Protein AF-A0A819QJN9-F1 (afdb_monomer_lite)

Organism: NCBI:txid433720

Secondary structure (DSSP, 8-state):
----TT-EEEEEP--STTEEEEEEESSSEEEEEEEE--TTS---GGGGGGG--SSEEEEEE-S--TTT-HHHHHHHHHHHHHTT-EEE--SS--BSSSS---EEEEEES---EEEE--S--SSSBPPEEEE---------EEEEE-HHHHHHHHHHHHHHHHHHTTSS-HHHHHHHHHHHHHHHHHHTEEEEE---S-PPPPHHHHHHHHHHHHHHHHHHHH--HHHHHHHHHHHHHHHHHHHHHHHHHHHHHHHHHTTS--TTHHHHHHHHHHH------PPPEEPTTS-EE--HHHHHHHHHHHHHHHHPPP---PPPTTT------S----S---TT----HHHH--EEEEEESSSSS--GGGEEEEEE--HHHHHHHHHHHHHHHHHHHHTT-S-TT--TT-TT--HHHHHHHHHHHHHHHHHTT--EEEEEEEBTTTTTS--TT----EEEEEEEPPTTS-HHHHHHHHHHHHHHHHHHHHHHHHHTT--B-TTT-EEEEE-SSSPPPSS--B-SSSS--BPEEESEEEETTEEEETT--THHHHHHHHHHHHHHHHHHHHGGGG----HHHHHHHHHHHTHHHHHTTGGGGGGS-HHHHHHHHHHHHHHHHHHHT-TTS-HHHHHHHHT---HHHHHHHHHHHHHHHHHTSHHHHHHHHHHTEEEETTEEEE-SS--S----S----S-SS---PPPPPSSGGGHHHHHHHTT--EEEEE--TTSHHHHHHHHH-TT-SEEEEEE--SPPTT--STT---HHHHHHHHHHHHHHHGGGGGGEEEEES-HHHHGGGSPTT-EEEEEE-S--BHHHHHHHHHHHHTTEEEEEEEEES----TTTSTTTSTT--TTB-TTSPBPSS--BHHHHHHHHHHHTT---EE-SS-SS--EEEE-

Radius of gyration: 43.29 Å; chains: 1; bounding box: 103×128×93 Å

Structure (mmCIF, N/CA/C/O backbone):
data_AF-A0A819QJN9-F1
#
_entry.id   AF-A0A819QJN9-F1
#
loop_
_atom_site.group_PDB
_atom_site.id
_atom_site.type_symbol
_atom_site.label_atom_id
_atom_site.label_alt_id
_atom_site.label_comp_id
_atom_site.label_asym_id
_atom_site.label_entity_id
_atom_site.label_seq_id
_atom_site.pdbx_PDB_ins_code
_atom_site.Cartn_x
_atom_site.Cartn_y
_atom_site.Cartn_z
_atom_site.occupancy
_atom_site.B_iso_or_equiv
_atom_site.auth_seq_id
_atom_site.auth_comp_id
_atom_site.auth_asym_id
_atom_site.auth_atom_id
_atom_site.pdbx_PDB_model_num
ATOM 1 N N . MET A 1 1 ? 31.267 -42.285 -27.696 1.00 26.84 1 MET A N 1
ATOM 2 C CA . MET A 1 1 ? 30.704 -42.381 -26.329 1.00 26.84 1 MET A CA 1
ATOM 3 C C . MET A 1 1 ? 30.615 -40.992 -25.708 1.00 26.84 1 MET A C 1
ATOM 5 O O . MET A 1 1 ? 31.640 -40.353 -25.509 1.00 26.84 1 MET A O 1
ATOM 9 N N . LEU A 1 2 ? 29.401 -40.513 -25.427 1.00 29.94 2 LEU A N 1
ATOM 10 C CA . LEU A 1 2 ? 29.157 -39.281 -24.670 1.00 29.94 2 LEU A CA 1
ATOM 11 C C . LEU A 1 2 ? 29.452 -39.537 -23.186 1.00 29.94 2 LEU A C 1
ATOM 13 O O . LEU A 1 2 ? 28.575 -39.950 -22.430 1.00 29.94 2 LEU A O 1
ATOM 17 N N . VAL A 1 3 ? 30.692 -39.313 -22.756 1.00 38.25 3 VAL A N 1
ATOM 18 C CA . VAL A 1 3 ? 31.022 -39.333 -21.327 1.00 38.25 3 VAL A CA 1
ATOM 19 C C . VAL A 1 3 ? 30.484 -38.037 -20.719 1.00 38.25 3 VAL A C 1
ATOM 21 O O . VAL A 1 3 ? 31.045 -36.961 -20.912 1.00 38.25 3 VAL A O 1
ATOM 24 N N . LYS A 1 4 ? 29.354 -38.118 -20.003 1.00 43.25 4 LYS A N 1
ATOM 25 C CA . LYS A 1 4 ? 28.928 -37.057 -19.075 1.00 43.25 4 LYS A CA 1
ATOM 26 C C . LYS A 1 4 ? 30.114 -36.740 -18.153 1.00 43.25 4 LYS A C 1
ATOM 28 O O . LYS A 1 4 ? 30.702 -37.668 -17.607 1.00 43.25 4 LYS A O 1
ATOM 33 N N . ASN A 1 5 ? 30.400 -35.454 -17.929 1.00 50.16 5 ASN A N 1
ATOM 34 C CA . ASN A 1 5 ? 31.513 -34.892 -17.131 1.00 50.16 5 ASN A CA 1
ATOM 35 C C . ASN A 1 5 ? 31.606 -35.343 -15.641 1.00 50.16 5 ASN A C 1
ATOM 37 O O . ASN A 1 5 ? 32.232 -34.661 -14.834 1.00 50.16 5 ASN A O 1
ATOM 41 N N . PHE A 1 6 ? 30.980 -36.455 -15.241 1.00 53.44 6 PHE A N 1
ATOM 42 C CA . PHE A 1 6 ? 30.828 -36.906 -13.853 1.00 53.44 6 PHE A CA 1
ATOM 43 C C . PHE A 1 6 ? 31.163 -38.392 -13.624 1.00 53.44 6 PHE A C 1
ATOM 45 O O . PHE A 1 6 ? 30.959 -38.883 -12.519 1.00 53.44 6 PHE A O 1
ATOM 52 N N . VAL A 1 7 ? 31.672 -39.116 -14.629 1.00 61.91 7 VAL A N 1
ATOM 53 C CA . VAL A 1 7 ? 32.100 -40.520 -14.487 1.00 61.91 7 VAL A CA 1
ATOM 54 C C . VAL A 1 7 ? 33.607 -40.602 -14.716 1.00 61.91 7 VAL A C 1
ATOM 56 O O . VAL A 1 7 ? 34.087 -40.255 -15.794 1.00 61.91 7 VAL A O 1
ATOM 59 N N . LYS A 1 8 ? 34.367 -41.029 -13.700 1.00 73.44 8 LYS A N 1
ATOM 60 C CA . LYS A 1 8 ? 35.812 -41.267 -13.834 1.00 73.44 8 LYS A CA 1
ATOM 61 C C . LYS A 1 8 ? 36.042 -42.713 -14.248 1.00 73.44 8 LYS A C 1
ATOM 63 O O . LYS A 1 8 ? 35.557 -43.625 -13.589 1.00 73.44 8 LYS A O 1
ATOM 68 N N . VAL A 1 9 ? 36.807 -42.899 -15.314 1.00 80.88 9 VAL A N 1
ATOM 69 C CA . VAL A 1 9 ? 37.124 -44.208 -15.882 1.00 80.88 9 VAL A CA 1
ATOM 70 C C . VAL A 1 9 ? 38.638 -44.387 -15.843 1.00 80.88 9 VAL A C 1
ATOM 72 O O . VAL A 1 9 ? 39.366 -43.492 -16.267 1.00 80.88 9 VAL A O 1
ATOM 75 N N . SER A 1 10 ? 39.124 -45.505 -15.310 1.00 85.25 10 SER A N 1
ATOM 76 C CA . SER A 1 10 ? 40.555 -45.831 -15.285 1.00 85.25 10 SER A CA 1
ATOM 77 C C . SER A 1 10 ? 40.794 -47.221 -15.844 1.00 85.25 10 SER A C 1
ATOM 79 O O . SER A 1 10 ? 40.212 -48.186 -15.358 1.00 85.25 10 SER A O 1
ATOM 81 N N . ARG A 1 11 ? 41.668 -47.326 -16.844 1.00 87.69 11 ARG A N 1
ATOM 82 C CA . ARG A 1 11 ? 42.097 -48.613 -17.392 1.00 87.69 11 ARG A CA 1
ATOM 83 C C . ARG A 1 11 ? 42.976 -49.341 -16.375 1.00 87.69 11 ARG A C 1
ATOM 85 O O . ARG A 1 11 ? 43.850 -48.718 -15.775 1.00 87.69 11 ARG A O 1
ATOM 92 N N . ILE A 1 12 ? 42.731 -50.632 -16.193 1.00 91.38 12 ILE A N 1
ATOM 93 C CA . ILE A 1 12 ? 43.571 -51.521 -15.391 1.00 91.38 12 ILE A CA 1
ATOM 94 C C . ILE A 1 12 ? 44.525 -52.234 -16.341 1.00 91.38 12 ILE A C 1
ATOM 96 O O . ILE A 1 12 ? 44.123 -52.692 -17.413 1.00 91.38 12 ILE A O 1
ATOM 100 N N . GLU A 1 13 ? 45.799 -52.281 -15.971 1.00 88.56 13 GLU A N 1
ATOM 101 C CA . GLU A 1 13 ? 46.806 -52.984 -16.753 1.00 88.56 13 GLU A CA 1
ATOM 102 C C . GLU A 1 13 ? 46.473 -54.482 -16.789 1.00 88.56 13 GLU A C 1
ATOM 104 O O . GLU A 1 13 ? 46.339 -55.134 -15.752 1.00 88.56 13 GLU A O 1
ATOM 109 N N . CYS A 1 14 ? 46.300 -55.018 -17.996 1.00 87.38 14 CYS A N 1
ATOM 110 C CA . CYS A 1 14 ? 45.983 -56.418 -18.232 1.00 87.38 14 CYS A CA 1
ATOM 111 C C . CYS A 1 14 ? 46.999 -56.983 -19.222 1.00 87.38 14 CYS A C 1
ATOM 113 O O . CYS A 1 14 ? 47.191 -56.416 -20.297 1.00 87.38 14 CYS A O 1
ATOM 115 N N . LYS A 1 15 ? 47.670 -58.073 -18.834 1.00 84.88 15 LYS A N 1
ATOM 116 C CA . LYS A 1 15 ? 48.682 -58.745 -19.666 1.00 84.88 15 LYS A CA 1
ATOM 117 C C . LYS A 1 15 ? 48.080 -59.829 -20.563 1.00 84.88 15 LYS A C 1
ATOM 119 O O . LYS A 1 15 ? 48.784 -60.359 -21.417 1.00 84.88 15 LYS A O 1
ATOM 124 N N . LEU A 1 16 ? 46.798 -60.149 -20.376 1.00 86.19 16 LEU A N 1
ATOM 125 C CA . LEU A 1 16 ? 46.104 -61.135 -21.193 1.00 86.19 16 LEU A CA 1
ATOM 126 C C . LEU A 1 16 ? 45.804 -60.547 -22.576 1.00 86.19 16 LEU A C 1
ATOM 128 O O . LEU A 1 16 ? 45.242 -59.449 -22.669 1.00 86.19 16 LEU A O 1
ATOM 132 N N . PRO A 1 17 ? 46.161 -61.252 -23.661 1.00 81.44 17 PRO A N 1
ATOM 133 C CA . PRO A 1 17 ? 45.804 -60.813 -24.998 1.00 81.44 17 PRO A CA 1
ATOM 134 C C . PRO A 1 17 ? 44.281 -60.824 -25.145 1.00 81.44 17 PRO A C 1
ATOM 136 O O . PRO A 1 17 ? 43.612 -61.700 -24.611 1.00 81.44 17 PRO A O 1
ATOM 139 N N . ASN A 1 18 ? 43.735 -59.873 -25.903 1.00 87.44 18 ASN A N 1
ATOM 140 C CA . ASN A 1 18 ? 42.299 -59.777 -26.196 1.00 87.44 18 ASN A CA 1
ATOM 141 C C . ASN A 1 18 ? 41.387 -59.535 -24.974 1.00 87.44 18 ASN A C 1
ATOM 143 O O . ASN A 1 18 ? 40.176 -59.734 -25.068 1.00 87.44 18 ASN A O 1
ATOM 147 N N . VAL A 1 19 ? 41.944 -59.063 -23.851 1.00 90.38 19 VAL A N 1
ATOM 148 C CA . VAL A 1 19 ? 41.175 -58.640 -22.674 1.00 90.38 19 VAL A CA 1
ATOM 149 C C . VAL A 1 19 ? 41.408 -57.157 -22.394 1.00 90.38 19 VAL A C 1
ATOM 151 O O . VAL A 1 19 ? 42.539 -56.670 -22.361 1.00 90.38 19 VAL A O 1
ATOM 154 N N . CYS A 1 20 ? 40.328 -56.415 -22.168 1.00 91.69 20 CYS A N 1
ATOM 155 C CA . CYS A 1 20 ? 40.374 -55.023 -21.737 1.00 91.69 20 CYS A CA 1
ATOM 156 C C . CYS A 1 20 ? 39.687 -54.883 -20.383 1.00 91.69 20 CYS A C 1
ATOM 158 O O . CYS A 1 20 ? 38.527 -55.255 -20.248 1.00 91.69 20 CYS A O 1
ATOM 160 N N . VAL A 1 21 ? 40.378 -54.318 -19.392 1.00 93.38 21 VAL A N 1
ATOM 161 C CA . VAL A 1 21 ? 39.837 -54.142 -18.039 1.00 93.38 21 VAL A CA 1
ATOM 162 C C . VAL A 1 21 ? 39.793 -52.664 -17.683 1.00 93.38 21 VAL A C 1
ATOM 164 O O . VAL A 1 21 ? 40.771 -51.929 -17.851 1.00 93.38 21 VAL A O 1
ATOM 167 N N . VAL A 1 22 ? 38.645 -52.214 -17.188 1.00 92.38 22 VAL A N 1
ATOM 168 C CA . VAL A 1 22 ? 38.379 -50.809 -16.903 1.00 92.38 22 VAL A CA 1
ATOM 169 C C . VAL A 1 22 ? 37.572 -50.667 -15.616 1.00 92.38 22 VAL A C 1
ATOM 171 O O . VAL A 1 22 ? 36.526 -51.281 -15.459 1.00 92.38 22 VAL A O 1
ATOM 174 N N . ASP A 1 23 ? 38.011 -49.788 -14.722 1.00 91.31 23 ASP A N 1
ATOM 175 C CA . ASP A 1 23 ? 37.260 -49.399 -13.531 1.00 91.31 23 ASP A CA 1
ATOM 176 C C . ASP A 1 23 ? 36.453 -48.127 -13.789 1.00 91.31 23 ASP A C 1
ATOM 178 O O . ASP A 1 23 ? 36.999 -47.087 -14.169 1.00 91.31 23 ASP A O 1
ATOM 182 N N . VAL A 1 24 ? 35.151 -48.196 -13.518 1.00 86.88 24 VAL A N 1
ATOM 183 C CA . VAL A 1 24 ? 34.227 -47.061 -13.536 1.00 86.88 24 VAL A CA 1
ATOM 184 C C . VAL A 1 24 ? 33.967 -46.627 -12.092 1.00 86.88 24 VAL A C 1
ATOM 186 O O . VAL A 1 24 ? 33.432 -47.387 -11.285 1.00 86.88 24 VAL A O 1
ATOM 189 N N . LYS A 1 25 ? 34.373 -45.402 -11.741 1.00 80.62 25 LYS A N 1
ATOM 190 C CA . LYS A 1 25 ? 34.385 -44.888 -10.360 1.00 80.62 25 LYS A CA 1
ATOM 191 C C . LYS A 1 25 ? 33.188 -43.975 -10.076 1.00 80.62 25 LYS A C 1
ATOM 193 O O . LYS A 1 25 ? 33.031 -42.942 -10.734 1.00 80.62 25 LYS A O 1
ATOM 198 N N . GLY A 1 26 ? 32.354 -44.372 -9.111 1.00 72.25 26 GLY A N 1
ATOM 199 C CA . GLY A 1 26 ? 31.179 -43.647 -8.605 1.00 72.25 26 GLY A CA 1
ATOM 200 C C . GLY A 1 26 ? 31.186 -43.613 -7.074 1.00 72.25 26 GLY A C 1
ATOM 201 O O . GLY A 1 26 ? 32.252 -43.473 -6.488 1.00 72.25 26 GLY A O 1
ATOM 202 N N . VAL A 1 27 ? 30.024 -43.777 -6.421 1.00 70.44 27 VAL A N 1
ATOM 203 C CA . VAL A 1 27 ? 29.957 -44.046 -4.960 1.00 70.44 27 VAL A CA 1
ATOM 204 C C . VAL A 1 27 ? 30.689 -45.351 -4.615 1.00 70.44 27 VAL A C 1
ATOM 206 O O . VAL A 1 27 ? 31.287 -45.478 -3.553 1.00 70.44 27 VAL A O 1
ATOM 209 N N . GLU A 1 28 ? 30.666 -46.307 -5.542 1.00 77.12 28 GLU A N 1
ATOM 210 C CA . GLU A 1 28 ? 31.432 -47.550 -5.508 1.00 77.12 28 GLU A CA 1
ATOM 211 C C . GLU A 1 28 ? 32.146 -47.730 -6.859 1.00 77.12 28 GLU A C 1
ATOM 213 O O . GLU A 1 28 ? 31.807 -47.064 -7.845 1.00 77.12 28 GLU A O 1
ATOM 218 N N . VAL A 1 29 ? 33.149 -48.609 -6.914 1.00 86.12 29 VAL A N 1
ATOM 219 C CA . VAL A 1 29 ? 33.866 -48.940 -8.155 1.00 86.12 29 VAL A CA 1
ATOM 220 C C . VAL A 1 29 ? 33.212 -50.157 -8.798 1.00 86.12 29 VAL A C 1
ATOM 222 O O . VAL A 1 29 ? 33.074 -51.192 -8.149 1.00 86.12 29 VAL A O 1
ATOM 225 N N . VAL A 1 30 ? 32.825 -50.029 -10.068 1.00 90.44 30 VAL A N 1
ATOM 226 C CA . VAL A 1 30 ? 32.349 -51.147 -10.894 1.00 90.44 30 VAL A CA 1
ATOM 227 C C . VAL A 1 30 ? 33.412 -51.457 -11.938 1.00 90.44 30 VAL A C 1
ATOM 229 O O . VAL A 1 30 ? 33.804 -50.565 -12.694 1.00 90.44 30 VAL A O 1
ATOM 232 N N . ARG A 1 31 ? 33.880 -52.706 -11.981 1.00 92.88 31 ARG A N 1
ATOM 233 C CA . ARG A 1 31 ? 34.888 -53.147 -12.951 1.00 92.88 31 ARG A CA 1
ATOM 234 C C . ARG A 1 31 ? 34.234 -53.749 -14.187 1.00 92.88 31 ARG A C 1
ATOM 236 O O . ARG A 1 31 ? 33.395 -54.632 -14.071 1.00 92.88 31 ARG A O 1
ATOM 243 N N . LEU A 1 32 ? 34.630 -53.287 -15.363 1.00 93.44 32 LEU A N 1
ATOM 244 C CA . LEU A 1 32 ? 34.181 -53.800 -16.650 1.00 93.44 32 LEU A CA 1
ATOM 245 C C . LEU A 1 32 ? 35.336 -54.528 -17.330 1.00 93.44 32 LEU A C 1
ATOM 247 O O . LEU A 1 32 ? 36.432 -53.977 -17.446 1.00 93.44 32 LEU A O 1
ATOM 251 N N . LEU A 1 33 ? 35.079 -55.751 -17.774 1.00 94.12 33 LEU A N 1
ATOM 252 C CA . LEU A 1 33 ? 35.990 -56.551 -18.575 1.00 94.12 33 LEU A CA 1
ATOM 253 C C . LEU A 1 33 ? 35.363 -56.724 -19.960 1.00 94.12 33 LEU A C 1
ATOM 255 O O . LEU A 1 33 ? 34.179 -57.023 -20.064 1.00 94.12 33 LEU A O 1
ATOM 259 N N . GLY A 1 34 ? 36.146 -56.509 -21.010 1.00 92.81 34 GLY A N 1
ATOM 260 C CA . GLY A 1 34 ? 35.822 -56.898 -22.379 1.00 92.81 34 GLY A CA 1
ATOM 261 C C . GLY A 1 34 ? 36.731 -58.049 -22.783 1.00 92.81 34 GLY A C 1
ATOM 262 O O . GLY A 1 34 ? 37.948 -57.884 -22.716 1.00 92.81 34 GLY A O 1
ATOM 263 N N . VAL A 1 35 ? 36.162 -59.187 -23.164 1.00 91.56 35 VAL A N 1
ATOM 264 C CA . VAL A 1 35 ? 36.875 -60.415 -23.530 1.00 91.56 35 VAL A CA 1
ATOM 265 C C . VAL A 1 35 ? 36.550 -60.763 -24.978 1.00 91.56 35 VAL A C 1
ATOM 267 O O . VAL A 1 35 ? 35.393 -60.757 -25.378 1.00 91.56 35 VAL A O 1
ATOM 270 N N . TYR A 1 36 ? 37.573 -61.065 -25.767 1.00 89.75 36 TYR A N 1
ATOM 271 C CA . TYR A 1 36 ? 37.409 -61.667 -27.087 1.00 89.75 36 TYR A CA 1
ATOM 272 C C . TYR A 1 36 ? 38.178 -62.988 -27.108 1.00 89.75 36 TYR A C 1
ATOM 274 O O . TYR A 1 36 ? 39.414 -62.992 -27.097 1.00 89.75 36 TYR A O 1
ATOM 282 N N . ALA A 1 37 ? 37.445 -64.101 -27.094 1.00 85.62 37 ALA A N 1
ATOM 283 C CA . ALA A 1 37 ? 37.990 -65.453 -27.052 1.00 85.62 37 ALA A CA 1
ATOM 284 C C . ALA A 1 37 ? 37.841 -66.116 -28.435 1.00 85.62 37 ALA A C 1
ATOM 286 O O . ALA A 1 37 ? 36.857 -66.811 -28.680 1.00 85.62 37 ALA A O 1
ATOM 287 N N . PRO A 1 38 ? 38.777 -65.895 -29.381 1.00 79.06 38 PRO A N 1
ATOM 288 C CA . PRO A 1 38 ? 38.661 -66.441 -30.728 1.00 79.06 38 PRO A CA 1
ATOM 289 C C . PRO A 1 38 ? 38.825 -67.962 -30.731 1.00 79.06 38 PRO A C 1
ATOM 291 O O . PRO A 1 38 ? 39.674 -68.510 -30.029 1.00 79.06 38 PRO A O 1
ATOM 294 N N . THR A 1 39 ? 38.113 -68.636 -31.632 1.00 71.38 39 THR A N 1
ATOM 295 C CA . THR A 1 39 ? 38.200 -70.094 -31.851 1.00 71.38 39 THR A CA 1
ATOM 296 C C . THR A 1 39 ? 39.603 -70.607 -32.197 1.00 71.38 39 THR A C 1
ATOM 298 O O . THR A 1 39 ? 39.882 -71.791 -32.027 1.00 71.38 39 THR A O 1
ATOM 301 N N . SER A 1 40 ? 40.507 -69.736 -32.654 1.00 69.94 40 SER A N 1
ATOM 302 C CA . SER A 1 40 ? 41.888 -70.067 -33.025 1.00 69.94 40 SER A CA 1
ATOM 303 C C . SER A 1 40 ? 42.867 -70.181 -31.847 1.00 69.94 40 SER A C 1
ATOM 305 O O . SER A 1 40 ? 44.049 -70.444 -32.074 1.00 69.94 40 SER A O 1
ATOM 307 N N . ARG A 1 41 ? 42.426 -69.978 -30.594 1.00 66.81 41 ARG A N 1
ATOM 308 C CA . ARG A 1 41 ? 43.275 -70.083 -29.393 1.00 66.81 41 ARG A CA 1
ATOM 309 C C . ARG A 1 41 ? 42.592 -70.878 -28.281 1.00 66.81 41 ARG A C 1
ATOM 311 O O . ARG A 1 41 ? 41.408 -70.700 -28.024 1.00 66.81 41 ARG A O 1
ATOM 318 N N . SER A 1 42 ? 43.361 -71.709 -27.575 1.00 68.38 42 SER A N 1
ATOM 319 C CA . SER A 1 42 ? 42.916 -72.328 -26.322 1.00 68.38 42 SER A CA 1
ATOM 320 C C . SER A 1 42 ? 42.830 -71.266 -25.224 1.00 68.38 42 SER A C 1
ATOM 322 O O . SER A 1 42 ? 43.806 -70.547 -24.998 1.00 68.38 42 SER A O 1
ATOM 324 N N . TRP A 1 43 ? 41.687 -71.177 -24.546 1.00 77.00 43 TRP A N 1
ATOM 325 C CA . TRP A 1 43 ? 41.434 -70.196 -23.492 1.00 77.00 43 TRP A CA 1
ATOM 326 C C . TRP A 1 43 ? 41.338 -70.885 -22.129 1.00 77.00 43 TRP A C 1
ATOM 328 O O . TRP A 1 43 ? 40.600 -71.860 -21.998 1.00 77.00 43 TRP A O 1
ATOM 338 N N . ASN A 1 44 ? 42.064 -70.388 -21.123 1.00 85.94 44 ASN A N 1
ATOM 339 C CA . ASN A 1 44 ? 41.876 -70.808 -19.736 1.00 85.94 44 ASN A CA 1
ATOM 340 C C . ASN A 1 44 ? 41.122 -69.713 -18.972 1.00 85.94 44 ASN A C 1
ATOM 342 O O . ASN A 1 44 ? 41.628 -68.609 -18.782 1.00 85.94 44 ASN A O 1
ATOM 346 N N . TRP A 1 45 ? 39.906 -70.019 -18.516 1.00 88.19 45 TRP A N 1
ATOM 347 C CA . TRP A 1 45 ? 39.060 -69.065 -17.795 1.00 88.19 45 TRP A CA 1
ATOM 348 C C . TRP A 1 45 ? 39.676 -68.610 -16.466 1.00 88.19 45 TRP A C 1
ATOM 350 O O . TRP A 1 45 ? 39.499 -67.457 -16.076 1.00 88.19 45 TRP A O 1
ATOM 360 N N . GLN A 1 46 ? 40.494 -69.456 -15.831 1.00 88.50 46 GLN A N 1
ATOM 361 C CA . GLN A 1 46 ? 41.190 -69.148 -14.574 1.00 88.50 46 GLN A CA 1
ATOM 362 C C . GLN A 1 46 ? 42.151 -67.958 -14.703 1.00 88.50 46 GLN A C 1
ATOM 364 O O . GLN A 1 46 ? 42.407 -67.260 -13.723 1.00 88.50 46 GLN A O 1
ATOM 369 N N . ASP A 1 47 ? 42.628 -67.654 -15.912 1.00 89.19 47 ASP A N 1
ATOM 370 C CA . ASP A 1 47 ? 43.492 -66.498 -16.148 1.00 89.19 47 ASP A CA 1
ATOM 371 C C . ASP A 1 47 ? 42.751 -65.167 -15.918 1.00 89.19 47 ASP A C 1
ATOM 373 O O . ASP A 1 47 ? 43.373 -64.160 -15.577 1.00 89.19 47 ASP A O 1
ATOM 377 N N . LEU A 1 48 ? 41.416 -65.144 -16.048 1.00 88.75 48 LEU A N 1
ATOM 378 C CA . LEU A 1 48 ? 40.587 -63.962 -15.787 1.00 88.75 48 LEU A CA 1
ATOM 379 C C . LEU A 1 48 ? 40.339 -63.724 -14.290 1.00 88.75 48 LEU A C 1
ATOM 381 O O . LEU A 1 48 ? 40.039 -62.591 -13.901 1.00 88.75 48 LEU A O 1
ATOM 385 N N . SER A 1 49 ? 40.498 -64.749 -13.445 1.00 91.44 49 SER A N 1
ATOM 386 C CA . SER A 1 49 ? 40.221 -64.706 -12.002 1.00 91.44 49 SER A CA 1
ATOM 387 C C . SER A 1 49 ? 40.867 -63.527 -11.252 1.00 91.44 49 SER A C 1
ATOM 389 O O . SER A 1 49 ? 40.164 -62.886 -10.468 1.00 91.44 49 SER A O 1
ATOM 391 N N . PRO A 1 50 ? 42.134 -63.126 -11.508 1.00 91.62 50 PRO A N 1
ATOM 392 C CA . PRO A 1 50 ? 42.757 -61.974 -10.843 1.00 91.62 50 PRO A CA 1
ATOM 393 C C . PRO A 1 50 ? 42.057 -60.632 -11.111 1.00 91.62 50 PRO A C 1
ATOM 395 O O . PRO A 1 50 ? 42.254 -59.662 -10.375 1.00 91.62 50 PRO A O 1
ATOM 398 N N . TYR A 1 51 ? 41.263 -60.550 -12.181 1.00 90.62 51 TYR A N 1
ATOM 399 C CA . TYR A 1 51 ? 40.568 -59.334 -12.589 1.00 90.62 51 TYR A CA 1
ATOM 400 C C . TYR A 1 51 ? 39.110 -59.292 -12.118 1.00 90.62 51 TYR A C 1
ATOM 402 O O . TYR A 1 51 ? 38.506 -58.216 -12.163 1.00 90.62 51 TYR A O 1
ATOM 410 N N . VAL A 1 52 ? 38.566 -60.407 -11.621 1.00 89.94 52 VAL A N 1
ATOM 411 C CA . VAL A 1 52 ? 37.217 -60.483 -11.052 1.00 89.94 52 VAL A CA 1
ATOM 412 C C . VAL A 1 52 ? 37.184 -59.753 -9.708 1.00 89.94 52 VAL A C 1
ATOM 414 O O . VAL A 1 52 ? 38.023 -59.957 -8.834 1.00 89.94 52 VAL A O 1
ATOM 417 N N . THR A 1 53 ? 36.207 -58.867 -9.530 1.00 90.69 53 THR A N 1
ATOM 418 C CA . THR A 1 53 ? 35.989 -58.147 -8.267 1.00 90.69 53 THR A CA 1
ATOM 419 C C . THR A 1 53 ? 34.571 -58.371 -7.762 1.00 90.69 53 THR A C 1
ATOM 421 O O . THR A 1 53 ? 33.691 -58.795 -8.505 1.00 90.69 53 THR A O 1
ATOM 424 N N . LYS A 1 54 ? 34.320 -57.993 -6.500 1.00 84.94 54 LYS A N 1
ATOM 425 C CA . LYS A 1 54 ? 32.999 -58.081 -5.850 1.00 84.94 54 LYS A CA 1
ATOM 426 C C . LYS A 1 54 ? 31.861 -57.407 -6.638 1.00 84.94 54 LYS A C 1
ATOM 428 O O . LYS A 1 54 ? 30.701 -57.710 -6.388 1.00 84.94 54 LYS A O 1
ATOM 433 N N . LYS A 1 55 ? 32.185 -56.448 -7.511 1.00 89.12 55 LYS A N 1
ATOM 434 C CA . LYS A 1 55 ? 31.255 -55.741 -8.397 1.00 89.12 55 LYS A CA 1
ATOM 435 C C . LYS A 1 55 ? 31.895 -55.580 -9.769 1.00 89.12 55 LYS A C 1
ATOM 437 O O . LYS A 1 55 ? 32.526 -54.559 -10.057 1.00 89.12 55 LYS A O 1
ATOM 442 N N . CYS A 1 56 ? 31.741 -56.601 -10.603 1.00 92.38 56 CYS A N 1
ATOM 443 C CA . CYS A 1 56 ? 32.269 -56.597 -11.959 1.00 92.38 56 CYS A CA 1
ATOM 444 C C . CYS A 1 56 ? 31.267 -57.121 -12.984 1.00 92.38 56 CYS A C 1
ATOM 446 O O . CYS A 1 56 ? 30.321 -57.829 -12.638 1.00 92.38 56 CYS A O 1
ATOM 448 N N . ILE A 1 57 ? 31.479 -56.725 -14.238 1.00 93.69 57 ILE A N 1
ATOM 449 C CA . ILE A 1 57 ? 30.741 -57.211 -15.399 1.00 93.69 57 ILE A CA 1
ATOM 450 C C . ILE A 1 57 ? 31.751 -57.572 -16.487 1.00 93.69 57 ILE A C 1
ATOM 452 O O . ILE A 1 57 ? 32.614 -56.759 -16.820 1.00 93.69 57 ILE A O 1
ATOM 456 N N . ILE A 1 58 ? 31.634 -58.773 -17.035 1.00 94.00 58 ILE A N 1
ATOM 457 C CA . ILE A 1 58 ? 32.481 -59.316 -18.093 1.00 94.00 58 ILE A CA 1
ATOM 458 C C . ILE A 1 58 ? 31.623 -59.436 -19.344 1.00 94.00 58 ILE A C 1
ATOM 460 O O . ILE A 1 58 ? 30.716 -60.254 -19.374 1.00 94.00 58 ILE A O 1
ATOM 464 N N . TYR A 1 59 ? 31.893 -58.615 -20.351 1.00 93.50 59 TYR A N 1
ATOM 465 C CA . TYR A 1 59 ? 31.287 -58.700 -21.676 1.00 93.50 59 TYR A CA 1
ATOM 466 C C . TYR A 1 59 ? 32.239 -59.426 -22.608 1.00 93.50 59 TYR A C 1
ATOM 468 O O . TYR A 1 59 ? 33.443 -59.166 -22.554 1.00 93.50 59 TYR A O 1
ATOM 476 N N . GLY A 1 60 ? 31.731 -60.254 -23.510 1.00 89.12 60 GLY A N 1
ATOM 477 C CA . GLY A 1 60 ? 32.606 -60.793 -24.534 1.00 89.12 60 GLY A CA 1
ATOM 478 C C . GLY A 1 60 ? 31.930 -61.641 -25.584 1.00 89.12 60 GLY A C 1
ATOM 479 O O . GLY A 1 60 ? 30.847 -62.167 -25.354 1.00 89.12 60 GLY A O 1
ATOM 480 N N . ASP A 1 61 ? 32.639 -61.773 -26.702 1.00 90.44 61 ASP A N 1
ATOM 481 C CA . ASP A 1 61 ? 32.475 -62.889 -27.626 1.00 90.44 61 ASP A CA 1
ATOM 482 C C . ASP A 1 61 ? 33.266 -64.064 -27.044 1.00 90.44 61 ASP A C 1
ATOM 484 O O . ASP A 1 61 ? 34.507 -64.089 -27.071 1.00 90.44 61 ASP A O 1
ATOM 488 N N . PHE A 1 62 ? 32.539 -65.003 -26.448 1.00 89.06 62 PHE A N 1
ATOM 489 C CA . PHE A 1 62 ? 33.113 -66.194 -25.834 1.00 89.06 62 PHE A CA 1
ATOM 490 C C . PHE A 1 62 ? 33.270 -67.346 -26.835 1.00 89.06 62 PHE A C 1
ATOM 492 O O . PHE A 1 62 ? 33.904 -68.346 -26.497 1.00 89.06 62 PHE A O 1
ATOM 499 N N . ASN A 1 63 ? 32.712 -67.224 -28.050 1.00 87.44 63 ASN A N 1
ATOM 500 C CA . ASN A 1 63 ? 32.632 -68.288 -29.059 1.00 87.44 63 ASN A CA 1
ATOM 501 C C . ASN A 1 63 ? 32.074 -69.634 -28.537 1.00 87.44 63 ASN A C 1
ATOM 503 O O . ASN A 1 63 ? 32.369 -70.700 -29.092 1.00 87.44 63 ASN A O 1
ATOM 507 N N . ILE A 1 64 ? 31.261 -69.584 -27.480 1.00 87.81 64 ILE A N 1
ATOM 508 C CA . ILE A 1 64 ? 30.599 -70.721 -26.837 1.00 87.81 64 ILE A CA 1
ATOM 509 C C . ILE A 1 64 ? 29.110 -70.424 -26.839 1.00 87.81 64 ILE A C 1
ATOM 511 O O . ILE A 1 64 ? 28.702 -69.390 -26.335 1.00 87.81 64 ILE A O 1
ATOM 515 N N . ASP A 1 65 ? 28.313 -71.329 -27.385 1.00 89.12 65 ASP A N 1
ATOM 516 C CA . ASP A 1 65 ? 26.862 -71.287 -27.263 1.00 89.12 65 ASP A CA 1
ATOM 517 C C . ASP A 1 65 ? 26.451 -72.279 -26.164 1.00 89.12 65 ASP A C 1
ATOM 519 O O . ASP A 1 65 ? 26.836 -73.450 -26.202 1.00 89.12 65 ASP A O 1
ATOM 523 N N . PHE A 1 66 ? 25.703 -71.828 -25.153 1.00 85.44 66 PHE A N 1
ATOM 524 C CA . PHE A 1 66 ? 25.358 -72.680 -24.007 1.00 85.44 66 PHE A CA 1
ATOM 525 C C . PHE A 1 66 ? 24.467 -73.873 -24.364 1.00 85.44 66 PHE A C 1
ATOM 527 O O . PHE A 1 66 ? 24.474 -74.869 -23.640 1.00 85.44 66 PHE A O 1
ATOM 534 N N . CYS A 1 67 ? 23.722 -73.801 -25.465 1.00 82.56 67 CYS A N 1
ATOM 535 C CA . CYS A 1 67 ? 22.880 -74.894 -25.928 1.00 82.56 67 CYS A CA 1
ATOM 536 C C . CYS A 1 67 ? 23.633 -75.832 -26.879 1.00 82.56 67 CYS A C 1
ATOM 538 O O . CYS A 1 67 ? 23.360 -77.032 -26.885 1.00 82.56 67 CYS A O 1
ATOM 540 N N . GLN A 1 68 ? 24.575 -75.309 -27.671 1.00 84.31 68 GLN A N 1
ATOM 541 C CA . GLN A 1 68 ? 25.250 -76.076 -28.728 1.00 84.31 68 GLN A CA 1
ATOM 542 C C . GLN A 1 68 ? 26.642 -76.608 -28.325 1.00 84.31 68 GLN A C 1
ATOM 544 O O . GLN A 1 68 ? 27.069 -77.633 -28.851 1.00 84.31 68 GLN A O 1
ATOM 549 N N . ASP A 1 69 ? 27.341 -75.982 -27.368 1.00 85.56 69 ASP A N 1
ATOM 550 C CA . ASP A 1 69 ? 28.713 -76.328 -26.950 1.00 85.56 69 ASP A CA 1
ATOM 551 C C . ASP A 1 69 ? 28.797 -76.819 -25.492 1.00 85.56 69 ASP A C 1
ATOM 553 O O . ASP A 1 69 ? 29.625 -76.341 -24.713 1.00 85.56 69 ASP A O 1
ATOM 557 N N . ILE A 1 70 ? 27.966 -77.797 -25.119 1.00 82.31 70 ILE A N 1
ATOM 558 C CA . ILE A 1 70 ? 27.744 -78.248 -23.726 1.00 82.31 70 ILE A CA 1
ATOM 559 C C . ILE A 1 70 ? 29.045 -78.417 -22.916 1.00 82.31 70 ILE A C 1
ATOM 561 O O . ILE A 1 70 ? 29.179 -77.832 -21.849 1.00 82.31 70 ILE A O 1
ATOM 565 N N . GLN A 1 71 ? 30.051 -79.135 -23.428 1.00 80.00 71 GLN A N 1
ATOM 566 C CA . GLN A 1 71 ? 31.306 -79.373 -22.688 1.00 80.00 71 GLN A CA 1
ATOM 567 C C . GLN A 1 71 ? 32.134 -78.097 -22.449 1.00 80.00 71 GLN A C 1
ATOM 569 O O . GLN A 1 71 ? 32.770 -77.940 -21.407 1.00 80.00 71 GLN A O 1
ATOM 574 N N . LYS A 1 72 ? 32.151 -77.165 -23.413 1.00 83.12 72 LYS A N 1
ATOM 575 C CA . LYS A 1 72 ? 32.858 -75.882 -23.257 1.00 83.12 72 LYS A CA 1
ATOM 576 C C . LYS A 1 72 ? 32.064 -74.930 -22.365 1.00 83.12 72 LYS A C 1
ATOM 578 O O . LYS A 1 72 ? 32.663 -74.198 -21.577 1.00 83.12 72 LYS A O 1
ATOM 583 N N . ALA A 1 73 ? 30.736 -74.976 -22.471 1.00 84.81 73 ALA A N 1
ATOM 584 C CA . ALA A 1 73 ? 29.810 -74.251 -21.617 1.00 84.81 73 ALA A CA 1
ATOM 585 C C . ALA A 1 73 ? 29.952 -74.680 -20.151 1.00 84.81 73 ALA A C 1
ATOM 587 O O . ALA A 1 73 ? 30.085 -73.812 -19.299 1.00 84.81 73 ALA A O 1
ATOM 588 N N . GLU A 1 74 ? 30.036 -75.981 -19.858 1.00 85.19 74 GLU A N 1
ATOM 589 C CA . GLU A 1 74 ? 30.261 -76.501 -18.500 1.00 85.19 74 GLU A CA 1
ATOM 590 C C . GLU A 1 74 ? 31.557 -75.963 -17.881 1.00 85.19 74 GLU A C 1
ATOM 592 O O . GLU A 1 74 ? 31.552 -75.500 -16.743 1.00 85.19 74 GLU A O 1
ATOM 597 N N . SER A 1 75 ? 32.662 -75.946 -18.636 1.00 86.19 75 SER A N 1
ATOM 598 C CA . SER A 1 75 ? 33.938 -75.408 -18.146 1.00 86.19 75 SER A CA 1
ATOM 599 C C . SER A 1 75 ? 33.871 -73.904 -17.838 1.00 86.19 75 SER A C 1
ATOM 601 O O . SER A 1 75 ? 34.405 -73.463 -16.819 1.00 86.19 75 SER A O 1
ATOM 603 N N . LEU A 1 76 ? 33.207 -73.117 -18.692 1.00 88.06 76 LEU A N 1
ATOM 604 C CA . LEU A 1 76 ? 33.034 -71.675 -18.495 1.00 88.06 76 LEU A CA 1
ATOM 605 C C . LEU A 1 76 ? 32.063 -71.363 -17.343 1.00 88.06 76 LEU A C 1
ATOM 607 O O . LEU A 1 76 ? 32.345 -70.484 -16.529 1.00 88.06 76 LEU A O 1
ATOM 611 N N . LEU A 1 77 ? 30.941 -72.085 -17.257 1.00 88.00 77 LEU A N 1
ATOM 612 C CA . LEU A 1 77 ? 29.930 -71.915 -16.212 1.00 88.00 77 LEU A CA 1
ATOM 613 C C . LEU A 1 77 ? 30.462 -72.346 -14.842 1.00 88.00 77 LEU A C 1
ATOM 615 O O . LEU A 1 77 ? 30.284 -71.607 -13.882 1.00 88.00 77 LEU A O 1
ATOM 619 N N . SER A 1 78 ? 31.208 -73.452 -14.757 1.00 87.44 78 SER A N 1
ATOM 620 C CA . SER A 1 78 ? 31.852 -73.881 -13.507 1.00 87.44 78 SER A CA 1
ATOM 621 C C . SER A 1 78 ? 32.820 -72.821 -12.979 1.00 87.44 78 SER A C 1
ATOM 623 O O . SER A 1 78 ? 32.815 -72.513 -11.789 1.00 87.44 78 SER A O 1
ATOM 625 N N . TRP A 1 79 ? 33.633 -72.221 -13.856 1.00 92.50 79 TRP A N 1
ATOM 626 C CA . TRP A 1 79 ? 34.515 -71.120 -13.466 1.00 92.50 79 TRP A CA 1
ATOM 627 C C . TRP A 1 79 ? 33.728 -69.873 -13.022 1.00 92.50 79 TRP A C 1
ATOM 629 O O . TRP A 1 79 ? 34.094 -69.222 -12.038 1.00 92.50 79 TRP A O 1
ATOM 639 N N . ALA A 1 80 ? 32.639 -69.542 -13.722 1.00 88.81 80 ALA A N 1
ATOM 640 C CA . ALA A 1 80 ? 31.776 -68.417 -13.372 1.00 88.81 80 ALA A CA 1
ATOM 641 C C . ALA A 1 80 ? 31.103 -68.616 -11.999 1.00 88.81 80 ALA A C 1
ATOM 643 O O . ALA A 1 80 ? 31.094 -67.691 -11.179 1.00 88.81 80 ALA A O 1
ATOM 644 N N . ASP A 1 81 ? 30.620 -69.825 -11.710 1.00 87.06 81 ASP A N 1
ATOM 645 C CA . ASP A 1 81 ? 29.991 -70.188 -10.439 1.00 87.06 81 ASP A CA 1
ATOM 646 C C . ASP A 1 81 ? 30.974 -70.094 -9.264 1.00 87.06 81 ASP A C 1
ATOM 648 O O . ASP A 1 81 ? 30.638 -69.504 -8.234 1.00 87.06 81 ASP A O 1
ATOM 652 N N . GLU A 1 82 ? 32.224 -70.553 -9.432 1.00 88.88 82 GLU A N 1
ATOM 653 C CA . GLU A 1 82 ? 33.297 -70.390 -8.431 1.00 88.88 82 GLU A CA 1
ATOM 654 C C . GLU A 1 82 ? 33.540 -68.917 -8.049 1.00 88.88 82 GLU A C 1
ATOM 656 O O . GLU A 1 82 ? 34.008 -68.613 -6.949 1.00 88.88 82 GLU A O 1
ATOM 661 N N . HIS A 1 83 ? 33.214 -67.993 -8.956 1.00 87.06 83 HIS A N 1
ATOM 662 C CA . HIS A 1 83 ? 33.454 -66.557 -8.823 1.00 87.06 83 HIS A CA 1
ATOM 663 C C . HIS A 1 83 ? 32.164 -65.748 -8.595 1.00 87.06 83 HIS A C 1
ATOM 665 O O . HIS A 1 83 ? 32.204 -64.513 -8.580 1.00 87.06 83 HIS A O 1
ATOM 671 N N . PHE A 1 84 ? 31.029 -66.424 -8.372 1.00 88.44 84 PHE A N 1
ATOM 672 C CA . PHE A 1 84 ? 29.703 -65.822 -8.183 1.00 88.44 84 PHE A CA 1
ATOM 673 C C . PHE A 1 84 ? 29.314 -64.860 -9.321 1.00 88.44 84 PHE A C 1
ATOM 675 O O . PHE A 1 84 ? 28.862 -63.730 -9.085 1.00 88.44 84 PHE A O 1
ATOM 682 N N . LEU A 1 85 ? 29.541 -65.295 -10.560 1.00 90.06 85 LEU A N 1
ATOM 683 C CA . LEU A 1 85 ? 29.243 -64.569 -11.789 1.00 90.06 85 LEU A CA 1
ATOM 684 C C . LEU A 1 85 ? 27.978 -65.138 -12.443 1.00 90.06 85 LEU A C 1
ATOM 686 O O . LEU A 1 85 ? 27.987 -66.245 -12.966 1.00 90.06 85 LEU A O 1
ATOM 690 N N . ALA A 1 86 ? 26.895 -64.363 -12.462 1.00 88.31 86 ALA A N 1
ATOM 691 C CA . ALA A 1 86 ? 25.653 -64.774 -13.113 1.00 88.31 86 ALA A CA 1
ATOM 692 C C . ALA A 1 86 ? 25.697 -64.473 -14.626 1.00 88.31 86 ALA A C 1
ATOM 694 O O . ALA A 1 86 ? 26.085 -63.354 -14.983 1.00 88.31 86 ALA A O 1
ATOM 695 N N . PRO A 1 87 ? 25.297 -65.409 -15.510 1.00 89.81 87 PRO A N 1
ATOM 696 C CA . PRO A 1 87 ? 25.207 -65.169 -16.948 1.00 89.81 87 PRO A CA 1
ATOM 697 C C . PRO A 1 87 ? 23.977 -64.326 -17.319 1.00 89.81 87 PRO A C 1
ATOM 699 O O . PRO A 1 87 ? 22.891 -64.492 -16.766 1.00 89.81 87 PRO A O 1
ATOM 702 N N . PHE A 1 88 ? 24.146 -63.445 -18.302 1.00 88.50 88 PHE A N 1
ATOM 703 C CA . PHE A 1 88 ? 23.119 -62.593 -18.894 1.00 88.50 88 PHE A CA 1
ATOM 704 C C . PHE A 1 88 ? 23.163 -62.754 -20.411 1.00 88.50 88 PHE A C 1
ATOM 706 O O . PHE A 1 88 ? 24.053 -62.216 -21.075 1.00 88.50 88 PHE A O 1
ATOM 713 N N . LEU A 1 89 ? 22.188 -63.495 -20.928 1.00 87.62 89 LEU A N 1
ATOM 714 C CA . LEU A 1 89 ? 22.000 -63.767 -22.349 1.00 87.62 89 LEU A CA 1
ATOM 715 C C . LEU A 1 89 ? 21.121 -62.694 -22.998 1.00 87.62 89 LEU A C 1
ATOM 717 O O . LEU A 1 89 ? 20.271 -62.086 -22.346 1.00 87.62 89 LEU A O 1
ATOM 721 N N . THR A 1 90 ? 21.327 -62.471 -24.289 1.00 83.31 90 THR A N 1
ATOM 722 C CA . THR A 1 90 ? 20.496 -61.602 -25.129 1.00 83.31 90 THR A CA 1
ATOM 723 C C . THR A 1 90 ? 19.183 -62.268 -25.548 1.00 83.31 90 THR A C 1
ATOM 725 O O . THR A 1 90 ? 18.228 -61.561 -25.869 1.00 83.31 90 THR A O 1
ATOM 728 N N . GLY A 1 91 ? 19.130 -63.605 -25.525 1.00 81.44 91 GLY A N 1
ATOM 729 C CA . GLY A 1 91 ? 17.983 -64.417 -25.925 1.00 81.44 91 GLY A CA 1
ATOM 730 C C . GLY A 1 91 ? 17.798 -64.536 -27.440 1.00 81.44 91 GLY A C 1
ATOM 731 O O . GLY A 1 91 ? 16.738 -64.979 -27.874 1.00 81.44 91 GLY A O 1
ATOM 732 N N . MET A 1 92 ? 18.785 -64.110 -28.236 1.00 82.69 92 MET A N 1
ATOM 733 C CA . MET A 1 92 ? 18.785 -64.168 -29.700 1.00 82.69 92 MET A CA 1
ATOM 734 C C . MET A 1 92 ? 20.206 -64.471 -30.217 1.00 82.69 92 MET A C 1
ATOM 736 O O . MET A 1 92 ? 21.181 -64.168 -29.532 1.00 82.69 92 MET A O 1
ATOM 740 N N . PRO A 1 93 ? 20.357 -65.007 -31.438 1.00 84.50 93 PRO A N 1
ATOM 741 C CA . PRO A 1 93 ? 21.664 -65.198 -32.064 1.00 84.50 93 PRO A CA 1
ATOM 742 C C . PRO A 1 93 ? 22.413 -63.871 -32.222 1.00 84.50 93 PRO A C 1
ATOM 744 O O . PRO A 1 93 ? 21.859 -62.886 -32.721 1.00 84.50 93 PRO A O 1
ATOM 747 N N . THR A 1 94 ? 23.686 -63.846 -31.829 1.00 87.25 94 THR A N 1
ATOM 748 C CA . THR A 1 94 ? 24.532 -62.644 -31.911 1.00 87.25 94 THR A CA 1
ATOM 749 C C . THR A 1 94 ? 25.549 -62.715 -33.044 1.00 87.25 94 THR A C 1
ATOM 751 O O . THR A 1 94 ? 26.026 -61.679 -33.503 1.00 87.25 94 THR A O 1
ATOM 754 N N . SER A 1 95 ? 25.841 -63.905 -33.573 1.00 84.94 95 SER A N 1
ATOM 755 C CA . SER A 1 95 ? 26.657 -64.062 -34.780 1.00 84.94 95 SER A CA 1
ATOM 756 C C . SER A 1 95 ? 25.825 -63.820 -36.046 1.00 84.94 95 SER A C 1
ATOM 758 O O . SER A 1 95 ? 24.742 -64.373 -36.194 1.00 84.94 95 SER A O 1
ATOM 760 N N . LEU A 1 96 ? 26.335 -63.053 -37.019 1.00 82.94 96 LEU A N 1
ATOM 761 C CA . LEU A 1 96 ? 25.685 -62.932 -38.339 1.00 82.94 96 LEU A CA 1
ATOM 762 C C . LEU A 1 96 ? 26.081 -64.053 -39.311 1.00 82.94 96 LEU A C 1
ATOM 764 O O . LEU A 1 96 ? 25.555 -64.124 -40.421 1.00 82.94 96 LEU A O 1
ATOM 768 N N . ARG A 1 97 ? 27.030 -64.914 -38.922 1.00 80.81 97 ARG A N 1
ATOM 769 C CA . ARG A 1 97 ? 27.509 -66.049 -39.733 1.00 80.81 97 ARG A CA 1
ATOM 770 C C . ARG A 1 97 ? 26.880 -67.382 -39.332 1.00 80.81 97 ARG A C 1
ATOM 772 O O . ARG A 1 97 ? 27.036 -68.359 -40.058 1.00 80.81 97 ARG A O 1
ATOM 779 N N . SER A 1 98 ? 26.226 -67.441 -38.175 1.00 81.94 98 SER A N 1
ATOM 780 C CA . SER A 1 98 ? 25.641 -68.661 -37.619 1.00 81.94 98 SER A CA 1
ATOM 781 C C . SER A 1 98 ? 24.517 -68.327 -36.646 1.00 81.94 98 SER A C 1
ATOM 783 O O . SER A 1 98 ? 24.509 -67.242 -36.078 1.00 81.94 98 SER A O 1
ATOM 785 N N . ASP A 1 99 ? 23.609 -69.269 -36.411 1.00 83.81 99 ASP A N 1
ATOM 786 C CA . ASP A 1 99 ? 22.478 -69.119 -35.483 1.00 83.81 99 ASP A CA 1
ATOM 787 C C . ASP A 1 99 ? 22.899 -69.330 -34.013 1.00 83.81 99 ASP A C 1
ATOM 789 O O . ASP A 1 99 ? 22.285 -70.087 -33.269 1.00 83.81 99 ASP A O 1
ATOM 793 N N . ARG A 1 100 ? 24.038 -68.747 -33.620 1.00 86.31 100 ARG A N 1
ATOM 794 C CA . ARG A 1 100 ? 24.681 -68.978 -32.319 1.00 86.31 100 ARG A CA 1
ATOM 795 C C . ARG A 1 100 ? 24.657 -67.720 -31.461 1.00 86.31 100 ARG A C 1
ATOM 797 O O . ARG A 1 100 ? 24.949 -66.620 -31.945 1.00 86.31 100 ARG A O 1
ATOM 804 N N . GLU A 1 101 ? 24.355 -67.897 -30.179 1.00 88.38 101 GLU A N 1
ATOM 805 C CA . GLU A 1 101 ? 24.447 -66.853 -29.157 1.00 88.38 101 GLU A CA 1
ATOM 806 C C . GLU A 1 101 ? 25.805 -66.959 -28.453 1.00 88.38 101 GLU A C 1
ATOM 808 O O . GLU A 1 101 ? 25.990 -67.752 -27.534 1.00 88.38 101 GLU A O 1
ATOM 813 N N . VAL A 1 102 ? 26.780 -66.180 -28.929 1.00 88.25 102 VAL A N 1
ATOM 814 C CA . VAL A 1 102 ? 28.177 -66.234 -28.451 1.00 88.25 102 VAL A CA 1
ATOM 815 C C . VAL A 1 102 ? 28.632 -64.948 -27.763 1.00 88.25 102 VAL A C 1
ATOM 817 O O . VAL A 1 102 ? 29.655 -64.950 -27.075 1.00 88.25 102 VAL A O 1
ATOM 820 N N . ASP A 1 103 ? 27.862 -63.865 -27.914 1.00 90.69 103 ASP A N 1
ATOM 821 C CA . ASP A 1 103 ? 28.097 -62.575 -27.271 1.00 90.69 103 ASP A CA 1
ATOM 822 C C . ASP A 1 103 ? 27.124 -62.384 -26.108 1.00 90.69 103 ASP A C 1
ATOM 824 O O . ASP A 1 103 ? 25.933 -62.129 -26.290 1.00 90.69 103 ASP A O 1
ATOM 828 N N . TYR A 1 104 ? 27.633 -62.464 -24.887 1.00 91.56 104 TYR A N 1
ATOM 829 C CA . TYR A 1 104 ? 26.832 -62.286 -23.678 1.00 91.56 104 TYR A CA 1
ATOM 830 C C . TYR A 1 104 ? 27.673 -61.676 -22.559 1.00 91.56 104 TYR A C 1
ATOM 832 O O . TYR A 1 104 ? 28.826 -61.273 -22.756 1.00 91.56 104 TYR A O 1
ATOM 840 N N . ALA A 1 105 ? 27.074 -61.521 -21.380 1.00 93.56 105 ALA A N 1
ATOM 841 C CA . ALA A 1 105 ? 27.753 -60.951 -20.229 1.00 93.56 105 ALA A CA 1
ATOM 842 C C . ALA A 1 105 ? 27.663 -61.847 -18.997 1.00 93.56 105 ALA A C 1
ATOM 844 O O . ALA A 1 105 ? 26.672 -62.534 -18.789 1.00 93.56 105 ALA A O 1
ATOM 845 N N . PHE A 1 106 ? 28.664 -61.759 -18.130 1.00 93.38 106 PHE A N 1
ATOM 846 C CA . PHE A 1 106 ? 28.600 -62.256 -16.762 1.00 93.38 106 PHE A CA 1
ATOM 847 C C . PHE A 1 106 ? 28.671 -61.089 -15.785 1.00 93.38 106 PHE A C 1
ATOM 849 O O . PHE A 1 106 ? 29.481 -60.184 -15.984 1.00 93.38 106 PHE A O 1
ATOM 856 N N . ALA A 1 107 ? 27.878 -61.092 -14.715 1.00 90.88 107 ALA A N 1
ATOM 857 C CA . ALA A 1 107 ? 27.945 -60.045 -13.698 1.00 90.88 107 ALA A CA 1
ATOM 858 C C . ALA A 1 107 ? 27.977 -60.603 -12.275 1.00 90.88 107 ALA A C 1
ATOM 860 O O . ALA A 1 107 ? 27.257 -61.540 -11.938 1.00 90.88 107 ALA A O 1
ATOM 861 N N . SER A 1 108 ? 28.785 -59.975 -11.419 1.00 88.69 108 SER A N 1
ATOM 862 C CA . SER A 1 108 ? 28.846 -60.271 -9.987 1.00 88.69 108 SER A CA 1
ATOM 863 C C . SER A 1 108 ? 28.236 -59.123 -9.189 1.00 88.69 108 SER A C 1
ATOM 865 O O . SER A 1 108 ? 28.660 -57.968 -9.306 1.00 88.69 108 SER A O 1
ATOM 867 N N . ASN A 1 109 ? 27.231 -59.445 -8.367 1.00 82.00 109 ASN A N 1
ATOM 868 C CA . ASN A 1 109 ? 26.588 -58.535 -7.407 1.00 82.00 109 ASN A CA 1
ATOM 869 C C . ASN A 1 109 ? 26.043 -57.218 -8.013 1.00 82.00 109 ASN A C 1
ATOM 871 O O . ASN A 1 109 ? 25.984 -56.174 -7.349 1.00 82.00 109 ASN A O 1
ATOM 875 N N . ILE A 1 110 ? 25.672 -57.262 -9.297 1.00 82.81 110 ILE A N 1
ATOM 876 C CA . ILE A 1 110 ? 25.027 -56.189 -10.057 1.00 82.81 110 ILE A CA 1
ATOM 877 C C . ILE A 1 110 ? 24.026 -56.844 -11.003 1.00 82.81 110 ILE A C 1
ATOM 879 O O . ILE A 1 110 ? 24.395 -57.722 -11.774 1.00 82.81 110 ILE A O 1
ATOM 883 N N . ASN A 1 111 ? 22.773 -56.394 -10.964 1.00 82.81 111 ASN A N 1
ATOM 884 C CA . ASN A 1 111 ? 21.773 -56.815 -11.936 1.00 82.81 111 ASN A CA 1
ATOM 885 C C . ASN A 1 111 ? 21.848 -55.903 -13.169 1.00 82.81 111 ASN A C 1
ATOM 887 O O . ASN A 1 111 ? 21.753 -54.679 -13.025 1.00 82.81 111 ASN A O 1
ATOM 891 N N . ILE A 1 112 ? 22.041 -56.485 -14.350 1.00 85.44 112 ILE A N 1
ATOM 892 C CA . ILE A 1 112 ? 22.122 -55.761 -15.623 1.00 85.44 112 ILE A CA 1
ATOM 893 C C . ILE A 1 112 ? 20.980 -56.178 -16.545 1.00 85.44 112 ILE A C 1
ATOM 895 O O . ILE A 1 112 ? 20.391 -57.242 -16.394 1.00 85.44 112 ILE A O 1
ATOM 899 N N . THR A 1 113 ? 20.673 -55.324 -17.514 1.00 85.31 113 THR A N 1
ATOM 900 C CA . THR A 1 113 ? 19.816 -55.692 -18.649 1.00 85.31 113 THR A CA 1
ATOM 901 C C . THR A 1 113 ? 20.679 -55.680 -19.892 1.00 85.31 113 THR A C 1
ATOM 903 O O . THR A 1 113 ? 21.418 -54.715 -20.085 1.00 85.31 113 THR A O 1
ATOM 906 N N . ILE A 1 114 ? 20.611 -56.742 -20.691 1.00 86.44 114 ILE A N 1
ATOM 907 C CA . ILE A 1 114 ? 21.349 -56.891 -21.944 1.00 86.44 114 ILE A CA 1
ATOM 908 C C . ILE A 1 114 ? 20.360 -57.148 -23.085 1.00 86.44 114 ILE A C 1
ATOM 910 O O . ILE A 1 114 ? 19.350 -57.816 -22.889 1.00 86.44 114 ILE A O 1
ATOM 914 N N . GLN A 1 115 ? 20.626 -56.582 -24.258 1.00 86.69 115 GLN A N 1
ATOM 915 C CA . GLN A 1 115 ? 19.835 -56.803 -25.468 1.00 86.69 115 GLN A CA 1
ATOM 916 C C . GLN A 1 115 ? 20.725 -56.742 -26.712 1.00 86.69 115 GLN A C 1
ATOM 918 O O . GLN A 1 115 ? 21.677 -55.956 -26.755 1.00 86.69 115 GLN A O 1
ATOM 923 N N . ALA A 1 116 ? 20.393 -57.519 -27.739 1.00 84.06 116 ALA A N 1
ATOM 924 C CA . ALA A 1 116 ? 21.029 -57.412 -29.048 1.00 84.06 116 ALA A CA 1
ATOM 925 C C . ALA A 1 116 ? 20.556 -56.142 -29.786 1.00 84.06 116 ALA A C 1
ATOM 927 O O . ALA A 1 116 ? 19.391 -55.742 -29.704 1.00 84.06 116 ALA A O 1
ATOM 928 N N . TYR A 1 117 ? 21.459 -55.472 -30.498 1.00 83.06 117 TYR A N 1
ATOM 929 C CA . TYR A 1 117 ? 21.137 -54.291 -31.296 1.00 83.06 117 TYR A CA 1
ATOM 930 C C . TYR A 1 117 ? 20.345 -54.665 -32.558 1.00 83.06 117 TYR A C 1
ATOM 932 O O . TYR A 1 117 ? 20.820 -55.416 -33.398 1.00 83.06 117 TYR A O 1
ATOM 940 N N . SER A 1 118 ? 19.159 -54.083 -32.742 1.00 76.94 118 SER A N 1
ATOM 941 C CA . SER A 1 118 ? 18.251 -54.414 -33.853 1.00 76.94 118 SER A CA 1
ATOM 942 C C . SER A 1 118 ? 18.491 -53.636 -35.160 1.00 76.94 118 SER A C 1
ATOM 944 O O . SER A 1 118 ? 17.711 -53.759 -36.103 1.00 76.94 118 SER A O 1
ATOM 946 N N . GLY A 1 119 ? 19.535 -52.802 -35.238 1.00 78.56 119 GLY A N 1
ATOM 947 C CA . GLY A 1 119 ? 19.841 -51.980 -36.417 1.00 78.56 119 GLY A CA 1
ATOM 948 C C . GLY A 1 119 ? 20.894 -52.587 -37.353 1.00 78.56 119 GLY A C 1
ATOM 949 O O . GLY A 1 119 ? 21.537 -53.585 -37.040 1.00 78.56 119 GLY A O 1
ATOM 950 N N . LYS A 1 120 ? 21.119 -51.945 -38.510 1.00 75.75 120 LYS A N 1
ATOM 951 C CA . LYS A 1 120 ? 22.183 -52.347 -39.449 1.00 75.75 120 LYS A CA 1
ATOM 952 C C . LYS A 1 120 ? 23.563 -52.175 -38.797 1.00 75.75 120 LYS A C 1
ATOM 954 O O . LYS A 1 120 ? 23.875 -51.095 -38.298 1.00 75.75 120 LYS A O 1
ATOM 959 N N . THR A 1 121 ? 24.391 -53.215 -38.851 1.00 77.56 121 THR A N 1
ATOM 960 C CA . THR A 1 121 ? 25.780 -53.225 -38.363 1.00 77.56 121 THR A CA 1
ATOM 961 C C . THR A 1 121 ? 26.736 -53.573 -39.505 1.00 77.56 121 THR A C 1
ATOM 963 O O . THR A 1 121 ? 26.360 -54.270 -40.444 1.00 77.56 121 THR A O 1
ATOM 966 N N . THR A 1 122 ? 27.963 -53.054 -39.447 1.00 80.06 122 THR A N 1
ATOM 967 C CA . THR A 1 122 ? 29.056 -53.409 -40.371 1.00 80.06 122 THR A CA 1
ATOM 968 C C . THR A 1 122 ? 29.960 -54.511 -39.811 1.00 80.06 122 THR A C 1
ATOM 970 O O . THR A 1 122 ? 30.900 -54.920 -40.486 1.00 80.06 122 THR A O 1
ATOM 973 N N . SER A 1 123 ? 29.729 -54.941 -38.567 1.00 80.44 123 SER A N 1
ATOM 974 C CA . SER A 1 123 ? 30.423 -56.071 -37.941 1.00 80.44 123 SER A CA 1
ATOM 975 C C . SER A 1 123 ? 29.760 -57.386 -38.343 1.00 80.44 123 SER A C 1
ATOM 977 O O . SER A 1 123 ? 28.580 -57.415 -38.673 1.00 80.44 123 SER A O 1
ATOM 979 N N . ASP A 1 124 ? 30.530 -58.467 -38.303 1.00 79.88 124 ASP A N 1
ATOM 980 C CA . ASP A 1 124 ? 30.084 -59.854 -38.419 1.00 79.88 124 ASP A CA 1
ATOM 981 C C . ASP A 1 124 ? 29.340 -60.379 -37.176 1.00 79.88 124 ASP A C 1
ATOM 983 O O . ASP A 1 124 ? 28.823 -61.496 -37.206 1.00 79.88 124 ASP A O 1
ATOM 987 N N . HIS A 1 125 ? 29.241 -59.567 -36.120 1.00 86.06 125 HIS A N 1
ATOM 988 C CA . HIS A 1 125 ? 28.430 -59.809 -34.930 1.00 86.06 125 HIS A CA 1
ATOM 989 C C . HIS A 1 125 ? 27.431 -58.662 -34.711 1.00 86.06 125 HIS A C 1
ATOM 991 O O . HIS A 1 125 ? 27.657 -57.503 -35.089 1.00 86.06 125 HIS A O 1
ATOM 997 N N . VAL A 1 126 ? 26.310 -58.989 -34.075 1.00 85.38 126 VAL A N 1
ATOM 998 C CA . VAL A 1 126 ? 25.303 -58.038 -33.613 1.00 85.38 126 VAL A CA 1
ATOM 999 C C . VAL A 1 126 ? 25.788 -57.421 -32.298 1.00 85.38 126 VAL A C 1
ATOM 1001 O O . VAL A 1 126 ? 25.986 -58.142 -31.322 1.00 85.38 126 VAL A O 1
ATOM 1004 N N . PRO A 1 127 ? 25.966 -56.089 -32.218 1.00 84.88 127 PRO A N 1
ATOM 1005 C CA . PRO A 1 127 ? 26.407 -55.454 -30.983 1.00 84.88 127 PRO A CA 1
ATOM 1006 C C . PRO A 1 127 ? 25.438 -55.707 -29.826 1.00 84.88 127 PRO A C 1
ATOM 1008 O O . PRO A 1 127 ? 24.230 -55.515 -29.969 1.00 84.88 127 PRO A O 1
ATOM 1011 N N . ILE A 1 128 ? 25.971 -56.040 -28.654 1.00 86.44 128 ILE A N 1
ATOM 1012 C CA . ILE A 1 128 ? 25.190 -56.132 -27.418 1.00 86.44 128 ILE A CA 1
ATOM 1013 C C . ILE A 1 128 ? 25.140 -54.779 -26.698 1.00 86.44 128 ILE A C 1
ATOM 1015 O O . ILE A 1 128 ? 26.140 -54.068 -26.568 1.00 86.44 128 ILE A O 1
ATOM 1019 N N . LEU A 1 129 ? 23.956 -54.404 -26.223 1.00 84.75 129 LEU A N 1
ATOM 1020 C CA . LEU A 1 129 ? 23.708 -53.190 -25.452 1.00 84.75 129 LEU A CA 1
ATOM 1021 C C . LEU A 1 129 ? 23.349 -53.567 -24.021 1.00 84.75 129 LEU A C 1
ATOM 1023 O O . LEU A 1 129 ? 22.476 -54.401 -23.809 1.00 84.75 129 LEU A O 1
ATOM 1027 N N . SER A 1 130 ? 23.979 -52.912 -23.044 1.00 83.06 130 SER A N 1
ATOM 1028 C CA . SER A 1 130 ? 23.715 -53.152 -21.624 1.00 83.06 130 SER A CA 1
ATOM 1029 C C . SER A 1 130 ? 23.468 -51.862 -20.845 1.00 83.06 130 SER A C 1
ATOM 1031 O O . SER A 1 130 ? 24.135 -50.846 -21.070 1.00 83.06 130 SER A O 1
ATOM 1033 N N . VAL A 1 131 ? 22.515 -51.904 -19.907 1.00 82.56 131 VAL A N 1
ATOM 1034 C CA . VAL A 1 131 ? 22.235 -50.809 -18.966 1.00 82.56 131 VAL A CA 1
ATOM 1035 C C . VAL A 1 131 ? 22.726 -51.188 -17.573 1.00 82.56 131 VAL A C 1
ATOM 1037 O O . VAL A 1 131 ? 22.204 -52.102 -16.935 1.00 82.56 131 VAL A O 1
ATOM 1040 N N . ILE A 1 132 ? 23.713 -50.434 -17.082 1.00 81.75 132 ILE A N 1
ATOM 1041 C CA . ILE A 1 132 ? 24.362 -50.669 -15.788 1.00 81.75 132 ILE A CA 1
ATOM 1042 C C . ILE A 1 132 ? 23.801 -49.689 -14.742 1.00 81.75 132 ILE A C 1
ATOM 1044 O O . ILE A 1 132 ? 23.960 -48.472 -14.906 1.00 81.75 132 ILE A O 1
ATOM 1048 N N . PRO A 1 133 ? 23.186 -50.164 -13.643 1.00 70.88 133 PRO A N 1
ATOM 1049 C CA . PRO A 1 133 ? 22.733 -49.290 -12.566 1.00 70.88 133 PRO A CA 1
ATOM 1050 C C . PRO A 1 133 ? 23.938 -48.723 -11.797 1.00 70.88 133 PRO A C 1
ATOM 1052 O O . PRO A 1 133 ? 24.670 -49.451 -11.129 1.00 70.88 133 PRO A O 1
ATOM 1055 N N . PHE A 1 134 ? 24.149 -47.405 -11.872 1.00 71.00 134 PHE A N 1
ATOM 1056 C CA . PHE A 1 134 ? 25.342 -46.747 -11.327 1.00 71.00 134 PHE A CA 1
ATOM 1057 C C . PHE A 1 134 ? 25.003 -45.488 -10.513 1.00 71.00 134 PHE A C 1
ATOM 1059 O O . PHE A 1 134 ? 24.313 -44.588 -10.997 1.00 71.00 134 PHE A O 1
ATOM 1066 N N . LYS A 1 135 ? 25.506 -45.398 -9.272 1.00 65.50 135 LYS A N 1
ATOM 1067 C CA . LYS A 1 135 ? 25.355 -44.218 -8.398 1.00 65.50 135 LYS A CA 1
ATOM 1068 C C . LYS A 1 135 ? 26.619 -43.360 -8.451 1.00 65.50 135 LYS A C 1
ATOM 1070 O O . LYS A 1 135 ? 27.701 -43.826 -8.109 1.00 65.50 135 LYS A O 1
ATOM 1075 N N . ILE A 1 136 ? 26.477 -42.095 -8.836 1.00 62.72 136 ILE A N 1
ATOM 1076 C CA . ILE A 1 136 ? 27.575 -41.118 -8.884 1.00 62.72 136 ILE A CA 1
ATOM 1077 C C . ILE A 1 136 ? 27.659 -40.396 -7.533 1.00 62.72 136 ILE A C 1
ATOM 1079 O O . ILE A 1 136 ? 26.621 -40.033 -6.974 1.00 62.72 136 ILE A O 1
ATOM 1083 N N . GLU A 1 137 ? 28.871 -40.152 -7.019 1.00 53.44 137 GLU A N 1
ATOM 1084 C CA . GLU A 1 137 ? 29.063 -39.199 -5.922 1.00 53.44 137 GLU A CA 1
ATOM 1085 C C . GLU A 1 137 ? 28.529 -37.833 -6.363 1.00 53.44 137 GLU A C 1
ATOM 1087 O O . GLU A 1 137 ? 29.105 -37.163 -7.224 1.00 53.44 137 GLU A O 1
ATOM 1092 N N . GLN A 1 138 ? 27.409 -37.401 -5.782 1.00 48.12 138 GLN A N 1
ATOM 1093 C CA . GLN A 1 138 ? 26.981 -36.016 -5.908 1.00 48.12 138 GLN A CA 1
ATOM 1094 C C . GLN A 1 138 ? 27.952 -35.146 -5.110 1.00 48.12 138 GLN A C 1
ATOM 1096 O O . GLN A 1 138 ? 27.683 -34.747 -3.978 1.00 48.12 138 GLN A O 1
ATOM 1101 N N . ASN A 1 139 ? 29.084 -34.805 -5.725 1.00 46.12 139 ASN A N 1
ATOM 1102 C CA . ASN A 1 139 ? 29.741 -33.560 -5.383 1.00 46.12 139 ASN A CA 1
ATOM 1103 C C . ASN A 1 139 ? 28.684 -32.477 -5.587 1.00 46.12 139 ASN A C 1
ATOM 1105 O O . ASN A 1 139 ? 28.100 -32.367 -6.664 1.00 46.12 139 ASN A O 1
ATOM 1109 N N . ASN A 1 140 ? 28.359 -31.726 -4.538 1.00 46.69 140 ASN A N 1
ATOM 1110 C CA . ASN A 1 140 ? 27.520 -30.548 -4.688 1.00 46.69 140 ASN A CA 1
ATOM 1111 C C . ASN A 1 140 ? 28.284 -29.617 -5.634 1.00 46.69 140 ASN A C 1
ATOM 1113 O O . ASN A 1 140 ? 29.275 -29.021 -5.238 1.00 46.69 140 ASN A O 1
ATOM 1117 N N . VAL A 1 141 ? 27.899 -29.555 -6.905 1.00 48.88 141 VAL A N 1
ATOM 1118 C CA . VAL A 1 141 ? 28.537 -28.686 -7.897 1.00 48.88 141 VAL A CA 1
ATOM 1119 C C . VAL A 1 141 ? 27.562 -27.565 -8.208 1.00 48.88 141 VAL A C 1
ATOM 1121 O O . VAL A 1 141 ? 26.401 -27.805 -8.544 1.00 48.88 141 VAL A O 1
ATOM 1124 N N . GLY A 1 142 ? 28.018 -26.329 -8.055 1.00 53.03 142 GLY A N 1
ATOM 1125 C CA . GLY A 1 142 ? 27.269 -25.151 -8.449 1.00 53.03 142 GLY A CA 1
ATOM 1126 C C . GLY A 1 142 ? 27.338 -24.993 -9.962 1.00 53.03 142 GLY A C 1
ATOM 1127 O O . GLY A 1 142 ? 28.378 -25.235 -10.573 1.00 53.03 142 GLY A O 1
ATOM 1128 N N . LYS A 1 143 ? 26.224 -24.588 -10.573 1.00 57.88 143 LYS A N 1
ATOM 1129 C CA . LYS A 1 143 ? 26.166 -24.180 -11.980 1.00 57.88 143 LYS A CA 1
ATOM 1130 C C . LYS A 1 143 ? 25.945 -22.674 -12.033 1.00 57.88 143 LYS A C 1
ATOM 1132 O O . LYS A 1 143 ? 25.047 -22.173 -11.356 1.00 57.88 143 LYS A O 1
ATOM 1137 N N . ASN A 1 144 ? 26.736 -21.961 -12.827 1.00 54.78 144 ASN A N 1
ATOM 1138 C CA . ASN A 1 144 ? 26.534 -20.538 -13.083 1.00 54.78 144 ASN A CA 1
ATOM 1139 C C . ASN A 1 144 ? 26.586 -20.261 -14.587 1.00 54.78 144 ASN A C 1
ATOM 1141 O O . ASN A 1 144 ? 27.627 -20.436 -15.214 1.00 54.78 144 ASN A O 1
ATOM 1145 N N . VAL A 1 145 ? 25.458 -19.838 -15.158 1.00 65.56 145 VAL A N 1
ATOM 1146 C CA . VAL A 1 145 ? 25.357 -19.460 -16.572 1.00 65.56 145 VAL A CA 1
ATOM 1147 C C . VAL A 1 145 ? 25.767 -17.996 -16.718 1.00 65.56 145 VAL A C 1
ATOM 1149 O O . VAL A 1 145 ? 25.180 -17.116 -16.086 1.00 65.56 145 VAL A O 1
ATOM 1152 N N . HIS A 1 146 ? 26.751 -17.705 -17.567 1.00 70.38 146 HIS A N 1
ATOM 1153 C CA . HIS A 1 146 ? 27.113 -16.339 -17.943 1.00 70.38 146 HIS A CA 1
ATOM 1154 C C . HIS A 1 146 ? 26.041 -15.728 -18.855 1.00 70.38 146 HIS A C 1
ATOM 1156 O O . HIS A 1 146 ? 26.201 -15.635 -20.070 1.00 70.38 146 HIS A O 1
ATOM 1162 N N . TRP A 1 147 ? 24.947 -15.254 -18.255 1.00 67.62 147 TRP A N 1
ATOM 1163 C CA . TRP A 1 147 ? 23.790 -14.709 -18.976 1.00 67.62 147 TRP A CA 1
ATOM 1164 C C . TRP A 1 147 ? 24.111 -13.517 -19.888 1.00 67.62 147 TRP A C 1
ATOM 1166 O O . TRP A 1 147 ? 23.434 -13.325 -20.891 1.00 67.62 147 TRP A O 1
ATOM 1176 N N . LYS A 1 148 ? 25.167 -12.743 -19.596 1.00 63.31 148 LYS A N 1
ATOM 1177 C CA . LYS A 1 148 ? 25.642 -11.676 -20.497 1.00 63.31 148 LYS A CA 1
ATOM 1178 C C . LYS A 1 148 ? 26.223 -12.228 -21.799 1.00 63.31 148 LYS A C 1
ATOM 1180 O O . LYS A 1 148 ? 25.928 -11.693 -22.858 1.00 63.31 148 LYS A O 1
ATOM 1185 N N . VAL A 1 149 ? 27.011 -13.301 -21.719 1.00 69.69 149 VAL A N 1
ATOM 1186 C CA . VAL A 1 149 ? 27.584 -13.970 -22.897 1.00 69.69 149 VAL A CA 1
ATOM 1187 C C . VAL A 1 149 ? 26.470 -14.669 -23.672 1.00 69.69 149 VAL A C 1
ATOM 1189 O O . VAL A 1 149 ? 26.354 -14.475 -24.875 1.00 69.69 149 VAL A O 1
ATOM 1192 N N . PHE A 1 150 ? 25.571 -15.365 -22.971 1.00 78.75 150 PHE A N 1
ATOM 1193 C CA . PHE A 1 150 ? 24.371 -15.961 -23.564 1.00 78.75 150 PHE A CA 1
ATOM 1194 C C . PHE A 1 150 ? 23.519 -14.923 -24.317 1.00 78.75 150 PHE A C 1
ATOM 1196 O O . PHE A 1 150 ? 23.121 -15.148 -25.458 1.00 78.75 150 PHE A O 1
ATOM 1203 N N . SER A 1 151 ? 23.282 -13.754 -23.713 1.00 67.50 151 SER A N 1
ATOM 1204 C CA . SER A 1 151 ? 22.541 -12.654 -24.342 1.00 67.50 151 SER A CA 1
ATOM 1205 C C . SER A 1 151 ? 23.269 -12.062 -25.553 1.00 67.50 151 SER A C 1
ATOM 1207 O O . SER A 1 151 ? 22.621 -11.697 -26.528 1.00 67.50 151 SER A O 1
ATOM 1209 N N . LEU A 1 152 ? 24.600 -11.970 -25.512 1.00 78.19 152 LEU A N 1
ATOM 1210 C CA . LEU A 1 152 ? 25.393 -11.486 -26.639 1.00 78.19 152 LEU A CA 1
ATOM 1211 C C . LEU A 1 152 ? 25.301 -12.450 -27.833 1.00 78.19 152 LEU A C 1
ATOM 1213 O O . LEU A 1 152 ? 25.037 -12.018 -28.949 1.00 78.19 152 LEU A O 1
ATOM 1217 N N . PHE A 1 153 ? 25.455 -13.755 -27.590 1.00 74.81 153 PHE A N 1
ATOM 1218 C CA . PHE A 1 153 ? 25.391 -14.779 -28.636 1.00 74.81 153 PHE A CA 1
ATOM 1219 C C . PHE A 1 153 ? 23.986 -14.951 -29.215 1.00 74.81 153 PHE A C 1
ATOM 1221 O O . PHE A 1 153 ? 23.847 -15.114 -30.423 1.00 74.81 153 PHE A O 1
ATOM 1228 N N . THR A 1 154 ? 22.938 -14.870 -28.392 1.00 82.50 154 THR A N 1
ATOM 1229 C CA . THR A 1 154 ? 21.550 -14.886 -28.893 1.00 82.50 154 THR A CA 1
ATOM 1230 C C . THR A 1 154 ? 21.239 -13.659 -29.745 1.00 82.50 154 THR A C 1
ATOM 1232 O O . THR A 1 154 ? 20.612 -13.809 -30.784 1.00 82.50 154 THR A O 1
ATOM 1235 N N . LYS A 1 155 ? 21.745 -12.469 -29.386 1.00 82.00 155 LYS A N 1
ATOM 1236 C CA . LYS A 1 155 ? 21.642 -11.275 -30.242 1.00 82.00 155 LYS A CA 1
ATOM 1237 C C . LYS A 1 155 ? 22.416 -11.418 -31.551 1.00 82.00 155 LYS A C 1
ATOM 1239 O O . LYS A 1 155 ? 21.902 -11.046 -32.594 1.00 82.00 155 LYS A O 1
ATOM 1244 N N . TYR A 1 156 ? 23.629 -11.964 -31.502 1.00 86.00 156 TYR A N 1
ATOM 1245 C CA . TYR A 1 156 ? 24.463 -12.147 -32.693 1.00 86.00 156 TYR A CA 1
ATOM 1246 C C . TYR A 1 156 ? 23.886 -13.182 -33.668 1.00 86.00 156 TYR A C 1
ATOM 1248 O O . TYR A 1 156 ? 24.005 -13.034 -34.876 1.00 86.00 156 TYR A O 1
ATOM 1256 N N . THR A 1 157 ? 23.238 -14.224 -33.145 1.00 83.50 157 THR A N 1
ATOM 1257 C CA . THR A 1 157 ? 22.626 -15.291 -33.955 1.00 83.50 157 THR A CA 1
ATOM 1258 C C . THR A 1 157 ? 21.176 -15.006 -34.338 1.00 83.50 157 THR A C 1
ATOM 1260 O O . THR A 1 157 ? 20.591 -15.788 -35.080 1.00 83.50 157 THR A O 1
ATOM 1263 N N . PHE A 1 158 ? 20.589 -13.899 -33.869 1.00 83.88 158 PHE A N 1
ATOM 1264 C CA . PHE A 1 158 ? 19.180 -13.581 -34.096 1.00 83.88 158 PHE A CA 1
ATOM 1265 C C . PHE A 1 158 ? 18.842 -13.467 -35.586 1.00 83.88 158 PHE A C 1
ATOM 1267 O O . PHE A 1 158 ? 17.922 -14.136 -36.036 1.00 83.88 158 PHE A O 1
ATOM 1274 N N . SER A 1 159 ? 19.634 -12.719 -36.360 1.00 79.50 159 SER A N 1
ATOM 1275 C CA . SER A 1 159 ? 19.405 -12.526 -37.801 1.00 79.50 159 SER A CA 1
ATOM 1276 C C . SER A 1 159 ? 19.489 -13.826 -38.609 1.00 79.50 159 SER A C 1
ATOM 1278 O O . SER A 1 159 ? 18.784 -13.988 -39.600 1.00 79.50 159 SER A O 1
ATOM 1280 N N . PHE 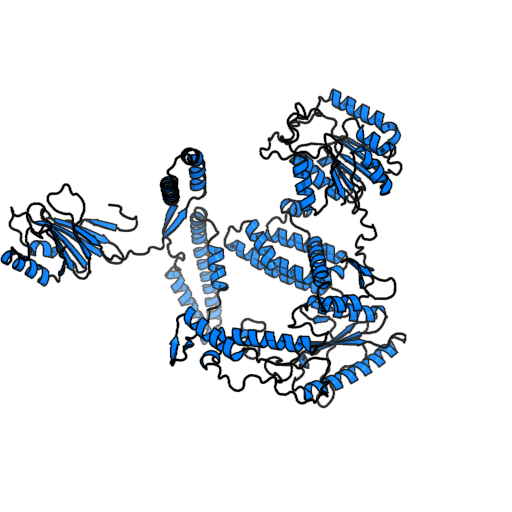A 1 160 ? 20.320 -14.778 -38.173 1.00 84.62 160 PHE A N 1
ATOM 1281 C CA . PHE A 1 160 ? 20.397 -16.111 -38.772 1.00 84.62 160 PHE A CA 1
ATOM 1282 C C . PHE A 1 160 ? 19.105 -16.905 -38.545 1.00 84.62 160 PHE A C 1
ATOM 1284 O O . PHE A 1 160 ? 18.575 -17.491 -39.483 1.00 84.62 160 PHE A O 1
ATOM 1291 N N . TRP A 1 161 ? 18.580 -16.908 -37.315 1.00 83.94 161 TRP A N 1
ATOM 1292 C CA . TRP A 1 161 ? 17.333 -17.611 -36.995 1.00 83.94 161 TRP A CA 1
ATOM 1293 C C . TRP A 1 161 ? 16.107 -16.931 -37.609 1.00 83.94 161 TRP A C 1
ATOM 1295 O O . TRP A 1 161 ? 15.206 -17.620 -38.077 1.00 83.94 161 TRP A O 1
ATOM 1305 N N . GLU A 1 162 ? 16.111 -15.600 -37.670 1.00 81.19 162 GLU A N 1
ATOM 1306 C CA . GLU A 1 162 ? 15.064 -14.796 -38.298 1.00 81.19 162 GLU A CA 1
ATOM 1307 C C . GLU A 1 162 ? 14.943 -15.080 -39.801 1.00 81.19 162 GLU A C 1
ATOM 1309 O O . GLU A 1 162 ? 13.840 -15.286 -40.301 1.00 81.19 162 GLU A O 1
ATOM 1314 N N . GLY A 1 163 ? 16.071 -15.205 -40.511 1.00 77.81 163 GLY A N 1
ATOM 1315 C CA . GLY A 1 163 ? 16.080 -15.555 -41.936 1.00 77.81 163 GLY A CA 1
ATOM 1316 C C . GLY A 1 163 ? 15.559 -16.964 -42.252 1.00 77.81 163 GLY A C 1
ATOM 1317 O O . GLY A 1 163 ? 15.182 -17.235 -43.390 1.00 77.81 163 GLY A O 1
ATOM 1318 N N . LEU A 1 164 ? 15.506 -17.857 -41.259 1.00 76.06 164 LEU A N 1
ATOM 1319 C CA . LEU A 1 164 ? 15.017 -19.228 -41.415 1.00 76.06 164 LEU A CA 1
ATOM 1320 C C . LEU A 1 164 ? 13.522 -19.377 -41.088 1.00 76.06 164 LEU A C 1
ATOM 1322 O O . LEU A 1 164 ? 12.945 -20.413 -41.410 1.00 76.06 164 LEU A O 1
ATOM 1326 N N . TRP A 1 165 ? 12.878 -18.362 -40.497 1.00 71.44 165 TRP A N 1
ATOM 1327 C CA . TRP A 1 165 ? 11.461 -18.415 -40.103 1.00 71.44 165 TRP A CA 1
ATOM 1328 C C . TRP A 1 165 ? 10.467 -18.430 -41.276 1.00 71.44 165 TRP A C 1
ATOM 1330 O O . TRP A 1 165 ? 9.295 -18.718 -41.058 1.00 71.44 165 TRP A O 1
ATOM 1340 N N . ASN A 1 166 ? 10.924 -18.195 -42.510 1.00 61.91 166 ASN A N 1
ATOM 1341 C CA . ASN A 1 166 ? 10.082 -18.134 -43.712 1.00 61.91 166 ASN A CA 1
ATOM 1342 C C . ASN A 1 166 ? 9.917 -19.473 -44.464 1.00 61.91 166 ASN A C 1
ATOM 1344 O O . ASN A 1 166 ? 9.423 -19.468 -45.588 1.00 61.91 166 ASN A O 1
ATOM 1348 N N . PHE A 1 167 ? 10.333 -20.611 -43.896 1.00 59.19 167 PHE A N 1
ATOM 1349 C CA . PHE A 1 167 ? 10.239 -21.921 -44.561 1.00 59.19 167 PHE A CA 1
ATOM 1350 C C . PHE A 1 167 ? 9.160 -22.828 -43.942 1.00 59.19 167 PHE A C 1
ATOM 1352 O O . PHE A 1 167 ? 8.983 -22.841 -42.725 1.00 59.19 167 PHE A O 1
ATOM 1359 N N . ASP A 1 168 ? 8.512 -23.651 -44.779 1.00 53.03 168 ASP A N 1
ATOM 1360 C CA . ASP A 1 168 ? 7.351 -24.529 -44.494 1.00 53.03 168 ASP A CA 1
ATOM 1361 C C . ASP A 1 168 ? 7.551 -25.625 -43.411 1.00 53.03 168 ASP A C 1
ATOM 1363 O O . ASP A 1 168 ? 6.707 -26.500 -43.243 1.00 53.03 168 ASP A O 1
ATOM 1367 N N . ASN A 1 169 ? 8.647 -25.604 -42.641 1.00 63.97 169 ASN A N 1
ATOM 1368 C CA . ASN A 1 169 ? 9.011 -26.622 -41.642 1.00 63.97 169 ASN A CA 1
ATOM 1369 C C . ASN A 1 169 ? 9.279 -26.018 -40.247 1.00 63.97 169 ASN A C 1
ATOM 1371 O O . ASN A 1 169 ? 10.335 -26.230 -39.638 1.00 63.97 169 ASN A O 1
ATOM 1375 N N . LEU A 1 170 ? 8.303 -25.271 -39.722 1.00 69.94 170 LEU A N 1
ATOM 1376 C CA . LEU A 1 170 ? 8.380 -24.584 -38.423 1.00 69.94 170 LEU A CA 1
ATOM 1377 C C . LEU A 1 170 ? 8.673 -25.521 -37.238 1.00 69.94 170 LEU A C 1
ATOM 1379 O O . LEU A 1 170 ? 9.409 -25.135 -36.332 1.00 69.94 170 LEU A O 1
ATOM 1383 N N . ASP A 1 171 ? 8.173 -26.758 -37.248 1.00 70.31 171 ASP A N 1
ATOM 1384 C CA . ASP A 1 171 ? 8.358 -27.703 -36.135 1.00 70.31 171 ASP A CA 1
ATOM 1385 C C . ASP A 1 171 ? 9.797 -28.226 -36.017 1.00 70.31 171 ASP A C 1
ATOM 1387 O O . ASP A 1 171 ? 10.328 -28.414 -34.914 1.00 70.31 171 ASP A O 1
ATOM 1391 N N . ILE A 1 172 ? 10.462 -28.441 -37.154 1.00 74.00 172 ILE A N 1
ATOM 1392 C CA . ILE A 1 172 ? 11.871 -28.852 -37.194 1.00 74.00 172 ILE A CA 1
ATOM 1393 C C . ILE A 1 172 ? 12.741 -27.673 -36.754 1.00 74.00 172 ILE A C 1
ATOM 1395 O O . ILE A 1 172 ? 13.604 -27.823 -35.886 1.00 74.00 172 ILE A O 1
ATOM 1399 N N . LEU A 1 173 ? 12.440 -26.477 -37.265 1.00 76.31 173 LEU A N 1
ATOM 1400 C CA . LEU A 1 173 ? 13.151 -25.251 -36.926 1.00 76.31 173 LEU A CA 1
ATOM 1401 C C . LEU A 1 173 ? 13.003 -24.873 -35.443 1.00 76.31 173 LEU A C 1
ATOM 1403 O O . LEU A 1 173 ? 13.985 -24.498 -34.804 1.00 76.31 173 LEU A O 1
ATOM 1407 N N . TYR A 1 174 ? 11.809 -25.023 -34.864 1.00 73.56 174 TYR A N 1
ATOM 1408 C CA . TYR A 1 174 ? 11.560 -24.800 -33.438 1.00 73.56 174 TYR A CA 1
ATOM 1409 C C . TYR A 1 174 ? 12.377 -25.759 -32.566 1.00 73.56 174 TYR A C 1
ATOM 1411 O O . TYR A 1 174 ? 12.997 -25.345 -31.580 1.00 73.56 174 TYR A O 1
ATOM 1419 N N . ASN A 1 175 ? 12.425 -27.039 -32.942 1.00 74.25 175 ASN A N 1
ATOM 1420 C CA . ASN A 1 175 ? 13.228 -28.031 -32.236 1.00 74.25 175 ASN A CA 1
ATOM 1421 C C . ASN A 1 175 ? 14.725 -27.726 -32.326 1.00 74.25 175 ASN A C 1
ATOM 1423 O O . ASN A 1 175 ? 15.434 -27.825 -31.321 1.00 74.25 175 ASN A O 1
ATOM 1427 N N . ASP A 1 176 ? 15.214 -27.319 -33.493 1.00 78.19 176 ASP A N 1
ATOM 1428 C CA . ASP A 1 176 ? 16.628 -27.005 -33.683 1.00 78.19 176 ASP A CA 1
ATOM 1429 C C . ASP A 1 176 ? 17.028 -25.687 -33.009 1.00 78.19 176 ASP A C 1
ATOM 1431 O O . ASP A 1 176 ? 18.091 -25.622 -32.383 1.00 78.19 176 ASP A O 1
ATOM 1435 N N . TYR A 1 177 ? 16.141 -24.690 -32.984 1.00 79.69 177 TYR A N 1
ATOM 1436 C CA . TYR A 1 177 ? 16.322 -23.470 -32.198 1.00 79.69 177 TYR A CA 1
ATOM 1437 C C . TYR A 1 177 ? 16.347 -23.761 -30.691 1.00 79.69 177 TYR A C 1
ATOM 1439 O O . TYR A 1 177 ? 17.210 -23.272 -29.958 1.00 79.69 177 TYR A O 1
ATOM 1447 N N . THR A 1 178 ? 15.453 -24.625 -30.212 1.00 74.50 178 THR A N 1
ATOM 1448 C CA . THR A 1 178 ? 15.397 -25.018 -28.798 1.00 74.50 178 THR A CA 1
ATOM 1449 C C . THR A 1 178 ? 16.649 -25.796 -28.384 1.00 74.50 178 THR A C 1
ATOM 1451 O O . THR A 1 178 ? 17.239 -25.519 -27.332 1.00 74.50 178 THR A O 1
ATOM 1454 N N . LYS A 1 179 ? 17.125 -26.720 -29.232 1.00 77.06 179 LYS A N 1
ATOM 1455 C CA . LYS A 1 179 ? 18.414 -27.409 -29.040 1.00 77.06 179 LYS A CA 1
ATOM 1456 C C . LYS A 1 179 ? 19.574 -26.421 -29.032 1.00 77.06 179 LYS A C 1
ATOM 1458 O O . LYS A 1 179 ? 20.454 -26.536 -28.179 1.00 77.06 179 LYS A O 1
ATOM 1463 N N . PHE A 1 180 ? 19.575 -25.441 -29.933 1.00 83.62 180 PHE A N 1
ATOM 1464 C CA . PHE A 1 180 ? 20.585 -24.390 -29.969 1.00 83.62 180 PHE A CA 1
ATOM 1465 C C . PHE A 1 180 ? 20.617 -23.589 -28.662 1.00 83.62 180 PHE A C 1
ATOM 1467 O O . PHE A 1 180 ? 21.684 -23.465 -28.062 1.00 83.62 180 PHE A O 1
ATOM 1474 N N . LEU A 1 181 ? 19.470 -23.118 -28.158 1.00 76.69 181 LEU A N 1
ATOM 1475 C CA . LEU A 1 181 ? 19.395 -22.387 -26.887 1.00 76.69 181 LEU A CA 1
ATOM 1476 C C . LEU A 1 181 ? 19.870 -23.237 -25.705 1.00 76.69 181 LEU A C 1
ATOM 1478 O O . LEU A 1 181 ? 20.582 -22.745 -24.824 1.00 76.69 181 LEU A O 1
ATOM 1482 N N . PHE A 1 182 ? 19.520 -24.522 -25.694 1.00 72.69 182 PHE A N 1
ATOM 1483 C CA . PHE A 1 182 ? 19.970 -25.455 -24.668 1.00 72.69 182 PHE A CA 1
ATOM 1484 C C . PHE A 1 182 ? 21.493 -25.651 -24.702 1.00 72.69 182 PHE A C 1
ATOM 1486 O O . PHE A 1 182 ? 22.161 -25.535 -23.670 1.00 72.69 182 PHE A O 1
ATOM 1493 N N . LEU A 1 183 ? 22.060 -25.891 -25.887 1.00 75.38 183 LEU A N 1
ATOM 1494 C CA . LEU A 1 183 ? 23.502 -26.045 -26.083 1.00 75.38 183 LEU A CA 1
ATOM 1495 C C . LEU A 1 183 ? 24.253 -24.755 -25.752 1.00 75.38 183 LEU A C 1
ATOM 1497 O O . LEU A 1 183 ? 25.283 -24.807 -25.080 1.00 75.38 183 LEU A O 1
ATOM 1501 N N . LEU A 1 184 ? 23.725 -23.598 -26.150 1.00 74.06 184 LEU A N 1
ATOM 1502 C CA . LEU A 1 184 ? 24.301 -22.297 -25.835 1.00 74.06 184 LEU A CA 1
ATOM 1503 C C . LEU A 1 184 ? 24.294 -22.044 -24.324 1.00 74.06 184 LEU A C 1
ATOM 1505 O O . LEU A 1 184 ? 25.311 -21.645 -23.763 1.00 74.06 184 LEU A O 1
ATOM 1509 N N . SER A 1 185 ? 23.189 -22.347 -23.638 1.00 72.38 185 SER A N 1
ATOM 1510 C CA . SER A 1 185 ? 23.094 -22.238 -22.178 1.00 72.38 185 SER A CA 1
ATOM 1511 C C . SER A 1 185 ? 24.120 -23.141 -21.496 1.00 72.38 185 SER A C 1
ATOM 1513 O O . SER A 1 185 ? 24.860 -22.689 -20.619 1.00 72.38 185 SER A O 1
ATOM 1515 N N . ALA A 1 186 ? 24.242 -24.390 -21.952 1.00 71.94 186 ALA A N 1
ATOM 1516 C CA . ALA A 1 186 ? 25.228 -25.336 -21.442 1.00 71.94 186 ALA A CA 1
ATOM 1517 C C . ALA A 1 186 ? 26.670 -24.848 -21.664 1.00 71.94 186 ALA A C 1
ATOM 1519 O O . ALA A 1 186 ? 27.487 -24.937 -20.751 1.00 71.94 186 ALA A O 1
ATOM 1520 N N . ARG A 1 187 ? 26.978 -24.272 -22.834 1.00 75.38 187 ARG A N 1
ATOM 1521 C CA . ARG A 1 187 ? 28.299 -23.704 -23.160 1.00 75.38 187 ARG A CA 1
ATOM 1522 C C . ARG A 1 187 ? 28.611 -22.431 -22.378 1.00 75.38 187 ARG A C 1
ATOM 1524 O O . ARG A 1 187 ? 29.762 -22.203 -22.027 1.00 75.38 187 ARG A O 1
ATOM 1531 N N . CYS A 1 188 ? 27.598 -21.627 -22.063 1.00 70.94 188 CYS A N 1
ATOM 1532 C CA . CYS A 1 188 ? 27.732 -20.456 -21.200 1.00 70.94 188 CYS A CA 1
ATOM 1533 C C . CYS A 1 188 ? 27.746 -20.809 -19.702 1.00 70.94 188 CYS A C 1
ATOM 1535 O O . CYS A 1 188 ? 27.891 -19.907 -18.876 1.00 70.94 188 CYS A O 1
ATOM 1537 N N . THR A 1 189 ? 27.578 -22.081 -19.326 1.00 66.94 189 THR A N 1
ATOM 1538 C CA . THR A 1 189 ? 27.541 -22.521 -17.927 1.00 66.94 189 THR A CA 1
ATOM 1539 C C . THR A 1 189 ? 28.917 -22.956 -17.440 1.00 66.94 189 THR A C 1
ATOM 1541 O O . THR A 1 189 ? 29.467 -23.949 -17.906 1.00 66.94 189 THR A O 1
ATOM 1544 N N . ILE A 1 190 ? 29.431 -22.268 -16.422 1.00 62.62 190 ILE A N 1
ATOM 1545 C CA . ILE A 1 190 ? 30.610 -22.695 -15.666 1.00 62.62 190 ILE A CA 1
ATOM 1546 C C . ILE A 1 190 ? 30.150 -23.550 -14.483 1.00 62.62 190 ILE A C 1
ATOM 1548 O O . ILE A 1 190 ? 29.209 -23.201 -13.761 1.00 62.62 190 ILE A O 1
ATOM 1552 N N . VAL A 1 191 ? 30.818 -24.684 -14.293 1.00 54.00 191 VAL A N 1
ATOM 1553 C CA . VAL A 1 191 ? 30.548 -25.647 -13.222 1.00 54.00 191 VAL A CA 1
ATOM 1554 C C . VAL A 1 191 ? 31.676 -25.559 -12.194 1.00 54.00 191 VAL A C 1
ATOM 1556 O O . VAL A 1 191 ? 32.842 -25.626 -12.571 1.00 54.00 191 VAL A O 1
ATOM 1559 N N . PHE A 1 192 ? 31.347 -25.399 -10.908 1.00 50.12 192 PHE A N 1
ATOM 1560 C CA . PHE A 1 192 ? 32.345 -25.240 -9.840 1.00 50.12 192 PHE A CA 1
ATOM 1561 C C . PHE A 1 192 ? 32.004 -26.053 -8.578 1.00 50.12 192 PHE A C 1
ATOM 1563 O O . PHE A 1 192 ? 30.827 -26.172 -8.222 1.00 50.12 192 PHE A O 1
ATOM 1570 N N . PRO A 1 193 ? 33.003 -26.613 -7.872 1.00 46.88 193 PRO A N 1
ATOM 1571 C CA . PRO A 1 193 ? 32.775 -27.413 -6.670 1.00 46.88 193 PRO A CA 1
ATOM 1572 C C . PRO A 1 193 ? 32.221 -26.564 -5.513 1.00 46.88 193 PRO A C 1
ATOM 1574 O O . PRO A 1 193 ? 32.728 -25.483 -5.218 1.00 46.88 193 PRO A O 1
ATOM 1577 N N . ILE A 1 194 ? 31.176 -27.049 -4.834 1.00 46.28 194 ILE A N 1
ATOM 1578 C CA . ILE A 1 194 ? 30.661 -26.481 -3.579 1.00 46.28 194 ILE A CA 1
ATOM 1579 C C . ILE A 1 194 ? 31.351 -27.225 -2.434 1.00 46.28 194 ILE A C 1
ATOM 1581 O O . ILE A 1 194 ? 30.846 -28.226 -1.925 1.00 46.28 194 ILE A O 1
ATOM 1585 N N . GLU A 1 195 ? 32.511 -26.735 -2.001 1.00 48.66 195 GLU A N 1
ATOM 1586 C CA . GLU A 1 195 ? 33.076 -27.175 -0.726 1.00 48.66 195 GLU A CA 1
ATOM 1587 C C . GLU A 1 195 ? 32.179 -26.704 0.433 1.00 48.66 195 GLU A C 1
ATOM 1589 O O . GLU A 1 195 ? 31.625 -25.597 0.417 1.00 48.66 195 GLU A O 1
ATOM 1594 N N . LYS A 1 196 ? 32.001 -27.553 1.458 1.00 39.12 196 LYS A N 1
ATOM 1595 C CA . LYS A 1 196 ? 31.273 -27.204 2.690 1.00 39.12 196 LYS A CA 1
ATOM 1596 C C . LYS A 1 196 ? 31.951 -25.991 3.337 1.00 39.12 196 LYS A C 1
ATOM 1598 O O . LYS A 1 196 ? 32.964 -26.109 4.014 1.00 39.12 196 LYS A O 1
ATOM 1603 N N . TYR A 1 197 ? 31.355 -24.818 3.144 1.00 45.00 197 TYR A N 1
ATOM 1604 C CA . TYR A 1 197 ? 31.938 -23.508 3.445 1.00 45.00 197 TYR A CA 1
ATOM 1605 C C . TYR A 1 197 ? 31.929 -23.148 4.947 1.00 45.00 197 TYR A C 1
ATOM 1607 O O . TYR A 1 197 ? 31.313 -22.166 5.371 1.00 45.00 197 TYR A O 1
ATOM 1615 N N . ARG A 1 198 ? 32.603 -23.949 5.779 1.00 39.62 198 ARG A N 1
ATOM 1616 C CA . ARG A 1 198 ? 33.075 -23.546 7.113 1.00 39.62 198 ARG A CA 1
ATOM 1617 C C . ARG A 1 198 ? 34.419 -24.225 7.393 1.00 39.62 198 ARG A C 1
ATOM 1619 O O . ARG A 1 198 ? 34.412 -25.434 7.613 1.00 39.62 198 ARG A O 1
ATOM 1626 N N . PRO A 1 199 ? 35.545 -23.493 7.444 1.00 43.50 199 PRO A N 1
ATOM 1627 C CA . PRO A 1 199 ? 36.770 -24.069 7.977 1.00 43.50 199 PRO A CA 1
ATOM 1628 C C . PRO A 1 199 ? 36.536 -24.406 9.454 1.00 43.50 199 PRO A C 1
ATOM 1630 O O . PRO A 1 199 ? 35.995 -23.592 10.211 1.00 43.50 199 PRO A O 1
ATOM 1633 N N . ALA A 1 200 ? 36.885 -25.627 9.858 1.00 49.81 200 ALA A N 1
ATOM 1634 C CA . ALA A 1 200 ? 36.881 -25.999 11.264 1.00 49.81 200 ALA A CA 1
ATOM 1635 C C . ALA A 1 200 ? 37.867 -25.096 12.024 1.00 49.81 200 ALA A C 1
ATOM 1637 O O . ALA A 1 200 ? 38.934 -24.766 11.511 1.00 49.81 200 ALA A O 1
ATOM 1638 N N . ILE A 1 201 ? 37.509 -24.686 13.244 1.00 52.19 201 ILE A N 1
ATOM 1639 C CA . ILE A 1 201 ? 38.438 -23.980 14.138 1.00 52.19 201 ILE A CA 1
ATOM 1640 C C . ILE A 1 201 ? 39.679 -24.885 14.327 1.00 52.19 201 ILE A C 1
ATOM 1642 O O . ILE A 1 201 ? 39.480 -26.093 14.526 1.00 52.19 201 ILE A O 1
ATOM 1646 N N . PRO A 1 202 ? 40.922 -24.359 14.273 1.00 66.75 202 PRO A N 1
ATOM 1647 C CA . PRO A 1 202 ? 42.137 -25.163 14.431 1.00 66.75 202 PRO A CA 1
ATOM 1648 C C . PRO A 1 202 ? 42.072 -26.031 15.689 1.00 66.75 202 PRO A C 1
ATOM 1650 O O . PRO A 1 202 ? 41.437 -25.651 16.681 1.00 66.75 202 PRO A O 1
ATOM 1653 N N . ALA A 1 203 ? 42.642 -27.234 15.633 1.00 61.47 203 ALA A N 1
ATOM 1654 C CA . ALA A 1 203 ? 42.541 -28.198 16.728 1.00 61.47 203 ALA A CA 1
ATOM 1655 C C . ALA A 1 203 ? 43.132 -27.627 18.027 1.00 61.47 203 ALA A C 1
ATOM 1657 O O . ALA A 1 203 ? 42.544 -27.772 19.094 1.00 61.47 203 ALA A O 1
ATOM 1658 N N . GLU A 1 204 ? 44.211 -26.864 17.904 1.00 69.31 204 GLU A N 1
ATOM 1659 C CA . GLU A 1 204 ? 44.928 -26.169 18.969 1.00 69.31 204 GLU A CA 1
ATOM 1660 C C . GLU A 1 204 ? 44.018 -25.147 19.661 1.00 69.31 204 GLU A C 1
ATOM 1662 O O . GLU A 1 204 ? 43.914 -25.107 20.888 1.00 69.31 204 GLU A O 1
ATOM 1667 N N . LEU A 1 205 ? 43.268 -24.370 18.873 1.00 68.56 205 LEU A N 1
ATOM 1668 C CA . LEU A 1 205 ? 42.350 -23.357 19.388 1.00 68.56 205 LEU A CA 1
ATOM 1669 C C . LEU A 1 205 ? 41.106 -23.989 20.036 1.00 68.56 205 LEU A C 1
ATOM 1671 O O . LEU A 1 205 ? 40.580 -23.466 21.018 1.00 68.56 205 LEU A O 1
ATOM 1675 N N . ARG A 1 206 ? 40.640 -25.137 19.522 1.00 63.69 206 ARG A N 1
ATOM 1676 C CA . ARG A 1 206 ? 39.559 -25.923 20.145 1.00 63.69 206 ARG A CA 1
ATOM 1677 C C . ARG A 1 206 ? 39.989 -26.507 21.488 1.00 63.69 206 ARG A C 1
ATOM 1679 O O . ARG A 1 206 ? 39.233 -26.398 22.454 1.00 63.69 206 ARG A O 1
ATOM 1686 N N . SER A 1 207 ? 41.194 -27.065 21.563 1.00 65.56 207 SER A N 1
ATOM 1687 C CA . SER A 1 207 ? 41.781 -27.572 22.807 1.00 65.56 207 SER A CA 1
ATOM 1688 C C . SER A 1 207 ? 41.964 -26.452 23.832 1.00 65.56 207 SER A C 1
ATOM 1690 O O . SER A 1 207 ? 41.579 -26.613 24.988 1.00 65.56 207 SER A O 1
ATOM 1692 N N . PHE A 1 208 ? 42.425 -25.275 23.400 1.00 71.44 208 PHE A N 1
ATOM 1693 C CA . PHE A 1 208 ? 42.572 -24.103 24.264 1.00 71.44 208 PHE A CA 1
ATOM 1694 C C . PHE A 1 208 ? 41.231 -23.601 24.827 1.00 71.44 208 PHE A C 1
ATOM 1696 O O . PHE A 1 208 ? 41.106 -23.346 26.024 1.00 71.44 208 PHE A O 1
ATOM 1703 N N . LEU A 1 209 ? 40.182 -23.531 24.000 1.00 64.12 209 LEU A N 1
ATOM 1704 C CA . LEU A 1 209 ? 38.831 -23.177 24.455 1.00 64.12 209 LEU A CA 1
ATOM 1705 C C . LEU A 1 209 ? 38.249 -24.219 25.420 1.00 64.12 209 LEU A C 1
ATOM 1707 O O . LEU A 1 209 ? 37.557 -23.854 26.372 1.00 64.12 209 LEU A O 1
ATOM 1711 N N . SER A 1 210 ? 38.533 -25.503 25.189 1.00 61.50 210 SER A N 1
ATOM 1712 C CA . SER A 1 210 ? 38.144 -26.593 26.089 1.00 61.50 210 SER A CA 1
ATOM 1713 C C . SER A 1 210 ? 38.826 -26.459 27.454 1.00 61.50 210 SER A C 1
ATOM 1715 O O . SER A 1 210 ? 38.158 -26.530 28.487 1.00 61.50 210 SER A O 1
ATOM 1717 N N . PHE A 1 211 ? 40.126 -26.151 27.467 1.00 73.56 211 PHE A N 1
ATOM 1718 C CA . PHE A 1 211 ? 40.899 -25.893 28.682 1.00 73.56 211 PHE A CA 1
ATOM 1719 C C . PHE A 1 211 ? 40.353 -24.700 29.481 1.00 73.56 211 PHE A C 1
ATOM 1721 O O . PHE A 1 211 ? 40.082 -24.827 30.675 1.00 73.56 211 PHE A O 1
ATOM 1728 N N . ILE A 1 212 ? 40.075 -23.570 28.819 1.00 73.31 212 ILE A N 1
ATOM 1729 C CA . ILE A 1 212 ? 39.453 -22.395 29.459 1.00 73.31 212 ILE A CA 1
ATOM 1730 C C . ILE A 1 212 ? 38.098 -22.760 30.070 1.00 73.31 212 ILE A C 1
ATOM 1732 O O . ILE A 1 212 ? 37.761 -22.314 31.167 1.00 73.31 212 ILE A O 1
ATOM 1736 N N . ARG A 1 213 ? 37.312 -23.590 29.380 1.00 58.25 213 ARG A N 1
ATOM 1737 C CA . ARG A 1 213 ? 36.005 -24.036 29.866 1.00 58.25 213 ARG A CA 1
ATOM 1738 C C . ARG A 1 213 ? 36.137 -24.942 31.093 1.00 58.25 213 ARG A C 1
ATOM 1740 O O . ARG A 1 213 ? 35.373 -24.773 32.040 1.00 58.25 213 ARG A O 1
ATOM 1747 N N . ALA A 1 214 ? 37.121 -25.839 31.114 1.00 64.81 214 ALA A N 1
ATOM 1748 C CA . ALA A 1 214 ? 37.428 -26.670 32.277 1.00 64.81 214 ALA A CA 1
ATOM 1749 C C . ALA A 1 214 ? 37.858 -25.820 33.488 1.00 64.81 214 ALA A C 1
ATOM 1751 O O . ALA A 1 214 ? 37.339 -26.009 34.590 1.00 64.81 214 ALA A O 1
ATOM 1752 N N . LEU A 1 215 ? 38.724 -24.822 33.275 1.00 69.19 215 LEU A N 1
ATOM 1753 C CA . LEU A 1 215 ? 39.119 -23.865 34.311 1.00 69.19 215 LEU A CA 1
ATOM 1754 C C . LEU A 1 215 ? 37.941 -23.015 34.798 1.00 69.19 215 LEU A C 1
ATOM 1756 O O . LEU A 1 215 ? 37.802 -22.803 35.998 1.00 69.19 215 LEU A O 1
ATOM 1760 N N . SER A 1 216 ? 37.048 -22.591 33.901 1.00 56.94 216 SER A N 1
ATOM 1761 C CA . SER A 1 216 ? 35.829 -21.858 34.260 1.00 56.94 216 SER A CA 1
ATOM 1762 C C . SER A 1 216 ? 34.896 -22.695 35.136 1.00 56.94 216 SER A C 1
ATOM 1764 O O . SER A 1 216 ? 34.368 -22.182 36.120 1.00 56.94 216 SER A O 1
ATOM 1766 N N . PHE A 1 217 ? 34.729 -23.987 34.838 1.00 54.53 217 PHE A N 1
ATOM 1767 C CA . PHE A 1 217 ? 33.951 -24.886 35.692 1.00 54.53 217 PHE A CA 1
ATOM 1768 C C . PHE A 1 217 ? 34.613 -25.111 37.054 1.00 54.53 217 PHE A C 1
ATOM 1770 O O . PHE A 1 217 ? 33.925 -25.116 38.076 1.00 54.53 217 PHE A O 1
ATOM 1777 N N . ARG A 1 218 ? 35.945 -25.247 37.094 1.00 62.28 218 ARG A N 1
ATOM 1778 C CA . ARG A 1 218 ? 36.697 -25.354 38.352 1.00 62.28 218 ARG A CA 1
ATOM 1779 C C . ARG A 1 218 ? 36.558 -24.081 39.189 1.00 62.28 218 ARG A C 1
ATOM 1781 O O . ARG A 1 218 ? 36.234 -24.178 40.366 1.00 62.28 218 ARG A O 1
ATOM 1788 N N . GLN A 1 219 ? 36.692 -22.911 38.567 1.00 78.12 219 GLN A N 1
ATOM 1789 C CA . GLN A 1 219 ? 36.481 -21.601 39.186 1.00 78.12 219 GLN A CA 1
ATOM 1790 C C . GLN A 1 219 ? 35.068 -21.458 39.766 1.00 78.12 219 GLN A C 1
ATOM 1792 O O . GLN A 1 219 ? 34.915 -20.947 40.875 1.00 78.12 219 GLN A O 1
ATOM 1797 N N . MET A 1 220 ? 34.034 -21.912 39.050 1.00 55.62 220 MET A N 1
ATOM 1798 C CA . MET A 1 220 ? 32.649 -21.869 39.537 1.00 55.62 220 MET A CA 1
ATOM 1799 C C . MET A 1 220 ? 32.436 -22.739 40.780 1.00 55.62 220 MET A C 1
ATOM 1801 O O . MET A 1 220 ? 31.687 -22.342 41.670 1.00 55.62 220 MET A O 1
ATOM 1805 N N . ARG A 1 221 ? 33.112 -23.893 40.868 1.00 60.84 221 ARG A N 1
ATOM 1806 C CA . ARG A 1 221 ? 33.039 -24.782 42.038 1.00 60.84 221 ARG A CA 1
ATOM 1807 C C . ARG A 1 221 ? 33.821 -24.248 43.234 1.00 60.84 221 ARG A C 1
ATOM 1809 O O . ARG A 1 221 ? 33.305 -24.266 44.343 1.00 60.84 221 ARG A O 1
ATOM 1816 N N . THR A 1 222 ? 35.048 -23.774 43.022 1.00 67.62 222 THR A N 1
ATOM 1817 C CA . THR A 1 222 ? 35.943 -23.371 44.121 1.00 67.62 222 THR A CA 1
ATOM 1818 C C . THR A 1 222 ? 35.766 -21.918 44.556 1.00 67.62 222 THR A C 1
ATOM 1820 O O . THR A 1 222 ? 36.278 -21.537 45.601 1.00 67.62 222 THR A O 1
ATOM 1823 N N . LYS A 1 223 ? 35.072 -21.087 43.763 1.00 68.62 223 LYS A N 1
ATOM 1824 C CA . LYS A 1 223 ? 34.871 -19.638 43.976 1.00 68.62 223 LYS A CA 1
ATOM 1825 C C . LYS A 1 223 ? 36.163 -18.817 44.168 1.00 68.62 223 LYS A C 1
ATOM 1827 O O . LYS A 1 223 ? 36.078 -17.648 44.529 1.00 68.62 223 LYS A O 1
ATOM 1832 N N . CYS A 1 224 ? 37.328 -19.377 43.843 1.00 73.06 224 CYS A N 1
ATOM 1833 C CA . CYS A 1 224 ? 38.629 -18.706 43.911 1.00 73.06 224 CYS A CA 1
ATOM 1834 C C . CYS A 1 224 ? 38.690 -17.506 42.944 1.00 73.06 224 CYS A C 1
ATOM 1836 O O . CYS A 1 224 ? 38.295 -17.597 41.773 1.00 73.06 224 CYS A O 1
ATOM 1838 N N . SER A 1 225 ? 39.155 -16.364 43.454 1.00 68.75 225 SER A N 1
ATOM 1839 C CA . SER A 1 225 ? 39.269 -15.096 42.726 1.00 68.75 225 SER A CA 1
ATOM 1840 C C . SER A 1 225 ? 40.444 -15.086 41.744 1.00 68.75 225 SER A C 1
ATOM 1842 O O . SER A 1 225 ? 40.295 -14.534 40.652 1.00 68.75 225 SER A O 1
ATOM 1844 N N . GLU A 1 226 ? 41.564 -15.747 42.057 1.00 75.75 226 GLU A N 1
ATOM 1845 C CA . GLU A 1 226 ? 42.716 -15.843 41.147 1.00 75.75 226 GLU A CA 1
ATOM 1846 C C . GLU A 1 226 ? 42.359 -16.622 39.875 1.00 75.75 226 GLU A C 1
ATOM 1848 O O . GLU A 1 226 ? 42.559 -16.122 38.767 1.00 75.75 226 GLU A O 1
ATOM 1853 N N . LEU A 1 227 ? 41.688 -17.773 40.019 1.00 71.25 227 LEU A N 1
ATOM 1854 C CA . LEU A 1 227 ? 41.184 -18.571 38.893 1.00 71.25 227 LEU A CA 1
ATOM 1855 C C . LEU A 1 227 ? 40.181 -17.795 38.026 1.00 71.25 227 LEU A C 1
ATOM 1857 O O . LEU A 1 227 ? 40.103 -18.000 36.815 1.00 71.25 227 LEU A O 1
ATOM 1861 N N . ARG A 1 228 ? 39.406 -16.877 38.618 1.00 70.75 228 ARG A N 1
ATOM 1862 C CA . ARG A 1 228 ? 38.491 -16.004 37.863 1.00 70.75 228 ARG A CA 1
ATOM 1863 C C . ARG A 1 228 ? 39.260 -15.014 36.994 1.00 70.75 228 ARG A C 1
ATOM 1865 O O . ARG A 1 228 ? 38.886 -14.804 35.839 1.00 70.75 228 ARG A O 1
ATOM 1872 N N . ASN A 1 229 ? 40.322 -14.422 37.529 1.00 77.75 229 ASN A N 1
ATOM 1873 C CA . ASN A 1 229 ? 41.174 -13.501 36.783 1.00 77.75 229 ASN A CA 1
ATOM 1874 C C . ASN A 1 229 ? 41.928 -14.225 35.663 1.00 77.75 229 ASN A C 1
ATOM 1876 O O . ASN A 1 229 ? 41.989 -13.715 34.543 1.00 77.75 229 ASN A O 1
ATOM 1880 N N . GLU A 1 230 ? 42.398 -15.442 35.924 1.00 79.81 230 GLU A N 1
ATOM 1881 C CA . GLU A 1 230 ? 43.072 -16.294 34.947 1.00 79.81 230 GLU A CA 1
ATOM 1882 C C . GLU A 1 230 ? 42.139 -16.719 33.800 1.00 79.81 230 GLU A C 1
ATOM 1884 O O . GLU A 1 230 ? 42.457 -16.491 32.632 1.00 79.81 230 GLU A O 1
ATOM 1889 N N . VAL A 1 231 ? 40.928 -17.215 34.098 1.00 78.62 231 VAL A N 1
ATOM 1890 C CA . VAL A 1 231 ? 39.903 -17.546 33.083 1.00 78.62 231 VAL A CA 1
ATOM 1891 C C . VAL A 1 231 ? 39.534 -16.321 32.246 1.00 78.62 231 VAL A C 1
ATOM 1893 O O . VAL A 1 231 ? 39.388 -16.418 31.026 1.00 78.62 231 VAL A O 1
ATOM 1896 N N . ASN A 1 232 ? 39.414 -15.149 32.873 1.00 71.06 232 ASN A N 1
ATOM 1897 C CA . ASN A 1 232 ? 39.129 -13.904 32.164 1.00 71.06 232 ASN A CA 1
ATOM 1898 C C . ASN A 1 232 ? 40.294 -13.469 31.262 1.00 71.06 232 ASN A C 1
ATOM 1900 O O . ASN A 1 232 ? 40.053 -12.983 30.153 1.00 71.06 232 ASN A O 1
ATOM 1904 N N . CYS A 1 233 ? 41.540 -13.644 31.707 1.00 85.56 233 CYS A N 1
ATOM 1905 C CA . CYS A 1 233 ? 42.735 -13.340 30.922 1.00 85.56 233 CYS A CA 1
ATOM 1906 C C . CYS A 1 233 ? 42.853 -14.279 29.712 1.00 85.56 233 CYS A C 1
ATOM 1908 O O . CYS A 1 233 ? 42.869 -13.820 28.566 1.00 85.56 233 CYS A O 1
ATOM 1910 N N . LEU A 1 234 ? 42.797 -15.594 29.943 1.00 78.88 234 LEU A N 1
ATOM 1911 C CA . LEU A 1 234 ? 42.842 -16.612 28.891 1.00 78.88 234 LEU A CA 1
ATOM 1912 C C . LEU A 1 234 ? 41.654 -16.484 27.926 1.00 78.88 234 LEU A C 1
ATOM 1914 O O . LEU A 1 234 ? 41.815 -16.609 26.713 1.00 78.88 234 LEU A O 1
ATOM 1918 N N . GLY A 1 235 ? 40.469 -16.131 28.431 1.00 68.38 235 GLY A N 1
ATOM 1919 C CA . GLY A 1 235 ? 39.289 -15.849 27.615 1.00 68.38 235 GLY A CA 1
ATOM 1920 C C . GLY A 1 235 ? 39.455 -14.634 26.693 1.00 68.38 235 GLY A C 1
ATOM 1921 O O . GLY A 1 235 ? 38.949 -14.643 25.567 1.00 68.38 235 GLY A O 1
ATOM 1922 N N . LYS A 1 236 ? 40.185 -13.593 27.121 1.00 75.88 236 LYS A N 1
ATOM 1923 C CA . LYS A 1 236 ? 40.537 -12.449 26.258 1.00 75.88 236 LYS A CA 1
ATOM 1924 C C . LYS A 1 236 ? 41.531 -12.859 25.171 1.00 75.88 236 LYS A C 1
ATOM 1926 O O . LYS A 1 236 ? 41.341 -12.469 24.019 1.00 75.88 236 LYS A O 1
ATOM 1931 N N . ILE A 1 237 ? 42.526 -13.678 25.513 1.00 81.00 237 ILE A N 1
ATOM 1932 C CA . ILE A 1 237 ? 43.510 -14.217 24.561 1.00 81.00 237 ILE A CA 1
ATOM 1933 C C . ILE A 1 237 ? 42.806 -15.088 23.510 1.00 81.00 237 ILE A C 1
ATOM 1935 O O . ILE A 1 237 ? 42.945 -14.836 22.316 1.00 81.00 237 ILE A O 1
ATOM 1939 N N . ALA A 1 238 ? 41.937 -16.015 23.925 1.00 71.00 238 ALA A N 1
ATOM 1940 C CA . ALA A 1 238 ? 41.172 -16.862 23.008 1.00 71.00 238 ALA A CA 1
ATOM 1941 C C . ALA A 1 238 ? 40.255 -16.057 22.074 1.00 71.00 238 ALA A C 1
ATOM 1943 O O . ALA A 1 238 ? 40.132 -16.374 20.891 1.00 71.00 238 ALA A O 1
ATOM 1944 N N . LYS A 1 239 ? 39.631 -14.979 22.573 1.00 67.94 239 LYS A N 1
ATOM 1945 C CA . LYS A 1 239 ? 38.842 -14.057 21.738 1.00 67.94 239 LYS A CA 1
ATOM 1946 C C . LYS A 1 239 ? 39.703 -13.325 20.710 1.00 67.94 239 LYS A C 1
ATOM 1948 O O . LYS A 1 239 ? 39.245 -13.138 19.584 1.00 67.94 239 LYS A O 1
ATOM 1953 N N . LYS A 1 240 ? 40.917 -12.904 21.082 1.00 75.00 240 LYS A N 1
ATOM 1954 C CA . LYS A 1 240 ? 41.866 -12.247 20.172 1.00 75.00 240 LYS A CA 1
ATOM 1955 C C . LYS A 1 240 ? 42.317 -13.208 19.068 1.00 75.00 240 LYS A C 1
ATOM 1957 O O . LYS A 1 240 ? 42.230 -12.847 17.900 1.00 75.00 240 LYS A O 1
ATOM 1962 N N . GLU A 1 241 ? 42.668 -14.442 19.418 1.00 72.38 241 GLU A N 1
ATOM 1963 C CA . GLU A 1 241 ? 43.099 -15.462 18.453 1.00 72.38 241 GLU A CA 1
ATOM 1964 C C . GLU A 1 241 ? 41.967 -15.941 17.532 1.00 72.38 241 GLU A C 1
ATOM 1966 O O . GLU A 1 241 ? 42.152 -16.031 16.320 1.00 72.38 241 GLU A O 1
ATOM 1971 N N . LEU A 1 242 ? 40.749 -16.138 18.057 1.00 67.44 242 LEU A N 1
ATOM 1972 C CA . LEU A 1 242 ? 39.566 -16.398 17.223 1.00 67.44 242 LEU A CA 1
ATOM 1973 C C . LEU A 1 242 ? 39.323 -15.253 16.236 1.00 67.44 242 LEU A C 1
ATOM 1975 O O . LEU A 1 242 ? 39.032 -15.490 15.065 1.00 67.44 242 LEU A O 1
ATOM 1979 N N . LYS A 1 243 ? 39.447 -14.002 16.695 1.00 66.94 243 LYS A N 1
ATOM 1980 C CA . LYS A 1 243 ? 39.267 -12.821 15.847 1.00 66.94 243 LYS A CA 1
ATOM 1981 C C . LYS A 1 243 ? 40.333 -12.760 14.751 1.00 66.94 243 LYS A C 1
ATOM 1983 O O . LYS A 1 243 ? 39.970 -12.525 13.601 1.00 66.94 243 LYS A O 1
ATOM 1988 N N . ASN A 1 244 ? 41.593 -13.037 15.082 1.00 69.62 244 ASN A N 1
ATOM 1989 C CA . ASN A 1 244 ? 42.689 -13.109 14.117 1.00 69.62 244 ASN A CA 1
ATOM 1990 C C . ASN A 1 244 ? 42.431 -14.206 13.070 1.00 69.62 244 ASN A C 1
ATOM 1992 O O . ASN A 1 244 ? 42.412 -13.892 11.879 1.00 69.62 244 ASN A O 1
ATOM 1996 N N . PHE A 1 245 ? 42.098 -15.432 13.498 1.00 66.69 245 PHE A N 1
ATOM 1997 C CA . PHE A 1 245 ? 41.768 -16.566 12.620 1.00 66.69 245 PHE A CA 1
ATOM 1998 C C . PHE A 1 245 ? 40.611 -16.264 11.659 1.00 66.69 245 PHE A C 1
ATOM 2000 O O . PHE A 1 245 ? 40.695 -16.539 10.461 1.00 66.69 245 PHE A O 1
ATOM 2007 N N . PHE A 1 246 ? 39.521 -15.672 12.156 1.00 54.12 246 PHE A N 1
ATOM 2008 C CA . PHE A 1 246 ? 38.393 -15.321 11.295 1.00 54.12 246 PHE A CA 1
ATOM 2009 C C . PHE A 1 246 ? 38.711 -14.140 10.375 1.00 54.12 246 PHE A C 1
ATOM 2011 O O . PHE A 1 246 ? 38.223 -14.120 9.251 1.00 54.12 246 PHE A O 1
ATOM 2018 N N . SER A 1 247 ? 39.529 -13.174 10.800 1.00 54.72 247 SER A N 1
ATOM 2019 C CA . SER A 1 247 ? 39.853 -11.992 9.990 1.00 54.72 247 SER A CA 1
ATOM 2020 C C . SER A 1 247 ? 40.808 -12.282 8.821 1.00 54.72 247 SER A C 1
ATOM 2022 O O . SER A 1 247 ? 40.590 -11.773 7.717 1.00 54.72 247 SER A O 1
ATOM 2024 N N . SER A 1 248 ? 41.807 -13.151 9.010 1.00 54.09 248 SER A N 1
ATOM 2025 C CA . SER A 1 248 ? 42.743 -13.548 7.950 1.00 54.09 248 SER A CA 1
ATOM 2026 C C . SER A 1 248 ? 42.058 -14.407 6.879 1.00 54.09 248 SER A C 1
ATOM 2028 O O . SER A 1 248 ? 42.189 -14.126 5.687 1.00 54.09 248 SER A O 1
ATOM 2030 N N . ASN A 1 249 ? 41.225 -15.370 7.286 1.00 53.59 249 ASN A N 1
ATOM 2031 C CA . ASN A 1 249 ? 40.483 -16.236 6.361 1.00 53.59 249 ASN A CA 1
ATOM 2032 C C . ASN A 1 249 ? 39.286 -15.552 5.687 1.00 53.59 249 ASN A C 1
ATOM 2034 O O . ASN A 1 249 ? 38.935 -15.885 4.558 1.00 53.59 249 ASN A O 1
ATOM 2038 N N . LEU A 1 250 ? 38.644 -14.577 6.335 1.00 42.91 250 LEU A N 1
ATOM 2039 C CA . LEU A 1 250 ? 37.549 -13.824 5.715 1.00 42.91 250 LEU A CA 1
ATOM 2040 C C . LEU A 1 250 ? 38.049 -13.000 4.518 1.00 42.91 250 LEU A C 1
ATOM 2042 O O . LEU A 1 250 ? 37.346 -12.878 3.519 1.00 42.91 250 LEU A O 1
ATOM 2046 N N . SER A 1 251 ? 39.277 -12.488 4.585 1.00 42.47 251 SER A N 1
ATOM 2047 C CA . SER A 1 251 ? 39.886 -11.661 3.537 1.00 42.47 251 SER A CA 1
ATOM 2048 C C . SER A 1 251 ? 40.176 -12.451 2.251 1.00 42.47 251 SER A C 1
ATOM 2050 O O . SER A 1 251 ? 39.899 -11.966 1.152 1.00 42.47 251 SER A O 1
ATOM 2052 N N . SER A 1 252 ? 40.668 -13.689 2.374 1.00 45.97 252 SER A N 1
ATOM 2053 C CA . SER A 1 252 ? 40.902 -14.599 1.240 1.00 45.97 252 SER A CA 1
ATOM 2054 C C . SER A 1 252 ? 39.587 -15.136 0.660 1.00 45.97 252 SER A C 1
ATOM 2056 O O . SER A 1 252 ? 39.395 -15.139 -0.557 1.00 45.97 252 SER A O 1
ATOM 2058 N N . VAL A 1 253 ? 38.627 -15.479 1.525 1.00 42.84 253 VAL A N 1
ATOM 2059 C CA . VAL A 1 253 ? 37.283 -15.935 1.140 1.00 42.84 253 VAL A CA 1
ATOM 2060 C C . VAL A 1 253 ? 36.487 -14.854 0.403 1.00 42.84 253 VAL A C 1
ATOM 2062 O O . VAL A 1 253 ? 35.791 -15.159 -0.566 1.00 42.84 253 VAL A O 1
ATOM 2065 N N . LEU A 1 254 ? 36.576 -13.589 0.823 1.00 40.75 254 LEU A N 1
ATOM 2066 C CA . LEU A 1 254 ? 35.867 -12.482 0.173 1.00 40.75 254 LEU A CA 1
ATOM 2067 C C . LEU A 1 254 ? 36.450 -12.139 -1.208 1.00 40.75 254 LEU A C 1
ATOM 2069 O O . LEU A 1 254 ? 35.681 -11.828 -2.117 1.00 40.75 254 LEU A O 1
ATOM 2073 N N . ARG A 1 255 ? 37.775 -12.255 -1.401 1.00 43.75 255 ARG A N 1
ATOM 2074 C CA . ARG A 1 255 ? 38.417 -12.061 -2.717 1.00 43.75 255 ARG A CA 1
ATOM 2075 C C . ARG A 1 255 ? 37.994 -13.127 -3.733 1.00 43.75 255 ARG A C 1
ATOM 2077 O O . ARG A 1 255 ? 37.726 -12.782 -4.877 1.00 43.75 255 ARG A O 1
ATOM 2084 N N . PHE A 1 256 ? 37.860 -14.386 -3.312 1.00 40.69 256 PHE A N 1
ATOM 2085 C CA . PHE A 1 256 ? 37.464 -15.492 -4.198 1.00 40.69 256 PHE A CA 1
ATOM 2086 C C . PHE A 1 256 ? 35.948 -15.544 -4.469 1.00 40.69 256 PHE A C 1
ATOM 2088 O O . PHE A 1 256 ? 35.500 -16.005 -5.514 1.00 40.69 256 PHE A O 1
ATOM 2095 N N . ARG A 1 257 ? 35.126 -15.045 -3.536 1.00 37.94 257 ARG A N 1
ATOM 2096 C CA . ARG A 1 257 ? 33.658 -15.076 -3.638 1.00 37.94 257 ARG A CA 1
ATOM 2097 C C . ARG A 1 257 ? 33.071 -13.927 -4.470 1.00 37.94 257 ARG A C 1
ATOM 2099 O O . ARG A 1 257 ? 32.019 -14.106 -5.083 1.00 37.94 257 ARG A O 1
ATOM 2106 N N . ASN A 1 258 ? 33.739 -12.773 -4.525 1.00 42.28 258 ASN A N 1
ATOM 2107 C CA . ASN A 1 258 ? 33.278 -11.607 -5.292 1.00 42.28 258 ASN A CA 1
ATOM 2108 C C . ASN A 1 258 ? 33.451 -11.748 -6.818 1.00 42.28 258 ASN A C 1
ATOM 2110 O O . ASN A 1 258 ? 32.896 -10.939 -7.556 1.00 42.28 258 ASN A O 1
ATOM 2114 N N . SER A 1 259 ? 34.152 -12.778 -7.304 1.00 43.25 259 SER A N 1
ATOM 2115 C CA . SER A 1 259 ? 34.295 -13.064 -8.738 1.00 43.25 259 SER A CA 1
ATOM 2116 C C . SER A 1 259 ? 33.188 -13.962 -9.321 1.00 43.25 259 SER A C 1
ATOM 2118 O O . SER A 1 259 ? 33.106 -14.076 -10.540 1.00 43.25 259 SER A O 1
ATOM 2120 N N . SER A 1 260 ? 32.330 -14.600 -8.499 1.00 43.62 260 SER A N 1
ATOM 2121 C CA . SER A 1 260 ? 31.655 -15.844 -8.934 1.00 43.62 260 SER A CA 1
ATOM 2122 C C . SER A 1 260 ? 30.162 -16.052 -8.581 1.00 43.62 260 SER A C 1
ATOM 2124 O O . SER A 1 260 ? 29.709 -17.194 -8.641 1.00 43.62 260 SER A O 1
ATOM 2126 N N . SER A 1 261 ? 29.333 -15.053 -8.224 1.00 41.50 261 SER A N 1
ATOM 2127 C CA . SER A 1 261 ? 27.890 -15.345 -7.999 1.00 41.50 261 SER A CA 1
ATOM 2128 C C . SER A 1 261 ? 26.897 -14.171 -8.143 1.00 41.50 261 SER A C 1
ATOM 2130 O O . SER A 1 261 ? 27.128 -13.112 -7.558 1.00 41.50 261 SER A O 1
ATOM 2132 N N . PRO A 1 262 ? 25.738 -14.363 -8.820 1.00 46.69 262 PRO A N 1
ATOM 2133 C CA . PRO A 1 262 ? 24.594 -13.446 -8.791 1.00 46.69 262 PRO A CA 1
ATOM 2134 C C . PRO A 1 262 ? 23.675 -13.697 -7.574 1.00 46.69 262 PRO A C 1
ATOM 2136 O O . PRO A 1 262 ? 23.152 -14.791 -7.366 1.00 46.69 262 PRO A O 1
ATOM 2139 N N . ALA A 1 263 ? 23.412 -12.644 -6.796 1.00 45.75 263 ALA A N 1
ATOM 2140 C CA . ALA A 1 263 ? 22.770 -12.646 -5.472 1.00 45.75 263 ALA A CA 1
ATOM 2141 C C . ALA A 1 263 ? 21.266 -13.041 -5.391 1.00 45.75 263 ALA A C 1
ATOM 2143 O O . ALA A 1 263 ? 20.653 -12.902 -4.332 1.00 45.75 263 ALA A O 1
ATOM 2144 N N . GLY A 1 264 ? 20.642 -13.544 -6.462 1.00 40.75 264 GLY A N 1
ATOM 2145 C CA . GLY A 1 264 ? 19.180 -13.720 -6.541 1.00 40.75 264 GLY A CA 1
ATOM 2146 C C . GLY A 1 264 ? 18.594 -14.922 -5.778 1.00 40.75 264 GLY A C 1
ATOM 2147 O O . GLY A 1 264 ? 17.529 -14.817 -5.171 1.00 40.75 264 GLY A O 1
ATOM 2148 N N . ASN A 1 265 ? 19.284 -16.067 -5.745 1.00 39.59 265 ASN A N 1
ATOM 2149 C CA . ASN A 1 265 ? 18.677 -17.332 -5.283 1.00 39.59 265 ASN A CA 1
ATOM 2150 C C . ASN A 1 265 ? 18.712 -17.550 -3.759 1.00 39.59 265 ASN A C 1
ATOM 2152 O O . ASN A 1 265 ? 17.966 -18.369 -3.213 1.00 39.59 265 ASN A O 1
ATOM 2156 N N . PHE A 1 266 ? 19.541 -16.799 -3.034 1.00 47.09 266 PHE A N 1
ATOM 2157 C CA . PHE A 1 266 ? 19.673 -16.959 -1.583 1.00 47.09 266 PHE A CA 1
ATOM 2158 C C . PHE A 1 266 ? 18.536 -16.292 -0.795 1.00 47.09 266 PHE A C 1
ATOM 2160 O O . PHE A 1 266 ? 18.178 -16.772 0.281 1.00 47.09 266 PHE A O 1
ATOM 2167 N N . PHE A 1 267 ? 17.938 -15.225 -1.338 1.00 42.75 267 PHE A N 1
ATOM 2168 C CA . PHE A 1 267 ? 16.793 -14.541 -0.730 1.00 42.75 267 PHE A CA 1
ATOM 2169 C C . PHE A 1 267 ? 15.581 -15.479 -0.633 1.00 42.75 267 PHE A C 1
ATOM 2171 O O . PHE A 1 267 ? 15.047 -15.701 0.452 1.00 42.75 267 PHE A O 1
ATOM 2178 N N . TRP A 1 268 ? 15.205 -16.119 -1.743 1.00 40.06 268 TRP A N 1
ATOM 2179 C CA . TRP A 1 268 ? 14.013 -16.967 -1.796 1.00 40.06 268 TRP A CA 1
ATOM 2180 C C . TRP A 1 268 ? 14.150 -18.279 -1.022 1.00 40.06 268 TRP A C 1
ATOM 2182 O O . TRP A 1 268 ? 13.176 -18.719 -0.412 1.00 40.06 268 TRP A O 1
ATOM 2192 N N . SER A 1 269 ? 15.339 -18.891 -0.977 1.00 42.75 269 SER A N 1
ATOM 2193 C CA . SER A 1 269 ? 15.539 -20.142 -0.226 1.00 42.75 269 SER A CA 1
ATOM 2194 C C . SER A 1 269 ? 15.468 -19.945 1.293 1.00 42.75 269 SER A C 1
ATOM 2196 O O . SER A 1 269 ? 14.945 -20.809 1.999 1.00 42.75 269 SER A O 1
ATOM 2198 N N . ARG A 1 270 ? 15.921 -18.792 1.809 1.00 41.09 270 ARG A N 1
ATOM 2199 C CA . ARG A 1 270 ? 15.821 -18.448 3.238 1.00 41.09 270 ARG A CA 1
ATOM 2200 C C . ARG A 1 270 ? 14.439 -17.937 3.626 1.00 41.09 270 ARG A C 1
ATOM 2202 O O . ARG A 1 270 ? 13.917 -18.372 4.650 1.00 41.09 270 ARG A O 1
ATOM 2209 N N . SER A 1 271 ? 13.817 -17.098 2.798 1.00 39.78 271 SER A N 1
ATOM 2210 C CA . SER A 1 271 ? 12.451 -16.618 3.041 1.00 39.78 271 SER A CA 1
ATOM 2211 C C . SER A 1 271 ? 11.440 -17.770 3.017 1.00 39.78 271 SER A C 1
ATOM 2213 O O . SER A 1 271 ? 10.607 -17.859 3.913 1.00 39.78 271 SER A O 1
ATOM 2215 N N . LYS A 1 272 ? 11.575 -18.737 2.093 1.00 39.12 272 LYS A N 1
ATOM 2216 C CA . LYS A 1 272 ? 10.728 -19.948 2.064 1.00 39.12 272 LYS A CA 1
ATOM 2217 C C . LYS A 1 272 ? 10.910 -20.857 3.286 1.00 39.12 272 LYS A C 1
ATOM 2219 O O . LYS A 1 272 ? 9.960 -21.523 3.675 1.00 39.12 272 LYS A O 1
ATOM 2224 N N . LYS A 1 273 ? 12.096 -20.893 3.906 1.00 40.06 273 LYS A N 1
ATOM 2225 C CA . LYS A 1 273 ? 12.352 -21.707 5.111 1.00 40.06 273 LYS A CA 1
ATOM 2226 C C . LYS A 1 273 ? 11.756 -21.101 6.386 1.00 40.06 273 LYS A C 1
ATOM 2228 O O . LYS A 1 273 ? 11.421 -21.846 7.294 1.00 40.06 273 LYS A O 1
ATOM 2233 N N . HIS A 1 274 ? 11.619 -19.775 6.440 1.00 38.31 274 HIS A N 1
ATOM 2234 C CA . HIS A 1 274 ? 11.002 -19.064 7.565 1.00 38.31 274 HIS A CA 1
ATOM 2235 C C . HIS A 1 274 ? 9.487 -18.856 7.410 1.00 38.31 274 HIS A C 1
ATOM 2237 O O . HIS A 1 274 ? 8.822 -18.588 8.404 1.00 38.31 274 HIS A O 1
ATOM 2243 N N . LEU A 1 275 ? 8.950 -18.987 6.191 1.00 36.66 275 LEU A N 1
ATOM 2244 C CA . LEU A 1 275 ? 7.528 -18.782 5.876 1.00 36.66 275 LEU A CA 1
ATOM 2245 C C . LEU A 1 275 ? 6.747 -20.073 5.599 1.00 36.66 275 LEU A C 1
ATOM 2247 O O . LEU A 1 275 ? 5.561 -19.994 5.302 1.00 36.66 275 LEU A O 1
ATOM 2251 N N . LYS A 1 276 ? 7.368 -21.255 5.679 1.00 31.67 276 LYS A N 1
ATOM 2252 C CA . LYS A 1 276 ? 6.616 -22.513 5.652 1.00 31.67 276 LYS A CA 1
ATOM 2253 C C . LYS A 1 276 ? 6.129 -22.834 7.068 1.00 31.67 276 LYS A C 1
ATOM 2255 O O . LYS A 1 276 ? 6.957 -23.262 7.874 1.00 31.67 276 LYS A O 1
ATOM 2260 N N . PRO A 1 277 ? 4.830 -22.690 7.393 1.00 37.56 277 PRO A N 1
ATOM 2261 C CA . PRO A 1 277 ? 4.279 -23.516 8.455 1.00 37.56 277 PRO A CA 1
ATOM 2262 C C . PRO A 1 277 ? 4.521 -24.978 8.059 1.00 37.56 277 PRO A C 1
ATOM 2264 O O . PRO A 1 277 ? 4.407 -25.340 6.885 1.00 37.56 277 PRO A O 1
ATOM 2267 N N . SER A 1 278 ? 4.916 -25.814 9.015 1.00 39.91 278 SER A N 1
ATOM 2268 C CA . SER A 1 278 ? 4.789 -27.257 8.839 1.00 39.91 278 SER A CA 1
ATOM 2269 C C . SER A 1 278 ? 3.298 -27.522 8.663 1.00 39.91 278 SER A C 1
ATOM 2271 O O . SER A 1 278 ? 2.533 -27.413 9.616 1.00 39.91 278 SER A O 1
ATOM 2273 N N . SER A 1 279 ? 2.856 -27.753 7.428 1.00 41.03 279 SER A N 1
ATOM 2274 C CA . SER A 1 279 ? 1.490 -28.199 7.182 1.00 41.03 279 SER A CA 1
ATOM 2275 C C . SER A 1 279 ? 1.292 -29.484 7.979 1.00 41.03 279 SER A C 1
ATOM 2277 O O . SER A 1 279 ? 2.085 -30.419 7.837 1.00 41.03 279 SER A O 1
ATOM 2279 N N . SER A 1 280 ? 0.283 -29.508 8.847 1.00 46.22 280 SER A N 1
ATOM 2280 C CA . SER A 1 280 ? -0.212 -30.746 9.435 1.00 46.22 280 SER A CA 1
ATOM 2281 C C . SER A 1 280 ? -0.527 -31.718 8.298 1.00 46.22 280 SER A C 1
ATOM 2283 O O . SER A 1 280 ? -1.117 -31.330 7.290 1.00 46.22 280 SER A O 1
ATOM 2285 N N . SER A 1 281 ? -0.068 -32.961 8.416 1.00 51.34 281 SER A N 1
ATOM 2286 C CA . SER A 1 281 ? -0.463 -34.031 7.503 1.00 51.34 281 SER A CA 1
ATOM 2287 C C . SER A 1 281 ? -1.974 -34.214 7.618 1.00 51.34 281 SER A C 1
ATOM 2289 O O . SER A 1 281 ? -2.446 -34.608 8.685 1.00 51.34 281 SER A O 1
ATOM 2291 N N . VAL A 1 282 ? -2.716 -33.893 6.556 1.00 56.16 282 VAL A N 1
ATOM 2292 C CA . VAL A 1 282 ? -4.168 -34.116 6.483 1.00 56.16 282 VAL A CA 1
ATOM 2293 C C . VAL A 1 282 ? -4.436 -35.595 6.773 1.00 56.16 282 VAL A C 1
ATOM 2295 O O . VAL A 1 282 ? -3.756 -36.462 6.218 1.00 56.16 282 VAL A O 1
ATOM 2298 N N . HIS A 1 283 ? -5.332 -35.878 7.717 1.00 61.72 283 HIS A N 1
ATOM 2299 C CA . HIS A 1 283 ? -5.636 -37.248 8.133 1.00 61.72 283 HIS A CA 1
ATOM 2300 C C . HIS A 1 283 ? -6.466 -37.951 7.054 1.00 61.72 283 HIS A C 1
ATOM 2302 O O . HIS A 1 283 ? -7.233 -37.304 6.348 1.00 61.72 283 HIS A O 1
ATOM 2308 N N . ALA A 1 284 ? -6.278 -39.264 6.894 1.00 62.19 284 ALA A N 1
ATOM 2309 C CA . ALA A 1 284 ? -7.032 -40.059 5.924 1.00 62.19 284 ALA A CA 1
ATOM 2310 C C . ALA A 1 284 ? -8.531 -40.024 6.266 1.00 62.19 284 ALA A C 1
ATOM 2312 O O . ALA A 1 284 ? -8.880 -40.186 7.436 1.00 62.19 284 ALA A O 1
ATOM 2313 N N . LEU A 1 285 ? -9.406 -39.836 5.273 1.00 62.56 285 LEU A N 1
ATOM 2314 C CA . LEU A 1 285 ? -10.854 -39.917 5.494 1.00 62.56 285 LEU A CA 1
ATOM 2315 C C . LEU A 1 285 ? -11.316 -41.361 5.382 1.00 62.56 285 LEU A C 1
ATOM 2317 O O . LEU A 1 285 ? -10.888 -42.080 4.485 1.00 62.56 285 LEU A O 1
ATOM 2321 N N . ILE A 1 286 ? -12.190 -41.779 6.287 1.00 63.62 286 ILE A N 1
ATOM 2322 C CA . ILE A 1 286 ? -12.831 -43.088 6.212 1.00 63.62 286 ILE A CA 1
ATOM 2323 C C . ILE A 1 286 ? -14.043 -42.935 5.292 1.00 63.62 286 ILE A C 1
ATOM 2325 O O . ILE A 1 286 ? -14.908 -42.100 5.554 1.00 63.62 286 ILE A O 1
ATOM 2329 N N . ASP A 1 287 ? -14.070 -43.685 4.194 1.00 62.06 287 ASP A N 1
ATOM 2330 C CA . ASP A 1 287 ? -15.222 -43.709 3.292 1.00 62.06 287 ASP A CA 1
ATOM 2331 C C . ASP A 1 287 ? -16.423 -44.450 3.915 1.00 62.06 287 ASP A C 1
ATOM 2333 O O . ASP A 1 287 ? -16.330 -45.064 4.980 1.00 62.06 287 ASP A O 1
ATOM 2337 N N . SER A 1 288 ? -17.574 -44.416 3.240 1.00 56.47 288 SER A N 1
ATOM 2338 C CA . SER A 1 288 ? -18.800 -45.103 3.678 1.00 56.47 288 SER A CA 1
ATOM 2339 C C . SER A 1 288 ? -18.662 -46.630 3.789 1.00 56.47 288 SER A C 1
ATOM 2341 O O . SER A 1 288 ? -19.529 -47.270 4.380 1.00 56.47 288 SER A O 1
ATOM 2343 N N . SER A 1 289 ? -17.578 -47.213 3.262 1.00 58.19 289 SER A N 1
ATOM 2344 C CA . SER A 1 289 ? -17.251 -48.640 3.359 1.00 58.19 289 SER A CA 1
ATOM 2345 C C . SER A 1 289 ? -16.318 -48.980 4.532 1.00 58.19 289 SER A C 1
ATOM 2347 O O . SER A 1 289 ? -16.000 -50.149 4.746 1.00 58.19 289 SER A O 1
ATOM 2349 N N . GLY A 1 290 ? -15.881 -47.981 5.311 1.00 60.72 290 GLY A N 1
ATOM 2350 C CA . GLY A 1 290 ? -14.970 -48.161 6.444 1.00 60.72 290 GLY A CA 1
ATOM 2351 C C . GLY A 1 290 ? -13.482 -48.157 6.068 1.00 60.72 290 GLY A C 1
ATOM 2352 O O . GLY A 1 290 ? -12.637 -48.448 6.918 1.00 60.72 290 GLY A O 1
ATOM 2353 N N . LYS A 1 291 ? -13.122 -47.820 4.822 1.00 60.03 291 LYS A N 1
ATOM 2354 C CA . LYS A 1 291 ? -11.735 -47.845 4.340 1.00 60.03 291 LYS A CA 1
ATOM 2355 C C . LYS A 1 291 ? -11.091 -46.462 4.454 1.00 60.03 291 LYS A C 1
ATOM 2357 O O . LYS A 1 291 ? -11.626 -45.458 3.993 1.00 60.03 291 LYS A O 1
ATOM 2362 N N . ALA A 1 292 ? -9.904 -46.411 5.061 1.00 61.94 292 ALA A N 1
ATOM 2363 C CA . ALA A 1 292 ? -9.129 -45.181 5.187 1.00 61.94 292 ALA A CA 1
ATOM 2364 C C . ALA A 1 292 ? -8.521 -44.777 3.834 1.00 61.94 292 ALA A C 1
ATOM 2366 O O . ALA A 1 292 ? -7.614 -45.435 3.316 1.00 61.94 292 ALA A O 1
ATOM 2367 N N . ASN A 1 293 ? -9.005 -43.670 3.284 1.00 63.97 293 ASN A N 1
ATOM 2368 C CA . ASN A 1 293 ? -8.593 -43.115 2.011 1.00 63.97 293 ASN A CA 1
ATOM 2369 C C . ASN A 1 293 ? -7.604 -41.958 2.207 1.00 63.97 293 ASN A C 1
ATOM 2371 O O . ASN A 1 293 ? -7.861 -41.012 2.951 1.00 63.97 293 ASN A O 1
ATOM 2375 N N . LYS A 1 294 ? -6.442 -42.066 1.556 1.00 69.69 294 LYS A N 1
ATOM 2376 C CA . LYS A 1 294 ? -5.368 -41.057 1.561 1.00 69.69 294 LYS A CA 1
ATOM 2377 C C . LYS A 1 294 ? -5.256 -40.315 0.231 1.00 69.69 294 LYS A C 1
ATOM 2379 O O . LYS A 1 294 ? -4.395 -39.444 0.106 1.00 69.69 294 LYS A O 1
ATOM 2384 N N . ASP A 1 295 ? -6.060 -40.696 -0.758 1.00 77.25 295 ASP A N 1
ATOM 2385 C CA . ASP A 1 295 ? -6.086 -40.014 -2.039 1.00 77.25 295 ASP A CA 1
ATOM 2386 C C . ASP A 1 295 ? -6.799 -38.657 -1.890 1.00 77.25 295 ASP A C 1
ATOM 2388 O O . ASP A 1 295 ? -7.952 -38.620 -1.453 1.00 77.25 295 ASP A O 1
ATOM 2392 N N . PRO A 1 296 ? -6.144 -37.532 -2.229 1.00 73.12 296 PRO A N 1
ATOM 2393 C CA . PRO A 1 296 ? -6.719 -36.207 -2.023 1.00 73.12 296 PRO A CA 1
ATOM 2394 C C . PRO A 1 296 ? -8.029 -35.962 -2.777 1.00 73.12 296 PRO A C 1
ATOM 2396 O O . PRO A 1 296 ? -8.847 -35.180 -2.299 1.00 73.12 296 PRO A O 1
ATOM 2399 N N . VAL A 1 297 ? -8.223 -36.582 -3.947 1.00 76.81 297 VAL A N 1
ATOM 2400 C CA . VAL A 1 297 ? -9.423 -36.375 -4.769 1.00 76.81 297 VAL A CA 1
ATOM 2401 C C . VAL A 1 297 ? -10.602 -37.083 -4.120 1.00 76.81 297 VAL A C 1
ATOM 2403 O O . VAL A 1 297 ? -11.603 -36.440 -3.813 1.00 76.81 297 VAL A O 1
ATOM 2406 N N . LEU A 1 298 ? -10.428 -38.360 -3.781 1.00 74.38 298 LEU A N 1
ATOM 2407 C CA . LEU A 1 298 ? -11.463 -39.144 -3.106 1.00 74.38 298 LEU A CA 1
ATOM 2408 C C . LEU A 1 298 ? -11.807 -38.576 -1.721 1.00 74.38 298 LEU A C 1
ATOM 2410 O O . LEU A 1 298 ? -12.962 -38.582 -1.307 1.00 74.38 298 LEU A O 1
ATOM 2414 N N . MET A 1 299 ? -10.823 -38.035 -0.996 1.00 70.81 299 MET A N 1
ATOM 2415 C CA . MET A 1 299 ? -11.086 -37.345 0.268 1.00 70.81 299 MET A CA 1
ATOM 2416 C C . MET A 1 299 ? -11.943 -36.081 0.070 1.00 70.81 299 MET A C 1
ATOM 2418 O O . MET A 1 299 ? -12.826 -35.794 0.877 1.00 70.81 299 MET A O 1
ATOM 2422 N N . CYS A 1 300 ? -11.708 -35.318 -0.998 1.00 77.69 300 CYS A N 1
ATOM 2423 C CA . CYS A 1 300 ? -12.543 -34.163 -1.323 1.00 77.69 300 CYS A CA 1
ATOM 2424 C C . CYS A 1 300 ? -13.974 -34.571 -1.694 1.00 77.69 300 CYS A C 1
ATOM 2426 O O . CYS A 1 300 ? -14.900 -33.897 -1.255 1.00 77.69 300 CYS A O 1
ATOM 2428 N N . GLU A 1 301 ? -14.158 -35.661 -2.443 1.00 78.50 301 GLU A N 1
ATOM 2429 C CA . GLU A 1 301 ? -15.481 -36.190 -2.813 1.00 78.50 301 GLU A CA 1
ATOM 2430 C C . GLU A 1 301 ? -16.278 -36.620 -1.575 1.00 78.50 301 GLU A C 1
ATOM 2432 O O . GLU A 1 301 ? -17.380 -36.128 -1.350 1.00 78.50 301 GLU A O 1
ATOM 2437 N N . VAL A 1 302 ? -15.674 -37.422 -0.690 1.00 73.69 302 VAL A N 1
ATOM 2438 C CA . VAL A 1 302 ? -16.313 -37.853 0.569 1.00 73.69 302 VAL A CA 1
ATOM 2439 C C . VAL A 1 302 ? -16.693 -36.656 1.449 1.00 73.69 302 VAL A C 1
ATOM 2441 O O . VAL A 1 302 ? -17.767 -36.630 2.051 1.00 73.69 302 VAL A O 1
ATOM 2444 N N . ALA A 1 303 ? -15.825 -35.644 1.534 1.00 73.38 303 ALA A N 1
ATOM 2445 C CA . ALA A 1 303 ? -16.123 -34.430 2.286 1.00 73.38 303 ALA A CA 1
ATOM 2446 C C . ALA A 1 303 ? -17.226 -33.584 1.625 1.00 73.38 303 ALA A C 1
ATOM 2448 O O . ALA A 1 303 ? -18.052 -33.012 2.337 1.00 73.38 303 ALA A O 1
ATOM 2449 N N . ALA A 1 304 ? -17.255 -33.498 0.292 1.00 78.38 304 ALA A N 1
ATOM 2450 C CA . ALA A 1 304 ? -18.292 -32.790 -0.453 1.00 78.38 304 ALA A CA 1
ATOM 2451 C C . ALA A 1 304 ? -19.664 -33.435 -0.226 1.00 78.38 304 ALA A C 1
ATOM 2453 O O . ALA A 1 304 ? -20.578 -32.735 0.205 1.00 78.38 304 ALA A O 1
ATOM 2454 N N . ASP A 1 305 ? -19.770 -34.757 -0.374 1.00 74.38 305 ASP A N 1
ATOM 2455 C CA . ASP A 1 305 ? -20.996 -35.518 -0.106 1.00 74.38 305 ASP A CA 1
ATOM 2456 C C . ASP A 1 305 ? -21.489 -35.308 1.333 1.00 74.38 305 ASP A C 1
ATOM 2458 O O . ASP A 1 305 ? -22.679 -35.094 1.585 1.00 74.38 305 ASP A O 1
ATOM 2462 N N . TYR A 1 306 ? -20.563 -35.321 2.300 1.00 73.62 306 TYR A N 1
ATOM 2463 C CA . TYR A 1 306 ? -20.866 -35.054 3.705 1.00 73.62 306 TYR A CA 1
ATOM 2464 C C . TYR A 1 306 ? -21.450 -33.646 3.911 1.00 73.62 306 TYR A C 1
ATOM 2466 O O . TYR A 1 306 ? -22.484 -33.493 4.571 1.00 73.62 306 TYR A O 1
ATOM 2474 N N . TYR A 1 307 ? -20.833 -32.612 3.327 1.00 76.19 307 TYR A N 1
ATOM 2475 C CA . TYR A 1 307 ? -21.345 -31.244 3.421 1.00 76.19 307 TYR A CA 1
ATOM 2476 C C . TYR A 1 307 ? -22.663 -31.058 2.680 1.00 76.19 307 TYR A C 1
ATOM 2478 O O . TYR A 1 307 ? -23.557 -30.411 3.219 1.00 76.19 307 TYR A O 1
ATOM 2486 N N . GLU A 1 308 ? -22.823 -31.630 1.489 1.00 76.06 308 GLU A N 1
ATOM 2487 C CA . GLU A 1 308 ? -24.078 -31.576 0.741 1.00 76.06 308 GLU A CA 1
ATOM 2488 C C . GLU A 1 308 ? -25.221 -32.221 1.519 1.00 76.06 308 GLU A C 1
ATOM 2490 O O . GLU A 1 308 ? -26.312 -31.653 1.579 1.00 76.06 308 GLU A O 1
ATOM 2495 N N . LYS A 1 309 ? -24.965 -33.351 2.188 1.00 71.75 309 LYS A N 1
ATOM 2496 C CA . LYS A 1 309 ? -25.953 -34.017 3.041 1.00 71.75 309 LYS A CA 1
ATOM 2497 C C . LYS A 1 309 ? -26.379 -33.144 4.223 1.00 71.75 309 LYS A C 1
ATOM 2499 O O . LYS A 1 309 ? -27.575 -33.023 4.474 1.00 71.75 309 LYS A O 1
ATOM 2504 N N . ILE A 1 310 ? -25.429 -32.523 4.924 1.00 67.81 310 ILE A N 1
ATOM 2505 C CA . ILE A 1 310 ? -25.703 -31.662 6.093 1.00 67.81 310 ILE A CA 1
ATOM 2506 C C . ILE A 1 310 ? -26.406 -30.370 5.700 1.00 67.81 310 ILE A C 1
ATOM 2508 O O . ILE A 1 310 ? -27.299 -29.891 6.393 1.00 67.81 310 ILE A O 1
ATOM 2512 N N . PHE A 1 311 ? -25.970 -29.772 4.598 1.00 66.94 311 PHE A N 1
ATOM 2513 C CA . PHE A 1 311 ? -26.378 -28.434 4.205 1.00 66.94 311 PHE A CA 1
ATOM 2514 C C . PHE A 1 311 ? -27.467 -28.434 3.124 1.00 66.94 311 PHE A C 1
ATOM 2516 O O . PHE A 1 311 ? -27.812 -27.354 2.622 1.00 66.94 311 PHE A O 1
ATOM 2523 N N . ARG A 1 312 ? -28.048 -29.597 2.791 1.00 63.28 312 ARG A N 1
ATOM 2524 C CA . ARG A 1 312 ? -29.179 -29.726 1.865 1.00 63.28 312 ARG A CA 1
ATOM 2525 C C . ARG A 1 312 ? -30.315 -28.805 2.312 1.00 63.28 312 ARG A C 1
ATOM 2527 O O . ARG A 1 312 ? -30.733 -28.818 3.465 1.00 63.28 312 ARG A O 1
ATOM 2534 N N . LYS A 1 313 ? -30.783 -27.951 1.401 1.00 47.22 313 LYS A N 1
ATOM 2535 C CA . LYS A 1 313 ? -31.864 -26.992 1.665 1.00 47.22 313 LYS A CA 1
ATOM 2536 C C . LYS A 1 313 ? -33.138 -27.783 1.992 1.00 47.22 313 LYS A C 1
ATOM 2538 O O . LYS A 1 313 ? -33.577 -28.566 1.150 1.00 47.22 313 LYS A O 1
ATOM 2543 N N . SER A 1 314 ? -33.728 -27.597 3.173 1.00 44.09 314 SER A N 1
ATOM 2544 C CA . SER A 1 314 ? -35.090 -28.077 3.415 1.00 44.09 314 SER A CA 1
ATOM 2545 C C . SER A 1 314 ? -36.038 -27.313 2.486 1.00 44.09 314 SER A C 1
ATOM 2547 O O . SER A 1 314 ? -35.917 -26.097 2.300 1.00 44.09 314 SER A O 1
ATOM 2549 N N . VAL A 1 315 ? -36.944 -28.033 1.823 1.00 34.91 315 VAL A N 1
ATOM 2550 C CA . VAL A 1 315 ? -37.988 -27.424 0.993 1.00 34.91 315 VAL A CA 1
ATOM 2551 C C . VAL A 1 315 ? -38.999 -26.794 1.945 1.00 34.91 315 VAL A C 1
ATOM 2553 O O . VAL A 1 315 ? -39.919 -27.454 2.411 1.00 34.91 315 VAL A O 1
ATOM 2556 N N . ILE A 1 316 ? -38.806 -25.519 2.279 1.00 44.53 316 ILE A N 1
ATOM 2557 C CA . ILE A 1 316 ? -39.813 -24.751 3.011 1.00 44.53 316 ILE A CA 1
ATOM 2558 C C . ILE A 1 316 ? -40.852 -24.290 1.987 1.00 44.53 316 ILE A C 1
ATOM 2560 O O . ILE A 1 316 ? -40.628 -23.323 1.256 1.00 44.53 316 ILE A O 1
ATOM 2564 N N . ILE A 1 317 ? -41.980 -24.998 1.922 1.00 33.81 317 ILE A N 1
ATOM 2565 C CA . ILE A 1 317 ? -43.183 -24.529 1.229 1.00 33.81 317 ILE A CA 1
ATOM 2566 C C . ILE A 1 317 ? -43.740 -23.376 2.070 1.00 33.81 317 ILE A C 1
ATOM 2568 O O . ILE A 1 317 ? -44.204 -23.592 3.186 1.00 33.81 317 ILE A O 1
ATOM 2572 N N . ARG A 1 318 ? -43.651 -22.138 1.573 1.00 35.72 318 ARG A N 1
ATOM 2573 C CA . ARG A 1 318 ? -44.307 -20.982 2.205 1.00 35.72 318 ARG A CA 1
ATOM 2574 C C . ARG A 1 318 ? -45.677 -20.764 1.552 1.00 35.72 318 ARG A C 1
ATOM 2576 O O . ARG A 1 318 ? -45.712 -20.667 0.324 1.00 35.72 318 ARG A O 1
ATOM 2583 N N . PRO A 1 319 ? -46.779 -20.647 2.314 1.00 35.75 319 PRO A N 1
ATOM 2584 C CA . PRO A 1 319 ? -48.047 -20.161 1.777 1.00 35.75 319 PRO A CA 1
ATOM 2585 C C . PRO A 1 319 ? -47.941 -18.691 1.338 1.00 35.75 319 PRO A C 1
ATOM 2587 O O . PRO A 1 319 ? -47.081 -17.941 1.807 1.00 35.75 319 PRO A O 1
ATOM 2590 N N . HIS A 1 320 ? -48.804 -18.298 0.402 1.00 35.28 320 HIS A N 1
ATOM 2591 C CA . HIS A 1 320 ? -48.819 -16.999 -0.273 1.00 35.28 320 HIS A CA 1
ATOM 2592 C C . HIS A 1 320 ? -49.106 -15.821 0.696 1.00 35.28 320 HIS A C 1
ATOM 2594 O O . HIS A 1 320 ? -50.008 -15.927 1.525 1.00 35.28 320 HIS A O 1
ATOM 2600 N N . PRO A 1 321 ? -48.419 -14.665 0.572 1.00 41.75 321 PRO A N 1
ATOM 2601 C CA . PRO A 1 321 ? -48.398 -13.587 1.578 1.00 41.75 321 PRO A CA 1
ATOM 2602 C C . PRO A 1 321 ? -49.685 -12.747 1.737 1.00 41.75 321 PRO A C 1
ATOM 2604 O O . PRO A 1 321 ? -49.630 -11.689 2.356 1.00 41.75 321 PRO A O 1
ATOM 2607 N N . TYR A 1 322 ? -50.833 -13.176 1.199 1.00 41.16 322 TYR A N 1
ATOM 2608 C CA . TYR A 1 322 ? -52.055 -12.349 1.181 1.00 41.16 322 TYR A CA 1
ATOM 2609 C C . TYR A 1 322 ? -53.366 -13.060 1.546 1.00 41.16 322 TYR A C 1
ATOM 2611 O O . TYR A 1 322 ? -54.399 -12.399 1.566 1.00 41.16 322 TYR A O 1
ATOM 2619 N N . THR A 1 323 ? -53.360 -14.361 1.853 1.00 36.88 323 THR A N 1
ATOM 2620 C CA . THR A 1 323 ? -54.601 -15.086 2.212 1.00 36.88 323 THR A CA 1
ATOM 2621 C C . THR A 1 323 ? -54.609 -15.684 3.611 1.00 36.88 323 THR A C 1
ATOM 2623 O O . THR A 1 323 ? -55.686 -15.816 4.173 1.00 36.88 323 THR A O 1
ATOM 2626 N N . ASP A 1 324 ? -53.451 -15.931 4.224 1.00 37.72 324 ASP A N 1
ATOM 2627 C CA . ASP A 1 324 ? -53.370 -16.482 5.579 1.00 37.72 324 ASP A CA 1
ATOM 2628 C C . ASP A 1 324 ? -52.335 -15.694 6.383 1.00 37.72 324 ASP A C 1
ATOM 2630 O O . ASP A 1 324 ? -51.129 -15.887 6.237 1.00 37.72 324 ASP A O 1
ATOM 2634 N N . SER A 1 325 ? -52.798 -14.749 7.202 1.00 33.81 325 SER A N 1
ATOM 2635 C CA . SER A 1 325 ? -51.939 -14.039 8.153 1.00 33.81 325 SER A CA 1
ATOM 2636 C C . SER A 1 325 ? -51.733 -14.934 9.378 1.00 33.81 325 SER A C 1
ATOM 2638 O O . SER A 1 325 ? -52.719 -15.201 10.071 1.00 33.81 325 SER A O 1
ATOM 2640 N N . PRO A 1 326 ? -50.516 -15.419 9.696 1.00 35.53 326 PRO A N 1
ATOM 2641 C CA . PRO A 1 326 ? -50.320 -16.127 10.941 1.00 35.53 326 PRO A CA 1
ATOM 2642 C C . PRO A 1 326 ? -49.978 -15.117 12.034 1.00 35.53 326 PRO A C 1
ATOM 2644 O O . PRO A 1 326 ? -49.066 -14.297 11.908 1.00 35.53 326 PRO A O 1
ATOM 2647 N N . PHE A 1 327 ? -50.704 -15.222 13.143 1.00 34.91 327 PHE A N 1
ATOM 2648 C CA . PHE A 1 327 ? -50.235 -14.747 14.435 1.00 34.91 327 PHE A CA 1
ATOM 2649 C C . PHE A 1 327 ? -48.787 -15.216 14.644 1.00 34.91 327 PHE A C 1
ATOM 2651 O O . PHE A 1 327 ? -48.476 -16.395 14.464 1.00 34.91 327 PHE A O 1
ATOM 2658 N N . LEU A 1 328 ? -47.901 -14.287 15.015 1.00 34.69 328 LEU A N 1
ATOM 2659 C CA . LEU A 1 328 ? -46.543 -14.588 15.465 1.00 34.69 328 LEU A CA 1
ATOM 2660 C C . LEU A 1 328 ? -46.629 -15.363 16.788 1.00 34.69 328 LEU A C 1
ATOM 2662 O O . LEU A 1 328 ? -46.524 -14.790 17.869 1.00 34.69 328 LEU A O 1
ATOM 2666 N N . HIS A 1 329 ? -46.838 -16.676 16.707 1.00 34.78 329 HIS A N 1
ATOM 2667 C CA . HIS A 1 329 ? -46.514 -17.564 17.810 1.00 34.78 329 HIS A CA 1
ATOM 2668 C C . HIS A 1 329 ? -44.990 -17.598 17.947 1.00 34.78 329 HIS A C 1
ATOM 2670 O O . HIS A 1 329 ? -44.266 -17.901 16.999 1.00 34.78 329 HIS A O 1
ATOM 2676 N N . HIS A 1 330 ? -44.510 -17.268 19.146 1.00 40.34 330 HIS A N 1
ATOM 2677 C CA . HIS A 1 330 ? -43.106 -17.297 19.567 1.00 40.34 330 HIS A CA 1
ATOM 2678 C C . HIS A 1 330 ? -42.508 -18.720 19.650 1.00 40.34 330 HIS A C 1
ATOM 2680 O O . HIS A 1 330 ? -41.539 -18.951 20.365 1.00 40.34 330 HIS A O 1
ATOM 2686 N N . GLU A 1 331 ? -43.038 -19.666 18.880 1.00 39.81 331 GLU A N 1
ATOM 2687 C CA . GLU A 1 331 ? -42.611 -21.061 18.827 1.00 39.81 331 GLU A CA 1
ATOM 2688 C C . GLU A 1 331 ? -42.435 -21.467 17.359 1.00 39.81 331 GLU A C 1
ATOM 2690 O O . GLU A 1 331 ? -43.256 -22.149 16.766 1.00 39.81 331 GLU A O 1
ATOM 2695 N N . ASN A 1 332 ? -41.353 -21.001 16.738 1.00 37.03 332 ASN A N 1
ATOM 2696 C CA . ASN A 1 332 ? -40.771 -21.678 15.580 1.00 37.03 332 ASN A CA 1
ATOM 2697 C C . ASN A 1 332 ? -39.345 -22.055 15.973 1.00 37.03 332 ASN A C 1
ATOM 2699 O O . ASN A 1 332 ? -38.375 -21.374 15.638 1.00 37.03 332 ASN A O 1
ATOM 2703 N N . VAL A 1 333 ? -39.261 -23.114 16.777 1.00 41.59 333 VAL A N 1
ATOM 2704 C CA . VAL A 1 333 ? -38.013 -23.776 17.182 1.00 41.59 333 VAL A CA 1
ATOM 2705 C C . VAL A 1 333 ? -37.479 -24.677 16.049 1.00 41.59 333 VAL A C 1
ATOM 2707 O O . VAL A 1 333 ? -36.334 -25.111 16.094 1.00 41.59 333 VAL A O 1
ATOM 2710 N N . ASP A 1 334 ? -38.228 -24.843 14.954 1.00 39.47 334 ASP A N 1
ATOM 2711 C CA . ASP A 1 334 ? -37.948 -25.853 13.926 1.00 39.47 334 ASP A CA 1
ATOM 2712 C C . ASP A 1 334 ? -37.244 -25.328 12.657 1.00 39.47 334 ASP A C 1
ATOM 2714 O O . ASP A 1 334 ? -37.406 -25.876 11.566 1.00 39.47 334 ASP A O 1
ATOM 2718 N N . GLU A 1 335 ? -36.350 -24.337 12.772 1.00 41.88 335 GLU A N 1
ATOM 2719 C CA . GLU A 1 335 ? -35.148 -24.363 11.914 1.00 41.88 335 GLU A CA 1
ATOM 2720 C C . GLU A 1 335 ? -34.197 -25.412 12.514 1.00 41.88 335 GLU A C 1
ATOM 2722 O O . GLU A 1 335 ? -33.160 -25.086 13.088 1.00 41.88 335 GLU A O 1
ATOM 2727 N N . LEU A 1 336 ? -34.613 -26.685 12.433 1.00 41.72 336 LEU A N 1
ATOM 2728 C CA . LEU A 1 336 ? -33.879 -27.849 12.920 1.00 41.72 336 LEU A CA 1
ATOM 2729 C C . LEU A 1 336 ? -32.455 -27.817 12.355 1.00 41.72 336 LEU A C 1
ATOM 2731 O O . LEU A 1 336 ? -32.208 -28.131 11.187 1.00 41.72 336 LEU A O 1
ATOM 2735 N N . ILE A 1 337 ? -31.505 -27.435 13.212 1.00 40.09 337 ILE A N 1
ATOM 2736 C CA . ILE A 1 337 ? -30.109 -27.848 13.091 1.00 40.09 337 ILE A CA 1
ATOM 2737 C C . ILE A 1 337 ? -30.177 -29.374 12.957 1.00 40.09 337 ILE A C 1
ATOM 2739 O O . ILE A 1 337 ? -30.773 -29.991 13.838 1.00 40.09 337 ILE A O 1
ATOM 2743 N N . PRO A 1 338 ? -29.667 -29.982 11.870 1.00 41.41 338 PRO A N 1
ATOM 2744 C CA . PRO A 1 338 ? -29.879 -31.400 11.611 1.00 41.41 338 PRO A CA 1
ATOM 2745 C C . PRO A 1 338 ? -29.524 -32.228 12.847 1.00 41.41 338 PRO A C 1
ATOM 2747 O O . PRO A 1 338 ? -28.374 -32.226 13.295 1.00 41.41 338 PRO A O 1
ATOM 2750 N N . GLU A 1 339 ? -30.532 -32.894 13.416 1.00 40.09 339 GLU A N 1
ATOM 2751 C CA . GLU A 1 339 ? -30.355 -33.765 14.568 1.00 40.09 339 GLU A CA 1
ATOM 2752 C C . GLU A 1 339 ? -29.418 -34.909 14.165 1.00 40.09 339 GLU A C 1
ATOM 2754 O O . GLU A 1 339 ? -29.698 -35.696 13.261 1.00 40.09 339 GLU A O 1
ATOM 2759 N N . ASN A 1 340 ? -28.274 -34.971 14.848 1.00 44.38 340 ASN A N 1
ATOM 2760 C CA . ASN A 1 340 ? -27.270 -36.030 14.778 1.00 44.38 340 ASN A CA 1
ATOM 2761 C C . ASN A 1 340 ? -26.554 -36.220 13.429 1.00 44.38 340 ASN A C 1
ATOM 2763 O O . ASN A 1 340 ? -26.650 -37.266 12.788 1.00 44.38 340 ASN A O 1
ATOM 2767 N N . THR A 1 341 ? -25.667 -35.285 13.079 1.00 48.22 341 THR A N 1
ATOM 2768 C CA . THR A 1 341 ? -24.474 -35.639 12.286 1.00 48.22 341 THR A CA 1
ATOM 2769 C C . THR A 1 341 ? -23.249 -35.759 13.178 1.00 48.22 341 THR A C 1
ATOM 2771 O O . THR A 1 341 ? -22.689 -34.767 13.642 1.00 48.22 341 THR A O 1
ATOM 2774 N N . ILE A 1 342 ? -22.837 -37.004 13.425 1.00 54.34 342 ILE A N 1
ATOM 2775 C CA . ILE A 1 342 ? -21.597 -37.330 14.127 1.00 54.34 342 ILE A CA 1
ATOM 2776 C C . ILE A 1 342 ? -20.439 -36.878 13.234 1.00 54.34 342 ILE A C 1
ATOM 2778 O O . ILE A 1 342 ? -20.174 -37.481 12.195 1.00 54.34 342 ILE A O 1
ATOM 2782 N N . LEU A 1 343 ? -19.759 -35.800 13.635 1.00 58.88 343 LEU A N 1
ATOM 2783 C CA . LEU A 1 343 ? -18.491 -35.403 13.023 1.00 58.88 343 LEU A CA 1
ATOM 2784 C C . LEU A 1 343 ? -17.517 -36.593 13.088 1.00 58.88 343 LEU A C 1
ATOM 2786 O O . LEU A 1 343 ? -17.408 -37.188 14.168 1.00 58.88 343 LEU A O 1
ATOM 2790 N N . PRO A 1 344 ? -16.789 -36.916 12.002 1.00 65.00 344 PRO A N 1
ATOM 2791 C CA . PRO A 1 344 ? -15.744 -37.933 12.041 1.00 65.00 344 PRO A CA 1
ATOM 2792 C C . PRO A 1 344 ? -14.770 -37.655 13.188 1.00 65.00 344 PRO A C 1
ATOM 2794 O O . PRO A 1 344 ? -14.295 -36.528 13.335 1.00 65.00 344 PRO A O 1
ATOM 2797 N N . ASP A 1 345 ? -14.450 -38.661 14.003 1.00 66.44 345 ASP A N 1
ATOM 2798 C CA . ASP A 1 345 ? -13.598 -38.459 15.186 1.00 66.44 345 ASP A CA 1
ATOM 2799 C C . ASP A 1 345 ? -12.203 -37.936 14.820 1.00 66.44 345 ASP A C 1
ATOM 2801 O O . ASP A 1 345 ? -11.652 -37.091 15.522 1.00 66.44 345 ASP A O 1
ATOM 2805 N N . ALA A 1 346 ? -11.698 -38.312 13.641 1.00 65.31 346 ALA A N 1
ATOM 2806 C CA . ALA A 1 346 ? -10.458 -37.782 13.080 1.00 65.31 346 ALA A CA 1
ATOM 2807 C C . ALA A 1 346 ? -10.469 -36.251 12.875 1.00 65.31 346 ALA A C 1
ATOM 2809 O O . ALA A 1 346 ? -9.409 -35.633 12.867 1.00 65.31 346 ALA A O 1
ATOM 2810 N N . TRP A 1 347 ? -11.639 -35.619 12.708 1.00 69.50 347 TRP A N 1
ATOM 2811 C CA . TRP A 1 347 ? -11.758 -34.159 12.564 1.00 69.50 347 TRP A CA 1
ATOM 2812 C C . TRP A 1 347 ? -11.774 -33.430 13.907 1.00 69.50 347 TRP A C 1
ATOM 2814 O O . TRP A 1 347 ? -11.519 -32.228 13.946 1.00 69.50 347 TRP A O 1
ATOM 2824 N N . LYS A 1 348 ? -12.071 -34.142 15.000 1.00 67.69 348 LYS A N 1
ATOM 2825 C CA . LYS A 1 348 ? -12.142 -33.582 16.356 1.00 67.69 348 LYS A CA 1
ATOM 2826 C C . LYS A 1 348 ? -10.760 -33.473 17.009 1.00 67.69 348 LYS A C 1
ATOM 2828 O O . LYS A 1 348 ? -10.587 -32.696 17.949 1.00 67.69 348 LYS A O 1
ATOM 2833 N N . GLU A 1 349 ? -9.765 -34.212 16.512 1.00 70.56 349 GLU A N 1
ATOM 2834 C CA . GLU A 1 349 ? -8.388 -34.119 16.996 1.00 70.56 349 GLU A CA 1
ATOM 2835 C C . GLU A 1 349 ? -7.770 -32.748 16.674 1.00 70.56 349 GLU A C 1
ATOM 2837 O O . GLU A 1 349 ? -7.738 -32.288 15.531 1.00 70.56 349 GLU A O 1
ATOM 2842 N N . THR A 1 350 ? -7.254 -32.074 17.704 1.00 74.56 350 THR A N 1
ATOM 2843 C CA . THR A 1 350 ? -6.698 -30.719 17.601 1.00 74.56 350 THR A CA 1
ATOM 2844 C C . THR A 1 350 ? -5.271 -30.653 18.106 1.00 74.56 350 THR A C 1
ATOM 2846 O O . THR A 1 350 ? -4.948 -31.075 19.215 1.00 74.56 350 THR A O 1
ATOM 2849 N N . ARG A 1 351 ? -4.390 -30.031 17.316 1.00 78.50 351 ARG A N 1
ATOM 2850 C CA . ARG A 1 351 ? -3.021 -29.751 17.754 1.00 78.50 351 ARG A CA 1
ATOM 2851 C C . ARG A 1 351 ? -2.943 -28.366 18.382 1.00 78.50 351 ARG A C 1
ATOM 2853 O O . ARG A 1 351 ? -3.015 -27.361 17.677 1.00 78.50 351 ARG A O 1
ATOM 2860 N N . MET A 1 352 ? -2.720 -28.305 19.690 1.00 80.25 352 MET A N 1
ATOM 2861 C CA . MET A 1 352 ? -2.541 -27.038 20.399 1.00 80.25 352 MET A CA 1
ATOM 2862 C C . MET A 1 352 ? -1.114 -26.494 20.221 1.00 80.25 352 MET A C 1
ATOM 2864 O O . MET A 1 352 ? -0.127 -27.192 20.460 1.00 80.25 352 MET A O 1
ATOM 2868 N N . ILE A 1 353 ? -0.993 -25.232 19.807 1.00 81.19 353 ILE A N 1
ATOM 2869 C CA . ILE A 1 353 ? 0.274 -24.495 19.732 1.00 81.19 353 ILE A CA 1
ATOM 2870 C C . ILE A 1 353 ? 0.226 -23.314 20.694 1.00 81.19 353 ILE A C 1
ATOM 2872 O O . ILE A 1 353 ? -0.672 -22.483 20.620 1.00 81.19 353 ILE A O 1
ATOM 2876 N N . LEU A 1 354 ? 1.236 -23.195 21.554 1.00 79.88 354 LEU A N 1
ATOM 2877 C CA . LEU A 1 354 ? 1.376 -22.064 22.468 1.00 79.88 354 LEU A CA 1
ATOM 2878 C C . LEU A 1 354 ? 2.205 -20.953 21.813 1.00 79.88 354 LEU A C 1
ATOM 2880 O O . LEU A 1 354 ? 3.393 -21.132 21.538 1.00 79.88 354 LEU A O 1
ATOM 2884 N N . ILE A 1 355 ? 1.594 -19.790 21.570 1.00 79.69 355 ILE A N 1
ATOM 2885 C CA . ILE A 1 355 ? 2.277 -18.606 21.025 1.00 79.69 355 ILE A CA 1
ATOM 2886 C C . ILE A 1 355 ? 2.450 -17.553 22.115 1.00 79.69 355 ILE A C 1
ATOM 2888 O O . ILE A 1 355 ? 1.480 -17.115 22.725 1.00 79.69 355 ILE A O 1
ATOM 2892 N N . ALA A 1 356 ? 3.672 -17.078 22.344 1.00 77.25 356 ALA A N 1
ATOM 2893 C CA . ALA A 1 356 ? 3.918 -16.040 23.340 1.00 77.25 356 ALA A CA 1
ATOM 2894 C C . ALA A 1 356 ? 3.189 -14.714 23.020 1.00 77.25 356 ALA A C 1
ATOM 2896 O O . ALA A 1 356 ? 3.251 -14.215 21.894 1.00 77.25 356 ALA A O 1
ATOM 2897 N N . LYS A 1 357 ? 2.536 -14.095 24.018 1.00 68.12 357 LYS A N 1
ATOM 2898 C CA . LYS A 1 357 ? 1.805 -12.818 23.849 1.00 68.12 357 LYS A CA 1
ATOM 2899 C C . LYS A 1 357 ? 2.729 -11.620 23.575 1.00 68.12 357 LYS A C 1
ATOM 2901 O O . LYS A 1 357 ? 2.304 -10.686 22.894 1.00 68.12 357 LYS A O 1
ATOM 2906 N N . LYS A 1 358 ? 3.958 -11.616 24.115 1.00 68.75 358 LYS A N 1
ATOM 2907 C CA . LYS A 1 358 ? 4.942 -10.519 23.970 1.00 68.75 358 LYS A CA 1
ATOM 2908 C C . LYS A 1 358 ? 6.375 -11.014 23.755 1.00 68.75 358 LYS A C 1
ATOM 2910 O O . LYS A 1 358 ? 6.931 -10.805 22.682 1.00 68.75 358 LYS A O 1
ATOM 2915 N N . GLU A 1 359 ? 6.982 -11.604 24.781 1.00 67.19 359 GLU A N 1
ATOM 2916 C CA . GLU A 1 359 ? 8.399 -11.989 24.783 1.00 67.19 359 GLU A CA 1
ATOM 2917 C C . GLU A 1 359 ? 8.580 -13.437 24.342 1.00 67.19 359 GLU A C 1
ATOM 2919 O O . GLU A 1 359 ? 7.768 -14.291 24.676 1.00 67.19 359 GLU A O 1
ATOM 2924 N N . SER A 1 360 ? 9.658 -13.734 23.613 1.00 58.06 360 SER A N 1
ATOM 2925 C CA . SER A 1 360 ? 9.910 -15.080 23.079 1.00 58.06 360 SER A CA 1
ATOM 2926 C C . SER A 1 360 ? 10.104 -16.153 24.156 1.00 58.06 360 SER A C 1
ATOM 2928 O O . SER A 1 360 ? 10.003 -17.334 23.845 1.00 58.06 360 SER A O 1
ATOM 2930 N N . ILE A 1 361 ? 10.390 -15.755 25.398 1.00 69.88 361 ILE A N 1
ATOM 2931 C CA . ILE A 1 361 ? 10.503 -16.632 26.566 1.00 69.88 361 ILE A CA 1
ATOM 2932 C C . ILE A 1 361 ? 9.532 -16.084 27.612 1.00 69.88 361 ILE A C 1
ATOM 2934 O O . ILE A 1 361 ? 9.708 -14.962 28.076 1.00 69.88 361 ILE A O 1
ATOM 2938 N N . CYS A 1 362 ? 8.486 -16.836 27.950 1.00 69.00 362 CYS A N 1
ATOM 2939 C CA . CYS A 1 362 ? 7.493 -16.424 28.941 1.00 69.00 362 CYS A CA 1
ATOM 2940 C C . CYS A 1 362 ? 6.842 -17.637 29.619 1.00 69.00 362 CYS A C 1
ATOM 2942 O O . CYS A 1 362 ? 6.981 -18.767 29.151 1.00 69.00 362 CYS A O 1
ATOM 2944 N N . SER A 1 363 ? 6.153 -17.402 30.739 1.00 74.56 363 SER A N 1
ATOM 2945 C CA . SER A 1 363 ? 5.385 -18.439 31.433 1.00 74.56 363 SER A CA 1
ATOM 2946 C C . SER A 1 363 ? 4.155 -18.871 30.613 1.00 74.56 363 SER A C 1
ATOM 2948 O O . SER A 1 363 ? 3.644 -18.070 29.825 1.00 74.56 363 SER A O 1
ATOM 2950 N N . PRO A 1 364 ? 3.623 -20.095 30.812 1.00 71.06 364 PRO A N 1
ATOM 2951 C CA . PRO A 1 364 ? 2.455 -20.588 30.072 1.00 71.06 364 PRO A CA 1
ATOM 2952 C C . PRO A 1 364 ? 1.237 -19.650 30.116 1.00 71.06 364 PRO A C 1
ATOM 2954 O O . PRO A 1 364 ? 0.600 -19.435 29.088 1.00 71.06 364 PRO A O 1
ATOM 2957 N N . ALA A 1 365 ? 0.974 -18.989 31.250 1.00 68.94 365 ALA A N 1
ATOM 2958 C CA . ALA A 1 365 ? -0.113 -18.008 31.399 1.00 68.94 365 ALA A CA 1
ATOM 2959 C C . ALA A 1 365 ? 0.008 -16.785 30.454 1.00 68.94 365 ALA A C 1
ATOM 2961 O O . ALA A 1 365 ? -0.976 -16.117 30.120 1.00 68.94 365 ALA A O 1
ATOM 2962 N N . LEU A 1 366 ? 1.226 -16.488 29.988 1.00 74.31 366 LEU A N 1
ATOM 2963 C CA . LEU A 1 366 ? 1.529 -15.412 29.042 1.00 74.31 366 LEU A CA 1
ATOM 2964 C C . LEU A 1 366 ? 1.571 -15.893 27.582 1.00 74.31 366 LEU A C 1
ATOM 2966 O O . LEU A 1 366 ? 1.948 -15.126 26.689 1.00 74.31 366 LEU A O 1
ATOM 2970 N N . THR A 1 367 ? 1.144 -17.127 27.316 1.00 79.56 367 THR A N 1
ATOM 2971 C CA . THR A 1 367 ? 0.959 -17.661 25.963 1.00 79.56 367 THR A CA 1
ATOM 2972 C C . THR A 1 367 ? -0.504 -17.563 25.519 1.00 79.56 367 THR A C 1
ATOM 2974 O O . THR A 1 367 ? -1.408 -17.341 26.325 1.00 79.56 367 THR A O 1
ATOM 2977 N N . ARG A 1 368 ? -0.735 -17.623 24.207 1.00 73.62 368 ARG A N 1
ATOM 2978 C CA . ARG A 1 368 ? -2.037 -17.841 23.578 1.00 73.62 368 ARG A CA 1
ATOM 2979 C C . ARG A 1 368 ? -2.064 -19.286 23.083 1.00 73.62 368 ARG A C 1
ATOM 2981 O O . ARG A 1 368 ? -1.231 -19.599 22.223 1.00 73.62 368 ARG A O 1
ATOM 2988 N N . PRO A 1 369 ? -2.952 -20.147 23.598 1.00 79.75 369 PRO A N 1
ATOM 2989 C CA . PRO A 1 369 ? -3.191 -21.439 22.979 1.00 79.75 369 PRO A CA 1
ATOM 2990 C C . PRO A 1 369 ? -3.906 -21.218 21.642 1.00 79.75 369 PRO A C 1
ATOM 2992 O O . PRO A 1 369 ? -4.892 -20.494 21.561 1.00 79.75 369 PRO A O 1
ATOM 2995 N N . ILE A 1 370 ? -3.370 -21.790 20.568 1.00 79.69 370 ILE A N 1
ATOM 2996 C CA . ILE A 1 370 ? -4.001 -21.817 19.249 1.00 79.69 370 ILE A CA 1
ATOM 2997 C C . ILE A 1 370 ? -4.267 -23.272 18.902 1.00 79.69 370 ILE A C 1
ATOM 2999 O O . ILE A 1 370 ? -3.327 -24.048 18.719 1.00 79.69 370 ILE A O 1
ATOM 3003 N N . SER A 1 371 ? -5.541 -23.625 18.789 1.00 79.81 371 SER A N 1
ATOM 3004 C CA . SER A 1 371 ? -5.976 -24.944 18.343 1.00 79.81 371 SER A CA 1
ATOM 3005 C C . SER A 1 371 ? -5.910 -25.017 16.822 1.00 79.81 371 SER A C 1
ATOM 3007 O O . SER A 1 371 ? -6.659 -24.348 16.111 1.00 79.81 371 SER A O 1
ATOM 3009 N N . LEU A 1 372 ? -4.989 -25.821 16.295 1.00 79.81 372 LEU A N 1
ATOM 3010 C CA . LEU A 1 372 ? -4.978 -26.167 14.881 1.00 79.81 372 LEU A CA 1
ATOM 3011 C C . LEU A 1 372 ? -5.918 -27.352 14.658 1.00 79.81 372 LEU A C 1
ATOM 3013 O O . LEU A 1 372 ? -5.526 -28.499 14.867 1.00 79.81 372 LEU A O 1
ATOM 3017 N N . ILE A 1 373 ? -7.146 -27.037 14.249 1.00 78.06 373 ILE A N 1
ATOM 3018 C CA . ILE A 1 373 ? -8.150 -28.005 13.787 1.00 78.06 373 ILE A CA 1
ATOM 3019 C C . ILE A 1 373 ? -7.833 -28.525 12.378 1.00 78.06 373 ILE A C 1
ATOM 3021 O O . ILE A 1 373 ? -7.089 -27.883 11.615 1.00 78.06 373 ILE A O 1
ATOM 3025 N N . ASP A 1 374 ? -8.419 -29.675 12.041 1.00 78.31 374 ASP A N 1
ATOM 3026 C CA . ASP A 1 374 ? -8.326 -30.284 10.715 1.00 78.31 374 ASP A CA 1
ATOM 3027 C C . ASP A 1 374 ? -8.866 -29.355 9.607 1.00 78.31 374 ASP A C 1
ATOM 3029 O O . ASP A 1 374 ? -9.715 -28.488 9.832 1.00 78.31 374 ASP A O 1
ATOM 3033 N N . SER A 1 375 ? -8.330 -29.499 8.391 1.00 80.75 375 SER A N 1
ATOM 3034 C CA . SER A 1 375 ? -8.697 -28.631 7.265 1.00 80.75 375 SER A CA 1
ATOM 3035 C C . SER A 1 375 ? -10.141 -28.836 6.816 1.00 80.75 375 SER A C 1
ATOM 3037 O O . SER A 1 375 ? -10.776 -27.857 6.426 1.00 80.75 375 SER A O 1
ATOM 3039 N N . PHE A 1 376 ? -10.677 -30.056 6.910 1.00 77.75 376 PHE A N 1
ATOM 3040 C CA . PHE A 1 376 ? -12.086 -30.305 6.638 1.00 77.75 376 PHE A CA 1
ATOM 3041 C C . PHE A 1 376 ? -12.945 -29.624 7.701 1.00 77.75 376 PHE A C 1
ATOM 3043 O O . PHE A 1 376 ? -13.811 -28.837 7.334 1.00 77.75 376 PHE A O 1
ATOM 3050 N N . LEU A 1 377 ? -12.630 -29.753 8.994 1.00 78.00 377 LEU A N 1
ATOM 3051 C CA . LEU A 1 377 ? -13.395 -29.059 10.038 1.00 78.00 377 LEU A CA 1
ATOM 3052 C C . LEU A 1 377 ? -13.438 -27.531 9.829 1.00 78.00 377 LEU A C 1
ATOM 3054 O O . LEU A 1 377 ? -14.502 -26.934 9.960 1.00 78.00 377 LEU A O 1
ATOM 3058 N N . LYS A 1 378 ? -12.334 -26.903 9.390 1.00 79.75 378 LYS A N 1
ATOM 3059 C CA . LYS A 1 378 ? -12.311 -25.467 9.023 1.00 79.75 378 LYS A CA 1
ATOM 3060 C C . LYS A 1 378 ? -13.289 -25.117 7.903 1.00 79.75 378 LYS A C 1
ATOM 3062 O O . LYS A 1 378 ? -13.860 -24.027 7.911 1.00 79.75 378 LYS A O 1
ATOM 3067 N N . ILE A 1 379 ? -13.447 -26.002 6.916 1.00 81.62 379 ILE A N 1
ATOM 3068 C CA . ILE A 1 379 ? -14.414 -25.822 5.825 1.00 81.62 379 ILE A CA 1
ATOM 3069 C C . ILE A 1 379 ? -15.833 -25.890 6.396 1.00 81.62 379 ILE A C 1
ATOM 3071 O O . ILE A 1 379 ? -16.625 -24.986 6.134 1.00 81.62 379 ILE A O 1
ATOM 3075 N N . GLY A 1 380 ? -16.125 -26.893 7.228 1.00 76.25 380 GLY A N 1
ATOM 3076 C CA . GLY A 1 380 ? -17.410 -27.021 7.919 1.00 76.25 380 GLY A CA 1
ATOM 3077 C C . GLY A 1 380 ? -17.759 -25.793 8.768 1.00 76.25 380 GLY A C 1
ATOM 3078 O O . GLY A 1 380 ? -18.832 -25.214 8.596 1.00 76.25 380 GLY A O 1
ATOM 3079 N N . GLU A 1 381 ? -16.831 -25.329 9.611 1.00 80.81 381 GLU A N 1
ATOM 3080 C CA . GLU A 1 381 ? -16.989 -24.105 10.410 1.00 80.81 381 GLU A CA 1
ATOM 3081 C C . GLU A 1 381 ? -17.228 -22.875 9.531 1.00 80.81 381 GLU A C 1
ATOM 3083 O O . GLU A 1 381 ? -18.077 -22.043 9.846 1.00 80.81 381 GLU A O 1
ATOM 3088 N N . ARG A 1 382 ? -16.518 -22.751 8.401 1.00 81.56 382 ARG A N 1
ATOM 3089 C CA . ARG A 1 382 ? -16.700 -21.631 7.469 1.00 81.56 382 ARG A CA 1
ATOM 3090 C C . ARG A 1 382 ? -18.079 -21.658 6.808 1.00 81.56 382 ARG A C 1
ATOM 3092 O O . ARG A 1 382 ? -18.688 -20.598 6.673 1.00 81.56 382 ARG A O 1
ATOM 3099 N N . LEU A 1 383 ? -18.570 -22.831 6.407 1.00 77.88 383 LEU A N 1
ATOM 3100 C CA . LEU A 1 383 ? -19.907 -22.999 5.828 1.00 77.88 383 LEU A CA 1
ATOM 3101 C C . LEU A 1 383 ? -21.001 -22.648 6.844 1.00 77.88 383 LEU A C 1
ATOM 3103 O O . LEU A 1 383 ? -21.909 -21.878 6.521 1.00 77.88 383 LEU A O 1
ATOM 3107 N N . LEU A 1 384 ? -20.873 -23.144 8.078 1.00 78.44 384 LEU A N 1
ATOM 3108 C CA . LEU A 1 384 ? -21.780 -22.817 9.177 1.00 78.44 384 LEU A CA 1
ATOM 3109 C C . LEU A 1 384 ? -21.756 -21.316 9.488 1.00 78.44 384 LEU A C 1
ATOM 3111 O O . LEU A 1 384 ? -22.806 -20.681 9.532 1.00 78.44 384 LEU A O 1
ATOM 3115 N N . LEU A 1 385 ? -20.564 -20.730 9.631 1.00 79.69 385 LEU A N 1
ATOM 3116 C CA . LEU A 1 385 ? -20.382 -19.307 9.907 1.00 79.69 385 LEU A CA 1
ATOM 3117 C C . LEU A 1 385 ? -21.015 -18.433 8.822 1.00 79.69 385 LEU A C 1
ATOM 3119 O O . LEU A 1 385 ? -21.643 -17.431 9.149 1.00 79.69 385 LEU A O 1
ATOM 3123 N N . ASN A 1 386 ? -20.881 -18.797 7.543 1.00 78.19 386 ASN A N 1
ATOM 3124 C CA . ASN A 1 386 ? -21.496 -18.048 6.446 1.00 78.19 386 ASN A CA 1
ATOM 3125 C C . ASN A 1 386 ? -23.032 -18.048 6.550 1.00 78.19 386 ASN A C 1
ATOM 3127 O O . ASN A 1 386 ? -23.648 -16.995 6.396 1.00 78.19 386 ASN A O 1
ATOM 3131 N N . ARG A 1 387 ? -23.651 -19.197 6.863 1.00 73.94 387 ARG A N 1
ATOM 3132 C CA . ARG A 1 387 ? -25.110 -19.296 7.066 1.00 73.94 387 ARG A CA 1
ATOM 3133 C C . ARG A 1 387 ? -25.568 -18.547 8.312 1.00 73.94 387 ARG A C 1
ATOM 3135 O O . ARG A 1 387 ? -26.549 -17.812 8.265 1.00 73.94 387 ARG A O 1
ATOM 3142 N N . PHE A 1 388 ? -24.836 -18.696 9.412 1.00 74.00 388 PHE A N 1
ATOM 3143 C CA . PHE A 1 388 ? -25.152 -18.025 10.666 1.00 74.00 388 PHE A CA 1
ATOM 3144 C C . PHE A 1 388 ? -25.047 -16.501 10.531 1.00 74.00 388 PHE A C 1
ATOM 3146 O O . PHE A 1 388 ? -25.940 -15.780 10.966 1.00 74.00 388 PHE A O 1
ATOM 3153 N N . ARG A 1 389 ? -24.017 -15.996 9.839 1.00 72.25 389 ARG A N 1
ATOM 3154 C CA . ARG A 1 389 ? -23.877 -14.567 9.510 1.00 72.25 389 ARG A CA 1
ATOM 3155 C C . ARG A 1 389 ? -25.060 -14.035 8.707 1.00 72.25 389 ARG A C 1
ATOM 3157 O O . ARG A 1 389 ? -25.550 -12.958 9.026 1.00 72.25 389 ARG A O 1
ATOM 3164 N N . ASP A 1 390 ? -25.535 -14.777 7.710 1.00 69.75 390 ASP A N 1
ATOM 3165 C CA . ASP A 1 390 ? -26.707 -14.391 6.914 1.00 69.75 390 ASP A CA 1
ATOM 3166 C C . ASP A 1 390 ? -27.984 -14.287 7.773 1.00 69.75 390 ASP A C 1
ATOM 3168 O O . ASP A 1 390 ? -28.781 -13.362 7.612 1.00 69.75 390 ASP A O 1
ATOM 3172 N N . VAL A 1 391 ? -28.164 -15.181 8.751 1.00 69.75 391 VAL A N 1
ATOM 3173 C CA . VAL A 1 391 ? -29.264 -15.084 9.729 1.00 69.75 391 VAL A CA 1
ATOM 3174 C C . VAL A 1 391 ? -29.102 -13.860 10.635 1.00 69.75 391 VAL A C 1
ATOM 3176 O O . VAL A 1 391 ? -30.058 -13.100 10.795 1.00 69.75 391 VAL A O 1
ATOM 3179 N N . LEU A 1 392 ? -27.905 -13.632 11.189 1.00 68.44 392 LEU A N 1
ATOM 3180 C CA . LEU A 1 392 ? -27.621 -12.475 12.049 1.00 68.44 392 LEU A CA 1
ATOM 3181 C C . LEU A 1 392 ? -27.874 -11.143 11.329 1.00 68.44 392 LEU A C 1
ATOM 3183 O O . LEU A 1 392 ? -28.437 -10.227 11.927 1.00 68.44 392 LEU A O 1
ATOM 3187 N N . LEU A 1 393 ? -27.479 -11.046 10.054 1.00 66.75 393 LEU A N 1
ATOM 3188 C CA . LEU A 1 393 ? -27.682 -9.857 9.225 1.00 66.75 393 LEU A CA 1
ATOM 3189 C C . LEU A 1 393 ? -29.163 -9.641 8.899 1.00 66.75 393 LEU A C 1
ATOM 3191 O O . LEU A 1 393 ? -29.671 -8.549 9.135 1.00 66.75 393 LEU A O 1
ATOM 3195 N N . ARG A 1 394 ? -29.879 -10.673 8.427 1.00 65.62 394 ARG A N 1
ATOM 3196 C CA . ARG A 1 394 ? -31.313 -10.560 8.090 1.00 65.62 394 ARG A CA 1
ATOM 3197 C C . ARG A 1 394 ? -32.189 -10.213 9.288 1.00 65.62 394 ARG A C 1
ATOM 3199 O O . ARG A 1 394 ? -33.194 -9.534 9.120 1.00 65.62 394 ARG A O 1
ATOM 3206 N N . ARG A 1 395 ? -31.825 -10.690 10.481 1.00 65.94 395 ARG A N 1
ATOM 3207 C CA . ARG A 1 395 ? -32.559 -10.419 11.726 1.00 65.94 395 ARG A CA 1
ATOM 3208 C C . ARG A 1 395 ? -32.082 -9.156 12.455 1.00 65.94 395 ARG A C 1
ATOM 3210 O O . ARG A 1 395 ? -32.658 -8.823 13.482 1.00 65.94 395 ARG A O 1
ATOM 3217 N N . GLY A 1 396 ? -31.041 -8.473 11.965 1.00 64.94 396 GLY A N 1
ATOM 3218 C CA . GLY A 1 396 ? -30.521 -7.249 12.588 1.00 64.94 396 GLY A CA 1
ATOM 3219 C C . GLY A 1 396 ? -29.985 -7.451 14.011 1.00 64.94 396 GLY A C 1
ATOM 3220 O O . GLY A 1 396 ? -30.072 -6.548 14.834 1.00 64.94 396 GLY A O 1
ATOM 3221 N N . LEU A 1 397 ? -29.446 -8.635 14.325 1.00 66.56 397 LEU A N 1
ATOM 3222 C CA . LEU A 1 397 ? -29.070 -9.011 15.700 1.00 66.56 397 LEU A CA 1
ATOM 3223 C C . LEU A 1 397 ? -27.723 -8.427 16.163 1.00 66.56 397 LEU A C 1
ATOM 3225 O O . LEU A 1 397 ? -27.354 -8.582 17.325 1.00 66.56 397 LEU A O 1
ATOM 3229 N N . LEU A 1 398 ? -26.967 -7.780 15.269 1.00 68.19 398 LEU A N 1
ATOM 3230 C CA . LEU A 1 398 ? -25.669 -7.179 15.583 1.00 68.19 398 LEU A CA 1
ATOM 3231 C C . LEU A 1 398 ? -25.800 -5.656 15.741 1.00 68.19 398 LEU A C 1
ATOM 3233 O O . LEU A 1 398 ? -26.166 -4.997 14.767 1.00 68.19 398 LEU A O 1
ATOM 3237 N N . PRO A 1 399 ? -25.417 -5.076 16.895 1.00 68.25 399 PRO A N 1
ATOM 3238 C CA . PRO A 1 399 ? -25.499 -3.634 17.122 1.00 68.25 399 PRO A CA 1
ATOM 3239 C C . PRO A 1 399 ? -24.687 -2.829 16.104 1.00 68.25 399 PRO A C 1
ATOM 3241 O O . PRO A 1 399 ? -23.540 -3.174 15.825 1.00 68.25 399 PRO A O 1
ATOM 3244 N N . ASP A 1 400 ? -25.199 -1.699 15.621 1.00 66.00 400 ASP A N 1
ATOM 3245 C CA . ASP A 1 400 ? -24.523 -0.849 14.618 1.00 66.00 400 ASP A CA 1
ATOM 3246 C C . ASP A 1 400 ? -23.137 -0.349 15.053 1.00 66.00 400 ASP A C 1
ATOM 3248 O O . ASP A 1 400 ? -22.241 -0.127 14.239 1.00 66.00 400 ASP A O 1
ATOM 3252 N N . ASN A 1 401 ? -22.919 -0.238 16.365 1.00 66.25 401 ASN A N 1
ATOM 3253 C CA . ASN A 1 401 ? -21.651 0.199 16.946 1.00 66.25 401 ASN A CA 1
ATOM 3254 C C . ASN A 1 401 ? -20.571 -0.895 17.019 1.00 66.25 401 ASN A C 1
ATOM 3256 O O . ASN A 1 401 ? -19.415 -0.581 17.319 1.00 66.25 401 ASN A O 1
ATOM 3260 N N . GLN A 1 402 ? -20.910 -2.157 16.742 1.00 73.75 402 GLN A N 1
ATOM 3261 C CA . GLN A 1 402 ? -19.951 -3.256 16.682 1.00 73.75 402 GLN A CA 1
ATOM 3262 C C . GLN A 1 402 ? -19.291 -3.290 15.302 1.00 73.75 402 GLN A C 1
ATOM 3264 O O . GLN A 1 402 ? -19.966 -3.534 14.310 1.00 73.75 402 GLN A O 1
ATOM 3269 N N . SER A 1 403 ? -17.971 -3.100 15.230 1.00 74.19 403 SER A N 1
ATOM 3270 C CA . SER A 1 403 ? -17.211 -3.164 13.962 1.00 74.19 403 SER A CA 1
ATOM 3271 C C . SER A 1 403 ? -16.256 -4.359 13.876 1.00 74.19 403 SER A C 1
ATOM 3273 O O . SER A 1 403 ? -15.797 -4.713 12.794 1.00 74.19 403 SER A O 1
ATOM 3275 N N . GLY A 1 404 ? -15.930 -4.986 15.009 1.00 74.38 404 GLY A N 1
ATOM 3276 C CA . GLY A 1 404 ? -15.052 -6.154 15.047 1.00 74.38 404 GLY A CA 1
ATOM 3277 C C . GLY A 1 404 ? -15.695 -7.370 14.379 1.00 74.38 404 GLY A C 1
ATOM 3278 O O . GLY A 1 404 ? -16.861 -7.666 14.625 1.00 74.38 404 GLY A O 1
ATOM 3279 N N . PHE A 1 405 ? -14.918 -8.078 13.553 1.00 73.50 405 PHE A N 1
ATOM 3280 C CA . PHE A 1 405 ? -15.287 -9.356 12.923 1.00 73.50 405 PHE A CA 1
ATOM 3281 C C . PHE A 1 405 ? -16.548 -9.337 12.037 1.00 73.50 405 PHE A C 1
ATOM 3283 O O . PHE A 1 405 ? -17.110 -10.397 11.752 1.00 73.50 405 PHE A O 1
ATOM 3290 N N . ARG A 1 406 ? -16.961 -8.155 11.562 1.00 73.88 406 ARG A N 1
ATOM 3291 C CA . ARG A 1 406 ? -18.095 -7.978 10.647 1.00 73.88 406 ARG A CA 1
ATOM 3292 C C . ARG A 1 406 ? -17.625 -7.660 9.237 1.00 73.88 406 ARG A C 1
ATOM 3294 O O . ARG A 1 406 ? -16.711 -6.862 9.039 1.00 73.88 406 ARG A O 1
ATOM 3301 N N . ASP A 1 407 ? -18.285 -8.272 8.265 1.00 71.69 407 ASP A N 1
ATOM 3302 C CA . ASP A 1 407 ? -18.029 -7.994 6.858 1.00 71.69 407 ASP A CA 1
ATOM 3303 C C . ASP A 1 407 ? -18.553 -6.586 6.522 1.00 71.69 407 ASP A C 1
ATOM 3305 O O . ASP A 1 407 ? -19.606 -6.176 7.006 1.00 71.69 407 ASP A O 1
ATOM 3309 N N . GLY A 1 408 ? -17.786 -5.817 5.747 1.00 71.31 408 GLY A N 1
ATOM 3310 C CA . GLY A 1 408 ? -18.125 -4.434 5.387 1.00 71.31 408 GLY A CA 1
ATOM 3311 C C . GLY A 1 408 ? -17.789 -3.371 6.441 1.00 71.31 408 GLY A C 1
ATOM 3312 O O . GLY A 1 408 ? -17.753 -2.202 6.085 1.00 71.31 408 GLY A O 1
ATOM 3313 N N . PHE A 1 409 ? -17.464 -3.750 7.684 1.00 74.56 409 PHE A N 1
ATOM 3314 C CA . PHE A 1 409 ? -17.091 -2.810 8.748 1.00 74.56 409 PHE A CA 1
ATOM 3315 C C . PHE A 1 409 ? -15.572 -2.689 8.888 1.00 74.56 409 PHE A C 1
ATOM 3317 O O . PHE A 1 409 ? -14.854 -3.693 8.937 1.00 74.56 409 PHE A O 1
ATOM 3324 N N . ARG A 1 410 ? -15.057 -1.458 8.999 1.00 78.81 410 ARG A N 1
ATOM 3325 C CA . ARG A 1 410 ? -13.607 -1.213 9.122 1.00 78.81 410 ARG A CA 1
ATOM 3326 C C . ARG A 1 410 ? -13.224 -0.677 10.502 1.00 78.81 410 ARG A C 1
ATOM 3328 O O . ARG A 1 410 ? -13.881 0.189 11.077 1.00 78.81 410 ARG A O 1
ATOM 3335 N N . LEU A 1 411 ? -12.077 -1.129 11.016 1.00 81.81 411 LEU A N 1
ATOM 3336 C CA . LEU A 1 411 ? -11.516 -0.648 12.291 1.00 81.81 411 LEU A CA 1
ATOM 3337 C C . LEU A 1 411 ? -11.220 0.859 12.261 1.00 81.81 411 LEU A C 1
ATOM 3339 O O . LEU A 1 411 ? -11.396 1.552 13.260 1.00 81.81 411 LEU A O 1
ATOM 3343 N N . GLN A 1 412 ? -10.777 1.367 11.109 1.00 83.38 412 GLN A N 1
ATOM 3344 C CA . GLN A 1 412 ? -10.493 2.785 10.900 1.00 83.38 412 GLN A CA 1
ATOM 3345 C C . GLN A 1 412 ? -11.770 3.627 10.998 1.00 83.38 412 GLN A C 1
ATOM 3347 O O . GLN A 1 412 ? -11.735 4.700 11.592 1.00 83.38 412 GLN A O 1
ATOM 3352 N N . THR A 1 413 ? -12.900 3.124 10.494 1.00 77.94 413 THR A N 1
ATOM 3353 C CA . THR A 1 413 ? -14.208 3.783 10.610 1.00 77.94 413 THR A CA 1
ATOM 3354 C C . THR A 1 413 ? -14.633 3.878 12.068 1.00 77.94 413 THR A C 1
ATOM 3356 O O . THR A 1 413 ? -14.992 4.959 12.524 1.00 77.94 413 THR A O 1
ATOM 3359 N N . ARG A 1 414 ? -14.470 2.800 12.848 1.00 81.94 414 ARG A N 1
ATOM 3360 C CA . ARG A 1 414 ? -14.751 2.820 14.294 1.00 81.94 414 ARG A CA 1
ATOM 3361 C C . ARG A 1 414 ? -13.883 3.816 15.055 1.00 81.94 414 ARG A C 1
ATOM 3363 O O . ARG A 1 414 ? -14.387 4.504 15.939 1.00 81.94 414 ARG A O 1
ATOM 3370 N N . LEU A 1 415 ? -12.594 3.897 14.721 1.00 85.50 415 LEU A N 1
ATOM 3371 C CA . LEU A 1 415 ? -11.697 4.898 15.297 1.00 85.50 415 LEU A CA 1
ATOM 3372 C C . LEU A 1 415 ? -12.187 6.318 14.992 1.00 85.50 415 LEU A C 1
ATOM 3374 O O . LEU A 1 415 ? -12.216 7.145 15.895 1.00 85.50 415 LEU A O 1
ATOM 3378 N N . LEU A 1 416 ? -12.563 6.601 13.744 1.00 80.56 416 LEU A N 1
ATOM 3379 C CA . LEU A 1 416 ? -13.028 7.925 13.328 1.00 80.56 416 LEU A CA 1
ATOM 3380 C C . LEU A 1 416 ? -14.353 8.306 13.993 1.00 80.56 416 LEU A C 1
ATOM 3382 O O . LEU A 1 416 ? -14.452 9.408 14.516 1.00 80.56 416 LEU A O 1
ATOM 3386 N N . LEU A 1 417 ? -15.316 7.381 14.054 1.00 76.06 417 LEU A N 1
ATOM 3387 C CA . LEU A 1 417 ? -16.577 7.557 14.783 1.00 76.06 417 LEU A CA 1
ATOM 3388 C C . LEU A 1 417 ? -16.329 7.855 16.266 1.00 76.06 417 LEU A C 1
ATOM 3390 O O . LEU A 1 417 ? -16.899 8.789 16.817 1.00 76.06 417 LEU A O 1
ATOM 3394 N N . PHE A 1 418 ? -15.438 7.085 16.899 1.00 83.75 418 PHE A N 1
ATOM 3395 C CA . PHE A 1 418 ? -15.033 7.314 18.284 1.00 83.75 418 PHE A CA 1
ATOM 3396 C C . PHE A 1 418 ? -14.423 8.709 18.475 1.00 83.75 418 PHE A C 1
ATOM 3398 O O . PHE A 1 418 ? -14.769 9.408 19.424 1.00 83.75 418 PHE A O 1
ATOM 3405 N N . LEU A 1 419 ? -13.506 9.115 17.592 1.00 82.62 419 LEU A N 1
ATOM 3406 C CA . LEU A 1 419 ? -12.871 10.426 17.680 1.00 82.62 419 LEU A CA 1
ATOM 3407 C C . LEU A 1 419 ? -13.891 11.544 17.482 1.00 82.62 419 LEU A C 1
ATOM 3409 O O . LEU A 1 419 ? -13.848 12.507 18.240 1.00 82.62 419 LEU A O 1
ATOM 3413 N N . GLU A 1 420 ? -14.817 11.405 16.535 1.00 76.44 420 GLU A N 1
ATOM 3414 C CA . GLU A 1 420 ? -15.855 12.406 16.295 1.00 76.44 420 GLU A CA 1
ATOM 3415 C C . GLU A 1 420 ? -16.802 12.567 17.485 1.00 76.44 420 GLU A C 1
ATOM 3417 O O . GLU A 1 420 ? -17.090 13.690 17.900 1.00 76.44 420 GLU A O 1
ATOM 3422 N N . ASP A 1 421 ? -17.214 11.460 18.110 1.00 75.38 421 ASP A N 1
ATOM 3423 C CA . ASP A 1 421 ? -18.021 11.498 19.332 1.00 75.38 421 ASP A CA 1
ATOM 3424 C C . ASP A 1 421 ? -17.292 12.284 20.443 1.00 75.38 421 ASP A C 1
ATOM 3426 O O . ASP A 1 421 ? -17.878 13.141 21.100 1.00 75.38 421 ASP A O 1
ATOM 3430 N N . VAL A 1 422 ? -15.986 12.060 20.636 1.00 79.38 422 VAL A N 1
ATOM 3431 C CA . VAL A 1 422 ? -15.203 12.793 21.649 1.00 79.38 422 VAL A CA 1
ATOM 3432 C C . VAL A 1 422 ? -14.993 14.267 21.263 1.00 79.38 422 VAL A C 1
ATOM 3434 O O . VAL A 1 422 ? -15.180 15.149 22.105 1.00 79.38 422 VAL A O 1
ATOM 3437 N N . TYR A 1 423 ? -14.609 14.561 20.016 1.00 75.00 423 TYR A N 1
ATOM 3438 C CA . TYR A 1 423 ? -14.344 15.927 19.541 1.00 75.00 423 TYR A CA 1
ATOM 3439 C C . TYR A 1 423 ? -15.601 16.801 19.552 1.00 75.00 423 TYR A C 1
ATOM 3441 O O . TYR A 1 423 ? -15.527 17.955 19.974 1.00 75.00 423 TYR A O 1
ATOM 3449 N N . SER A 1 424 ? -16.749 16.265 19.134 1.00 68.44 424 SER A N 1
ATOM 3450 C CA . SER A 1 424 ? -18.029 16.982 19.131 1.00 68.44 424 SER A CA 1
ATOM 3451 C C . SER A 1 424 ? -18.465 17.423 20.519 1.00 68.44 424 SER A C 1
ATOM 3453 O O . SER A 1 424 ? -18.803 18.592 20.725 1.00 68.44 424 SER A O 1
ATOM 3455 N N . LEU A 1 425 ? -18.351 16.533 21.499 1.00 74.12 425 LEU A N 1
ATOM 3456 C CA . LEU A 1 425 ? -18.664 16.833 22.892 1.00 74.12 425 LEU A CA 1
ATOM 3457 C C . LEU A 1 425 ? -17.667 17.847 23.481 1.00 74.12 425 LEU A C 1
ATOM 3459 O O . LEU A 1 425 ? -18.077 18.803 24.144 1.00 74.12 425 LEU A O 1
ATOM 3463 N N . MET A 1 426 ? -16.373 17.712 23.171 1.00 73.75 426 MET A N 1
ATOM 3464 C CA . MET A 1 426 ? -15.349 18.661 23.625 1.00 73.75 426 MET A CA 1
ATOM 3465 C C . MET A 1 426 ? -15.501 20.065 23.023 1.00 73.75 426 MET A C 1
ATOM 3467 O O . MET A 1 426 ? -15.318 21.048 23.743 1.00 73.75 426 MET A O 1
ATOM 3471 N N . SER A 1 427 ? -15.835 20.184 21.735 1.00 69.56 427 SER A N 1
ATOM 3472 C CA . SER A 1 427 ? -16.092 21.477 21.076 1.00 69.56 427 SER A CA 1
ATOM 3473 C C . SER A 1 427 ? -17.285 22.206 21.691 1.00 69.56 427 SER A C 1
ATOM 3475 O O . SER A 1 427 ? -17.279 23.430 21.795 1.00 69.56 427 SER A O 1
ATOM 3477 N N . ASN A 1 428 ? -18.257 21.451 22.201 1.00 69.44 428 ASN A N 1
ATOM 3478 C CA . ASN A 1 428 ? -19.391 21.963 22.967 1.00 69.44 428 ASN A CA 1
ATOM 3479 C C . ASN A 1 428 ? -19.064 22.243 24.446 1.00 69.44 428 ASN A C 1
ATOM 3481 O O . ASN A 1 428 ? -19.959 22.420 25.271 1.00 69.44 428 ASN A O 1
ATOM 3485 N N . SER A 1 429 ? -17.775 22.298 24.790 1.00 74.19 429 SER A N 1
ATOM 3486 C CA . SER A 1 429 ? -17.258 22.537 26.140 1.00 74.19 429 SER A CA 1
ATOM 3487 C C . SER A 1 429 ? -17.669 21.506 27.197 1.00 74.19 429 SER A C 1
ATOM 3489 O O . SER A 1 429 ? -17.458 21.758 28.382 1.00 74.19 429 SER A O 1
ATOM 3491 N N . ALA A 1 430 ? -18.192 20.342 26.796 1.00 78.69 430 ALA A N 1
ATOM 3492 C CA . ALA A 1 430 ? -18.532 19.270 27.723 1.00 78.69 430 ALA A CA 1
ATOM 3493 C C . ALA A 1 430 ? -17.284 18.431 28.078 1.00 78.69 430 ALA A C 1
ATOM 3495 O O . ALA A 1 430 ? -16.533 18.037 27.179 1.00 78.69 430 ALA A O 1
ATOM 3496 N N . PRO A 1 431 ? -17.030 18.118 29.366 1.00 85.50 431 PRO A N 1
ATOM 3497 C CA . PRO A 1 431 ? -16.050 17.115 29.745 1.00 85.50 431 PRO A CA 1
ATOM 3498 C C . PRO A 1 431 ? -16.551 15.729 29.337 1.00 85.50 431 PRO A C 1
ATOM 3500 O O . PRO A 1 431 ? -17.719 15.388 29.538 1.00 85.50 431 PRO A O 1
ATOM 3503 N N . VAL A 1 432 ? -15.640 14.924 28.805 1.00 87.62 432 VAL A N 1
ATOM 3504 C CA . VAL A 1 432 ? -15.898 13.573 28.311 1.00 87.62 432 VAL A CA 1
ATOM 3505 C C . VAL A 1 432 ? -15.090 12.577 29.134 1.00 87.62 432 VAL A C 1
ATOM 3507 O O . VAL A 1 432 ? -13.869 12.687 29.241 1.00 87.62 432 VAL A O 1
ATOM 3510 N N . CYS A 1 433 ? -15.764 11.584 29.703 1.00 90.12 433 CYS A N 1
ATOM 3511 C CA . CYS A 1 433 ? -15.143 10.391 30.261 1.00 90.12 433 CYS A CA 1
ATOM 3512 C C . CYS A 1 433 ? -15.290 9.253 29.251 1.00 90.12 433 CYS A C 1
ATOM 3514 O O . CYS A 1 433 ? -16.399 8.906 28.846 1.00 90.12 433 CYS A O 1
ATOM 3516 N N . THR A 1 434 ? -14.169 8.669 28.846 1.00 91.56 434 THR A N 1
ATOM 3517 C CA . THR A 1 434 ? -14.151 7.433 28.071 1.00 91.56 434 THR A CA 1
ATOM 3518 C C . THR A 1 434 ? -13.677 6.294 28.958 1.00 91.56 434 THR A C 1
ATOM 3520 O O . THR A 1 434 ? -12.577 6.371 29.500 1.00 91.56 434 THR A O 1
ATOM 3523 N N . ILE A 1 435 ? -14.475 5.236 29.077 1.00 90.50 435 ILE A N 1
ATOM 3524 C CA . ILE A 1 435 ? -14.119 4.017 29.811 1.00 90.50 435 ILE A CA 1
ATOM 3525 C C . ILE A 1 435 ? -13.809 2.931 28.785 1.00 90.50 435 ILE A C 1
ATOM 3527 O O . ILE A 1 435 ? -14.657 2.594 27.956 1.00 90.50 435 ILE A O 1
ATOM 3531 N N . PHE A 1 436 ? -12.587 2.408 28.821 1.00 90.75 436 PHE A N 1
ATOM 3532 C CA . PHE A 1 436 ? -12.149 1.308 27.968 1.00 90.75 436 PHE A CA 1
ATOM 3533 C C . PHE A 1 436 ? -12.237 0.007 28.751 1.00 90.75 436 PHE A C 1
ATOM 3535 O O . PHE A 1 436 ? -11.524 -0.156 29.738 1.00 90.75 436 PHE A O 1
ATOM 3542 N N . ILE A 1 437 ? -13.112 -0.887 28.310 1.00 87.19 437 ILE A N 1
ATOM 3543 C CA . ILE A 1 437 ? -13.487 -2.129 28.981 1.00 87.19 437 ILE A CA 1
ATOM 3544 C C . ILE A 1 437 ? -12.866 -3.297 28.213 1.00 87.19 437 ILE A C 1
ATOM 3546 O O . ILE A 1 437 ? -13.068 -3.411 27.006 1.00 87.19 437 ILE A O 1
ATOM 3550 N N . ASP A 1 438 ? -12.130 -4.144 28.931 1.00 83.56 438 ASP A N 1
ATOM 3551 C CA . ASP A 1 438 ? -11.501 -5.384 28.445 1.00 83.56 438 ASP A CA 1
ATOM 3552 C C . ASP A 1 438 ? -12.118 -6.537 29.251 1.00 83.56 438 ASP A C 1
ATOM 3554 O O . ASP A 1 438 ? -12.207 -6.450 30.481 1.00 83.56 438 ASP A O 1
ATOM 3558 N N . PHE A 1 439 ? -12.564 -7.602 28.586 1.00 80.50 439 PHE A N 1
ATOM 3559 C CA . PHE A 1 439 ? -13.077 -8.805 29.252 1.00 80.50 439 PHE A CA 1
ATOM 3560 C C . PHE A 1 439 ? -11.955 -9.835 29.455 1.00 80.50 439 PHE A C 1
ATOM 3562 O O . PHE A 1 439 ? -10.990 -9.911 28.685 1.00 80.50 439 PHE A O 1
ATOM 3569 N N . ARG A 1 440 ? -12.014 -10.631 30.531 1.00 75.75 440 ARG A N 1
ATOM 3570 C CA . ARG A 1 440 ? -11.006 -11.680 30.759 1.00 75.75 440 ARG A CA 1
ATOM 3571 C C . ARG A 1 440 ? -11.256 -12.833 29.797 1.00 75.75 440 ARG A C 1
ATOM 3573 O O . ARG A 1 440 ? -12.368 -13.322 29.703 1.00 75.75 440 ARG A O 1
ATOM 3580 N N . SER A 1 441 ? -10.193 -13.262 29.113 1.00 68.12 441 SER A N 1
ATOM 3581 C CA . SER A 1 441 ? -10.157 -14.486 28.302 1.00 68.12 441 SER A CA 1
ATOM 3582 C C . SER A 1 441 ? -11.438 -14.742 27.493 1.00 68.12 441 SER A C 1
ATOM 3584 O O . SER A 1 441 ? -11.971 -15.845 27.527 1.00 68.12 441 SER A O 1
ATOM 3586 N N . ALA A 1 442 ? -11.912 -13.728 26.760 1.00 63.12 442 ALA A N 1
ATOM 3587 C CA . ALA A 1 442 ? -13.221 -13.730 26.100 1.00 63.12 442 ALA A CA 1
ATOM 3588 C C . ALA A 1 442 ? -13.476 -14.976 25.222 1.00 63.12 442 ALA A C 1
ATOM 3590 O O . ALA A 1 442 ? -14.578 -15.508 25.197 1.00 63.12 442 ALA A O 1
ATOM 3591 N N . PHE A 1 443 ? -12.436 -15.502 24.563 1.00 63.44 443 PHE A N 1
ATOM 3592 C CA . PHE A 1 443 ? -12.524 -16.719 23.744 1.00 63.44 443 PHE A CA 1
ATOM 3593 C C . PHE A 1 443 ? -12.490 -18.038 24.539 1.00 63.44 443 PHE A C 1
ATOM 3595 O O . PHE A 1 443 ? -12.945 -19.053 24.024 1.00 63.44 443 PHE A O 1
ATOM 3602 N N . ASP A 1 444 ? -11.952 -18.043 25.762 1.00 64.19 444 ASP A N 1
ATOM 3603 C CA . ASP A 1 444 ? -11.848 -19.247 26.603 1.00 64.19 444 ASP A CA 1
ATOM 3604 C C . ASP A 1 444 ? -13.040 -19.380 27.574 1.00 64.19 444 ASP A C 1
ATOM 3606 O O . ASP A 1 444 ? -13.293 -20.463 28.093 1.00 64.19 444 ASP A O 1
ATOM 3610 N N . GLN A 1 445 ? -13.761 -18.282 27.835 1.00 61.97 445 GLN A N 1
ATOM 3611 C CA . GLN A 1 445 ? -14.863 -18.181 28.810 1.00 61.97 445 GLN A CA 1
ATOM 3612 C C . GLN A 1 445 ? -16.224 -17.955 28.127 1.00 61.97 445 GLN A C 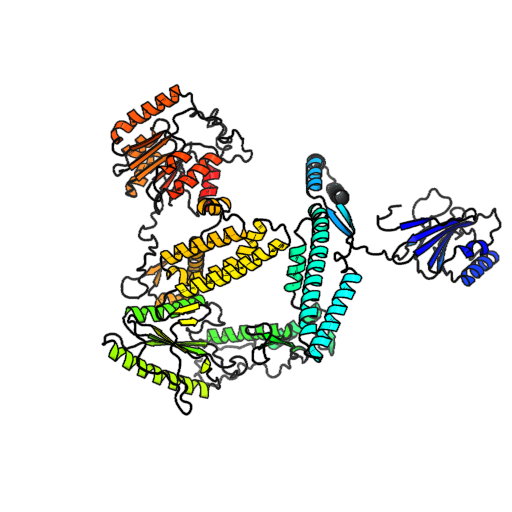1
ATOM 3614 O O . GLN A 1 445 ? -17.102 -17.278 28.646 1.00 61.97 445 GLN A O 1
ATOM 3619 N N . LEU A 1 446 ? -16.377 -18.478 26.911 1.00 53.91 446 LEU A N 1
ATOM 3620 C CA . LEU A 1 446 ? -17.485 -18.162 26.013 1.00 53.91 446 LEU A CA 1
ATOM 3621 C C . LEU A 1 446 ? -18.845 -18.680 26.529 1.00 53.91 446 LEU A C 1
ATOM 3623 O O . LEU A 1 446 ? -19.094 -19.887 26.587 1.00 53.91 446 LEU A O 1
ATOM 3627 N N . TRP A 1 447 ? -19.765 -17.749 26.798 1.00 51.69 447 TRP A N 1
ATOM 3628 C CA . TRP A 1 447 ? -21.202 -18.016 26.891 1.00 51.69 447 TRP A CA 1
ATOM 3629 C C . TRP A 1 447 ? -21.746 -18.448 25.519 1.00 51.69 447 TRP A C 1
ATOM 3631 O O . TRP A 1 447 ? -21.398 -17.877 24.485 1.00 51.69 447 TRP A O 1
ATOM 3641 N N . HIS A 1 448 ? -22.622 -19.455 25.493 1.00 50.28 448 HIS A N 1
ATOM 3642 C CA . HIS A 1 448 ? -23.157 -20.046 24.260 1.00 50.28 448 HIS A CA 1
ATOM 3643 C C . HIS A 1 448 ? -24.096 -19.111 23.459 1.00 50.28 448 HIS A C 1
ATOM 3645 O O . HIS A 1 448 ? -24.466 -19.452 22.339 1.00 50.28 448 HIS A O 1
ATOM 3651 N N . SER A 1 449 ? -24.464 -17.932 23.981 1.00 41.69 449 SER A N 1
ATOM 3652 C CA . SER A 1 449 ? -25.386 -16.982 23.328 1.00 41.69 449 SER A CA 1
ATOM 3653 C C . SER A 1 449 ? -24.730 -15.694 22.791 1.00 41.69 449 SER A C 1
ATOM 3655 O O . SER A 1 449 ? -25.396 -14.936 22.085 1.00 41.69 449 SER A O 1
ATOM 3657 N N . GLY A 1 450 ? -23.436 -15.443 23.049 1.00 51.69 450 GLY A N 1
ATOM 3658 C CA . GLY A 1 450 ? -22.708 -14.297 22.482 1.00 51.69 450 GLY A CA 1
ATOM 3659 C C . GLY A 1 450 ? -21.444 -13.895 23.253 1.00 51.69 450 GLY A C 1
ATOM 3660 O O . GLY A 1 450 ? -21.334 -14.143 24.449 1.00 51.69 450 GLY A O 1
ATOM 3661 N N . CYS A 1 451 ? -20.486 -13.247 22.574 1.00 54.81 451 CYS A N 1
ATOM 3662 C CA . CYS A 1 451 ? -19.215 -12.793 23.157 1.00 54.81 451 CYS A CA 1
ATOM 3663 C C . CYS A 1 451 ? -18.889 -11.342 22.790 1.00 54.81 451 CYS A C 1
ATOM 3665 O O . CYS A 1 451 ? -18.965 -10.964 21.619 1.00 54.81 451 CYS A O 1
ATOM 3667 N N . ILE A 1 452 ? -18.461 -10.558 23.784 1.00 60.94 452 ILE A N 1
ATOM 3668 C CA . ILE A 1 452 ? -17.925 -9.203 23.617 1.00 60.94 452 ILE A CA 1
ATOM 3669 C C . ILE A 1 452 ? -16.453 -9.211 24.061 1.00 60.94 452 ILE A C 1
ATOM 3671 O O . ILE A 1 452 ? -16.140 -9.716 25.131 1.00 60.94 452 ILE A O 1
ATOM 3675 N N . ASP A 1 453 ? -15.545 -8.693 23.226 1.00 58.12 453 ASP A N 1
ATOM 3676 C CA . ASP A 1 453 ? -14.089 -8.722 23.483 1.00 58.12 453 ASP A CA 1
ATOM 3677 C C . ASP A 1 453 ? -13.596 -7.402 24.111 1.00 58.12 453 ASP A C 1
ATOM 3679 O O . ASP A 1 453 ? -13.111 -7.389 25.239 1.00 58.12 453 ASP A O 1
ATOM 3683 N N . ASP A 1 454 ? -13.825 -6.273 23.424 1.00 62.34 454 ASP A N 1
ATOM 3684 C CA . ASP A 1 454 ? -13.417 -4.930 23.860 1.00 62.34 454 ASP A CA 1
ATOM 3685 C C . ASP A 1 454 ? -14.533 -3.900 23.607 1.00 62.34 454 ASP A C 1
ATOM 3687 O O . ASP A 1 454 ? -15.117 -3.851 22.518 1.00 62.34 454 ASP A O 1
ATOM 3691 N N . VAL A 1 455 ? -14.788 -3.017 24.581 1.00 76.06 455 VAL A N 1
ATOM 3692 C CA . VAL A 1 455 ? -15.798 -1.944 24.485 1.00 76.06 455 VAL A CA 1
ATOM 3693 C C . VAL A 1 455 ? -15.208 -0.602 24.907 1.00 76.06 455 VAL A C 1
ATOM 3695 O O . VAL A 1 455 ? -14.459 -0.506 25.874 1.00 76.06 455 VAL A O 1
ATOM 3698 N N . ALA A 1 456 ? -15.574 0.466 24.196 1.00 80.75 456 ALA A N 1
ATOM 3699 C CA . ALA A 1 456 ? -15.313 1.837 24.624 1.00 80.75 456 ALA A CA 1
ATOM 3700 C C . ALA A 1 456 ? -16.645 2.546 24.884 1.00 80.75 456 ALA A C 1
ATOM 3702 O O . ALA A 1 456 ? -17.434 2.738 23.958 1.00 80.75 456 ALA A O 1
ATOM 3703 N N . ALA A 1 457 ? -16.885 2.937 26.133 1.00 84.19 457 ALA A N 1
ATOM 3704 C CA . ALA A 1 457 ? -18.053 3.714 26.528 1.00 84.19 457 ALA A CA 1
ATOM 3705 C C . ALA A 1 457 ? -17.688 5.199 26.616 1.00 84.19 457 ALA A C 1
ATOM 3707 O O . ALA A 1 457 ? -16.708 5.558 27.269 1.00 84.19 457 ALA A O 1
ATOM 3708 N N . ILE A 1 458 ? -18.469 6.061 25.961 1.00 83.00 458 ILE A N 1
ATOM 3709 C CA . ILE A 1 458 ? -18.289 7.518 25.974 1.00 83.00 458 ILE A CA 1
ATOM 3710 C C . ILE A 1 458 ? -19.428 8.134 26.786 1.00 83.00 458 ILE A C 1
ATOM 3712 O O . ILE A 1 458 ? -20.601 7.961 26.461 1.00 83.00 458 ILE A O 1
ATOM 3716 N N . LEU A 1 459 ? -19.078 8.861 27.841 1.00 86.56 459 LEU A N 1
ATOM 3717 C CA . LEU A 1 459 ? -20.006 9.550 28.730 1.00 86.56 459 LEU A CA 1
ATOM 3718 C C . LEU A 1 459 ? -19.621 11.029 28.783 1.00 86.56 459 LEU A C 1
ATOM 3720 O O . LEU A 1 459 ? -18.444 11.353 28.929 1.00 86.56 459 LEU A O 1
ATOM 3724 N N . ALA A 1 460 ? -20.595 11.931 28.683 1.00 85.44 460 ALA A N 1
ATOM 3725 C CA . ALA A 1 460 ? -20.350 13.372 28.727 1.00 85.44 460 ALA A CA 1
ATOM 3726 C C . ALA A 1 460 ? -21.170 14.090 29.796 1.00 85.44 460 ALA A C 1
ATOM 3728 O O . ALA A 1 460 ? -22.267 13.661 30.174 1.00 85.44 460 ALA A O 1
ATOM 3729 N N . GLY A 1 461 ? -20.595 15.196 30.273 1.00 80.69 461 GLY A N 1
ATOM 3730 C CA . GLY A 1 461 ? -21.270 16.164 31.125 1.00 80.69 461 GLY A CA 1
ATOM 3731 C C . GLY A 1 461 ? -22.457 16.822 30.416 1.00 80.69 461 GLY A C 1
ATOM 3732 O O . GLY A 1 461 ? -22.535 16.851 29.188 1.00 80.69 461 GLY A O 1
ATOM 3733 N N . GLN A 1 462 ? -23.393 17.356 31.198 1.00 79.94 462 GLN A N 1
ATOM 3734 C CA . GLN A 1 462 ? -24.552 18.066 30.663 1.00 79.94 462 GLN A CA 1
ATOM 3735 C C . GLN A 1 462 ? -24.105 19.343 29.938 1.00 79.94 462 GLN A C 1
ATOM 3737 O O . GLN A 1 462 ? -23.366 20.149 30.490 1.00 79.94 462 GLN A O 1
ATOM 3742 N N . MET A 1 463 ? -24.550 19.550 28.701 1.00 76.94 463 MET A N 1
ATOM 3743 C CA . MET A 1 463 ? -24.224 20.767 27.952 1.00 76.94 463 MET A CA 1
ATOM 3744 C C . MET A 1 463 ? -24.983 21.986 28.504 1.00 76.94 463 MET A C 1
ATOM 3746 O O . MET A 1 463 ? -26.086 21.852 29.027 1.00 76.94 463 MET A O 1
ATOM 3750 N N . GLY A 1 464 ? -24.398 23.183 28.378 1.00 74.06 464 GLY A N 1
ATOM 3751 C CA . GLY A 1 464 ? -25.060 24.455 28.720 1.00 74.06 464 GLY A CA 1
ATOM 3752 C C . GLY A 1 464 ? -25.009 24.885 30.194 1.00 74.06 464 GLY A C 1
ATOM 3753 O O . GLY A 1 464 ? -25.528 25.947 30.523 1.00 74.06 464 GLY A O 1
ATOM 3754 N N . VAL A 1 465 ? -24.365 24.117 31.081 1.00 80.62 465 VAL A N 1
ATOM 3755 C CA . VAL A 1 465 ? -24.185 24.466 32.511 1.00 80.62 465 VAL A CA 1
ATOM 3756 C C . VAL A 1 465 ? -22.714 24.736 32.859 1.00 80.62 465 VAL A C 1
ATOM 3758 O O . VAL A 1 465 ? -21.834 24.539 32.021 1.00 80.62 465 VAL A O 1
ATOM 3761 N N . ARG A 1 466 ? -22.402 25.211 34.075 1.00 80.31 466 ARG A N 1
ATOM 3762 C CA . ARG A 1 466 ? -21.008 25.500 34.473 1.00 80.31 466 ARG A CA 1
ATOM 3763 C C . ARG A 1 466 ? -20.182 24.216 34.529 1.00 80.31 466 ARG A C 1
ATOM 3765 O O . ARG A 1 466 ? -20.668 23.192 34.992 1.00 80.31 466 ARG A O 1
ATOM 3772 N N . PHE A 1 467 ? -18.904 24.286 34.150 1.00 80.81 467 PHE A N 1
ATOM 3773 C CA . PHE A 1 467 ? -17.998 23.128 34.085 1.00 80.81 467 PHE A CA 1
ATOM 3774 C C . PHE A 1 467 ? -17.983 22.265 35.364 1.00 80.81 467 PHE A C 1
ATOM 3776 O O . PHE A 1 467 ? -17.920 21.040 35.281 1.00 80.81 467 PHE A O 1
ATOM 3783 N N . THR A 1 468 ? -18.090 22.884 36.543 1.00 81.31 468 THR A N 1
ATOM 3784 C CA . THR A 1 468 ? -18.177 22.169 37.827 1.00 81.31 468 THR A CA 1
ATOM 3785 C C . THR A 1 468 ? -19.427 21.291 37.911 1.00 81.31 468 THR A C 1
ATOM 3787 O O . THR A 1 468 ? -19.323 20.115 38.253 1.00 81.31 468 THR A O 1
ATOM 3790 N N . ASP A 1 469 ? -20.588 21.826 37.528 1.00 82.88 469 ASP A N 1
ATOM 3791 C CA . ASP A 1 469 ? -21.864 21.100 37.520 1.00 82.88 469 ASP A CA 1
ATOM 3792 C C . ASP A 1 469 ? -21.853 19.989 36.464 1.00 82.88 469 ASP A C 1
ATOM 3794 O O . ASP A 1 469 ? -22.342 18.883 36.701 1.00 82.88 469 ASP A O 1
ATOM 3798 N N . GLN A 1 470 ? -21.199 20.240 35.325 1.00 83.00 470 GLN A N 1
ATOM 3799 C CA . GLN A 1 470 ? -20.978 19.224 34.294 1.00 83.00 470 GLN A CA 1
ATOM 3800 C C . GLN A 1 470 ? -20.167 18.038 34.827 1.00 83.00 470 GLN A C 1
ATOM 3802 O O . GLN A 1 470 ? -20.504 16.890 34.541 1.00 83.00 470 GLN A O 1
ATOM 3807 N N . CYS A 1 471 ? -19.116 18.301 35.613 1.00 83.75 471 CYS A N 1
ATOM 3808 C CA . CYS A 1 471 ? -18.301 17.256 36.233 1.00 83.75 471 CYS A CA 1
ATOM 3809 C C . CYS A 1 471 ? -19.096 16.434 37.256 1.00 83.75 471 CYS A C 1
ATOM 3811 O O . CYS A 1 471 ? -18.976 15.212 37.261 1.00 83.75 471 CYS A O 1
ATOM 3813 N N . LEU A 1 472 ? -19.934 17.078 38.077 1.00 84.69 472 LEU A N 1
ATOM 3814 C CA . LEU A 1 472 ? -20.793 16.388 39.051 1.00 84.69 472 LEU A CA 1
ATOM 3815 C C . LEU A 1 472 ? -21.839 15.498 38.368 1.00 84.69 472 LEU A C 1
ATOM 3817 O O . LEU A 1 472 ? -22.102 14.376 38.799 1.00 84.69 472 LEU A O 1
ATOM 3821 N N . TYR A 1 473 ? -22.438 15.982 37.281 1.00 86.25 473 TYR A N 1
ATOM 3822 C CA . TYR A 1 473 ? -23.370 15.189 36.483 1.00 86.25 473 TYR A CA 1
ATOM 3823 C C . TYR A 1 473 ? -22.675 13.995 35.813 1.00 86.25 473 TYR A C 1
ATOM 3825 O O . TYR A 1 473 ? -23.203 12.880 35.815 1.00 86.25 473 TYR A O 1
ATOM 3833 N N . LEU A 1 474 ? -21.471 14.213 35.277 1.00 86.25 474 LEU A N 1
ATOM 3834 C CA . LEU A 1 474 ? -20.659 13.160 34.675 1.00 86.25 474 LEU A CA 1
ATOM 3835 C C . LEU A 1 474 ? -20.313 12.061 35.690 1.00 86.25 474 LEU A C 1
ATOM 3837 O O . LEU A 1 474 ? -20.453 10.887 35.362 1.00 86.25 474 LEU A O 1
ATOM 3841 N N . GLU A 1 475 ? -19.941 12.424 36.920 1.00 87.38 475 GLU A N 1
ATOM 3842 C CA . GLU A 1 475 ? -19.685 11.469 38.007 1.00 87.38 475 GLU A CA 1
ATOM 3843 C C . GLU A 1 475 ? -20.887 10.543 38.251 1.00 87.38 475 GLU A C 1
ATOM 3845 O O . GLU A 1 475 ? -20.736 9.321 38.279 1.00 87.38 475 GLU A O 1
ATOM 3850 N N . LYS A 1 476 ? -22.098 11.107 38.363 1.00 86.38 476 LYS A N 1
ATOM 3851 C CA . LYS A 1 476 ? -23.330 10.326 38.573 1.00 86.38 476 LYS A CA 1
ATOM 3852 C C . LYS A 1 476 ? -23.602 9.353 37.424 1.00 86.38 476 LYS A C 1
ATOM 3854 O O . LYS A 1 476 ? -23.989 8.211 37.662 1.00 86.38 476 LYS A O 1
ATOM 3859 N N . ARG A 1 477 ? -23.383 9.787 36.177 1.00 88.25 477 ARG A N 1
ATOM 3860 C CA . ARG A 1 477 ? -23.562 8.932 34.992 1.00 88.25 477 ARG A CA 1
ATOM 3861 C C . ARG A 1 477 ? -22.547 7.804 34.923 1.00 88.25 477 ARG A C 1
ATOM 3863 O O . ARG A 1 477 ? -22.916 6.706 34.522 1.00 88.25 477 ARG A O 1
ATOM 3870 N N . VAL A 1 478 ? -21.296 8.076 35.290 1.00 87.81 478 VAL A N 1
ATOM 3871 C CA . VAL A 1 478 ? -20.240 7.061 35.330 1.00 87.81 478 VAL A CA 1
ATOM 3872 C C . VAL A 1 478 ? -20.585 5.973 36.340 1.00 87.81 478 VAL A C 1
ATOM 3874 O O . VAL A 1 478 ? -20.538 4.806 35.969 1.00 87.81 478 VAL A O 1
ATOM 3877 N N . LYS A 1 479 ? -21.007 6.343 37.558 1.00 86.38 479 LYS A N 1
ATOM 3878 C CA . LYS A 1 479 ? -21.441 5.374 38.581 1.00 86.38 479 LYS A CA 1
ATOM 3879 C C . LYS A 1 479 ? -22.582 4.495 38.066 1.00 86.38 479 LYS A C 1
ATOM 3881 O O . LYS A 1 479 ? -22.404 3.298 37.907 1.00 86.38 479 LYS A O 1
ATOM 3886 N N . SER A 1 480 ? -23.675 5.114 37.608 1.00 87.06 480 SER A N 1
ATOM 3887 C CA . SER A 1 480 ? -24.829 4.372 37.077 1.00 87.06 480 SER A CA 1
ATOM 3888 C C . SER A 1 480 ? -24.491 3.461 35.885 1.00 87.06 480 SER A C 1
ATOM 3890 O O . SER A 1 480 ? -25.137 2.431 35.691 1.00 87.06 480 SER A O 1
ATOM 3892 N N . PHE A 1 481 ? -23.511 3.833 35.058 1.00 89.31 481 PHE A N 1
ATOM 3893 C CA . PHE A 1 481 ? -23.041 2.988 33.963 1.00 89.31 481 PHE A CA 1
ATOM 3894 C C . PHE A 1 481 ? -22.249 1.772 34.464 1.00 89.31 481 PHE A C 1
ATOM 3896 O O . PHE A 1 481 ? -22.459 0.677 33.944 1.00 89.31 481 PHE A O 1
ATOM 3903 N N . LEU A 1 482 ? -21.365 1.947 35.452 1.00 87.06 482 LEU A N 1
ATOM 3904 C CA . LEU A 1 482 ? -20.575 0.851 36.017 1.00 87.06 482 LEU A CA 1
ATOM 3905 C C . LEU A 1 482 ? -21.455 -0.180 36.722 1.00 87.06 482 LEU A C 1
ATOM 3907 O O . LEU A 1 482 ? -21.285 -1.365 36.453 1.00 87.06 482 LEU A O 1
ATOM 3911 N N . ASP A 1 483 ? -22.461 0.259 37.480 1.00 85.31 483 ASP A N 1
ATOM 3912 C CA . ASP A 1 483 ? -23.406 -0.645 38.151 1.00 85.31 483 ASP A CA 1
ATOM 3913 C C . ASP A 1 483 ? -24.124 -1.548 37.129 1.00 85.31 483 ASP A C 1
ATOM 3915 O O . ASP A 1 483 ? -24.258 -2.760 37.300 1.00 85.31 483 ASP A O 1
ATOM 3919 N N . ARG A 1 484 ? -24.541 -0.963 35.995 1.00 84.50 484 ARG A N 1
ATOM 3920 C CA . ARG A 1 484 ? -25.169 -1.705 34.888 1.00 84.50 484 ARG A CA 1
ATOM 3921 C C . ARG A 1 484 ? -24.193 -2.646 34.189 1.00 84.50 484 ARG A C 1
ATOM 3923 O O . ARG A 1 484 ? -24.600 -3.721 33.752 1.00 84.50 484 ARG A O 1
ATOM 3930 N N . LEU A 1 485 ? -22.933 -2.239 34.045 1.00 85.00 485 LEU A N 1
ATOM 3931 C CA . LEU A 1 485 ? -21.895 -3.053 33.419 1.00 85.00 485 LEU A CA 1
ATOM 3932 C C . LEU A 1 485 ? -21.545 -4.271 34.282 1.00 85.00 485 LEU A C 1
ATOM 3934 O O . LEU A 1 485 ? -21.384 -5.361 33.739 1.00 85.00 485 LEU A O 1
ATOM 3938 N N . GLU A 1 486 ? -21.452 -4.111 35.601 1.00 82.25 486 GLU A N 1
ATOM 3939 C CA . GLU A 1 486 ? -21.212 -5.225 36.524 1.00 82.25 486 GLU A CA 1
ATOM 3940 C C . GLU A 1 486 ? -22.405 -6.175 36.573 1.00 82.25 486 GLU A C 1
ATOM 3942 O O . GLU A 1 486 ? -22.222 -7.387 36.461 1.00 82.25 486 GLU A O 1
ATOM 3947 N N . PHE A 1 487 ? -23.627 -5.640 36.602 1.00 82.38 487 PHE A N 1
ATOM 3948 C CA . PHE A 1 487 ? -24.834 -6.453 36.477 1.00 82.38 487 PHE A CA 1
ATOM 3949 C C . PHE A 1 487 ? -24.845 -7.272 35.176 1.00 82.38 487 PHE A C 1
ATOM 3951 O O . PHE A 1 487 ? -25.115 -8.472 35.196 1.00 82.38 487 PHE A O 1
ATOM 3958 N N . TYR A 1 488 ? -24.481 -6.652 34.047 1.00 81.56 488 TYR A N 1
ATOM 3959 C CA . TYR A 1 488 ? -24.330 -7.355 32.773 1.00 81.56 488 TYR A CA 1
ATOM 3960 C C . TYR A 1 488 ? -23.224 -8.419 32.827 1.00 81.56 488 TYR A C 1
ATOM 3962 O O . TYR A 1 488 ? -23.434 -9.528 32.345 1.00 81.56 488 TYR A O 1
ATOM 3970 N N . SER A 1 489 ? -22.063 -8.111 33.411 1.00 80.00 489 SER A N 1
ATOM 3971 C CA . SER A 1 489 ? -20.930 -9.040 33.539 1.00 80.00 489 SER A CA 1
ATOM 3972 C C . SER A 1 489 ? -21.324 -10.308 34.299 1.00 80.00 489 SER A C 1
ATOM 3974 O O . SER A 1 489 ? -21.015 -11.406 33.841 1.00 80.00 489 SER A O 1
ATOM 3976 N N . CYS A 1 490 ? -22.075 -10.161 35.395 1.00 79.00 490 CYS A N 1
ATOM 3977 C CA . CYS A 1 490 ? -22.612 -11.283 36.163 1.00 79.00 490 CYS A CA 1
ATOM 3978 C C . CYS A 1 490 ? -23.662 -12.078 35.374 1.00 79.00 490 CYS A C 1
ATOM 3980 O O . CYS A 1 490 ? -23.605 -13.302 35.351 1.00 79.00 490 CYS A O 1
ATOM 3982 N N . LEU A 1 491 ? -24.605 -11.400 34.707 1.00 78.19 491 LEU A N 1
ATOM 3983 C CA . LEU A 1 491 ? -25.652 -12.072 33.925 1.00 78.19 491 LEU A CA 1
ATOM 3984 C C . LEU A 1 491 ? -25.111 -12.825 32.706 1.00 78.19 491 LEU A C 1
ATOM 3986 O O . LEU A 1 491 ? -25.683 -13.835 32.309 1.00 78.19 491 LEU A O 1
ATOM 3990 N N . SER A 1 492 ? -24.051 -12.304 32.091 1.00 71.12 492 SER A N 1
ATOM 3991 C CA . SER A 1 492 ? -23.476 -12.845 30.855 1.00 71.12 492 SER A CA 1
ATOM 3992 C C . SER A 1 492 ? -22.334 -13.833 31.076 1.00 71.12 492 SER A C 1
ATOM 3994 O O . SER A 1 492 ? -21.782 -14.329 30.096 1.00 71.12 492 SER A O 1
ATOM 3996 N N . ASP A 1 493 ? -21.964 -14.092 32.335 1.00 74.44 493 ASP A N 1
ATOM 3997 C CA . ASP A 1 493 ? -20.784 -14.876 32.723 1.00 74.44 493 ASP A CA 1
ATOM 3998 C C . ASP A 1 493 ? -19.497 -14.424 31.995 1.00 74.44 493 ASP A C 1
ATOM 4000 O O . ASP A 1 493 ? -18.620 -15.212 31.644 1.00 74.44 493 ASP A O 1
ATOM 4004 N N . GLN A 1 494 ? -19.385 -13.115 31.734 1.00 76.12 494 GLN A N 1
ATOM 4005 C CA . GLN A 1 494 ? -18.228 -12.487 31.089 1.00 76.12 494 GLN A CA 1
ATOM 4006 C C . GLN A 1 494 ? -17.492 -11.622 32.108 1.00 76.12 494 GLN A C 1
ATOM 4008 O O . GLN A 1 494 ? -17.802 -10.431 32.246 1.00 76.12 494 GLN A O 1
ATOM 4013 N N . PRO A 1 495 ? -16.512 -12.175 32.845 1.00 79.69 495 PRO A N 1
ATOM 4014 C CA . PRO A 1 495 ? -15.859 -11.445 33.918 1.00 79.69 495 PRO A CA 1
ATOM 4015 C C . PRO A 1 495 ? -15.007 -10.291 33.377 1.00 79.69 495 PRO A C 1
ATOM 4017 O O . PRO A 1 495 ? -14.122 -10.462 32.529 1.00 79.69 495 PRO A O 1
ATOM 4020 N N . LEU A 1 496 ? -15.227 -9.098 33.930 1.00 83.25 496 LEU A N 1
ATOM 4021 C CA . LEU A 1 496 ? -14.462 -7.903 33.585 1.00 83.25 496 LEU A CA 1
ATOM 4022 C C . LEU A 1 496 ? -12.978 -8.051 33.939 1.00 83.25 496 LEU A C 1
ATOM 4024 O O . LEU A 1 496 ? -12.574 -8.507 35.019 1.00 83.25 496 LEU A O 1
ATOM 4028 N N . ASN A 1 497 ? -12.116 -7.558 33.057 1.00 84.38 497 ASN A N 1
ATOM 4029 C CA . ASN A 1 497 ? -10.709 -7.386 33.361 1.00 84.38 497 ASN A CA 1
ATOM 4030 C C . ASN A 1 497 ? -10.471 -6.033 34.031 1.00 84.38 497 ASN A C 1
ATOM 4032 O O . ASN A 1 497 ? -9.933 -5.102 33.427 1.00 84.38 497 ASN A O 1
ATOM 4036 N N . ARG A 1 498 ? -10.831 -5.941 35.317 1.00 84.25 498 ARG A N 1
ATOM 4037 C CA . ARG A 1 498 ? -10.672 -4.723 36.134 1.00 84.25 498 ARG A CA 1
ATOM 4038 C C . ARG A 1 498 ? -9.269 -4.104 36.025 1.00 84.25 498 ARG A C 1
ATOM 4040 O O . ARG A 1 498 ? -9.136 -2.896 35.910 1.00 84.25 498 ARG A O 1
ATOM 4047 N N . SER A 1 499 ? -8.219 -4.931 35.937 1.00 82.56 499 SER A N 1
ATOM 4048 C CA . SER A 1 499 ? -6.820 -4.474 35.829 1.00 82.56 499 SER A CA 1
ATOM 4049 C C . SER A 1 499 ? -6.448 -3.804 34.497 1.00 82.56 499 SER A C 1
ATOM 4051 O O . SER A 1 499 ? -5.471 -3.052 34.439 1.00 82.56 499 SER A O 1
ATOM 4053 N N . LYS A 1 500 ? -7.187 -4.107 33.423 1.00 82.75 500 LYS A N 1
ATOM 4054 C CA . LYS A 1 500 ? -7.014 -3.520 32.085 1.00 82.75 500 LYS A CA 1
ATOM 4055 C C . LYS A 1 500 ? -8.113 -2.523 31.719 1.00 82.75 500 LYS A C 1
ATOM 4057 O O . LYS A 1 500 ? -8.018 -1.892 30.668 1.00 82.75 500 LYS A O 1
ATOM 4062 N N . THR A 1 501 ? -9.123 -2.395 32.574 1.00 88.00 501 THR A N 1
ATOM 4063 C CA . THR A 1 501 ? -10.179 -1.404 32.419 1.00 88.00 501 THR A CA 1
ATOM 4064 C C . THR A 1 501 ? -9.649 -0.064 32.906 1.00 88.00 501 THR A C 1
ATOM 4066 O O . THR A 1 501 ? -9.253 0.074 34.060 1.00 88.00 501 THR A O 1
ATOM 4069 N N . ASP A 1 502 ? -9.596 0.921 32.015 1.00 90.62 502 ASP A N 1
ATOM 4070 C CA . ASP A 1 502 ? -9.021 2.235 32.304 1.00 90.62 502 ASP A CA 1
ATOM 4071 C C . ASP A 1 502 ? -9.959 3.352 31.847 1.00 90.62 502 ASP A C 1
ATOM 4073 O O . ASP A 1 502 ? -10.707 3.198 30.878 1.00 90.62 502 ASP A O 1
ATOM 4077 N N . ALA A 1 503 ? -9.856 4.512 32.496 1.00 90.56 503 ALA A N 1
ATOM 4078 C CA . ALA A 1 503 ? -10.611 5.703 32.131 1.00 90.56 503 ALA A CA 1
ATOM 4079 C C . ALA A 1 503 ? -9.705 6.782 31.520 1.00 90.56 503 ALA A C 1
ATOM 4081 O O . ALA A 1 503 ? -8.579 7.018 31.967 1.00 90.56 503 ALA A O 1
ATOM 4082 N N . LEU A 1 504 ? -10.211 7.483 30.509 1.00 90.75 504 LEU A N 1
ATOM 4083 C CA . LEU A 1 504 ? -9.584 8.641 29.879 1.00 90.75 504 LEU A CA 1
ATOM 4084 C C . LEU A 1 504 ? -10.518 9.842 30.025 1.00 90.75 504 LEU A C 1
ATOM 4086 O O . LEU A 1 504 ? -11.675 9.790 29.615 1.00 90.75 504 LEU A O 1
ATOM 4090 N N . PHE A 1 505 ? -10.011 10.929 30.601 1.00 89.44 505 PHE A N 1
ATOM 4091 C CA . PHE A 1 505 ? -10.756 12.178 30.727 1.00 89.44 505 PHE A CA 1
ATOM 4092 C C . PHE A 1 505 ? -10.319 13.168 29.655 1.00 89.44 505 PHE A C 1
ATOM 4094 O O . PHE A 1 505 ? -9.149 13.552 29.628 1.00 89.44 505 PHE A O 1
ATOM 4101 N N . SER A 1 506 ? -11.249 13.612 28.816 1.00 86.88 506 SER A N 1
ATOM 4102 C CA . SER A 1 506 ? -11.000 14.550 27.722 1.00 86.88 506 SER A CA 1
ATOM 4103 C C . SER A 1 506 ? -11.863 15.795 27.913 1.00 86.88 506 SER A C 1
ATOM 4105 O O . SER A 1 506 ? -13.084 15.718 27.966 1.00 86.88 506 SER A O 1
ATOM 4107 N N . ALA A 1 507 ? -11.233 16.958 28.059 1.00 82.19 507 ALA A N 1
ATOM 4108 C CA . ALA A 1 507 ? -11.922 18.230 28.268 1.00 82.19 507 ALA A CA 1
ATOM 4109 C C . ALA A 1 507 ? -11.076 19.392 27.725 1.00 82.19 507 ALA A C 1
ATOM 4111 O O . ALA A 1 507 ? -9.845 19.265 27.665 1.00 82.19 507 ALA A O 1
ATOM 4112 N N . PRO A 1 508 ? -11.675 20.545 27.373 1.00 68.31 508 PRO A N 1
ATOM 4113 C CA . PRO A 1 508 ? -10.913 21.741 27.007 1.00 68.31 508 PRO A CA 1
ATOM 4114 C C . PRO A 1 508 ? -10.007 22.238 28.150 1.00 68.31 508 PRO A C 1
ATOM 4116 O O . PRO A 1 508 ? -8.827 22.522 27.932 1.00 68.31 508 PRO A O 1
ATOM 4119 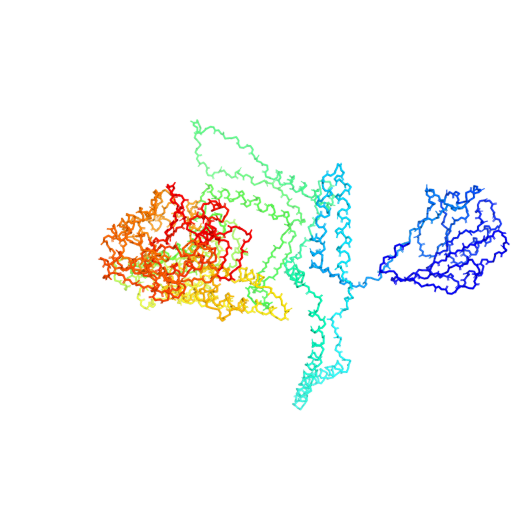N N . ALA A 1 509 ? -10.508 22.233 29.392 1.00 66.00 509 ALA A N 1
ATOM 4120 C CA . ALA A 1 509 ? -9.793 22.672 30.596 1.00 66.00 509 ALA A CA 1
ATOM 4121 C C . ALA A 1 509 ? -8.662 21.710 31.036 1.00 66.00 509 ALA A C 1
ATOM 4123 O O . ALA A 1 509 ? -8.642 20.536 30.671 1.00 66.00 509 ALA A O 1
ATOM 4124 N N . ILE A 1 510 ? -7.667 22.208 31.781 1.00 57.19 510 ILE A N 1
ATOM 4125 C CA . ILE A 1 510 ? -6.366 21.533 32.009 1.00 57.19 510 ILE A CA 1
ATOM 4126 C C . ILE A 1 510 ? -6.399 20.476 33.143 1.00 57.19 510 ILE A C 1
ATOM 4128 O O . ILE A 1 510 ? -5.502 19.637 33.216 1.00 57.19 510 ILE A O 1
ATOM 4132 N N . GLY A 1 511 ? -7.429 20.460 33.996 1.00 63.50 511 GLY A N 1
ATOM 4133 C CA . GLY A 1 511 ? -7.496 19.590 35.181 1.00 63.50 511 GLY A CA 1
ATOM 4134 C C . GLY A 1 511 ? -8.188 18.239 34.962 1.00 63.50 511 GLY A C 1
ATOM 4135 O O . GLY A 1 511 ? -9.183 18.160 34.246 1.00 63.50 511 GLY A O 1
ATOM 4136 N N . LEU A 1 512 ? -7.674 17.191 35.620 1.00 64.81 512 LEU A N 1
ATOM 4137 C CA . LEU A 1 512 ? -8.401 15.932 35.835 1.00 64.81 512 LEU A CA 1
ATOM 4138 C C . LEU A 1 512 ? -9.633 16.178 36.729 1.00 64.81 512 LEU A C 1
ATOM 4140 O O . LEU A 1 512 ? -9.622 17.123 37.527 1.00 64.81 512 LEU A O 1
ATOM 4144 N N . PRO A 1 513 ? -10.682 15.346 36.622 1.00 71.00 513 PRO A N 1
ATOM 4145 C CA . PRO A 1 513 ? -11.838 15.448 37.496 1.00 71.00 513 PRO A CA 1
ATOM 4146 C C . PRO A 1 513 ? -11.416 15.170 38.942 1.00 71.00 513 PRO A C 1
ATOM 4148 O O . PRO A 1 513 ? -10.535 14.353 39.199 1.00 71.00 513 PRO A O 1
ATOM 4151 N N . LYS A 1 514 ? -12.046 15.863 39.896 1.00 73.62 514 LYS A N 1
ATOM 4152 C CA . LYS A 1 514 ? -11.767 15.689 41.331 1.00 73.62 514 LYS A CA 1
ATOM 4153 C C . LYS A 1 514 ? -12.388 14.417 41.927 1.00 73.62 514 LYS A C 1
ATOM 4155 O O . LYS A 1 514 ? -12.143 14.141 43.094 1.00 73.62 514 LYS A O 1
ATOM 4160 N N . PHE A 1 515 ? -13.194 13.682 41.159 1.00 78.31 515 PHE A N 1
ATOM 4161 C CA . PHE A 1 515 ? -13.887 12.484 41.624 1.00 78.31 515 PHE A CA 1
ATOM 4162 C C . PHE A 1 515 ? -13.170 11.199 41.190 1.00 78.31 515 PHE A C 1
ATOM 4164 O O . PHE A 1 515 ? -12.566 11.125 40.113 1.00 78.31 515 PHE A O 1
ATOM 4171 N N . THR A 1 516 ? -13.265 10.181 42.041 1.00 80.12 516 THR A N 1
ATOM 4172 C CA . THR A 1 516 ? -12.736 8.837 41.797 1.00 80.12 516 THR A CA 1
ATOM 4173 C C . THR A 1 516 ? -13.794 7.971 41.119 1.00 80.12 516 THR A C 1
ATOM 4175 O O . THR A 1 516 ? -14.992 8.151 41.336 1.00 80.12 516 THR A O 1
ATOM 4178 N N . ILE A 1 517 ? -13.345 7.038 40.280 1.00 83.94 517 ILE A N 1
ATOM 4179 C CA . ILE A 1 517 ? -14.191 6.025 39.655 1.00 83.94 517 ILE A CA 1
ATOM 4180 C C . ILE A 1 517 ? -13.833 4.676 40.276 1.00 83.94 517 ILE A C 1
ATOM 4182 O O . ILE A 1 517 ? -12.671 4.276 40.229 1.00 83.94 517 ILE A O 1
ATOM 4186 N N . SER A 1 518 ? -14.816 3.968 40.815 1.00 82.56 518 SER A N 1
ATOM 4187 C CA . SER A 1 518 ? -14.655 2.634 41.396 1.00 82.56 518 SER A CA 1
ATOM 4188 C C . SER A 1 518 ? -15.799 1.728 40.953 1.00 82.56 518 SER A C 1
ATOM 4190 O O . SER A 1 518 ? -16.893 2.213 40.665 1.00 82.56 518 SER A O 1
ATOM 4192 N N . PHE A 1 519 ? -15.522 0.429 40.894 1.00 80.81 519 PHE A N 1
ATOM 4193 C CA . PHE A 1 519 ? -16.547 -0.614 40.796 1.00 80.81 519 PHE A CA 1
ATOM 4194 C C . PHE A 1 519 ? -17.315 -0.747 42.122 1.00 80.81 519 PHE A C 1
ATOM 4196 O O . PHE A 1 519 ? -16.759 -0.393 43.169 1.00 80.81 519 PHE A O 1
ATOM 4203 N N . ASP A 1 520 ? -18.562 -1.226 42.084 1.00 70.69 520 ASP A N 1
ATOM 4204 C CA . ASP A 1 520 ? -19.417 -1.339 43.269 1.00 70.69 520 ASP A CA 1
ATOM 4205 C C . ASP A 1 520 ? -19.377 -2.756 43.878 1.00 70.69 520 ASP A C 1
ATOM 4207 O O . ASP A 1 520 ? -19.190 -3.766 43.200 1.00 70.69 520 ASP A O 1
ATOM 4211 N N . SER A 1 521 ? -19.567 -2.810 45.196 1.00 54.66 521 SER A N 1
ATOM 4212 C CA . SER A 1 521 ? -19.587 -3.973 46.101 1.00 54.66 521 SER A CA 1
ATOM 4213 C C . SER A 1 521 ? -18.269 -4.770 46.324 1.00 54.66 521 SER A C 1
ATOM 4215 O O . SER A 1 521 ? -17.640 -5.345 45.436 1.00 54.66 521 SER A O 1
ATOM 4217 N N . ASP A 1 522 ? -17.863 -4.785 47.600 1.00 50.47 522 ASP A N 1
ATOM 4218 C CA . ASP A 1 522 ? -16.887 -5.624 48.325 1.00 50.47 522 ASP A CA 1
ATOM 4219 C C . ASP A 1 522 ? -15.368 -5.495 48.086 1.00 50.47 522 ASP A C 1
ATOM 4221 O O . ASP A 1 522 ? -14.607 -5.834 48.993 1.00 50.47 522 ASP A O 1
ATOM 4225 N N . CYS A 1 523 ? -14.877 -4.985 46.950 1.00 56.22 523 CYS A N 1
ATOM 4226 C CA . CYS A 1 523 ? -13.417 -4.962 46.680 1.00 56.22 523 CYS A CA 1
ATOM 4227 C C . CYS A 1 523 ? -12.768 -3.570 46.556 1.00 56.22 523 CYS A C 1
ATOM 4229 O O . CYS A 1 523 ? -11.555 -3.462 46.718 1.00 56.22 523 CYS A O 1
ATOM 4231 N N . GLY A 1 524 ? -13.529 -2.504 46.276 1.00 60.53 524 GLY A N 1
ATOM 4232 C CA . GLY A 1 524 ? -12.991 -1.133 46.196 1.00 60.53 524 GLY A CA 1
ATOM 4233 C C . GLY A 1 524 ? -11.959 -0.888 45.081 1.00 60.53 524 GLY A C 1
ATOM 4234 O O . GLY A 1 524 ? -11.158 0.040 45.182 1.00 60.53 524 GLY A O 1
ATOM 4235 N N . ASP A 1 525 ? -11.946 -1.706 44.022 1.00 74.12 525 ASP A N 1
ATOM 4236 C CA . ASP A 1 525 ? -10.995 -1.564 42.914 1.00 74.12 525 ASP A CA 1
ATOM 4237 C C . ASP A 1 525 ? -11.238 -0.247 42.143 1.00 74.12 525 ASP A C 1
ATOM 4239 O O . ASP A 1 525 ? -12.228 -0.095 41.420 1.00 74.12 525 ASP A O 1
ATOM 4243 N N . GLU A 1 526 ? -10.317 0.712 42.269 1.00 83.00 526 GLU A N 1
ATOM 4244 C CA . GLU A 1 526 ? -10.386 2.000 41.568 1.00 83.00 526 GLU A CA 1
ATOM 4245 C C . GLU A 1 526 ? -9.951 1.895 40.094 1.00 83.00 526 GLU A C 1
ATOM 4247 O O . GLU A 1 526 ? -8.876 1.375 39.763 1.00 83.00 526 GLU A O 1
ATOM 4252 N N . ILE A 1 527 ? -10.748 2.478 39.191 1.00 87.44 527 ILE A N 1
ATOM 4253 C CA . ILE A 1 527 ? -10.402 2.627 37.774 1.00 87.44 527 ILE A CA 1
ATOM 4254 C C . ILE A 1 527 ? -9.404 3.775 37.620 1.00 87.44 527 ILE A C 1
ATOM 4256 O O . ILE A 1 527 ? -9.661 4.927 37.975 1.00 87.44 527 ILE A O 1
ATOM 4260 N N . LYS A 1 528 ? -8.249 3.474 37.024 1.00 86.88 528 LYS A N 1
ATOM 4261 C CA . LYS A 1 528 ? -7.164 4.447 36.874 1.00 86.88 528 LYS A CA 1
ATOM 4262 C C . LYS A 1 528 ? -7.452 5.443 35.757 1.00 86.88 528 LYS A C 1
ATOM 4264 O O . LYS A 1 528 ? -7.679 5.070 34.605 1.00 86.88 528 LYS A O 1
ATOM 4269 N N . TRP A 1 529 ? -7.303 6.725 36.079 1.00 87.88 529 TRP A N 1
ATOM 4270 C CA . TRP A 1 529 ? -7.237 7.790 35.085 1.00 87.88 529 TRP A CA 1
ATOM 4271 C C . TRP A 1 529 ? -5.919 7.729 34.316 1.00 87.88 529 TRP A C 1
ATOM 4273 O O . TRP A 1 529 ? -4.832 7.911 34.872 1.00 87.88 529 TRP A O 1
ATOM 4283 N N . LYS A 1 530 ? -6.007 7.536 33.003 1.00 89.31 530 LYS A N 1
ATOM 4284 C CA . LYS A 1 530 ? -4.866 7.634 32.099 1.00 89.31 530 LYS A CA 1
ATOM 4285 C C . LYS A 1 530 ? -4.861 8.971 31.373 1.00 89.31 530 LYS A C 1
ATOM 4287 O O . LYS A 1 530 ? -5.896 9.522 31.021 1.00 89.31 530 LYS A O 1
ATOM 4292 N N . LYS A 1 531 ? -3.659 9.487 31.103 1.00 88.25 531 LYS A N 1
ATOM 4293 C CA . LYS A 1 531 ? -3.458 10.644 30.205 1.00 88.25 531 LYS A CA 1
ATOM 4294 C C . LYS A 1 531 ? -3.557 10.252 28.729 1.00 88.25 531 LYS A C 1
ATOM 4296 O O . LYS A 1 531 ? -3.696 11.110 27.864 1.00 88.25 531 LYS A O 1
ATOM 4301 N N . GLU A 1 532 ? -3.431 8.962 28.447 1.00 89.56 532 GLU A N 1
ATOM 4302 C CA . GLU A 1 532 ? -3.449 8.385 27.111 1.00 89.56 532 GLU A CA 1
ATOM 4303 C C . GLU A 1 532 ? -3.825 6.906 27.173 1.00 89.56 532 GLU A C 1
ATOM 4305 O O . GLU A 1 532 ? -3.472 6.203 28.122 1.00 89.56 532 GLU A O 1
ATOM 4310 N N . TYR A 1 533 ? -4.497 6.422 26.137 1.00 90.56 533 TYR A N 1
ATOM 4311 C CA . TYR A 1 533 ? -4.908 5.031 26.024 1.00 90.56 533 TYR A CA 1
ATOM 4312 C C . TYR A 1 533 ? -4.583 4.482 24.634 1.00 90.56 533 TYR A C 1
ATOM 4314 O O . TYR A 1 533 ? -4.591 5.219 23.649 1.00 90.56 533 TYR A O 1
ATOM 4322 N N . LYS A 1 534 ? -4.263 3.187 24.539 1.00 90.31 534 LYS A N 1
ATOM 4323 C CA . LYS A 1 534 ? -3.989 2.529 23.257 1.00 90.31 534 LYS A CA 1
ATOM 4324 C C . LYS A 1 534 ? -5.244 1.814 22.755 1.00 90.31 534 LYS A C 1
ATOM 4326 O O . LYS A 1 534 ? -5.431 0.641 23.053 1.00 90.31 534 LYS A O 1
ATOM 4331 N N . TYR A 1 535 ? -6.051 2.497 21.954 1.00 88.06 535 TYR A N 1
ATOM 4332 C CA . TYR A 1 535 ? -7.298 1.976 21.392 1.00 88.06 535 TYR A CA 1
ATOM 4333 C C . TYR A 1 535 ? -7.108 1.537 19.935 1.00 88.06 535 TYR A C 1
ATOM 4335 O O . TYR A 1 535 ? -6.592 2.303 19.124 1.00 88.06 535 TYR A O 1
ATOM 4343 N N . LEU A 1 536 ? -7.470 0.293 19.595 1.00 85.62 536 LEU A N 1
ATOM 4344 C CA . LEU A 1 536 ? -7.355 -0.275 18.234 1.00 85.62 536 LEU A CA 1
ATOM 4345 C C . LEU A 1 536 ? -5.968 -0.094 17.575 1.00 85.62 536 LEU A C 1
ATOM 4347 O O . LEU A 1 536 ? -5.835 0.016 16.359 1.00 85.62 536 LEU A O 1
ATOM 4351 N N . GLY A 1 537 ? -4.906 -0.043 18.385 1.00 84.25 537 GLY A N 1
ATOM 4352 C CA . GLY A 1 537 ? -3.535 0.189 17.916 1.00 84.25 537 GLY A CA 1
ATOM 4353 C C . GLY A 1 537 ? -3.079 1.654 17.903 1.00 84.25 537 GLY A C 1
ATOM 4354 O O . GLY A 1 537 ? -1.871 1.884 17.795 1.00 84.25 537 GLY A O 1
ATOM 4355 N N . TYR A 1 538 ? -3.988 2.611 18.101 1.00 88.62 538 TYR A N 1
ATOM 4356 C CA . TYR A 1 538 ? -3.733 4.052 18.148 1.00 88.62 538 TYR A CA 1
ATOM 4357 C C . TYR A 1 538 ? -3.547 4.539 19.581 1.00 88.62 538 TYR A C 1
ATOM 4359 O O . TYR A 1 538 ? -4.299 4.169 20.475 1.00 88.62 538 TYR A O 1
ATOM 4367 N N . ILE A 1 539 ? -2.541 5.383 19.808 1.00 90.31 539 ILE A N 1
ATOM 4368 C CA . ILE A 1 539 ? -2.331 6.039 21.103 1.00 90.31 539 ILE A CA 1
ATOM 4369 C C . ILE A 1 539 ? -3.151 7.328 21.099 1.00 90.31 539 ILE A C 1
ATOM 4371 O O . ILE A 1 539 ? -2.783 8.277 20.407 1.00 90.31 539 ILE A O 1
ATOM 4375 N N . ILE A 1 540 ? -4.243 7.341 21.860 1.00 88.69 540 ILE A N 1
ATOM 4376 C CA . ILE A 1 540 ? -5.189 8.451 21.981 1.00 88.69 540 ILE A CA 1
ATOM 4377 C C . ILE A 1 540 ? -4.925 9.172 23.309 1.00 88.69 540 ILE A C 1
ATOM 4379 O O . ILE A 1 540 ? -5.151 8.588 24.371 1.00 88.69 540 ILE A O 1
ATOM 4383 N N . PRO A 1 541 ? -4.418 10.413 23.295 1.00 87.62 541 PRO A N 1
ATOM 4384 C CA . PRO A 1 541 ? -4.243 11.213 24.501 1.00 87.62 541 PRO A CA 1
ATOM 4385 C C . PRO A 1 541 ? -5.509 11.995 24.857 1.00 87.62 541 PRO A C 1
ATOM 4387 O O . PRO A 1 541 ? -6.298 12.333 23.982 1.00 87.62 541 PRO A O 1
ATOM 4390 N N . SER A 1 542 ? -5.643 12.389 26.124 1.00 84.88 542 SER A N 1
ATOM 4391 C CA . SER A 1 542 ? -6.778 13.174 26.648 1.00 84.88 542 SER A CA 1
ATOM 4392 C C . SER A 1 542 ? -6.997 14.526 25.962 1.00 84.88 542 SER A C 1
ATOM 4394 O O . SER A 1 542 ? -8.092 15.077 25.968 1.00 84.88 542 SER A O 1
ATOM 4396 N N . LYS A 1 543 ? -5.931 15.093 25.390 1.00 81.31 543 LYS A N 1
ATOM 4397 C CA . LYS A 1 543 ? -5.955 16.346 24.619 1.00 81.31 543 LYS A CA 1
ATOM 4398 C C . LYS A 1 543 ? -5.974 16.124 23.108 1.00 81.31 543 LYS A C 1
ATOM 4400 O O . LYS A 1 543 ? -5.802 17.081 22.363 1.00 81.31 543 LYS A O 1
ATOM 4405 N N . LEU A 1 544 ? -6.100 14.872 22.667 1.00 79.12 544 LEU A N 1
ATOM 4406 C CA . LEU A 1 544 ? -6.172 14.485 21.256 1.00 79.12 544 LEU A CA 1
ATOM 4407 C C . LEU A 1 544 ? -4.983 15.006 20.411 1.00 79.12 544 LEU A C 1
ATOM 4409 O O . LEU A 1 544 ? -5.101 15.307 19.230 1.00 79.12 544 LEU A O 1
ATOM 4413 N N . GLY A 1 545 ? -3.802 15.114 21.032 1.00 81.69 545 GLY A N 1
ATOM 4414 C CA . GLY A 1 545 ? -2.537 15.474 20.386 1.00 81.69 545 GLY A CA 1
ATOM 4415 C C . GLY A 1 545 ? -1.712 14.268 19.910 1.00 81.69 545 GLY A C 1
ATOM 4416 O O . GLY A 1 545 ? -1.227 13.463 20.697 1.00 81.69 545 GLY A O 1
ATOM 4417 N N . TRP A 1 546 ? -1.423 14.190 18.615 1.00 84.94 546 TRP A N 1
ATOM 4418 C CA . TRP A 1 546 ? -0.871 12.986 17.969 1.00 84.94 546 TRP A CA 1
ATOM 4419 C C . TRP A 1 546 ? 0.652 12.784 18.065 1.00 84.94 546 TRP A C 1
ATOM 4421 O O . TRP A 1 546 ? 1.212 11.855 17.478 1.00 84.94 546 TRP A O 1
ATOM 4431 N N . GLY A 1 547 ? 1.362 13.623 18.824 1.00 87.06 547 GLY A N 1
ATOM 4432 C CA . GLY A 1 547 ? 2.831 13.613 18.864 1.00 87.06 547 GLY A CA 1
ATOM 4433 C C . GLY A 1 547 ? 3.442 12.297 19.366 1.00 87.06 547 GLY A C 1
ATOM 4434 O O . GLY A 1 547 ? 4.491 11.874 18.876 1.00 87.06 547 GLY A O 1
ATOM 4435 N N . LYS A 1 548 ? 2.800 11.617 20.324 1.00 88.50 548 LYS A N 1
ATOM 4436 C CA . LYS A 1 548 ? 3.300 10.333 20.845 1.00 88.50 548 LYS A CA 1
ATOM 4437 C C . LYS A 1 548 ? 3.077 9.178 19.872 1.00 88.50 548 LYS A C 1
ATOM 4439 O O . LYS A 1 548 ? 3.971 8.348 19.720 1.00 88.50 548 LYS A O 1
ATOM 4444 N N . LEU A 1 549 ? 1.934 9.166 19.183 1.00 89.94 549 LEU A N 1
ATOM 4445 C CA . LEU A 1 549 ? 1.653 8.214 18.109 1.00 89.94 549 LEU A CA 1
ATOM 4446 C C . LEU A 1 549 ? 2.712 8.321 17.004 1.00 89.94 549 LEU A C 1
ATOM 4448 O O . LEU A 1 549 ? 3.296 7.308 16.620 1.00 89.94 549 LEU A O 1
ATOM 4452 N N . ILE A 1 550 ? 3.022 9.547 16.568 1.00 91.06 550 ILE A N 1
ATOM 4453 C CA . ILE A 1 550 ? 4.084 9.815 15.588 1.00 91.06 550 ILE A CA 1
ATOM 4454 C C . ILE A 1 550 ? 5.420 9.236 16.070 1.00 91.06 550 ILE A C 1
ATOM 4456 O O . ILE A 1 550 ? 6.046 8.458 15.353 1.00 91.06 550 ILE A O 1
ATOM 4460 N N . LYS A 1 551 ? 5.836 9.527 17.310 1.00 92.44 551 LYS A N 1
ATOM 4461 C CA . LYS A 1 551 ? 7.093 9.000 17.875 1.00 92.44 551 LYS A CA 1
ATOM 4462 C C . LYS A 1 551 ? 7.140 7.466 17.922 1.00 92.44 551 LYS A C 1
ATOM 4464 O O . LYS A 1 551 ? 8.192 6.885 17.644 1.00 92.44 551 LYS A O 1
ATOM 4469 N N . ASP A 1 552 ? 6.034 6.803 18.267 1.00 91.00 552 ASP A N 1
ATOM 4470 C CA . ASP A 1 552 ? 5.949 5.334 18.270 1.00 91.00 552 ASP A CA 1
ATOM 4471 C C . ASP A 1 552 ? 6.094 4.760 16.850 1.00 91.00 552 ASP A C 1
ATOM 4473 O O . ASP A 1 552 ? 6.865 3.820 16.625 1.00 91.00 552 ASP A O 1
ATOM 4477 N N . VAL A 1 553 ? 5.431 5.376 15.868 1.00 92.19 553 VAL A N 1
ATOM 4478 C CA . VAL A 1 553 ? 5.558 5.015 14.449 1.00 92.19 553 VAL A CA 1
ATOM 4479 C C . VAL A 1 553 ? 6.991 5.205 13.961 1.00 92.19 553 VAL A C 1
ATOM 4481 O O . VAL A 1 553 ? 7.573 4.269 13.408 1.00 92.19 553 VAL A O 1
ATOM 4484 N N . GLU A 1 554 ? 7.615 6.349 14.240 1.00 94.44 554 GLU A N 1
ATOM 4485 C CA . GLU A 1 554 ? 9.016 6.587 13.897 1.00 94.44 554 GLU A CA 1
ATOM 4486 C C . GLU A 1 554 ? 9.948 5.540 14.526 1.00 94.44 554 GLU A C 1
ATOM 4488 O O . GLU A 1 554 ? 10.882 5.060 13.879 1.00 94.44 554 GLU A O 1
ATOM 4493 N N . CYS A 1 555 ? 9.706 5.146 15.780 1.00 93.06 555 CYS A N 1
ATOM 4494 C CA . CYS A 1 555 ? 10.479 4.108 16.459 1.00 93.06 555 CYS A CA 1
ATOM 4495 C C . CYS A 1 555 ? 10.355 2.751 15.747 1.00 93.06 555 CYS A C 1
ATOM 4497 O O . CYS A 1 555 ? 11.367 2.093 15.477 1.00 93.06 555 CYS A O 1
ATOM 4499 N N . LYS A 1 556 ? 9.135 2.347 15.375 1.00 92.31 556 LYS A N 1
ATOM 4500 C CA . LYS A 1 556 ? 8.888 1.114 14.608 1.00 92.31 556 LYS A CA 1
ATOM 4501 C C . LYS A 1 556 ? 9.552 1.160 13.230 1.00 92.31 556 LYS A C 1
ATOM 4503 O O . LYS A 1 556 ? 10.206 0.189 12.842 1.00 92.31 556 LYS A O 1
ATOM 4508 N N . VAL A 1 557 ? 9.462 2.294 12.533 1.00 94.94 557 VAL A N 1
ATOM 4509 C CA . VAL A 1 557 ? 10.132 2.525 11.245 1.00 94.94 557 VAL A CA 1
ATOM 4510 C C . VAL A 1 557 ? 11.649 2.390 11.394 1.00 94.94 557 VAL A C 1
ATOM 4512 O O . VAL A 1 557 ? 12.264 1.614 10.664 1.00 94.94 557 VAL A O 1
ATOM 4515 N N . ARG A 1 558 ? 12.267 3.042 12.391 1.00 93.06 558 ARG A N 1
ATOM 4516 C CA . ARG A 1 558 ? 13.714 2.925 12.660 1.00 93.06 558 ARG A CA 1
ATOM 4517 C C . ARG A 1 558 ? 14.133 1.474 12.913 1.00 93.06 558 ARG A C 1
ATOM 4519 O O . ARG A 1 558 ? 15.143 1.037 12.360 1.00 93.06 558 ARG A O 1
ATOM 4526 N N . LYS A 1 559 ? 13.353 0.708 13.687 1.00 89.00 559 LYS A N 1
ATOM 4527 C CA . LYS A 1 559 ? 13.607 -0.724 13.935 1.00 89.00 559 LYS A CA 1
ATOM 4528 C C . LYS A 1 559 ? 13.570 -1.542 12.638 1.00 89.00 559 LYS A C 1
ATOM 4530 O O . LYS A 1 559 ? 14.475 -2.344 12.406 1.00 89.00 559 LYS A O 1
ATOM 4535 N N . ARG A 1 560 ? 12.583 -1.317 11.760 1.00 89.56 560 ARG A N 1
ATOM 4536 C CA . ARG A 1 560 ? 12.504 -2.003 10.454 1.00 89.56 560 ARG A CA 1
ATOM 4537 C C . ARG A 1 560 ? 13.620 -1.597 9.503 1.00 89.56 560 ARG A C 1
ATOM 4539 O O . ARG A 1 560 ? 14.205 -2.468 8.871 1.00 89.56 560 ARG A O 1
ATOM 4546 N N . ILE A 1 561 ? 13.980 -0.318 9.450 1.00 88.25 561 ILE A N 1
ATOM 4547 C CA . ILE A 1 561 ? 15.124 0.148 8.658 1.00 88.25 561 ILE A CA 1
ATOM 4548 C C . ILE A 1 561 ? 16.419 -0.489 9.161 1.00 88.25 561 ILE A C 1
ATOM 4550 O O . ILE A 1 561 ? 17.234 -0.910 8.347 1.00 88.25 561 ILE A O 1
ATOM 4554 N N . SER A 1 562 ? 16.619 -0.585 10.480 1.00 82.06 562 SER A N 1
ATOM 4555 C CA . SER A 1 562 ? 17.790 -1.253 11.063 1.00 82.06 562 SER A CA 1
ATOM 4556 C C . SER A 1 562 ? 17.872 -2.716 10.623 1.00 82.06 562 SER A C 1
ATOM 4558 O O . SER A 1 562 ? 18.919 -3.162 10.156 1.00 82.06 562 SER A O 1
ATOM 4560 N N . LEU A 1 563 ? 16.743 -3.431 10.649 1.00 81.19 563 LEU A N 1
ATOM 4561 C CA . LEU A 1 563 ? 16.650 -4.792 10.123 1.00 81.19 563 LEU A CA 1
ATOM 4562 C C . LEU A 1 563 ? 17.002 -4.841 8.627 1.00 81.19 563 LEU A C 1
ATOM 4564 O O . LEU A 1 563 ? 17.884 -5.606 8.250 1.00 81.19 563 LEU A O 1
ATOM 4568 N N . ILE A 1 564 ? 16.407 -3.982 7.787 1.00 80.25 564 ILE A N 1
ATOM 4569 C CA . ILE A 1 564 ? 16.710 -3.897 6.343 1.00 80.25 564 ILE A CA 1
ATOM 4570 C C . ILE A 1 564 ? 18.201 -3.597 6.103 1.00 80.25 564 ILE A C 1
ATOM 4572 O O . ILE A 1 564 ? 18.830 -4.154 5.205 1.00 80.25 564 ILE A O 1
ATOM 4576 N N . ARG A 1 565 ? 18.807 -2.746 6.933 1.00 72.00 565 ARG A N 1
ATOM 4577 C CA . ARG A 1 565 ? 20.232 -2.409 6.856 1.00 72.00 565 ARG A CA 1
ATOM 4578 C C . ARG A 1 565 ? 21.139 -3.513 7.388 1.00 72.00 565 ARG A C 1
ATOM 4580 O O . ARG A 1 565 ? 22.270 -3.599 6.926 1.00 72.00 565 ARG A O 1
ATOM 4587 N N . SER A 1 566 ? 20.680 -4.370 8.297 1.00 66.69 566 SER A N 1
ATOM 4588 C CA . SER A 1 566 ? 21.464 -5.521 8.767 1.00 66.69 566 SER A CA 1
ATOM 4589 C C . SER A 1 566 ? 21.760 -6.524 7.642 1.00 66.69 566 SER A C 1
ATOM 4591 O O . SER A 1 566 ? 22.792 -7.188 7.669 1.00 66.69 566 SER A O 1
ATOM 4593 N N . PHE A 1 567 ? 20.951 -6.540 6.573 1.00 61.69 567 PHE A N 1
ATOM 4594 C CA . PHE A 1 567 ? 21.228 -7.321 5.359 1.00 61.69 567 PHE A CA 1
ATOM 4595 C C . PHE A 1 567 ? 22.440 -6.813 4.557 1.00 61.69 567 PHE A C 1
ATOM 4597 O O . PHE A 1 567 ? 22.921 -7.518 3.671 1.00 61.69 567 PHE A O 1
ATOM 4604 N N . LYS A 1 568 ? 22.996 -5.637 4.893 1.00 52.41 568 LYS A N 1
ATOM 4605 C CA . LYS A 1 568 ? 24.240 -5.102 4.311 1.00 52.41 568 LYS A CA 1
ATOM 4606 C C . LYS A 1 568 ? 25.451 -6.010 4.593 1.00 52.41 568 LYS A C 1
ATOM 4608 O O . LYS A 1 568 ? 26.397 -5.993 3.814 1.00 52.41 568 LYS A O 1
ATOM 4613 N N . LEU A 1 569 ? 25.385 -6.861 5.627 1.00 43.00 569 LEU A N 1
ATOM 4614 C CA . LEU A 1 569 ? 26.398 -7.882 5.948 1.00 43.00 569 LEU A CA 1
ATOM 4615 C C . LEU A 1 569 ? 26.569 -8.969 4.870 1.00 43.00 569 LEU A C 1
ATOM 4617 O O . LEU A 1 569 ? 27.566 -9.683 4.904 1.00 43.00 569 LEU A O 1
ATOM 4621 N N . PHE A 1 570 ? 25.637 -9.103 3.917 1.00 42.69 570 PHE A N 1
ATOM 4622 C CA . PHE A 1 570 ? 25.702 -10.138 2.876 1.00 42.69 570 PHE A CA 1
ATOM 4623 C C . PHE A 1 570 ? 26.073 -9.635 1.475 1.00 42.69 570 PHE A C 1
ATOM 4625 O O . PHE A 1 570 ? 26.235 -10.474 0.594 1.00 42.69 570 PHE A O 1
ATOM 4632 N N . GLY A 1 571 ? 26.269 -8.319 1.293 1.00 46.06 571 GLY A N 1
ATOM 4633 C CA . GLY A 1 571 ? 26.651 -7.708 0.013 1.00 46.06 571 GLY A CA 1
ATOM 4634 C C . GLY A 1 571 ? 25.561 -7.807 -1.068 1.00 46.06 571 GLY A C 1
ATOM 4635 O O . GLY A 1 571 ? 24.910 -8.830 -1.228 1.00 46.06 571 GLY A O 1
ATOM 4636 N N . CYS A 1 572 ? 25.363 -6.740 -1.845 1.00 51.03 572 CYS A N 1
ATOM 4637 C CA . CYS A 1 572 ? 24.589 -6.760 -3.099 1.00 51.03 572 CYS A CA 1
ATOM 4638 C C . CYS A 1 572 ? 23.052 -6.911 -2.996 1.00 51.03 572 CYS A C 1
ATOM 4640 O O . CYS A 1 572 ? 22.468 -7.766 -3.658 1.00 51.03 572 CYS A O 1
ATOM 4642 N N . SER A 1 573 ? 22.352 -6.027 -2.275 1.00 59.44 573 SER A N 1
ATOM 4643 C CA . SER A 1 573 ? 20.938 -5.760 -2.597 1.00 59.44 573 SER A CA 1
ATOM 4644 C C . SER A 1 573 ? 20.836 -4.571 -3.558 1.00 59.44 573 SER A C 1
ATOM 4646 O O . SER A 1 573 ? 21.263 -3.453 -3.242 1.00 59.44 573 SER A O 1
ATOM 4648 N N . SER A 1 574 ? 20.296 -4.812 -4.759 1.00 72.06 574 SER A N 1
ATOM 4649 C CA . SER A 1 574 ? 20.069 -3.749 -5.745 1.00 72.06 574 SER A CA 1
ATOM 4650 C C . SER A 1 574 ? 19.175 -2.649 -5.150 1.00 72.06 574 SER A C 1
ATOM 4652 O O . SER A 1 574 ? 18.378 -2.930 -4.245 1.00 72.06 574 SER A O 1
ATOM 4654 N N . PRO A 1 575 ? 19.287 -1.391 -5.618 1.00 74.38 575 PRO A N 1
ATOM 4655 C CA . PRO A 1 575 ? 18.379 -0.322 -5.200 1.00 74.38 575 PRO A CA 1
ATOM 4656 C C . PRO A 1 575 ? 16.904 -0.728 -5.328 1.00 74.38 575 PRO A C 1
ATOM 4658 O O . PRO A 1 575 ? 16.131 -0.498 -4.403 1.00 74.38 575 PRO A O 1
ATOM 4661 N N . SER A 1 576 ? 16.541 -1.445 -6.396 1.00 76.50 576 SER A N 1
ATOM 4662 C CA . SER A 1 576 ? 15.184 -1.954 -6.625 1.00 76.50 576 SER A CA 1
ATOM 4663 C C . SER A 1 576 ? 14.723 -2.924 -5.532 1.00 76.50 576 SER A C 1
ATOM 4665 O O . SER A 1 576 ? 13.633 -2.765 -4.993 1.00 76.50 576 SER A O 1
ATOM 4667 N N . VAL A 1 577 ? 15.564 -3.885 -5.123 1.00 80.12 577 VAL A N 1
ATOM 4668 C CA . VAL A 1 577 ? 15.229 -4.822 -4.030 1.00 80.12 577 VAL A CA 1
ATOM 4669 C C . VAL A 1 577 ? 15.067 -4.078 -2.707 1.00 80.12 577 VAL A C 1
ATOM 4671 O O . VAL A 1 577 ? 14.147 -4.354 -1.941 1.00 80.12 577 VAL A O 1
ATOM 4674 N N . ARG A 1 578 ? 15.935 -3.102 -2.433 1.00 79.81 578 ARG A N 1
ATOM 4675 C CA . ARG A 1 578 ? 15.847 -2.286 -1.216 1.00 79.81 578 ARG A CA 1
ATOM 4676 C C . ARG A 1 578 ? 14.594 -1.409 -1.201 1.00 79.81 578 ARG A C 1
ATOM 4678 O O . ARG A 1 578 ? 13.980 -1.281 -0.145 1.00 79.81 578 ARG A O 1
ATOM 4685 N N . LYS A 1 579 ? 14.182 -0.881 -2.358 1.00 84.56 579 LYS A N 1
ATOM 4686 C CA . LYS A 1 579 ? 12.920 -0.148 -2.536 1.00 84.56 579 LYS A CA 1
ATOM 4687 C C . LYS A 1 579 ? 11.714 -1.056 -2.261 1.00 84.56 579 LYS A C 1
ATOM 4689 O O . LYS A 1 579 ? 10.862 -0.697 -1.456 1.00 84.56 579 LYS A O 1
ATOM 4694 N N . VAL A 1 580 ? 11.699 -2.275 -2.805 1.00 86.12 580 VAL A N 1
ATOM 4695 C CA . VAL A 1 580 ? 10.639 -3.265 -2.524 1.00 86.12 580 VAL A CA 1
ATOM 4696 C C . VAL A 1 580 ? 10.591 -3.631 -1.037 1.00 86.12 580 VAL A C 1
ATOM 4698 O O . VAL A 1 580 ? 9.514 -3.630 -0.451 1.00 86.12 580 VAL A O 1
ATOM 4701 N N . LEU A 1 581 ? 11.739 -3.875 -0.393 1.00 85.44 581 LEU A N 1
ATOM 4702 C CA . LEU A 1 581 ? 11.801 -4.161 1.048 1.00 85.44 581 LEU A CA 1
ATOM 4703 C C . LEU A 1 581 ? 11.301 -2.990 1.902 1.00 85.44 581 LEU A C 1
ATOM 4705 O O . LEU A 1 581 ? 10.688 -3.199 2.949 1.00 85.44 581 LEU A O 1
ATOM 4709 N N . PHE A 1 582 ? 11.564 -1.756 1.473 1.00 89.88 582 PHE A N 1
ATOM 4710 C CA . PHE A 1 582 ? 11.007 -0.576 2.118 1.00 89.88 582 PHE A CA 1
ATOM 4711 C C . PHE A 1 582 ? 9.479 -0.554 1.986 1.00 89.88 582 PHE A C 1
ATOM 4713 O O . PHE A 1 582 ? 8.783 -0.410 2.990 1.00 89.88 582 PHE A O 1
ATOM 4720 N N . TYR A 1 583 ? 8.942 -0.767 0.786 1.00 90.44 583 TYR A N 1
ATOM 4721 C CA . TYR A 1 583 ? 7.495 -0.782 0.571 1.00 90.44 583 TYR A CA 1
ATOM 4722 C C . TYR A 1 583 ? 6.772 -1.947 1.245 1.00 90.44 583 TYR A C 1
ATOM 4724 O O . TYR A 1 583 ? 5.629 -1.781 1.651 1.00 90.44 583 TYR A O 1
ATOM 4732 N N . SER A 1 584 ? 7.414 -3.102 1.418 1.00 88.56 584 SER A N 1
ATOM 4733 C CA . SER A 1 584 ? 6.785 -4.255 2.068 1.00 88.56 584 SER A CA 1
ATOM 4734 C C . SER A 1 584 ? 6.870 -4.217 3.596 1.00 88.56 584 SER A C 1
ATOM 4736 O O . SER A 1 584 ? 5.972 -4.715 4.269 1.00 88.56 584 SER A O 1
ATOM 4738 N N . HIS A 1 585 ? 7.933 -3.642 4.173 1.00 86.25 585 HIS A N 1
ATOM 4739 C CA . HIS A 1 585 ? 8.172 -3.707 5.623 1.00 86.25 585 HIS A CA 1
ATOM 4740 C C . HIS A 1 585 ? 8.148 -2.361 6.350 1.00 86.25 585 HIS A C 1
ATOM 4742 O O . HIS A 1 585 ? 7.968 -2.350 7.569 1.00 86.25 585 HIS A O 1
ATOM 4748 N N . VAL A 1 586 ? 8.359 -1.244 5.651 1.00 92.69 586 VAL A N 1
ATOM 4749 C CA . VAL A 1 586 ? 8.407 0.098 6.251 1.00 92.69 586 VAL A CA 1
ATOM 4750 C C . VAL A 1 586 ? 7.156 0.900 5.916 1.00 92.69 586 VAL A C 1
ATOM 4752 O O . VAL A 1 586 ? 6.515 1.399 6.838 1.00 92.69 586 VAL A O 1
ATOM 4755 N N . LEU A 1 587 ? 6.773 0.987 4.637 1.00 93.38 587 LEU A N 1
ATOM 4756 C CA . LEU A 1 587 ? 5.589 1.741 4.205 1.00 93.38 587 LEU A CA 1
ATOM 4757 C C . LEU A 1 587 ? 4.301 1.337 4.956 1.00 93.38 587 LEU A C 1
ATOM 4759 O O . LEU A 1 587 ? 3.601 2.246 5.396 1.00 93.38 587 LEU A O 1
ATOM 4763 N N . PRO A 1 588 ? 4.010 0.049 5.244 1.00 93.06 588 PRO A N 1
ATOM 4764 C CA . PRO A 1 588 ? 2.807 -0.327 5.993 1.00 93.06 588 PRO A CA 1
ATOM 4765 C C . PRO A 1 588 ? 2.752 0.274 7.402 1.00 93.06 588 PRO A C 1
ATOM 4767 O O . PRO A 1 588 ? 1.676 0.511 7.941 1.00 93.06 588 PRO A O 1
ATOM 4770 N N . ILE A 1 589 ? 3.900 0.585 8.009 1.00 92.56 589 ILE A N 1
ATOM 4771 C CA . ILE A 1 589 ? 3.938 1.255 9.314 1.00 92.56 589 ILE A CA 1
ATOM 4772 C C . ILE A 1 589 ? 3.494 2.717 9.177 1.00 92.56 589 ILE A C 1
ATOM 4774 O O . ILE A 1 589 ? 2.802 3.218 10.056 1.00 92.56 589 ILE A O 1
ATOM 4778 N N . PHE A 1 590 ? 3.838 3.383 8.071 1.00 92.62 590 PHE A N 1
ATOM 4779 C CA . PHE A 1 590 ? 3.330 4.723 7.771 1.00 92.62 590 PHE A CA 1
ATOM 4780 C C . PHE A 1 590 ? 1.826 4.716 7.483 1.00 92.62 590 PHE A C 1
ATOM 4782 O O . PHE A 1 590 ? 1.135 5.626 7.933 1.00 92.62 590 PHE A O 1
ATOM 4789 N N . THR A 1 591 ? 1.305 3.679 6.811 1.00 90.06 591 THR A N 1
ATOM 4790 C CA . THR A 1 591 ? -0.135 3.596 6.488 1.00 90.06 591 THR A CA 1
ATOM 4791 C C . THR A 1 591 ? -1.039 3.607 7.722 1.00 90.06 591 THR A C 1
ATOM 4793 O O . THR A 1 591 ? -2.160 4.099 7.650 1.00 90.06 591 THR A O 1
ATOM 4796 N N . TRP A 1 592 ? -0.536 3.174 8.887 1.00 86.94 592 TRP A N 1
ATOM 4797 C CA . TRP A 1 592 ? -1.268 3.273 10.155 1.00 86.94 592 TRP A CA 1
ATOM 4798 C C . TRP A 1 592 ? -1.601 4.711 10.555 1.00 86.94 592 TRP A C 1
ATOM 4800 O O . TRP A 1 592 ? -2.580 4.920 11.262 1.00 86.94 592 TRP A O 1
ATOM 4810 N N . ILE A 1 593 ? -0.824 5.706 10.122 1.00 87.12 593 ILE A N 1
ATOM 4811 C CA . ILE A 1 593 ? -1.112 7.111 10.433 1.00 87.12 593 ILE A CA 1
ATOM 4812 C C . ILE A 1 593 ? -2.226 7.662 9.539 1.00 87.12 593 ILE A C 1
ATOM 4814 O O . ILE A 1 593 ? -2.918 8.574 9.974 1.00 87.12 593 ILE A O 1
ATOM 4818 N N . TYR A 1 594 ? -2.448 7.119 8.337 1.00 87.88 594 TYR A N 1
ATOM 4819 C CA . TYR A 1 594 ? -3.344 7.724 7.339 1.00 87.88 594 TYR A CA 1
ATOM 4820 C C . TYR A 1 594 ? -4.740 8.097 7.871 1.00 87.88 594 TYR A C 1
ATOM 4822 O O . TYR A 1 594 ? -5.155 9.227 7.615 1.00 87.88 594 TYR A O 1
ATOM 4830 N N . PRO A 1 595 ? -5.426 7.266 8.687 1.00 83.19 595 PRO A N 1
ATOM 4831 C CA . PRO A 1 595 ? -6.740 7.619 9.237 1.00 83.19 595 PRO A CA 1
ATOM 4832 C C . PRO A 1 595 ? -6.743 8.837 10.166 1.00 83.19 595 PRO A C 1
ATOM 4834 O O . PRO A 1 595 ? -7.755 9.503 10.296 1.00 83.19 595 PRO A O 1
ATOM 4837 N N . VAL A 1 596 ? -5.627 9.148 10.824 1.00 81.50 596 VAL A N 1
ATOM 4838 C CA . VAL A 1 596 ? -5.513 10.324 11.708 1.00 81.50 596 VAL A CA 1
ATOM 4839 C C . VAL A 1 596 ? -4.630 11.412 11.104 1.00 81.50 596 VAL A C 1
ATOM 4841 O O . VAL A 1 596 ? -4.421 12.450 11.722 1.00 81.50 596 VAL A O 1
ATOM 4844 N N . TYR A 1 597 ? -4.110 11.197 9.892 1.00 81.81 597 TYR A N 1
ATOM 4845 C CA . TYR A 1 597 ? -3.234 12.139 9.204 1.00 81.81 597 TYR A CA 1
ATOM 4846 C C . TYR A 1 597 ? -3.893 13.514 9.008 1.00 81.81 597 TYR A C 1
ATOM 4848 O O . TYR A 1 597 ? -3.220 14.502 9.294 1.00 81.81 597 TYR A O 1
ATOM 4856 N N . PRO A 1 598 ? -5.190 13.634 8.641 1.00 74.00 598 PRO A N 1
ATOM 4857 C CA . PRO A 1 598 ? -5.854 14.940 8.549 1.00 74.00 598 PRO A CA 1
ATOM 4858 C C . PRO A 1 598 ? -5.926 15.700 9.881 1.00 74.00 598 PRO A C 1
ATOM 4860 O O . PRO A 1 598 ? -6.015 16.922 9.883 1.00 74.00 598 PRO A O 1
ATOM 4863 N N . LEU A 1 599 ? -5.847 14.991 11.013 1.00 72.12 599 LEU A N 1
ATOM 4864 C CA . LEU A 1 599 ? -5.906 15.567 12.361 1.00 72.12 599 LEU A CA 1
ATOM 4865 C C . LEU A 1 599 ? -4.534 16.038 12.873 1.00 72.12 599 LEU A C 1
ATOM 4867 O O . LEU A 1 599 ? -4.431 16.570 13.981 1.00 72.12 599 LEU A O 1
ATOM 4871 N N . LEU A 1 600 ? -3.459 15.804 12.114 1.00 76.88 600 LEU A N 1
ATOM 4872 C CA . LEU A 1 600 ? -2.122 16.273 12.468 1.00 76.88 600 LEU A CA 1
ATOM 4873 C C . LEU A 1 600 ? -1.972 17.764 12.154 1.00 76.88 600 LEU A C 1
ATOM 4875 O O . LEU A 1 600 ? -2.561 18.286 11.212 1.00 76.88 600 LEU A O 1
ATOM 4879 N N . THR A 1 601 ? -1.117 18.446 12.912 1.00 76.50 601 THR A N 1
ATOM 4880 C CA . THR A 1 601 ? -0.775 19.843 12.617 1.00 76.50 601 THR A CA 1
ATOM 4881 C C . THR A 1 601 ? 0.147 19.933 11.400 1.00 76.50 601 THR A C 1
ATOM 4883 O O . THR A 1 601 ? 0.928 19.017 11.138 1.00 76.50 601 THR A O 1
ATOM 4886 N N . ARG A 1 602 ? 0.170 21.081 10.710 1.00 72.38 602 ARG A N 1
ATOM 4887 C CA . ARG A 1 602 ? 1.062 21.314 9.553 1.00 72.38 602 ARG A CA 1
ATOM 4888 C C . ARG A 1 602 ? 2.529 20.957 9.829 1.00 72.38 602 ARG A C 1
ATOM 4890 O O . ARG A 1 602 ? 3.176 20.268 9.046 1.00 72.38 602 ARG A O 1
ATOM 4897 N N . LYS A 1 603 ? 3.045 21.344 11.000 1.00 76.38 603 LYS A N 1
ATOM 4898 C CA . LYS A 1 603 ? 4.415 21.011 11.430 1.00 76.38 603 LYS A CA 1
ATOM 4899 C C . LYS A 1 603 ? 4.633 19.496 11.562 1.00 76.38 603 LYS A C 1
ATOM 4901 O O . LYS A 1 603 ? 5.730 19.001 11.310 1.00 76.38 603 LYS A O 1
ATOM 4906 N N . GLN A 1 604 ? 3.609 18.755 11.984 1.00 82.44 604 GLN A N 1
ATOM 4907 C CA . GLN A 1 604 ? 3.655 17.296 12.070 1.00 82.44 604 GLN A CA 1
ATOM 4908 C C . GLN A 1 604 ? 3.613 16.644 10.683 1.00 82.44 604 GLN A C 1
ATOM 4910 O O . GLN A 1 604 ? 4.371 15.697 10.475 1.00 82.44 604 GLN A O 1
ATOM 4915 N N . HIS A 1 605 ? 2.815 17.159 9.737 1.00 79.12 605 HIS A N 1
ATOM 4916 C CA . HIS A 1 605 ? 2.834 16.702 8.337 1.00 79.12 605 HIS A CA 1
ATOM 4917 C C . HIS A 1 605 ? 4.220 16.861 7.721 1.00 79.12 605 HIS A C 1
ATOM 4919 O O . HIS A 1 605 ? 4.815 15.878 7.282 1.00 79.12 605 HIS A O 1
ATOM 4925 N N . GLU A 1 606 ? 4.780 18.072 7.780 1.00 80.06 606 GLU A N 1
ATOM 4926 C CA . GLU A 1 606 ? 6.104 18.386 7.232 1.00 80.06 606 GLU A CA 1
ATOM 4927 C C . GLU A 1 606 ? 7.191 17.489 7.850 1.00 80.06 606 GLU A C 1
ATOM 4929 O O . GLU A 1 606 ? 8.005 16.890 7.140 1.00 80.06 606 GLU A O 1
ATOM 4934 N N . SER A 1 607 ? 7.166 17.316 9.178 1.00 87.25 607 SER A N 1
ATOM 4935 C CA . SER A 1 607 ? 8.086 16.421 9.891 1.00 87.25 607 SER A CA 1
ATOM 4936 C C . SER A 1 607 ? 7.956 14.964 9.434 1.00 87.25 607 SER A C 1
ATOM 4938 O O . SER A 1 607 ? 8.967 14.279 9.255 1.00 87.25 607 SER A O 1
ATOM 4940 N N . MET A 1 608 ? 6.731 14.476 9.232 1.00 88.19 608 MET A N 1
ATOM 4941 C CA . MET A 1 608 ? 6.458 13.103 8.807 1.00 88.19 608 MET A CA 1
ATOM 4942 C C . MET A 1 608 ? 6.873 12.844 7.358 1.00 88.19 608 MET A C 1
ATOM 4944 O O . MET A 1 608 ? 7.524 11.830 7.090 1.00 88.19 608 MET A O 1
ATOM 4948 N N . CYS A 1 609 ? 6.573 13.765 6.440 1.00 85.38 609 CYS A N 1
ATOM 4949 C CA . CYS A 1 609 ? 7.024 13.711 5.048 1.00 85.38 609 CYS A CA 1
ATOM 4950 C C . CYS A 1 609 ? 8.556 13.698 4.963 1.00 85.38 609 CYS A C 1
ATOM 4952 O O . CYS A 1 609 ? 9.148 12.826 4.319 1.00 85.38 609 CYS A O 1
ATOM 4954 N N . LYS A 1 610 ? 9.223 14.588 5.707 1.00 87.44 610 LYS A N 1
ATOM 4955 C CA . LYS A 1 610 ? 10.687 14.610 5.796 1.00 87.44 610 LYS A CA 1
ATOM 4956 C C . LYS A 1 610 ? 11.247 13.303 6.358 1.00 87.44 610 LYS A C 1
ATOM 4958 O O . LYS A 1 610 ? 12.239 12.764 5.851 1.00 87.44 610 LYS A O 1
ATOM 4963 N N . PHE A 1 611 ? 10.621 12.755 7.402 1.00 93.19 611 PHE A N 1
ATOM 4964 C CA . PHE A 1 611 ? 11.033 11.486 8.001 1.00 93.19 611 PHE A CA 1
ATOM 4965 C C . PHE A 1 611 ? 10.844 10.300 7.044 1.00 93.19 611 PHE A C 1
ATOM 4967 O O . PHE A 1 611 ? 11.710 9.420 6.993 1.00 93.19 611 PHE A O 1
ATOM 4974 N N . TYR A 1 612 ? 9.777 10.293 6.242 1.00 93.00 612 TYR A N 1
ATOM 4975 C CA . TYR A 1 612 ? 9.537 9.312 5.184 1.00 93.00 612 TYR A CA 1
ATOM 4976 C C . TYR A 1 612 ? 10.661 9.310 4.140 1.00 93.00 612 TYR A C 1
ATOM 4978 O O . TYR A 1 612 ? 11.330 8.288 3.957 1.00 93.00 612 TYR A O 1
ATOM 4986 N N . TYR A 1 613 ? 10.959 10.462 3.531 1.00 88.12 613 TYR A N 1
ATOM 4987 C CA . TYR A 1 613 ? 12.023 10.562 2.526 1.00 88.12 613 TYR A CA 1
ATOM 4988 C C . TYR A 1 613 ? 13.404 10.263 3.104 1.00 88.12 613 TYR A C 1
ATOM 4990 O O . TYR A 1 613 ? 14.222 9.577 2.489 1.00 88.12 613 TYR A O 1
ATOM 4998 N N . THR A 1 614 ? 13.669 10.710 4.331 1.00 89.44 614 THR A N 1
ATOM 4999 C CA . THR A 1 614 ? 14.905 10.368 5.045 1.00 89.44 614 THR A CA 1
ATOM 5000 C C . THR A 1 614 ? 15.019 8.862 5.270 1.00 89.44 614 THR A C 1
ATOM 5002 O O . THR A 1 614 ? 16.094 8.287 5.099 1.00 89.44 614 THR A O 1
ATOM 5005 N N . SER A 1 615 ? 13.919 8.200 5.617 1.00 91.75 615 SER A N 1
ATOM 5006 C CA . SER A 1 615 ? 13.867 6.751 5.805 1.00 91.75 615 SER A CA 1
ATOM 5007 C C . SER A 1 615 ? 14.156 5.994 4.508 1.00 91.75 615 SER A C 1
ATOM 5009 O O . SER A 1 615 ? 14.972 5.069 4.509 1.00 91.75 615 SER A O 1
ATOM 5011 N N . LEU A 1 616 ? 13.561 6.425 3.395 1.00 88.81 616 LEU A N 1
ATOM 5012 C CA . LEU A 1 616 ? 13.789 5.826 2.083 1.00 88.81 616 LEU A CA 1
ATOM 5013 C C . LEU A 1 616 ? 15.230 6.051 1.596 1.00 88.81 616 LEU A C 1
ATOM 5015 O O . LEU A 1 616 ? 15.906 5.090 1.226 1.00 88.81 616 LEU A O 1
ATOM 5019 N N . ARG A 1 617 ? 15.766 7.274 1.711 1.00 86.69 617 ARG A N 1
ATOM 5020 C CA . ARG A 1 617 ? 17.180 7.580 1.407 1.00 86.69 617 ARG A CA 1
ATOM 5021 C C . ARG A 1 617 ? 18.153 6.744 2.230 1.00 86.69 617 ARG A C 1
ATOM 5023 O O . ARG A 1 617 ? 19.149 6.256 1.697 1.00 86.69 617 ARG A O 1
ATOM 5030 N N . ARG A 1 618 ? 17.858 6.518 3.517 1.00 86.81 618 ARG A N 1
ATOM 5031 C CA . ARG A 1 618 ? 18.657 5.638 4.393 1.00 86.81 618 ARG A CA 1
ATOM 5032 C C . ARG A 1 618 ? 18.685 4.197 3.899 1.00 86.81 618 ARG A C 1
ATOM 5034 O O . ARG A 1 618 ? 19.715 3.537 4.040 1.00 86.81 618 ARG A O 1
ATOM 5041 N N . VAL A 1 619 ? 17.577 3.703 3.352 1.00 85.75 619 VAL A N 1
ATOM 5042 C CA . VAL A 1 619 ? 17.498 2.354 2.782 1.00 85.75 619 VAL A CA 1
ATOM 5043 C C . VAL A 1 619 ? 18.206 2.288 1.425 1.00 85.75 619 VAL A C 1
ATOM 5045 O O . VAL A 1 619 ? 18.940 1.331 1.174 1.00 85.75 619 VAL A O 1
ATOM 5048 N N . LEU A 1 620 ? 18.083 3.321 0.590 1.00 82.44 620 LEU A N 1
ATOM 5049 C CA . LEU A 1 620 ? 18.696 3.371 -0.742 1.00 82.44 620 LEU A CA 1
ATOM 5050 C C . LEU A 1 620 ? 20.176 3.798 -0.752 1.00 82.44 620 LEU A C 1
ATOM 5052 O O . LEU A 1 620 ? 20.863 3.541 -1.736 1.00 82.44 620 LEU A O 1
ATOM 5056 N N . TYR A 1 621 ? 20.719 4.249 0.382 1.00 80.56 621 TYR A N 1
ATOM 5057 C CA . TYR A 1 621 ? 22.087 4.780 0.531 1.00 80.56 621 TYR A CA 1
ATOM 5058 C C . TYR A 1 621 ? 22.336 6.061 -0.277 1.00 80.56 621 TYR A C 1
ATOM 5060 O O . TYR A 1 621 ? 23.444 6.294 -0.739 1.00 80.56 621 TYR A O 1
ATOM 5068 N N . CYS A 1 622 ? 21.316 6.910 -0.388 1.00 77.75 622 CYS A N 1
ATOM 5069 C CA . CYS A 1 622 ? 21.374 8.193 -1.094 1.00 77.75 622 CYS A CA 1
ATOM 5070 C C . CYS A 1 622 ? 21.099 9.347 -0.119 1.00 77.75 622 CYS A C 1
ATOM 5072 O O . CYS A 1 622 ? 20.298 10.230 -0.397 1.00 77.75 622 CYS A O 1
ATOM 5074 N N . LEU A 1 623 ? 21.680 9.293 1.085 1.00 75.31 623 LEU A N 1
ATOM 5075 C CA . LEU A 1 623 ? 21.439 10.300 2.129 1.00 75.31 623 LEU A CA 1
ATOM 5076 C C . LEU A 1 623 ? 21.882 11.708 1.719 1.00 75.31 623 LEU A C 1
ATOM 5078 O O . LEU A 1 623 ? 21.296 12.675 2.189 1.00 75.31 623 LEU A O 1
ATOM 5082 N N . GLU A 1 624 ? 22.881 11.794 0.846 1.00 73.81 624 GLU A N 1
ATOM 5083 C CA . GLU A 1 624 ? 23.447 13.045 0.335 1.00 73.81 624 GLU A CA 1
ATOM 5084 C C . GLU A 1 624 ? 22.562 1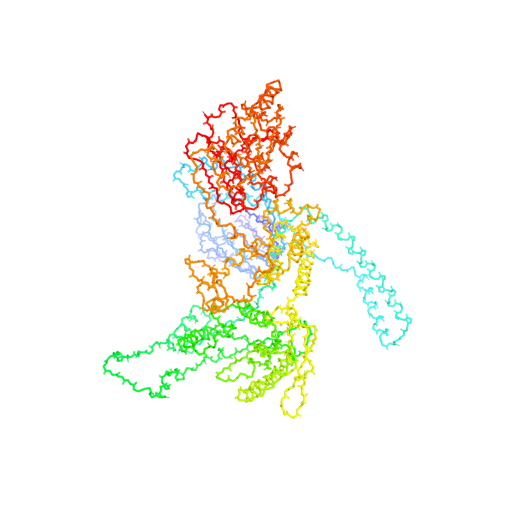3.708 -0.732 1.00 73.81 624 GLU A C 1
ATOM 5086 O O . GLU A 1 624 ? 22.785 14.855 -1.097 1.00 73.81 624 GLU A O 1
ATOM 5091 N N . TRP A 1 625 ? 21.539 13.011 -1.239 1.00 64.56 625 TRP A N 1
ATOM 5092 C CA . TRP A 1 625 ? 20.681 13.537 -2.298 1.00 64.56 625 TRP A CA 1
ATOM 5093 C C . TRP A 1 625 ? 19.602 14.462 -1.729 1.00 64.56 625 TRP A C 1
ATOM 5095 O O . TRP A 1 625 ? 18.922 14.119 -0.753 1.00 64.56 625 TRP A O 1
ATOM 5105 N N . ASN A 1 626 ? 19.400 15.609 -2.386 1.00 70.62 626 ASN A N 1
ATOM 5106 C CA . ASN A 1 626 ? 18.301 16.534 -2.096 1.00 70.62 626 ASN A CA 1
ATOM 5107 C C . ASN A 1 626 ? 16.938 15.813 -2.207 1.00 70.62 626 ASN A C 1
ATOM 5109 O O . ASN A 1 626 ? 16.778 14.936 -3.050 1.00 70.62 626 ASN A O 1
ATOM 5113 N N . GLU A 1 627 ? 15.963 16.160 -1.357 1.00 59.28 627 GLU A N 1
ATOM 5114 C CA . GLU A 1 627 ? 14.634 15.515 -1.319 1.00 59.28 627 GLU A CA 1
ATOM 5115 C C . GLU A 1 627 ? 13.895 15.601 -2.653 1.00 59.28 627 GLU A C 1
ATOM 5117 O O . GLU A 1 627 ? 13.347 14.597 -3.105 1.00 59.28 627 GLU A O 1
ATOM 5122 N N . ILE A 1 628 ? 13.947 16.767 -3.297 1.00 55.41 628 ILE A N 1
ATOM 5123 C CA . ILE A 1 628 ? 13.274 17.044 -4.569 1.00 55.41 628 ILE A CA 1
ATOM 5124 C C . ILE A 1 628 ? 13.912 16.203 -5.675 1.00 55.41 628 ILE A C 1
ATOM 5126 O O . ILE A 1 628 ? 13.227 15.458 -6.371 1.00 55.41 628 ILE A O 1
ATOM 5130 N N . PHE A 1 629 ? 15.242 16.240 -5.771 1.00 52.34 629 PHE A N 1
ATOM 5131 C CA . PHE A 1 629 ? 15.994 15.445 -6.742 1.00 52.34 629 PHE A CA 1
ATOM 5132 C C . PHE A 1 629 ? 15.798 13.936 -6.524 1.00 52.34 629 PHE A C 1
ATOM 5134 O O . PHE A 1 629 ? 15.590 13.181 -7.469 1.00 52.34 629 PHE A O 1
ATOM 5141 N N . PHE A 1 630 ? 15.807 13.487 -5.269 1.00 64.19 630 PHE A N 1
ATOM 5142 C CA . PHE A 1 630 ? 15.640 12.084 -4.907 1.00 64.19 630 PHE A CA 1
ATOM 5143 C C . PHE A 1 630 ? 14.234 11.554 -5.207 1.00 64.19 630 PHE A C 1
ATOM 5145 O O . PHE A 1 630 ? 14.110 10.458 -5.754 1.00 64.19 630 PHE A O 1
ATOM 5152 N N . SER A 1 631 ? 13.188 12.317 -4.870 1.00 59.75 631 SER A N 1
ATOM 5153 C CA . SER A 1 631 ? 11.801 11.970 -5.203 1.00 59.75 631 SER A CA 1
ATOM 5154 C C . SER A 1 631 ? 11.596 11.933 -6.719 1.00 59.75 631 SER A C 1
ATOM 5156 O O . SER A 1 631 ? 11.019 10.975 -7.234 1.00 59.75 631 SER A O 1
ATOM 5158 N N . TYR A 1 632 ? 12.165 12.905 -7.441 1.00 53.25 632 TYR A N 1
ATOM 5159 C CA . TYR A 1 632 ? 12.067 12.984 -8.893 1.00 53.25 632 TYR A CA 1
ATOM 5160 C C . TYR A 1 632 ? 12.731 11.791 -9.601 1.00 53.25 632 TYR A C 1
ATOM 5162 O O . TYR A 1 632 ? 12.063 11.123 -10.393 1.00 53.25 632 TYR A O 1
ATOM 5170 N N . VAL A 1 633 ? 14.001 11.493 -9.288 1.00 58.47 633 VAL A N 1
ATOM 5171 C CA . VAL A 1 633 ? 14.783 10.415 -9.933 1.00 58.47 633 VAL A CA 1
ATOM 5172 C C . VAL A 1 633 ? 14.187 9.032 -9.671 1.00 58.47 633 VAL A C 1
ATOM 5174 O O . VAL A 1 633 ? 14.310 8.134 -10.501 1.00 58.47 633 VAL A O 1
ATOM 5177 N N . LEU A 1 634 ? 13.557 8.836 -8.513 1.00 64.38 634 LEU A N 1
ATOM 5178 C CA . LEU A 1 634 ? 12.998 7.543 -8.127 1.00 64.38 634 LEU A CA 1
ATOM 5179 C C . LEU A 1 634 ? 11.514 7.385 -8.433 1.00 64.38 634 LEU A C 1
ATOM 5181 O O . LEU A 1 634 ? 10.990 6.311 -8.126 1.00 64.38 634 LEU A O 1
ATOM 5185 N N . ASP A 1 635 ? 10.865 8.407 -8.989 1.00 66.81 635 ASP A N 1
ATOM 5186 C CA . ASP A 1 635 ? 9.415 8.440 -9.186 1.00 66.81 635 ASP A CA 1
ATOM 5187 C C . ASP A 1 635 ? 8.660 8.095 -7.886 1.00 66.81 635 ASP A C 1
ATOM 5189 O O . ASP A 1 635 ? 7.869 7.156 -7.789 1.00 66.81 635 ASP A O 1
ATOM 5193 N N . GLU A 1 636 ? 9.042 8.771 -6.800 1.00 80.06 636 GLU A N 1
ATOM 5194 C CA . GLU A 1 636 ? 8.556 8.471 -5.457 1.00 80.06 636 GLU A CA 1
ATOM 5195 C C . GLU A 1 636 ? 7.485 9.471 -5.018 1.00 80.06 636 GLU A C 1
ATOM 5197 O O . GLU A 1 636 ? 7.811 10.620 -4.717 1.00 80.06 636 GLU A O 1
ATOM 5202 N N . LEU A 1 637 ? 6.237 9.001 -4.897 1.00 77.12 637 LEU A N 1
ATOM 5203 C CA . LEU A 1 637 ? 5.132 9.776 -4.322 1.00 77.12 637 LEU A CA 1
ATOM 5204 C C . LEU A 1 637 ? 5.433 10.221 -2.888 1.00 77.12 637 LEU A C 1
ATOM 5206 O O . LEU A 1 637 ? 5.961 9.441 -2.078 1.00 77.12 637 LEU A O 1
ATOM 5210 N N . SER A 1 638 ? 4.999 11.437 -2.554 1.00 77.44 638 SER A N 1
ATOM 5211 C CA . SER A 1 638 ? 5.091 11.947 -1.192 1.00 77.44 638 SER A CA 1
ATOM 5212 C C . SER A 1 638 ? 4.198 11.158 -0.235 1.00 77.44 638 SER A C 1
ATOM 5214 O O . SER A 1 638 ? 3.249 10.473 -0.627 1.00 77.44 638 SER A O 1
ATOM 5216 N N . LEU A 1 639 ? 4.514 11.231 1.060 1.00 83.19 639 LEU A N 1
ATOM 5217 C CA . LEU A 1 639 ? 3.676 10.607 2.084 1.00 83.19 639 LEU A CA 1
ATOM 5218 C C . LEU A 1 639 ? 2.259 11.205 2.084 1.00 83.19 639 LEU A C 1
ATOM 5220 O O . LEU A 1 639 ? 1.297 10.484 2.341 1.00 83.19 639 LEU A O 1
ATOM 5224 N N . GLU A 1 640 ? 2.157 12.494 1.768 1.00 76.12 640 GLU A N 1
ATOM 5225 C CA . GLU A 1 640 ? 0.908 13.237 1.660 1.00 76.12 640 GLU A CA 1
ATOM 5226 C C . GLU A 1 640 ? 0.069 12.754 0.476 1.00 76.12 640 GLU A C 1
ATOM 5228 O O . GLU A 1 640 ? -1.066 12.342 0.687 1.00 76.12 640 GLU A O 1
ATOM 5233 N N . ASP A 1 641 ? 0.647 12.648 -0.724 1.00 72.94 641 ASP A N 1
ATOM 5234 C CA . ASP A 1 641 ? -0.059 12.131 -1.910 1.00 72.94 641 ASP A CA 1
ATOM 5235 C C . ASP A 1 641 ? -0.565 10.702 -1.688 1.00 72.94 641 ASP A C 1
ATOM 5237 O O . ASP A 1 641 ? -1.682 10.345 -2.067 1.00 72.94 641 ASP A O 1
ATOM 5241 N N . ARG A 1 642 ? 0.241 9.867 -1.020 1.00 83.88 642 ARG A N 1
ATOM 5242 C CA . ARG A 1 642 ? -0.159 8.502 -0.645 1.00 83.88 642 ARG A CA 1
ATOM 5243 C C . ARG A 1 642 ? -1.320 8.499 0.345 1.00 83.88 642 ARG A C 1
ATOM 5245 O O . ARG A 1 642 ? -2.194 7.639 0.245 1.00 83.88 642 ARG A O 1
ATOM 5252 N N . CYS A 1 643 ? -1.330 9.438 1.287 1.00 78.88 643 CYS A N 1
ATOM 5253 C CA . CYS A 1 643 ? -2.421 9.603 2.236 1.00 78.88 643 CYS A CA 1
ATOM 5254 C C . CYS A 1 643 ? -3.697 10.097 1.539 1.00 78.88 643 CYS A C 1
ATOM 5256 O O . CYS A 1 643 ? -4.767 9.543 1.776 1.00 78.88 643 CYS A O 1
ATOM 5258 N N . SER A 1 644 ? -3.589 11.065 0.631 1.00 67.38 644 SER A N 1
ATOM 5259 C CA . SER A 1 644 ? -4.710 11.547 -0.183 1.00 67.38 644 SER A CA 1
ATOM 5260 C C . SER A 1 644 ? -5.301 10.423 -1.036 1.00 67.38 644 SER A C 1
ATOM 5262 O O . SER A 1 644 ? -6.509 10.202 -1.025 1.00 67.38 644 SER A O 1
ATOM 5264 N N . ALA A 1 645 ? -4.455 9.620 -1.689 1.00 69.25 645 ALA A N 1
ATOM 5265 C CA . ALA A 1 645 ? -4.897 8.445 -2.438 1.00 69.25 645 ALA A CA 1
ATOM 5266 C C . ALA A 1 645 ? -5.582 7.394 -1.544 1.00 69.25 645 ALA A C 1
ATOM 5268 O O . ALA A 1 645 ? -6.554 6.767 -1.969 1.00 69.25 645 ALA A O 1
ATOM 5269 N N . TYR A 1 646 ? -5.097 7.198 -0.312 1.00 81.69 646 TYR A N 1
ATOM 5270 C CA . TYR A 1 646 ? -5.759 6.348 0.679 1.00 81.69 646 TYR A CA 1
ATOM 5271 C C . TYR A 1 646 ? -7.153 6.878 1.024 1.00 81.69 646 TYR A C 1
ATOM 5273 O O . TYR A 1 646 ? -8.107 6.108 0.969 1.00 81.69 646 TYR A O 1
ATOM 5281 N N . TRP A 1 647 ? -7.284 8.169 1.335 1.00 71.50 647 TRP A N 1
ATOM 5282 C CA . TRP A 1 647 ? -8.563 8.774 1.706 1.00 71.50 647 TRP A CA 1
ATOM 5283 C C . TRP A 1 647 ? -9.568 8.762 0.562 1.00 71.50 647 TRP A C 1
ATOM 5285 O O . TRP A 1 647 ? -10.710 8.395 0.795 1.00 71.50 647 TRP A O 1
ATOM 5295 N N . ASN A 1 648 ? -9.144 9.038 -0.672 1.00 66.56 648 ASN A N 1
ATOM 5296 C CA . ASN A 1 648 ? -10.022 8.927 -1.838 1.00 66.56 648 ASN A CA 1
ATOM 5297 C C . ASN A 1 648 ? -10.592 7.511 -1.969 1.00 66.56 648 ASN A C 1
ATOM 5299 O O . ASN A 1 648 ? -11.800 7.332 -2.074 1.00 66.56 648 ASN A O 1
ATOM 5303 N N . ARG A 1 649 ? -9.736 6.484 -1.883 1.00 72.12 649 ARG A N 1
ATOM 5304 C CA . ARG A 1 649 ? -10.189 5.083 -1.929 1.00 72.12 649 ARG A CA 1
ATOM 5305 C C . ARG A 1 649 ? -11.063 4.719 -0.737 1.00 72.12 649 ARG A C 1
ATOM 5307 O O . ARG A 1 649 ? -12.016 3.972 -0.898 1.00 72.12 649 ARG A O 1
ATOM 5314 N N . TYR A 1 650 ? -10.720 5.210 0.448 1.00 71.12 650 TYR A N 1
ATOM 5315 C CA . TYR A 1 650 ? -11.459 4.944 1.674 1.00 71.12 650 TYR A CA 1
ATOM 5316 C C . TYR A 1 650 ? -12.859 5.570 1.630 1.00 71.12 650 TYR A C 1
ATOM 5318 O O . TYR A 1 650 ? -13.812 4.893 1.986 1.00 71.12 650 TYR A O 1
ATOM 5326 N N . LEU A 1 651 ? -12.996 6.803 1.134 1.00 65.00 651 LEU A N 1
ATOM 5327 C CA . LEU A 1 651 ? -14.278 7.494 0.973 1.00 65.00 651 LEU A CA 1
ATOM 5328 C C . LEU A 1 651 ? -15.150 6.855 -0.114 1.00 65.00 651 LEU A C 1
ATOM 5330 O O . LEU A 1 651 ? -16.330 6.638 0.129 1.00 65.00 651 LEU A O 1
ATOM 5334 N N . ILE A 1 652 ? -14.571 6.479 -1.262 1.00 64.81 652 ILE A N 1
ATOM 5335 C CA . ILE A 1 652 ? -15.284 5.692 -2.285 1.00 64.81 652 ILE A CA 1
ATOM 5336 C C . ILE A 1 652 ? -15.766 4.376 -1.674 1.00 64.81 652 ILE A C 1
ATOM 5338 O O . ILE A 1 652 ? -16.916 4.001 -1.794 1.00 64.81 652 ILE A O 1
ATOM 5342 N N . ALA A 1 653 ? -14.908 3.678 -0.936 1.00 65.69 653 ALA A N 1
ATOM 5343 C CA . ALA A 1 653 ? -15.300 2.416 -0.331 1.00 65.69 653 ALA A CA 1
ATOM 5344 C C . ALA A 1 653 ? -16.264 2.576 0.867 1.00 65.69 653 ALA A C 1
ATOM 5346 O O . ALA A 1 653 ? -16.759 1.563 1.364 1.00 65.69 653 ALA A O 1
ATOM 5347 N N . LEU A 1 654 ? -16.474 3.799 1.374 1.00 64.94 654 LEU A N 1
ATOM 5348 C CA . LEU A 1 654 ? -17.481 4.134 2.388 1.00 64.94 654 LEU A CA 1
ATOM 5349 C C . LEU A 1 654 ? -18.844 4.463 1.770 1.00 64.94 654 LEU A C 1
ATOM 5351 O O . LEU A 1 654 ? -19.843 4.233 2.441 1.00 64.94 654 LEU A O 1
ATOM 5355 N N . SER A 1 655 ? -18.911 4.974 0.531 1.00 59.97 655 SER A N 1
ATOM 5356 C CA . SER A 1 655 ? -20.201 5.246 -0.135 1.00 59.97 655 SER A CA 1
ATOM 5357 C C . SER A 1 655 ? -21.057 3.993 -0.266 1.00 59.97 655 SER A C 1
ATOM 5359 O O . SER A 1 655 ? -22.280 4.064 -0.237 1.00 59.97 655 SER A O 1
ATOM 5361 N N . ASP A 1 656 ? -20.391 2.846 -0.375 1.00 59.28 656 ASP A N 1
ATOM 5362 C CA . ASP A 1 656 ? -21.017 1.560 -0.651 1.00 59.28 656 ASP A CA 1
ATOM 5363 C C . ASP A 1 656 ? -21.208 0.712 0.623 1.00 59.28 656 ASP A C 1
ATOM 5365 O O . ASP A 1 656 ? -21.613 -0.448 0.529 1.00 59.28 656 ASP A O 1
ATOM 5369 N N . SER A 1 657 ? -20.889 1.237 1.819 1.00 66.06 657 SER A N 1
ATOM 5370 C CA . SER A 1 657 ? -20.893 0.462 3.069 1.00 66.06 657 SER A CA 1
ATOM 5371 C C . SER A 1 657 ? -21.827 1.016 4.152 1.00 66.06 657 SER A C 1
ATOM 5373 O O . SER A 1 657 ? -21.970 2.220 4.353 1.00 66.06 657 SER A O 1
ATOM 5375 N N . THR A 1 658 ? -22.452 0.109 4.913 1.00 65.19 658 THR A N 1
ATOM 5376 C CA . THR A 1 658 ? -23.394 0.437 6.001 1.00 65.19 658 THR A CA 1
ATOM 5377 C C . THR A 1 658 ? -22.758 1.264 7.122 1.00 65.19 658 THR A C 1
ATOM 5379 O O . THR A 1 658 ? -23.416 2.115 7.711 1.00 65.19 658 THR A O 1
ATOM 5382 N N . ASP A 1 659 ? -21.471 1.052 7.408 1.00 63.41 659 ASP A N 1
ATOM 5383 C CA . ASP A 1 659 ? -20.707 1.844 8.381 1.00 63.41 659 ASP A CA 1
ATOM 5384 C C . ASP A 1 659 ? -20.358 3.256 7.877 1.00 63.41 659 ASP A C 1
ATOM 5386 O O . ASP A 1 659 ? -20.174 4.171 8.682 1.00 63.41 659 ASP A O 1
ATOM 5390 N N . GLY A 1 660 ? -20.311 3.449 6.556 1.00 62.06 660 GLY A N 1
ATOM 5391 C CA . GLY A 1 660 ? -20.151 4.748 5.917 1.00 62.06 660 GLY A CA 1
ATOM 5392 C C . GLY A 1 660 ? -21.372 5.628 6.105 1.00 62.06 660 GLY A C 1
ATOM 5393 O O . GLY A 1 660 ? -21.212 6.769 6.526 1.00 62.06 660 GLY A O 1
ATOM 5394 N N . ASN A 1 661 ? -22.576 5.082 5.920 1.00 63.06 661 ASN A N 1
ATOM 5395 C CA . ASN A 1 661 ? -23.824 5.807 6.183 1.00 63.06 661 ASN A CA 1
ATOM 5396 C C . ASN A 1 661 ? -23.886 6.340 7.622 1.00 63.06 661 ASN A C 1
ATOM 5398 O O . ASN A 1 661 ? -24.177 7.513 7.817 1.00 63.06 661 ASN A O 1
ATOM 5402 N N . LEU A 1 662 ? -23.500 5.527 8.613 1.00 62.44 662 LEU A N 1
ATOM 5403 C CA . LEU A 1 662 ? -23.425 5.940 10.024 1.00 62.44 662 LEU A CA 1
ATOM 5404 C C . LEU A 1 662 ? -22.439 7.097 10.259 1.00 62.44 662 LEU A C 1
ATOM 5406 O O . LEU A 1 662 ? -22.708 7.998 11.053 1.00 62.44 662 LEU A O 1
ATOM 5410 N N . LEU A 1 663 ? -21.278 7.076 9.594 1.00 60.72 663 LEU A N 1
ATOM 5411 C CA . LEU A 1 663 ? -20.285 8.151 9.691 1.00 60.72 663 LEU A CA 1
ATOM 5412 C C . LEU A 1 663 ? -20.770 9.432 9.006 1.00 60.72 663 LEU A C 1
ATOM 5414 O O . LEU A 1 663 ? -20.572 10.515 9.544 1.00 60.72 663 LEU A O 1
ATOM 5418 N N . VAL A 1 664 ? -21.401 9.302 7.842 1.00 59.03 664 VAL A N 1
ATOM 5419 C CA . VAL A 1 664 ? -21.967 10.400 7.049 1.00 59.03 664 VAL A CA 1
ATOM 5420 C C . VAL A 1 664 ? -23.116 11.074 7.802 1.00 59.03 664 VAL A C 1
ATOM 5422 O O . VAL A 1 664 ? -23.121 12.298 7.923 1.00 59.03 664 VAL A O 1
ATOM 5425 N N . GLU A 1 665 ? -24.011 10.282 8.394 1.00 59.47 665 GLU A N 1
ATOM 5426 C CA . GLU A 1 665 ? -25.117 10.740 9.238 1.00 59.47 665 GLU A CA 1
ATOM 5427 C C . GLU A 1 665 ? -24.604 11.469 10.485 1.00 59.47 665 GLU A C 1
ATOM 5429 O O . GLU A 1 665 ? -24.998 12.603 10.746 1.00 59.47 665 GLU A O 1
ATOM 5434 N N . LYS A 1 666 ? -23.644 10.883 11.216 1.00 55.09 666 LYS A N 1
ATOM 5435 C CA . LYS A 1 666 ? -23.044 11.540 12.390 1.00 55.09 666 LYS A CA 1
ATOM 5436 C C . LYS A 1 666 ? -22.241 12.796 12.052 1.00 55.09 666 LYS A C 1
ATOM 5438 O O . LYS A 1 666 ? -22.186 13.714 12.865 1.00 55.09 666 LYS A O 1
ATOM 5443 N N . ALA A 1 667 ? -21.605 12.840 10.884 1.00 50.06 667 ALA A N 1
ATOM 5444 C CA . ALA A 1 667 ? -20.801 13.977 10.448 1.00 50.06 667 ALA A CA 1
ATOM 5445 C C . ALA A 1 667 ? -21.618 15.075 9.734 1.00 50.06 667 ALA A C 1
ATOM 5447 O O . ALA A 1 667 ? -21.035 16.103 9.385 1.00 50.06 667 ALA A O 1
ATOM 5448 N N . ASN A 1 668 ? -22.936 14.901 9.532 1.00 47.19 668 ASN A N 1
ATOM 5449 C CA . ASN A 1 668 ? -23.791 15.785 8.719 1.00 47.19 668 ASN A CA 1
ATOM 5450 C C . ASN A 1 668 ? -23.260 16.005 7.286 1.00 47.19 668 ASN A C 1
ATOM 5452 O O . ASN A 1 668 ? -23.294 17.114 6.742 1.00 47.19 668 ASN A O 1
ATOM 5456 N N . LEU A 1 669 ? -22.745 14.949 6.657 1.00 42.50 669 LEU A N 1
ATOM 5457 C CA . LEU A 1 669 ? -22.310 14.984 5.263 1.00 42.50 669 LEU A CA 1
ATOM 5458 C C . LEU A 1 669 ? -23.473 14.508 4.368 1.00 42.50 669 LEU A C 1
ATOM 5460 O O . LEU A 1 669 ? -24.117 13.516 4.675 1.00 42.50 669 LEU A O 1
ATOM 5464 N N . LEU A 1 670 ? -23.776 15.191 3.265 1.00 32.31 670 LEU A N 1
ATOM 5465 C CA . LEU A 1 670 ? -24.709 14.712 2.239 1.00 32.31 670 LEU A CA 1
ATOM 5466 C C . LEU A 1 670 ? -23.965 14.030 1.102 1.00 32.31 670 LEU A C 1
ATOM 5468 O O . LEU A 1 670 ? -22.921 14.499 0.656 1.00 32.31 670 LEU A O 1
ATOM 5472 N N . PHE A 1 671 ? -24.557 12.958 0.584 1.00 32.50 671 PHE A N 1
ATOM 5473 C CA . PHE A 1 671 ? -24.134 12.314 -0.652 1.00 32.50 671 PHE A CA 1
ATOM 5474 C C . PHE A 1 671 ? -24.968 12.859 -1.815 1.00 32.50 671 PHE A C 1
ATOM 5476 O O . PHE A 1 671 ? -26.151 12.544 -1.930 1.00 32.50 671 PHE A O 1
ATOM 5483 N N . VAL A 1 672 ? -24.366 13.661 -2.697 1.00 29.95 672 VAL A N 1
ATOM 5484 C CA . VAL A 1 672 ? -25.003 14.089 -3.953 1.00 29.95 672 VAL A CA 1
ATOM 5485 C C . VAL A 1 672 ? -24.079 13.726 -5.113 1.00 29.95 672 VAL A C 1
ATOM 5487 O O . VAL A 1 672 ? -22.948 14.194 -5.187 1.00 29.95 672 VAL A O 1
ATOM 5490 N N . GLY A 1 673 ? -24.544 12.857 -6.017 1.00 27.03 673 GLY A N 1
ATOM 5491 C CA . GLY A 1 673 ? -23.826 12.519 -7.256 1.00 27.03 673 GLY A CA 1
ATOM 5492 C C . GLY A 1 673 ? -22.475 11.812 -7.069 1.00 27.03 673 GLY A C 1
ATOM 5493 O O . GLY A 1 673 ? -21.572 12.017 -7.872 1.00 27.03 673 GLY A O 1
ATOM 5494 N N . GLY A 1 674 ? -22.307 11.015 -6.007 1.00 29.41 674 GLY A N 1
ATOM 5495 C CA . GLY A 1 674 ? -21.032 10.346 -5.699 1.00 29.41 674 GLY A CA 1
ATOM 5496 C C . GLY A 1 674 ? -19.996 11.239 -5.001 1.00 29.41 674 GLY A C 1
ATOM 5497 O O . GLY A 1 674 ? -18.842 10.838 -4.861 1.00 29.41 674 GLY A O 1
ATOM 5498 N N . VAL A 1 675 ? -20.394 12.437 -4.553 1.00 26.78 675 VAL A N 1
ATOM 5499 C CA . VAL A 1 675 ? -19.543 13.408 -3.850 1.00 26.78 675 VAL A CA 1
ATOM 5500 C C . VAL A 1 675 ? -20.171 13.786 -2.502 1.00 26.78 675 VAL A C 1
ATOM 5502 O O . VAL A 1 675 ? -21.380 13.995 -2.406 1.00 26.78 675 VAL A O 1
ATOM 5505 N N . LEU A 1 676 ? -19.334 13.876 -1.461 1.00 31.97 676 LEU A N 1
ATOM 5506 C CA . LEU A 1 676 ? -19.706 14.320 -0.112 1.00 31.97 676 LEU A CA 1
ATOM 5507 C C . LEU A 1 676 ? -19.749 15.858 -0.038 1.00 31.97 676 LEU A C 1
ATOM 5509 O O . LEU A 1 676 ? -18.718 16.506 -0.225 1.00 31.97 676 LEU A O 1
ATOM 5513 N N . THR A 1 677 ? -20.902 16.449 0.277 1.00 31.27 677 THR A N 1
ATOM 5514 C CA . THR A 1 677 ? -21.082 17.896 0.510 1.00 31.27 677 THR A CA 1
ATOM 5515 C C . THR A 1 677 ? -21.777 18.138 1.856 1.00 31.27 677 THR A C 1
ATOM 5517 O O . THR A 1 677 ? -22.737 17.465 2.185 1.00 31.27 677 THR A O 1
ATOM 5520 N N . GLY A 1 678 ? -21.287 19.052 2.700 1.00 31.06 678 GLY A N 1
ATOM 5521 C CA . GLY A 1 678 ? -21.885 19.320 4.024 1.00 31.06 678 GLY A CA 1
ATOM 5522 C C . GLY A 1 678 ? -22.945 20.428 3.995 1.00 31.06 678 GLY A C 1
ATOM 5523 O O . GLY A 1 678 ? -22.756 21.431 3.305 1.00 31.06 678 GLY A O 1
ATOM 5524 N N . TYR A 1 679 ? -24.025 20.287 4.778 1.00 25.73 679 TYR A N 1
ATOM 5525 C CA . TYR A 1 679 ? -24.956 21.387 5.077 1.00 25.73 679 TYR A CA 1
ATOM 5526 C C . TYR A 1 679 ? -24.318 22.346 6.096 1.00 25.73 679 TYR A C 1
ATOM 5528 O O . TYR A 1 679 ? -23.784 21.936 7.126 1.00 25.73 679 TYR A O 1
ATOM 5536 N N . ALA A 1 680 ? -24.369 23.645 5.809 1.00 29.45 680 ALA A N 1
ATOM 5537 C CA . ALA A 1 680 ? -23.868 24.687 6.693 1.00 29.45 680 ALA A CA 1
ATOM 5538 C C . ALA A 1 680 ? -24.734 24.796 7.964 1.00 29.45 680 ALA A C 1
ATOM 5540 O O . ALA A 1 680 ? -25.809 25.386 7.933 1.00 29.45 680 ALA A O 1
ATOM 5541 N N . GLY A 1 681 ? -24.253 24.256 9.087 1.00 27.36 681 GLY A N 1
ATOM 5542 C CA . GLY A 1 681 ? -24.833 24.510 10.410 1.00 27.36 681 GLY A CA 1
ATOM 5543 C C . GLY A 1 681 ? -24.557 23.401 11.427 1.00 27.36 681 GLY A C 1
ATOM 5544 O O . GLY A 1 681 ? -25.195 22.363 11.384 1.00 27.36 681 GLY A O 1
ATOM 5545 N N . PHE A 1 682 ? -23.636 23.660 12.366 1.00 27.47 682 PHE A N 1
ATOM 5546 C CA . PHE A 1 682 ? -23.353 22.872 13.582 1.00 27.47 682 PHE A CA 1
ATOM 5547 C C . PHE A 1 682 ? -22.968 21.376 13.416 1.00 27.47 682 PHE A C 1
ATOM 5549 O O . PHE A 1 682 ? -23.799 20.486 13.543 1.00 27.47 682 PHE A O 1
ATOM 5556 N N . SER A 1 683 ? -21.662 21.089 13.296 1.00 27.19 683 SER A N 1
ATOM 5557 C CA . SER A 1 683 ? -20.993 19.896 13.862 1.00 27.19 683 SER A CA 1
ATOM 5558 C C . SER A 1 683 ? -19.471 20.133 13.930 1.00 27.19 683 SER A C 1
ATOM 5560 O O . SER A 1 683 ? -18.915 20.963 13.209 1.00 27.19 683 SER A O 1
ATOM 5562 N N . ALA A 1 684 ? -18.792 19.493 14.882 1.00 31.97 684 ALA A N 1
ATOM 5563 C CA . ALA A 1 684 ? -17.435 19.833 15.315 1.00 31.97 684 ALA A CA 1
ATOM 5564 C C . ALA A 1 684 ? -16.298 19.300 14.428 1.00 31.97 684 ALA A C 1
ATOM 5566 O O . ALA A 1 684 ? -15.135 19.597 14.721 1.00 31.97 684 ALA A O 1
ATOM 5567 N N . PHE A 1 685 ? -16.610 18.667 13.291 1.00 32.28 685 PHE A N 1
ATOM 5568 C CA . PHE A 1 685 ? -15.729 18.583 12.116 1.00 32.28 685 PHE A CA 1
ATOM 5569 C C . PHE A 1 685 ? -15.553 19.957 11.446 1.00 32.28 685 PHE A C 1
ATOM 5571 O O . PHE A 1 685 ? -15.555 20.132 10.230 1.00 32.28 685 PHE A O 1
ATOM 5578 N N . SER A 1 686 ? -15.333 20.986 12.254 1.00 32.16 686 SER A N 1
ATOM 5579 C CA . SER A 1 686 ? -14.761 22.220 11.777 1.00 32.16 686 SER A CA 1
ATOM 5580 C C . SER A 1 686 ? -13.304 21.918 11.430 1.00 32.16 686 SER A C 1
ATOM 5582 O O . SER A 1 686 ? -12.428 21.997 12.292 1.00 32.16 686 SER A O 1
ATOM 5584 N N . PHE A 1 687 ? -13.072 21.597 10.155 1.00 32.34 687 PHE A N 1
ATOM 5585 C CA . PHE A 1 687 ? -11.841 21.701 9.358 1.00 32.34 687 PHE A CA 1
ATOM 5586 C C . PHE A 1 687 ? -11.129 23.077 9.546 1.00 32.34 687 PHE A C 1
ATOM 5588 O O . PHE A 1 687 ? -10.829 23.795 8.600 1.00 32.34 687 PHE A O 1
ATOM 5595 N N . LYS A 1 688 ? -10.865 23.508 10.789 1.00 24.52 688 LYS A N 1
ATOM 5596 C CA . LYS A 1 688 ? -10.331 24.835 11.162 1.00 24.52 688 LYS A CA 1
ATOM 5597 C C . LYS A 1 688 ? -8.824 24.849 11.423 1.00 24.52 688 LYS A C 1
ATOM 5599 O O . LYS A 1 688 ? -8.292 25.845 11.899 1.00 24.52 688 LYS A O 1
ATOM 5604 N N . GLN A 1 689 ? -8.108 23.799 11.033 1.00 26.23 689 GLN A N 1
ATOM 5605 C CA . GLN A 1 689 ? -6.696 23.912 10.664 1.00 26.23 689 GLN A CA 1
ATOM 5606 C C . GLN A 1 689 ? -6.544 23.463 9.219 1.00 26.23 689 GLN A C 1
ATOM 5608 O O . GLN A 1 689 ? -6.175 22.325 8.969 1.00 26.23 689 GLN A O 1
ATOM 5613 N N . THR A 1 690 ? -6.923 24.357 8.299 1.00 26.95 690 THR A N 1
ATOM 5614 C CA . THR A 1 690 ? -6.380 24.492 6.935 1.00 26.95 690 THR A CA 1
ATOM 5615 C C . THR A 1 690 ? -5.846 23.210 6.279 1.00 26.95 690 THR A C 1
ATOM 5617 O O . THR A 1 690 ? -4.782 23.196 5.676 1.00 26.95 690 THR A O 1
ATOM 5620 N N . TRP A 1 691 ? -6.651 22.152 6.290 1.00 26.19 691 TRP A N 1
ATOM 5621 C CA . TRP A 1 691 ? -6.982 21.473 5.052 1.00 26.19 691 TRP A CA 1
ATOM 5622 C C . TRP A 1 691 ? -8.164 22.235 4.477 1.00 26.19 691 TRP A C 1
ATOM 5624 O O . TRP A 1 691 ? -9.300 21.775 4.463 1.00 26.19 691 TRP A O 1
ATOM 5634 N N . THR A 1 692 ? -7.886 23.422 3.947 1.00 25.00 692 THR A N 1
ATOM 5635 C CA . THR A 1 692 ? -8.484 23.690 2.652 1.00 25.00 692 THR A CA 1
ATOM 5636 C C . THR A 1 692 ? -8.054 22.508 1.784 1.00 25.00 692 THR A C 1
ATOM 5638 O O . THR A 1 692 ? -6.975 22.504 1.199 1.00 25.00 692 THR A O 1
ATOM 5641 N N . LEU A 1 693 ? -8.924 21.498 1.674 1.00 28.09 693 LEU A N 1
ATOM 5642 C CA . LEU A 1 693 ? -9.317 21.120 0.330 1.00 28.09 693 LEU A CA 1
ATOM 5643 C C . LEU A 1 693 ? -9.433 22.458 -0.398 1.00 28.09 693 LEU A C 1
ATOM 5645 O O . LEU A 1 693 ? -10.243 23.303 -0.011 1.00 28.09 693 LEU A O 1
ATOM 5649 N N . ASN A 1 694 ? -8.535 22.728 -1.338 1.00 28.55 694 ASN A N 1
ATOM 5650 C CA . ASN A 1 694 ? -8.752 23.777 -2.321 1.00 28.55 694 ASN A CA 1
ATOM 5651 C C . ASN A 1 694 ? -9.974 23.359 -3.161 1.00 28.55 694 ASN A C 1
ATOM 5653 O O . ASN A 1 694 ? -9.869 23.059 -4.338 1.00 28.55 694 ASN A O 1
ATOM 5657 N N . THR A 1 695 ? -11.140 23.280 -2.528 1.00 30.28 695 THR A N 1
ATOM 5658 C CA . THR A 1 695 ? -12.463 23.252 -3.135 1.00 30.28 695 THR A CA 1
ATOM 5659 C C . THR A 1 695 ? -13.138 24.616 -2.974 1.00 30.28 695 THR A C 1
ATOM 5661 O O . THR A 1 695 ? -14.260 24.798 -3.426 1.00 30.28 695 THR A O 1
ATOM 5664 N N . ALA A 1 696 ? -12.420 25.615 -2.436 1.00 29.98 696 ALA A N 1
ATOM 5665 C CA . ALA A 1 696 ? -12.698 27.036 -2.651 1.00 29.98 696 ALA A CA 1
ATOM 5666 C C . ALA A 1 696 ? -12.017 27.611 -3.912 1.00 29.98 696 ALA A C 1
ATOM 5668 O O . ALA A 1 696 ? -12.053 28.815 -4.135 1.00 29.98 696 ALA A O 1
ATOM 5669 N N . SER A 1 697 ? -11.446 26.776 -4.780 1.00 33.19 697 SER A N 1
ATOM 5670 C CA . SER A 1 697 ? -11.646 27.012 -6.206 1.00 33.19 697 SER A CA 1
ATOM 5671 C C . SER A 1 697 ? -12.622 25.940 -6.643 1.00 33.19 697 SER A C 1
ATOM 5673 O O . SER A 1 697 ? -12.265 24.760 -6.611 1.00 33.19 697 SER A O 1
ATOM 5675 N N . GLY A 1 698 ? -13.844 26.319 -7.024 1.00 35.12 698 GLY A N 1
ATOM 5676 C CA . GLY A 1 698 ? -14.651 25.433 -7.855 1.00 35.12 698 GLY A CA 1
ATOM 5677 C C . GLY A 1 698 ? -13.724 24.861 -8.923 1.00 35.12 698 GLY A C 1
ATOM 5678 O O . GLY A 1 698 ? -12.916 25.611 -9.478 1.00 35.12 698 GLY A O 1
ATOM 5679 N N . PHE A 1 699 ? -13.727 23.540 -9.113 1.00 41.59 699 PHE A N 1
ATOM 5680 C CA . PHE A 1 699 ? -12.965 22.923 -10.193 1.00 41.59 699 PHE A CA 1
ATOM 5681 C C . PHE A 1 699 ? -13.540 23.465 -11.500 1.00 41.59 699 PHE A C 1
ATOM 5683 O O . PHE A 1 699 ? -14.458 22.905 -12.090 1.00 41.59 699 PHE A O 1
ATOM 5690 N N . LYS A 1 700 ? -13.033 24.626 -11.905 1.00 53.00 700 LYS A N 1
ATOM 5691 C CA . LYS A 1 700 ? -13.293 25.235 -13.185 1.00 53.00 700 LYS A CA 1
ATOM 5692 C C . LYS A 1 700 ? -12.460 24.406 -14.138 1.00 53.00 700 LYS A C 1
ATOM 5694 O O . LYS A 1 700 ? -11.233 24.506 -14.165 1.00 53.00 700 LYS A O 1
ATOM 5699 N N . LEU A 1 701 ? -13.140 23.465 -14.787 1.00 61.78 701 LEU A N 1
ATOM 5700 C CA . LEU A 1 701 ? -12.560 22.703 -15.876 1.00 61.78 701 LEU A CA 1
ATOM 5701 C C . LEU A 1 701 ? -11.960 23.704 -16.857 1.00 61.78 701 LEU A C 1
ATOM 5703 O O . LEU A 1 701 ? -12.582 24.719 -17.181 1.00 61.78 701 LEU A O 1
ATOM 5707 N N . LEU A 1 702 ? -10.733 23.430 -17.284 1.00 79.06 702 LEU A N 1
ATOM 5708 C CA . LEU A 1 702 ? -10.122 24.230 -18.327 1.00 79.06 702 LEU A CA 1
ATOM 5709 C C . LEU A 1 702 ? -10.933 23.998 -19.618 1.00 79.06 702 LEU A C 1
ATOM 5711 O O . LEU A 1 702 ? -11.233 22.846 -19.941 1.00 79.06 702 LEU A O 1
ATOM 5715 N N . PRO A 1 703 ? -11.352 25.064 -20.318 1.00 79.88 703 PRO A N 1
ATOM 5716 C CA . PRO A 1 703 ? -12.093 24.933 -21.563 1.00 79.88 703 PRO A CA 1
ATOM 5717 C C . PRO A 1 703 ? -11.184 24.375 -22.661 1.00 79.88 703 PRO A C 1
ATOM 5719 O O . PRO A 1 703 ? -9.976 24.597 -22.639 1.00 79.88 703 PRO A O 1
ATOM 5722 N N . LEU A 1 704 ? -11.778 23.690 -23.640 1.00 82.56 704 LEU A N 1
ATOM 5723 C CA . LEU A 1 704 ? -11.097 23.349 -24.887 1.00 82.56 704 LEU A CA 1
ATOM 5724 C C . LEU A 1 704 ? -10.860 24.624 -25.699 1.00 82.56 704 LEU A C 1
ATOM 5726 O O . LEU A 1 704 ? -11.809 25.331 -26.031 1.00 82.56 704 LEU A O 1
ATOM 5730 N N . LEU A 1 705 ? -9.599 24.889 -26.016 1.00 88.44 705 LEU A N 1
ATOM 5731 C CA . LEU A 1 705 ? -9.160 26.047 -26.789 1.00 88.44 705 LEU A CA 1
ATOM 5732 C C . LEU A 1 705 ? -8.937 25.677 -28.258 1.00 88.44 705 LEU A C 1
ATOM 5734 O O . LEU A 1 705 ? -8.399 24.608 -28.557 1.00 88.44 705 LEU A O 1
ATOM 5738 N N . THR A 1 706 ? -9.320 26.570 -29.170 1.00 86.38 706 THR A N 1
ATOM 5739 C CA . THR A 1 706 ? -9.088 26.381 -30.614 1.00 86.38 706 THR A CA 1
ATOM 5740 C C . THR A 1 706 ? -7.603 26.505 -30.956 1.00 86.38 706 THR A C 1
ATOM 5742 O O . THR A 1 706 ? -7.076 25.675 -31.696 1.00 86.38 706 THR A O 1
ATOM 5745 N N . GLY A 1 707 ? -6.917 27.483 -30.358 1.00 89.19 707 GLY A N 1
ATOM 5746 C CA . GLY A 1 707 ? -5.491 27.735 -30.545 1.00 89.19 707 GLY A CA 1
ATOM 5747 C C . GLY A 1 707 ? -4.848 28.520 -29.398 1.00 89.19 707 GLY A C 1
ATOM 5748 O O . GLY A 1 707 ? -5.541 29.036 -28.515 1.00 89.19 707 GLY A O 1
ATOM 5749 N N . ARG A 1 708 ? -3.516 28.640 -29.410 1.00 92.81 708 ARG A N 1
ATOM 5750 C CA . ARG A 1 708 ? -2.700 29.214 -28.323 1.00 92.81 708 ARG A CA 1
ATOM 5751 C C . ARG A 1 708 ? -3.063 30.653 -27.968 1.00 92.81 708 ARG A C 1
ATOM 5753 O O . ARG A 1 708 ? -2.953 31.055 -26.814 1.00 92.81 708 ARG A O 1
ATOM 5760 N N . ASN A 1 709 ? -3.572 31.422 -28.930 1.00 91.62 709 ASN A N 1
ATOM 5761 C CA . ASN A 1 709 ? -3.987 32.809 -28.708 1.00 91.62 709 ASN A CA 1
ATOM 5762 C C . ASN A 1 709 ? -5.196 32.923 -27.757 1.00 91.62 709 ASN A C 1
ATOM 5764 O O . ASN A 1 709 ? -5.406 33.971 -27.152 1.00 91.62 709 ASN A O 1
ATOM 5768 N N . GLU A 1 710 ? -5.984 31.858 -27.569 1.00 91.38 710 GLU A N 1
ATOM 5769 C CA . GLU A 1 710 ? -7.088 31.857 -26.601 1.00 91.38 710 GLU A CA 1
ATOM 5770 C C . GLU A 1 710 ? -6.622 31.681 -25.147 1.00 91.38 710 GLU A C 1
ATOM 5772 O O . GLU A 1 710 ? -7.406 31.928 -24.225 1.00 91.38 710 GLU A O 1
ATOM 5777 N N . LEU A 1 711 ? -5.347 31.336 -24.912 1.00 91.88 711 LEU A N 1
ATOM 5778 C CA . LEU A 1 711 ? -4.786 31.245 -23.561 1.00 91.88 711 LEU A CA 1
ATOM 5779 C C . LEU A 1 711 ? -4.901 32.578 -22.814 1.00 91.88 711 LEU A C 1
ATOM 5781 O O . LEU A 1 711 ? -5.195 32.574 -21.623 1.00 91.88 711 LEU A O 1
ATOM 5785 N N . ALA A 1 712 ? -4.778 33.718 -23.500 1.00 88.50 712 ALA A N 1
ATOM 5786 C CA . ALA A 1 712 ? -4.944 35.028 -22.871 1.00 88.50 712 ALA A CA 1
ATOM 5787 C C . ALA A 1 712 ? -6.353 35.219 -22.280 1.00 88.50 712 ALA A C 1
ATOM 5789 O O . ALA A 1 712 ? -6.506 35.683 -21.150 1.00 88.50 712 ALA A O 1
ATOM 5790 N N . LYS A 1 713 ? -7.392 34.780 -23.008 1.00 88.75 713 LYS A N 1
ATOM 5791 C CA . LYS A 1 713 ? -8.790 34.827 -22.546 1.00 88.75 713 LYS A CA 1
ATOM 5792 C C . LYS A 1 713 ? -9.010 33.901 -21.356 1.00 88.75 713 LYS A C 1
ATOM 5794 O O . LYS A 1 713 ? -9.693 34.282 -20.405 1.00 88.75 713 LYS A O 1
ATOM 5799 N N . LEU A 1 714 ? -8.416 32.705 -21.395 1.00 89.06 714 LEU A N 1
ATOM 5800 C CA . LEU A 1 714 ? -8.447 31.766 -20.277 1.00 89.06 714 LEU A CA 1
ATOM 5801 C C . LEU A 1 714 ? -7.843 32.407 -19.024 1.00 89.06 714 LEU A C 1
ATOM 5803 O O . LEU A 1 714 ? -8.530 32.505 -18.011 1.00 89.06 714 LEU A O 1
ATOM 5807 N N . ILE A 1 715 ? -6.607 32.897 -19.117 1.00 92.12 715 ILE A N 1
ATOM 5808 C CA . ILE A 1 715 ? -5.862 33.537 -18.024 1.00 92.12 715 ILE A CA 1
ATOM 5809 C C . ILE A 1 715 ? -6.648 34.716 -17.436 1.00 92.12 715 ILE A C 1
ATOM 5811 O O . ILE A 1 715 ? -6.783 34.825 -16.215 1.00 92.12 715 ILE A O 1
ATOM 5815 N N . LEU A 1 716 ? -7.225 35.560 -18.296 1.00 88.69 716 LEU A N 1
ATOM 5816 C CA . LEU A 1 716 ? -8.058 36.682 -17.872 1.00 88.69 716 LEU A CA 1
ATOM 5817 C C . LEU A 1 716 ? -9.314 36.205 -17.125 1.00 88.69 716 LEU A C 1
ATOM 5819 O O . LEU A 1 716 ? -9.638 36.739 -16.066 1.00 88.69 716 LEU A O 1
ATOM 5823 N N . SER A 1 717 ? -9.991 35.166 -17.628 1.00 85.00 717 SER A N 1
ATOM 5824 C CA . SER A 1 717 ? -11.189 34.592 -16.993 1.00 85.00 717 SER A CA 1
ATOM 5825 C C . SER A 1 717 ? -10.913 33.908 -15.647 1.00 85.00 717 SER A C 1
ATOM 5827 O O . SER A 1 717 ? -11.841 33.678 -14.868 1.00 85.00 717 SER A O 1
ATOM 5829 N N . GLU A 1 718 ? -9.658 33.534 -15.394 1.00 86.25 718 GLU A N 1
ATOM 5830 C CA . GLU A 1 718 ? -9.193 32.957 -14.130 1.00 86.25 718 GLU A CA 1
ATOM 5831 C C . GLU A 1 718 ? -8.732 34.029 -13.130 1.00 86.25 718 GLU A C 1
ATOM 5833 O O . GLU A 1 718 ? -8.468 33.712 -11.972 1.00 86.25 718 GLU A O 1
ATOM 5838 N N . GLY A 1 719 ? -8.642 35.297 -13.549 1.00 90.56 719 GLY A N 1
ATOM 5839 C CA . GLY A 1 719 ? -8.174 36.390 -12.696 1.00 90.56 719 GLY A CA 1
ATOM 5840 C C . GLY A 1 719 ? -6.692 36.280 -12.327 1.00 90.56 719 GLY A C 1
ATOM 5841 O O . GLY A 1 719 ? -6.276 36.767 -11.277 1.00 90.56 719 GLY A O 1
ATOM 5842 N N . PHE A 1 720 ? -5.895 35.615 -13.162 1.00 95.06 720 PHE A N 1
ATOM 5843 C CA . PHE A 1 720 ? -4.458 35.469 -12.950 1.00 95.06 720 PHE A CA 1
ATOM 5844 C C . PHE A 1 720 ? -3.737 36.809 -13.092 1.00 95.06 720 PHE A C 1
ATOM 5846 O O . PHE A 1 720 ? -4.155 37.672 -13.864 1.00 95.06 720 PHE A O 1
ATOM 5853 N N . ILE A 1 721 ? -2.644 36.987 -12.349 1.00 96.69 721 ILE A N 1
ATOM 5854 C CA . ILE A 1 721 ? -1.902 38.258 -12.291 1.00 96.69 721 ILE A CA 1
ATOM 5855 C C . ILE A 1 721 ? -0.396 38.094 -12.507 1.00 96.69 721 ILE A C 1
ATOM 5857 O O . ILE A 1 721 ? 0.308 39.093 -12.609 1.00 96.69 721 ILE A O 1
ATOM 5861 N N . SER A 1 722 ? 0.116 36.865 -12.534 1.00 97.38 722 SER A N 1
ATOM 5862 C CA . SER A 1 722 ? 1.550 36.584 -12.631 1.00 97.38 722 SER A CA 1
ATOM 5863 C C . SER A 1 722 ? 1.832 35.433 -13.589 1.00 97.38 722 SER A C 1
ATOM 5865 O O . SER A 1 722 ? 1.150 34.406 -13.534 1.00 97.38 722 SER A O 1
ATOM 5867 N N . GLY A 1 723 ? 2.841 35.562 -14.452 1.00 97.75 723 GLY A N 1
ATOM 5868 C CA . GLY A 1 723 ? 3.192 34.484 -15.373 1.00 97.75 723 GLY A CA 1
ATOM 5869 C C . GLY A 1 723 ? 4.607 34.513 -15.933 1.00 97.75 723 GLY A C 1
ATOM 5870 O O . GLY A 1 723 ? 5.405 35.388 -15.608 1.00 97.75 723 GLY A O 1
ATOM 5871 N N . ALA A 1 724 ? 4.932 33.515 -16.749 1.00 98.25 724 ALA A N 1
ATOM 5872 C CA . ALA A 1 724 ? 6.227 33.412 -17.410 1.00 98.25 724 ALA A CA 1
ATOM 5873 C C . ALA A 1 724 ? 6.119 32.741 -18.782 1.00 98.25 724 ALA A C 1
ATOM 5875 O O . ALA A 1 724 ? 5.326 31.817 -18.961 1.00 98.25 724 ALA A O 1
ATOM 5876 N N . GLU A 1 725 ? 6.973 33.159 -19.709 1.00 98.38 725 GLU A N 1
ATOM 5877 C CA . GLU A 1 725 ? 7.227 32.479 -20.977 1.00 98.38 725 GLU A CA 1
ATOM 5878 C C . GLU A 1 725 ? 8.693 32.050 -21.032 1.00 98.38 725 GLU A C 1
ATOM 5880 O O . GLU A 1 725 ? 9.598 32.847 -20.768 1.00 98.38 725 GLU A O 1
ATOM 5885 N N . VAL A 1 726 ? 8.911 30.766 -21.315 1.00 98.12 726 VAL A N 1
ATOM 5886 C CA . VAL A 1 726 ? 10.225 30.121 -21.374 1.00 98.12 726 VAL A CA 1
ATOM 5887 C C . VAL A 1 726 ? 10.482 29.724 -22.820 1.00 98.12 726 VAL A C 1
ATOM 5889 O O . VAL A 1 726 ? 9.914 28.740 -23.277 1.00 98.12 726 VAL A O 1
ATOM 5892 N N . GLY A 1 727 ? 11.332 30.477 -23.517 1.00 97.38 727 GLY A N 1
ATOM 5893 C CA . GLY A 1 727 ? 11.465 30.447 -24.976 1.00 97.38 727 GLY A CA 1
ATOM 5894 C C . GLY A 1 727 ? 10.552 31.488 -25.615 1.00 97.38 727 GLY A C 1
ATOM 5895 O O . GLY A 1 727 ? 9.384 31.226 -25.852 1.00 97.38 727 GLY A O 1
ATOM 5896 N N . VAL A 1 728 ? 11.082 32.692 -25.837 1.00 96.94 728 VAL A N 1
ATOM 5897 C CA . VAL A 1 728 ? 10.308 33.892 -26.214 1.00 96.94 728 VAL A CA 1
ATOM 5898 C C . VAL A 1 728 ? 10.547 34.286 -27.670 1.00 96.94 728 VAL A C 1
ATOM 5900 O O . VAL A 1 728 ? 9.698 34.915 -28.307 1.00 96.94 728 VAL A O 1
ATOM 5903 N N . HIS A 1 729 ? 11.715 33.943 -28.217 1.00 95.31 729 HIS A N 1
ATOM 5904 C CA . HIS A 1 729 ? 12.096 34.254 -29.593 1.00 95.31 729 HIS A CA 1
ATOM 5905 C C . HIS A 1 729 ? 12.057 35.767 -29.898 1.00 95.31 729 HIS A C 1
ATOM 5907 O O . HIS A 1 729 ? 12.935 36.493 -29.433 1.00 95.31 729 HIS A O 1
ATOM 5913 N N . THR A 1 730 ? 11.089 36.258 -30.682 1.00 96.00 730 THR A N 1
ATOM 5914 C CA . THR A 1 730 ? 10.881 37.692 -30.998 1.00 96.00 730 THR A CA 1
ATOM 5915 C C . THR A 1 730 ? 9.837 38.383 -30.110 1.00 96.00 730 THR A C 1
ATOM 5917 O O . THR A 1 730 ? 9.494 39.546 -30.343 1.00 96.00 730 THR A O 1
ATOM 5920 N N . GLY A 1 731 ? 9.285 37.677 -29.118 1.00 95.44 731 GLY A N 1
ATOM 5921 C CA . GLY A 1 731 ? 8.261 38.197 -28.210 1.00 95.44 731 GLY A CA 1
ATOM 5922 C C . GLY A 1 731 ? 6.867 38.311 -28.819 1.00 95.44 731 GLY A C 1
ATOM 5923 O O . GLY A 1 731 ? 6.004 38.963 -28.235 1.00 95.44 731 GLY A O 1
ATOM 5924 N N . LEU A 1 732 ? 6.631 37.721 -29.997 1.00 95.88 732 LEU A N 1
ATOM 5925 C CA . LEU A 1 732 ? 5.334 37.783 -30.676 1.00 95.88 732 LEU A CA 1
ATOM 5926 C C . LEU A 1 732 ? 4.215 37.173 -29.824 1.00 95.88 732 LEU A C 1
ATOM 5928 O O . LEU A 1 732 ? 3.150 37.773 -29.696 1.00 95.88 732 LEU A O 1
ATOM 5932 N N . PHE A 1 733 ? 4.447 35.997 -29.238 1.00 95.75 733 PHE A N 1
ATOM 5933 C CA . PHE A 1 733 ? 3.434 35.351 -28.409 1.00 95.75 733 PHE A CA 1
ATOM 5934 C C . PHE A 1 733 ? 3.245 36.082 -27.076 1.00 95.75 733 PHE A C 1
ATOM 5936 O O . PHE A 1 733 ? 2.104 36.386 -26.731 1.00 95.75 733 PHE A O 1
ATOM 5943 N N . SER A 1 734 ? 4.332 36.492 -26.408 1.00 97.12 734 SER A N 1
ATOM 5944 C CA . SER A 1 734 ? 4.260 37.366 -25.227 1.00 97.12 734 SER A CA 1
ATOM 5945 C C . SER A 1 734 ? 3.420 38.620 -25.489 1.00 97.12 734 SER A C 1
ATOM 5947 O O . SER A 1 734 ? 2.607 39.012 -24.656 1.00 97.12 734 SER A O 1
ATOM 5949 N N . GLU A 1 735 ? 3.583 39.254 -26.654 1.00 96.44 735 GLU A N 1
ATOM 5950 C CA . GLU A 1 735 ? 2.820 40.443 -27.034 1.00 96.44 735 GLU A CA 1
ATOM 5951 C C . GLU A 1 735 ? 1.325 40.142 -27.177 1.00 96.44 735 GLU A C 1
ATOM 5953 O O . GLU A 1 735 ? 0.499 40.905 -26.672 1.00 96.44 735 GLU A O 1
ATOM 5958 N N . ILE A 1 736 ? 0.977 39.048 -27.861 1.00 94.38 736 ILE A N 1
ATOM 5959 C CA . ILE A 1 736 ? -0.413 38.601 -28.027 1.00 94.38 736 ILE A CA 1
ATOM 5960 C C . ILE A 1 736 ? -1.033 38.312 -26.656 1.00 94.38 736 ILE A C 1
ATOM 5962 O O . ILE A 1 736 ? -2.132 38.784 -26.368 1.00 94.38 736 ILE A O 1
ATOM 5966 N N . LEU A 1 737 ? -0.305 37.597 -25.796 1.00 94.81 737 LEU A N 1
ATOM 5967 C CA . LEU A 1 737 ? -0.753 37.225 -24.460 1.00 94.81 737 LEU A CA 1
ATOM 5968 C C . LEU A 1 737 ? -1.009 38.460 -23.585 1.00 94.81 737 LEU A C 1
ATOM 5970 O O . LEU A 1 737 ? -2.085 38.604 -23.010 1.00 94.81 737 LEU A O 1
ATOM 5974 N N . LEU A 1 738 ? -0.038 39.376 -23.513 1.00 95.50 738 LEU A N 1
ATOM 5975 C CA . LEU A 1 738 ? -0.088 40.561 -22.651 1.00 95.50 738 LEU A CA 1
ATOM 5976 C C . LEU A 1 738 ? -1.055 41.637 -23.153 1.00 95.50 738 LEU A C 1
ATOM 5978 O O . LEU A 1 738 ? -1.573 42.409 -22.348 1.00 95.50 738 LEU A O 1
ATOM 5982 N N . LYS A 1 739 ? -1.332 41.692 -24.463 1.00 93.69 739 LYS A N 1
ATOM 5983 C CA . LYS A 1 739 ? -2.324 42.619 -25.027 1.00 93.69 739 LYS A CA 1
ATOM 5984 C C . LYS A 1 739 ? -3.726 42.360 -24.469 1.00 93.69 739 LYS A C 1
ATOM 5986 O O . LYS A 1 739 ? -4.431 43.322 -24.173 1.00 93.69 739 LYS A O 1
ATOM 5991 N N . ASP A 1 740 ? -4.092 41.091 -24.308 1.00 89.12 740 ASP A N 1
ATOM 5992 C CA . ASP A 1 740 ? -5.418 40.687 -23.831 1.00 89.12 740 ASP A CA 1
ATOM 5993 C C . ASP A 1 740 ? -5.429 40.396 -22.314 1.00 89.12 740 ASP A C 1
ATOM 5995 O O . ASP A 1 740 ? -6.481 40.446 -21.673 1.00 89.12 740 ASP A O 1
ATOM 5999 N N . TRP A 1 741 ? -4.265 40.161 -21.699 1.00 93.62 741 TRP A N 1
ATOM 6000 C CA . TRP A 1 741 ? -4.121 39.933 -20.259 1.00 93.62 741 TRP A CA 1
ATOM 6001 C C . TRP A 1 741 ? -3.950 41.237 -19.459 1.00 93.62 741 TRP A C 1
ATOM 6003 O O . TRP A 1 741 ? -2.920 41.509 -18.842 1.00 93.62 741 TRP A O 1
ATOM 6013 N N . THR A 1 742 ? -5.014 42.038 -19.405 1.00 88.19 742 THR A N 1
ATOM 6014 C CA . THR A 1 742 ? -5.015 43.364 -18.752 1.00 88.19 742 THR A CA 1
ATOM 6015 C C . THR A 1 742 ? -4.777 43.342 -17.234 1.00 88.19 742 THR A C 1
ATOM 6017 O O . THR A 1 742 ? -4.400 44.360 -16.660 1.00 88.19 742 THR A O 1
ATOM 6020 N N . GLY A 1 743 ? -4.981 42.198 -16.570 1.00 87.69 743 GLY A N 1
ATOM 6021 C CA . GLY A 1 743 ? -4.761 42.015 -15.129 1.00 87.69 743 GLY A CA 1
ATOM 6022 C C . GLY A 1 743 ? -3.326 41.656 -14.720 1.00 87.69 743 GLY A C 1
ATOM 6023 O O . GLY A 1 743 ? -3.066 41.497 -13.525 1.00 87.69 743 GLY A O 1
ATOM 6024 N N . CYS A 1 744 ? -2.404 41.496 -15.675 1.00 94.62 744 CYS A N 1
ATOM 6025 C CA . CYS A 1 744 ? -1.036 41.070 -15.394 1.00 94.62 744 CYS A CA 1
ATOM 6026 C C . CYS A 1 744 ? -0.254 42.129 -14.598 1.00 94.62 744 CYS A C 1
ATOM 6028 O O . CYS A 1 744 ? -0.239 43.307 -14.945 1.00 94.62 744 CYS A O 1
ATOM 6030 N N . LYS A 1 745 ? 0.423 41.695 -13.533 1.00 95.94 745 LYS A N 1
ATOM 6031 C CA . LYS A 1 745 ? 1.267 42.521 -12.654 1.00 95.94 745 LYS A CA 1
ATOM 6032 C C . LYS A 1 745 ? 2.741 42.139 -12.708 1.00 95.94 745 LYS A C 1
ATOM 6034 O O . LYS A 1 745 ? 3.582 42.960 -12.367 1.00 95.94 745 LYS A O 1
ATOM 6039 N N . GLU A 1 746 ? 3.041 40.905 -13.097 1.00 97.12 746 GLU A N 1
ATOM 6040 C CA . GLU A 1 746 ? 4.401 40.369 -13.142 1.00 97.12 746 GLU A CA 1
ATOM 6041 C C . GLU A 1 746 ? 4.496 39.337 -14.269 1.00 97.12 746 GLU A C 1
ATOM 6043 O O . GLU A 1 746 ? 3.751 38.354 -14.276 1.00 97.12 746 GLU A O 1
ATOM 6048 N N . PHE A 1 747 ? 5.402 39.545 -15.224 1.00 98.12 747 PHE A N 1
ATOM 6049 C CA . PHE A 1 747 ? 5.618 38.611 -16.323 1.00 98.12 747 PHE A CA 1
ATOM 6050 C C . PHE A 1 747 ? 7.107 38.388 -16.597 1.00 98.12 747 PHE A C 1
ATOM 6052 O O . PHE A 1 747 ? 7.854 39.326 -16.878 1.00 98.12 747 PHE A O 1
ATOM 6059 N N . HIS A 1 748 ? 7.548 37.133 -16.516 1.00 98.38 748 HIS A N 1
ATOM 6060 C CA . HIS A 1 748 ? 8.935 36.756 -16.778 1.00 98.38 748 HIS A CA 1
ATOM 6061 C C . HIS A 1 748 ? 9.126 36.379 -18.246 1.00 98.38 748 HIS A C 1
ATOM 6063 O O . HIS A 1 748 ? 8.467 35.475 -18.753 1.00 98.38 748 HIS A O 1
ATOM 6069 N N . VAL A 1 749 ? 10.071 37.047 -18.899 1.00 98.19 749 VAL A N 1
ATOM 6070 C CA . VAL A 1 749 ? 10.425 36.858 -20.307 1.00 98.19 749 VAL A CA 1
ATOM 6071 C C . VAL A 1 749 ? 11.782 36.162 -20.351 1.00 98.19 749 VAL A C 1
ATOM 6073 O O . VAL A 1 749 ? 12.804 36.804 -20.101 1.00 98.19 749 VAL A O 1
ATOM 6076 N N . ILE A 1 750 ? 11.801 34.846 -20.584 1.00 98.56 750 ILE A N 1
ATOM 6077 C CA . ILE A 1 750 ? 13.005 34.016 -20.445 1.00 98.56 750 ILE A CA 1
ATOM 6078 C C . ILE A 1 750 ? 13.432 33.458 -21.798 1.00 98.56 750 ILE A C 1
ATOM 6080 O O . ILE A 1 750 ? 12.723 32.651 -22.391 1.00 98.56 750 ILE A O 1
ATOM 6084 N N . ASP A 1 751 ? 14.626 33.829 -22.250 1.00 98.00 751 ASP A N 1
ATOM 6085 C CA . ASP A 1 751 ? 15.239 33.282 -23.460 1.00 98.00 751 ASP A CA 1
ATOM 6086 C C . ASP A 1 751 ? 16.764 33.430 -23.390 1.00 98.00 751 ASP A C 1
ATOM 6088 O O . ASP A 1 751 ? 17.302 34.285 -22.687 1.00 98.00 751 ASP A O 1
ATOM 6092 N N . VAL A 1 752 ? 17.490 32.603 -24.132 1.00 96.12 752 VAL A N 1
ATOM 6093 C CA . VAL A 1 752 ? 18.950 32.673 -24.199 1.00 96.12 752 VAL A CA 1
ATOM 6094 C C . VAL A 1 752 ? 19.400 33.834 -25.099 1.00 96.12 752 VAL A C 1
ATOM 6096 O O . VAL A 1 752 ? 20.421 34.461 -24.809 1.00 96.12 752 VAL A O 1
ATOM 6099 N N . TRP A 1 753 ? 18.678 34.118 -26.195 1.00 96.81 753 TRP A N 1
ATOM 6100 C CA . TRP A 1 753 ? 19.095 35.030 -27.281 1.00 96.81 753 TRP A CA 1
ATOM 6101 C C . TRP A 1 753 ? 20.590 34.921 -27.627 1.00 96.81 753 TRP A C 1
ATOM 6103 O O . TRP A 1 753 ? 21.311 35.919 -27.751 1.00 96.81 753 TRP A O 1
ATOM 6113 N N . ALA A 1 754 ? 21.062 33.684 -27.763 1.00 95.75 754 ALA A N 1
ATOM 6114 C CA . ALA A 1 754 ? 22.396 33.351 -28.236 1.00 95.75 754 ALA A CA 1
ATOM 6115 C C . ALA A 1 754 ? 22.362 32.006 -28.965 1.00 95.75 754 ALA A C 1
ATOM 6117 O O . ALA A 1 754 ? 21.498 31.163 -28.710 1.00 95.75 754 ALA A O 1
ATOM 6118 N N . LYS A 1 755 ? 23.314 31.808 -29.877 1.00 94.69 755 LYS A N 1
ATOM 6119 C CA . LYS A 1 755 ? 23.492 30.549 -30.596 1.00 94.69 755 LYS A CA 1
ATOM 6120 C C . LYS A 1 755 ? 23.865 29.446 -29.612 1.00 94.69 755 LYS A C 1
ATOM 6122 O O . LYS A 1 755 ? 24.837 29.567 -28.867 1.00 94.69 755 LYS A O 1
ATOM 6127 N N . GLN A 1 756 ? 23.113 28.356 -29.639 1.00 93.62 756 GLN A N 1
ATOM 6128 C CA . GLN A 1 756 ? 23.323 27.204 -28.771 1.00 93.62 756 GLN A CA 1
ATOM 6129 C C . GLN A 1 756 ? 24.079 26.099 -29.510 1.00 93.62 756 GLN A C 1
ATOM 6131 O O . GLN A 1 756 ? 23.798 25.797 -30.673 1.00 93.62 756 GLN A O 1
ATOM 6136 N N . ALA A 1 757 ? 25.028 25.462 -28.826 1.00 90.31 757 ALA A N 1
ATOM 6137 C CA . ALA A 1 757 ? 25.650 24.241 -29.322 1.00 90.31 757 ALA A CA 1
ATOM 6138 C C . ALA A 1 757 ? 24.632 23.088 -29.303 1.00 90.31 757 ALA A C 1
ATOM 6140 O O . ALA A 1 757 ? 23.808 23.001 -28.392 1.00 90.31 757 ALA A O 1
ATOM 6141 N N . ASN A 1 758 ? 24.707 22.193 -30.292 1.00 90.12 758 ASN A N 1
ATOM 6142 C CA . ASN A 1 758 ? 23.872 20.986 -30.374 1.00 90.12 758 ASN A CA 1
ATOM 6143 C C . ASN A 1 758 ? 22.357 21.257 -30.299 1.00 90.12 758 ASN A C 1
ATOM 6145 O O . ASN A 1 758 ? 21.596 20.473 -29.733 1.00 90.12 758 ASN A O 1
ATOM 6149 N N . TYR A 1 759 ? 21.910 22.393 -30.836 1.00 91.88 759 TYR A N 1
ATOM 6150 C CA . TYR A 1 759 ? 20.492 22.685 -30.997 1.00 91.88 759 TYR A CA 1
ATOM 6151 C C . TYR A 1 759 ? 20.172 22.801 -32.486 1.00 91.88 759 TYR A C 1
ATOM 6153 O O . TYR A 1 759 ? 20.508 23.798 -33.124 1.00 91.88 759 TYR A O 1
ATOM 6161 N N . LEU A 1 760 ? 19.606 21.735 -33.052 1.00 88.25 760 LEU A N 1
ATOM 6162 C CA . LEU A 1 760 ? 19.255 21.656 -34.467 1.00 88.25 760 LEU A CA 1
ATOM 6163 C C . LEU A 1 760 ? 17.818 22.135 -34.655 1.00 88.25 760 LEU A C 1
ATOM 6165 O O . LEU A 1 760 ? 16.895 21.332 -34.744 1.00 88.25 760 LEU A O 1
ATOM 6169 N N . ASP A 1 761 ? 17.645 23.450 -34.688 1.00 90.38 761 ASP A N 1
ATOM 6170 C CA . ASP A 1 761 ? 16.347 24.080 -34.895 1.00 90.38 761 ASP A CA 1
ATOM 6171 C C . ASP A 1 761 ? 16.493 25.341 -35.752 1.00 90.38 761 ASP A C 1
ATOM 6173 O O . ASP A 1 761 ? 17.492 26.059 -35.646 1.00 90.38 761 ASP A O 1
ATOM 6177 N N . THR A 1 762 ? 15.500 25.628 -36.596 1.00 88.75 762 THR A N 1
ATOM 6178 C CA . THR A 1 762 ? 15.468 26.857 -37.414 1.00 88.75 762 THR A CA 1
ATOM 6179 C C . THR A 1 762 ? 15.547 28.149 -36.589 1.00 88.75 762 THR A C 1
ATOM 6181 O O . THR A 1 762 ? 16.035 29.174 -37.075 1.00 88.75 762 THR A O 1
ATOM 6184 N N . ALA A 1 763 ? 15.126 28.121 -35.324 1.00 88.56 763 ALA A N 1
ATOM 6185 C CA . ALA A 1 763 ? 15.258 29.233 -34.398 1.00 88.56 763 ALA A CA 1
ATOM 6186 C C . ALA A 1 763 ? 16.696 29.418 -33.875 1.00 88.56 763 ALA A C 1
ATOM 6188 O O . ALA A 1 763 ? 17.024 30.511 -33.406 1.00 88.56 763 ALA A O 1
ATOM 6189 N N . ASN A 1 764 ? 17.584 28.425 -33.985 1.00 93.62 764 ASN A N 1
ATOM 6190 C CA . ASN A 1 764 ? 18.963 28.514 -33.503 1.00 93.62 764 ASN A CA 1
ATOM 6191 C C . ASN A 1 764 ? 19.906 29.170 -34.529 1.00 93.62 764 ASN A C 1
ATOM 6193 O O . ASN A 1 764 ? 20.700 28.518 -35.206 1.00 93.62 764 ASN A O 1
ATOM 6197 N N . VAL A 1 765 ? 19.816 30.492 -34.635 1.00 93.88 765 VAL A N 1
ATOM 6198 C CA . VAL A 1 765 ? 20.565 31.312 -35.600 1.00 93.88 765 VAL A CA 1
ATOM 6199 C C . VAL A 1 765 ? 21.829 31.935 -34.992 1.00 93.88 765 VAL A C 1
ATOM 6201 O O . VAL A 1 765 ? 22.068 31.852 -33.786 1.00 93.88 765 VAL A O 1
ATOM 6204 N N . ASP A 1 766 ? 22.649 32.576 -35.829 1.00 94.88 766 ASP A N 1
ATOM 6205 C CA . ASP A 1 766 ? 23.861 33.272 -35.388 1.00 94.88 766 ASP A CA 1
ATOM 6206 C C . ASP A 1 766 ? 23.583 34.425 -34.416 1.00 94.88 766 ASP A C 1
ATOM 6208 O O . ASP A 1 766 ? 22.530 35.065 -34.447 1.00 94.88 766 ASP A O 1
ATOM 6212 N N . ASN A 1 767 ? 24.577 34.727 -33.576 1.00 95.88 767 ASN A N 1
ATOM 6213 C CA . ASN A 1 767 ? 24.455 35.691 -32.479 1.00 95.88 767 ASN A CA 1
ATOM 6214 C C . ASN A 1 767 ? 24.009 37.091 -32.928 1.00 95.88 767 ASN A C 1
ATOM 6216 O O . ASN A 1 767 ? 23.263 37.732 -32.199 1.00 95.88 767 ASN A O 1
ATOM 6220 N N . ASN A 1 768 ? 24.394 37.550 -34.124 1.00 95.31 768 ASN A N 1
ATOM 6221 C CA . ASN A 1 768 ? 23.944 38.847 -34.647 1.00 95.31 768 ASN A CA 1
ATOM 6222 C C . ASN A 1 768 ? 22.424 38.872 -34.878 1.00 95.31 768 ASN A C 1
ATOM 6224 O O . ASN A 1 768 ? 21.759 39.856 -34.569 1.00 95.31 768 ASN A O 1
ATOM 6228 N N . ILE A 1 769 ? 21.860 37.774 -35.389 1.00 95.56 769 ILE A N 1
ATOM 6229 C CA . ILE A 1 769 ? 20.414 37.652 -35.598 1.00 95.56 769 ILE A CA 1
ATOM 6230 C C . ILE A 1 769 ? 19.712 37.473 -34.248 1.00 95.56 769 ILE A C 1
ATOM 6232 O O . ILE A 1 769 ? 18.658 38.066 -34.034 1.00 95.56 769 ILE A O 1
ATOM 6236 N N . GLN A 1 770 ? 20.300 36.717 -33.314 1.00 96.94 770 GLN A N 1
ATOM 6237 C CA . GLN A 1 770 ? 19.747 36.594 -31.961 1.00 96.94 770 GLN A CA 1
ATOM 6238 C C . GLN A 1 770 ? 19.720 37.934 -31.215 1.00 96.94 770 GLN A C 1
ATOM 6240 O O . GLN A 1 770 ? 18.744 38.226 -30.529 1.00 96.94 770 GLN A O 1
ATOM 6245 N N . GLU A 1 771 ? 20.739 38.780 -31.391 1.00 96.69 771 GLU A N 1
ATOM 6246 C CA . GLU A 1 771 ? 20.742 40.136 -30.839 1.00 96.69 771 GLU A CA 1
ATOM 6247 C C . GLU A 1 771 ? 19.622 40.984 -31.450 1.00 96.69 771 GLU A C 1
ATOM 6249 O O . GLU A 1 771 ? 18.873 41.624 -30.715 1.00 96.69 771 GLU A O 1
ATOM 6254 N N . ASN A 1 772 ? 19.423 40.917 -32.770 1.00 96.38 772 ASN A N 1
ATOM 6255 C CA . ASN A 1 772 ? 18.297 41.596 -33.415 1.00 96.38 772 ASN A CA 1
ATOM 6256 C C . ASN A 1 772 ? 16.945 41.125 -32.858 1.00 96.38 772 ASN A C 1
ATOM 6258 O O . ASN A 1 772 ? 16.078 41.957 -32.610 1.00 96.38 772 ASN A O 1
ATOM 6262 N N . ARG A 1 773 ? 16.770 39.822 -32.595 1.00 97.31 773 ARG A N 1
ATOM 6263 C CA . ARG A 1 773 ? 15.542 39.279 -31.981 1.00 97.31 773 ARG A CA 1
ATOM 6264 C C . ARG A 1 773 ? 15.342 39.745 -30.542 1.00 97.31 773 ARG A C 1
ATOM 6266 O O . ARG A 1 773 ? 14.210 40.021 -30.147 1.00 97.31 773 ARG A O 1
ATOM 6273 N N . TYR A 1 774 ? 16.419 39.873 -29.768 1.00 97.31 774 TYR A N 1
ATOM 6274 C CA . TYR A 1 774 ? 16.352 40.450 -28.428 1.00 97.31 774 TYR A CA 1
ATOM 6275 C C . TYR A 1 774 ? 15.892 41.912 -28.485 1.00 97.31 774 TYR A C 1
ATOM 6277 O O . TYR A 1 774 ? 14.949 42.289 -27.789 1.00 97.31 774 TYR A O 1
ATOM 6285 N N . GLN A 1 775 ? 16.486 42.723 -29.366 1.00 97.38 775 GLN A N 1
ATOM 6286 C CA . GLN A 1 775 ? 16.077 44.119 -29.553 1.00 97.38 775 GLN A CA 1
ATOM 6287 C C . GLN A 1 775 ? 14.644 44.235 -30.090 1.00 97.38 775 GLN A C 1
ATOM 6289 O O . GLN A 1 775 ? 13.880 45.085 -29.633 1.00 97.38 775 GLN A O 1
ATOM 6294 N N . GLU A 1 776 ? 14.243 43.358 -31.011 1.00 97.38 776 GLU A N 1
ATOM 6295 C CA . GLU A 1 776 ? 12.866 43.277 -31.499 1.00 97.38 776 GLU A CA 1
ATOM 6296 C C . GLU A 1 776 ? 11.896 42.966 -30.356 1.00 97.38 776 GLU A C 1
ATOM 6298 O O . GLU A 1 776 ? 10.910 43.681 -30.193 1.00 97.38 776 GLU A O 1
ATOM 6303 N N . THR A 1 777 ? 12.212 41.981 -29.511 1.00 97.62 777 THR A N 1
ATOM 6304 C CA . THR A 1 777 ? 11.409 41.632 -28.331 1.00 97.62 777 THR A CA 1
ATOM 6305 C C . THR A 1 777 ? 11.256 42.830 -27.397 1.00 97.62 777 THR A C 1
ATOM 6307 O O . THR A 1 777 ? 10.141 43.174 -27.004 1.00 97.62 777 THR A O 1
ATOM 6310 N N . ARG A 1 778 ? 12.362 43.520 -27.082 1.00 97.19 778 ARG A N 1
ATOM 6311 C CA . ARG A 1 778 ? 12.366 44.722 -26.231 1.00 97.19 778 ARG A CA 1
ATOM 6312 C C . ARG A 1 778 ? 11.496 45.832 -26.822 1.00 97.19 778 ARG A C 1
ATOM 6314 O O . ARG A 1 778 ? 10.735 46.465 -26.098 1.00 97.19 778 ARG A O 1
ATOM 6321 N N . ASN A 1 779 ? 11.568 46.052 -28.134 1.00 96.88 779 ASN A N 1
ATOM 6322 C CA . ASN A 1 779 ? 10.750 47.050 -28.822 1.00 96.88 779 ASN A CA 1
ATOM 6323 C C . ASN A 1 779 ? 9.263 46.675 -28.828 1.00 96.88 779 ASN A C 1
ATOM 6325 O O . ASN A 1 779 ? 8.415 47.520 -28.542 1.00 96.88 779 ASN A O 1
ATOM 6329 N N . ARG A 1 780 ? 8.950 45.407 -29.105 1.00 97.19 780 ARG A N 1
ATOM 6330 C CA . ARG A 1 780 ? 7.590 44.863 -29.173 1.00 97.19 780 ARG A CA 1
ATOM 6331 C C . ARG A 1 780 ? 6.885 44.910 -27.814 1.00 97.19 780 ARG A C 1
ATOM 6333 O O . ARG A 1 780 ? 5.720 45.297 -27.714 1.00 97.19 780 ARG A O 1
ATOM 6340 N N . LEU A 1 781 ? 7.617 44.583 -26.751 1.00 96.94 781 LEU A N 1
ATOM 6341 C CA . LEU A 1 781 ? 7.101 44.527 -25.385 1.00 96.94 781 LEU A CA 1
ATOM 6342 C C . LEU A 1 781 ? 7.272 45.835 -24.598 1.00 96.94 781 LEU A C 1
ATOM 6344 O O . LEU A 1 781 ? 6.802 45.928 -23.465 1.00 96.94 781 LEU A O 1
ATOM 6348 N N . LYS A 1 782 ? 7.845 46.881 -25.209 1.00 95.81 782 LYS A N 1
ATOM 6349 C CA . LYS A 1 782 ? 8.138 48.183 -24.581 1.00 95.81 782 LYS A CA 1
ATOM 6350 C C . LYS A 1 782 ? 6.949 48.805 -23.842 1.00 95.81 782 LYS A C 1
ATOM 6352 O O . LYS A 1 782 ? 7.121 49.443 -22.808 1.00 95.81 782 LYS A O 1
ATOM 6357 N N . ARG A 1 783 ? 5.728 48.621 -24.350 1.00 95.50 783 ARG A N 1
ATOM 6358 C CA . ARG A 1 783 ? 4.493 49.125 -23.715 1.00 95.50 783 ARG A CA 1
ATOM 6359 C C . ARG A 1 783 ? 4.154 48.446 -22.379 1.00 95.50 783 ARG A C 1
ATOM 6361 O O . ARG A 1 783 ? 3.418 49.019 -21.584 1.00 95.50 783 ARG A O 1
ATOM 6368 N N . PHE A 1 784 ? 4.702 47.262 -22.118 1.00 96.25 784 PHE A N 1
ATOM 6369 C CA . PHE A 1 784 ? 4.487 46.480 -20.899 1.00 96.25 784 PHE A CA 1
ATOM 6370 C C . PHE A 1 784 ? 5.705 46.495 -19.965 1.00 96.25 784 PHE A C 1
ATOM 6372 O O . PHE A 1 784 ? 5.694 45.815 -18.950 1.00 96.25 784 PHE A O 1
ATOM 6379 N N . GLU A 1 785 ? 6.740 47.292 -20.257 1.00 93.50 785 GLU A N 1
ATOM 6380 C CA . GLU A 1 785 ? 8.041 47.265 -19.563 1.00 93.50 785 GLU A CA 1
ATOM 6381 C C . GLU A 1 785 ? 7.937 47.312 -18.025 1.00 93.50 785 GLU A C 1
ATOM 6383 O O . GLU A 1 785 ? 8.718 46.673 -17.331 1.00 93.50 785 GLU A O 1
ATOM 6388 N N . HIS A 1 786 ? 6.935 48.013 -17.489 1.00 94.81 786 HIS A N 1
ATOM 6389 C CA . HIS A 1 786 ? 6.694 48.168 -16.052 1.00 94.81 786 HIS A CA 1
ATOM 6390 C C . HIS A 1 786 ? 6.297 46.879 -15.302 1.00 94.81 786 HIS A C 1
ATOM 6392 O O . HIS A 1 786 ? 6.380 46.868 -14.076 1.00 94.81 786 HIS A O 1
ATOM 6398 N N . ILE A 1 787 ? 5.876 45.818 -16.002 1.00 96.62 787 ILE A N 1
ATOM 6399 C CA . ILE A 1 787 ? 5.531 44.506 -15.415 1.00 96.62 787 ILE A CA 1
ATOM 6400 C C . ILE A 1 787 ? 6.495 43.386 -15.831 1.00 96.62 787 ILE A C 1
ATOM 6402 O O . ILE A 1 787 ? 6.311 42.241 -15.417 1.00 96.62 787 ILE A O 1
ATOM 6406 N N . LEU A 1 788 ? 7.492 43.681 -16.673 1.00 97.56 788 LEU A N 1
ATOM 6407 C CA . LEU A 1 788 ? 8.342 42.661 -17.284 1.00 97.56 788 LEU A CA 1
ATOM 6408 C C . LEU A 1 788 ? 9.644 42.444 -16.521 1.00 97.56 788 LEU A C 1
ATOM 6410 O O . LEU A 1 788 ? 10.357 43.382 -16.170 1.00 97.56 788 LEU A O 1
ATOM 6414 N N . HIS A 1 789 ? 10.006 41.173 -16.378 1.00 97.38 789 HIS A N 1
ATOM 6415 C CA . HIS A 1 789 ? 11.303 40.735 -15.881 1.00 97.38 789 HIS A CA 1
ATOM 6416 C C . HIS A 1 789 ? 12.016 39.954 -16.982 1.00 97.38 789 HIS A C 1
ATOM 6418 O O . HIS A 1 789 ? 11.620 38.835 -17.303 1.00 97.38 789 HIS A O 1
ATOM 6424 N N . TYR A 1 790 ? 13.059 40.540 -17.569 1.00 97.56 790 TYR A N 1
ATOM 6425 C CA . TYR A 1 790 ? 13.825 39.907 -18.644 1.00 97.56 790 TYR A CA 1
ATOM 6426 C C . TYR A 1 790 ? 14.924 39.010 -18.079 1.00 97.56 790 TYR A C 1
ATOM 6428 O O . TYR A 1 790 ? 15.755 39.457 -17.292 1.00 97.56 790 TYR A O 1
ATOM 6436 N N . HIS A 1 791 ? 14.958 37.765 -18.545 1.00 97.19 791 HIS A N 1
ATOM 6437 C CA . HIS A 1 791 ? 15.948 36.756 -18.182 1.00 97.19 791 HIS A CA 1
ATOM 6438 C C . HIS A 1 791 ? 16.679 36.311 -19.445 1.00 97.19 791 HIS A C 1
ATOM 6440 O O . HIS A 1 791 ? 16.273 35.347 -20.091 1.00 97.19 791 HIS A O 1
ATOM 6446 N N . ARG A 1 792 ? 17.753 37.023 -19.810 1.00 96.69 792 ARG A N 1
ATOM 6447 C CA . ARG A 1 792 ? 18.632 36.637 -20.926 1.00 96.69 792 ARG A CA 1
ATOM 6448 C C . ARG A 1 792 ? 19.591 35.532 -20.484 1.00 96.69 792 ARG A C 1
ATOM 6450 O O . ARG A 1 792 ? 20.759 35.788 -20.196 1.00 96.69 792 ARG A O 1
ATOM 6457 N N . ASN A 1 793 ? 19.071 34.321 -20.316 1.00 96.12 793 ASN A N 1
ATOM 6458 C CA . ASN A 1 793 ? 19.815 33.194 -19.767 1.00 96.12 793 ASN A CA 1
ATOM 6459 C C . ASN A 1 793 ? 19.176 31.855 -20.156 1.00 96.12 793 ASN A C 1
ATOM 6461 O O . ASN A 1 793 ? 18.040 31.793 -20.617 1.00 96.12 793 ASN A O 1
ATOM 6465 N N . TYR A 1 794 ? 19.892 30.757 -19.918 1.00 94.94 794 TYR A N 1
ATOM 6466 C CA . TYR A 1 794 ? 19.313 29.422 -20.024 1.00 94.94 794 TYR A CA 1
ATOM 6467 C C . TYR A 1 794 ? 18.171 29.249 -19.019 1.00 94.94 794 TYR A C 1
ATOM 6469 O O . TYR A 1 794 ? 18.295 29.640 -17.855 1.00 94.94 794 TYR A O 1
ATOM 6477 N N . SER A 1 795 ? 17.091 28.595 -19.450 1.00 95.69 795 SER A N 1
ATOM 6478 C CA . SER A 1 795 ? 15.890 28.328 -18.646 1.00 95.69 795 SER A CA 1
ATOM 6479 C C . SER A 1 795 ? 16.220 27.710 -17.278 1.00 95.69 795 SER A C 1
ATOM 6481 O O . SER A 1 795 ? 15.778 28.190 -16.234 1.00 95.69 795 SER A O 1
ATOM 6483 N N . HIS A 1 796 ? 17.106 26.711 -17.251 1.00 93.44 796 HIS A N 1
ATOM 6484 C CA . HIS A 1 796 ? 17.524 26.038 -16.017 1.00 93.44 796 HIS A CA 1
ATOM 6485 C C . HIS A 1 796 ? 18.340 26.911 -15.045 1.00 93.44 796 HIS A C 1
ATOM 6487 O O . HIS A 1 796 ? 18.520 26.528 -13.887 1.00 93.44 796 HIS A O 1
ATOM 6493 N N . ILE A 1 797 ? 18.836 28.068 -15.493 1.00 94.62 797 ILE A N 1
ATOM 6494 C CA . ILE A 1 797 ? 19.531 29.050 -14.654 1.00 94.62 797 ILE A CA 1
ATOM 6495 C C . ILE A 1 797 ? 18.549 30.138 -14.215 1.00 94.62 797 ILE A C 1
ATOM 6497 O O . ILE A 1 797 ? 18.440 30.393 -13.013 1.00 94.62 797 ILE A O 1
ATOM 6501 N N . ALA A 1 798 ? 17.791 30.704 -15.162 1.00 94.50 798 ALA A N 1
ATOM 6502 C CA . ALA A 1 798 ? 16.802 31.761 -14.931 1.00 94.50 798 ALA A CA 1
ATOM 6503 C C . ALA A 1 798 ? 15.744 31.374 -13.882 1.00 94.50 798 ALA A C 1
ATOM 6505 O O . ALA A 1 798 ? 15.315 32.192 -13.072 1.00 94.50 798 ALA A O 1
ATOM 6506 N N . VAL A 1 799 ? 15.368 30.093 -13.824 1.00 95.44 799 VAL A N 1
ATOM 6507 C CA . VAL A 1 799 ? 14.393 29.566 -12.855 1.00 95.44 799 VAL A CA 1
ATOM 6508 C C . VAL A 1 799 ? 14.758 29.816 -11.380 1.00 95.44 799 VAL A C 1
ATOM 6510 O O . VAL A 1 799 ? 13.879 29.781 -10.514 1.00 95.44 799 VAL A O 1
ATOM 6513 N N . ASN A 1 800 ? 16.035 30.065 -11.065 1.00 93.94 800 ASN A N 1
ATOM 6514 C CA . ASN A 1 800 ? 16.490 30.350 -9.699 1.00 93.94 800 ASN A CA 1
ATOM 6515 C C . ASN A 1 800 ? 16.115 31.758 -9.221 1.00 93.94 800 ASN A C 1
ATOM 6517 O O . ASN A 1 800 ? 16.024 31.984 -8.016 1.00 93.94 800 ASN A O 1
ATOM 6521 N N . GLU A 1 801 ? 15.858 32.680 -10.148 1.00 94.19 801 GLU A N 1
ATOM 6522 C CA . GLU A 1 801 ? 15.428 34.049 -9.847 1.00 94.19 801 GLU A CA 1
ATOM 6523 C C . GLU A 1 801 ? 13.916 34.131 -9.585 1.00 94.19 801 GLU A C 1
ATOM 6525 O O . GLU A 1 801 ? 13.413 35.124 -9.060 1.00 94.19 801 GLU A O 1
ATOM 6530 N N . ILE A 1 802 ? 13.185 33.053 -9.884 1.00 94.69 802 ILE A N 1
ATOM 6531 C CA . ILE A 1 802 ? 11.738 32.951 -9.704 1.00 94.69 802 ILE A CA 1
ATOM 6532 C C . ILE A 1 802 ? 11.434 32.208 -8.404 1.00 94.69 802 ILE A C 1
ATOM 6534 O O . ILE A 1 802 ? 11.911 31.093 -8.157 1.00 94.69 802 ILE A O 1
ATOM 6538 N N . LYS A 1 803 ? 10.601 32.811 -7.554 1.00 92.31 803 LYS A N 1
ATOM 6539 C CA . LYS A 1 803 ? 10.186 32.214 -6.277 1.00 92.31 803 LYS A CA 1
ATOM 6540 C C . LYS A 1 803 ? 9.283 30.995 -6.513 1.00 92.31 803 LYS A C 1
ATOM 6542 O O . LYS A 1 803 ? 8.580 30.883 -7.509 1.00 92.31 803 LYS A O 1
ATOM 6547 N N . ASN A 1 804 ? 9.308 30.032 -5.594 1.00 89.69 804 ASN A N 1
ATOM 6548 C CA . ASN A 1 804 ? 8.381 28.899 -5.669 1.00 89.69 804 ASN A CA 1
ATOM 6549 C C . ASN A 1 804 ? 6.956 29.365 -5.356 1.00 89.69 804 ASN A C 1
ATOM 6551 O O . ASN A 1 804 ? 6.772 30.214 -4.483 1.00 89.69 804 ASN A O 1
ATOM 6555 N N . ASN A 1 805 ? 5.962 28.754 -6.006 1.00 90.50 805 ASN A N 1
ATOM 6556 C CA . ASN A 1 805 ? 4.543 29.051 -5.793 1.00 90.50 805 ASN A CA 1
ATOM 6557 C C . ASN A 1 805 ? 4.208 30.555 -5.949 1.00 90.50 805 ASN A C 1
ATOM 6559 O O . ASN A 1 805 ? 3.424 31.099 -5.168 1.00 90.50 805 ASN A O 1
ATOM 6563 N N . SER A 1 806 ? 4.833 31.234 -6.919 1.00 93.62 806 SER A N 1
ATOM 6564 C CA . SER A 1 806 ? 4.648 32.669 -7.180 1.00 93.62 806 SER A CA 1
ATOM 6565 C C . SER A 1 806 ? 3.940 32.978 -8.495 1.00 93.62 806 SER A C 1
ATOM 6567 O O . SER A 1 806 ? 3.312 34.027 -8.567 1.00 93.62 806 SER A O 1
ATOM 6569 N N . LEU A 1 807 ? 3.968 32.077 -9.482 1.00 97.38 807 LEU A N 1
ATOM 6570 C CA . LEU A 1 807 ? 3.367 32.292 -10.804 1.00 97.38 807 LEU A CA 1
ATOM 6571 C C . LEU A 1 807 ? 1.965 31.680 -10.898 1.00 97.38 807 LEU A C 1
ATOM 6573 O O . LEU A 1 807 ? 1.748 30.573 -10.413 1.00 97.38 807 LEU A O 1
ATOM 6577 N N . ASP A 1 808 ? 1.024 32.354 -11.551 1.00 96.88 808 ASP A N 1
ATOM 6578 C CA . ASP A 1 808 ? -0.308 31.806 -11.850 1.00 96.88 808 ASP A CA 1
ATOM 6579 C C . ASP A 1 808 ? -0.332 31.050 -13.187 1.00 96.88 808 ASP A C 1
ATOM 6581 O O . ASP A 1 808 ? -1.060 30.070 -13.339 1.00 96.88 808 ASP A O 1
ATOM 6585 N N . PHE A 1 809 ? 0.486 31.486 -14.144 1.00 97.44 809 PHE A N 1
ATOM 6586 C CA . PHE A 1 809 ? 0.543 30.949 -15.500 1.00 97.44 809 PHE A CA 1
ATOM 6587 C C . PHE A 1 809 ? 1.984 30.694 -15.947 1.00 97.44 809 PHE A C 1
ATOM 6589 O O . PHE A 1 809 ? 2.894 31.447 -15.602 1.00 97.44 809 PHE A O 1
ATOM 6596 N N . ILE A 1 810 ? 2.204 29.659 -16.751 1.00 97.81 810 ILE A N 1
ATOM 6597 C CA . ILE A 1 810 ? 3.476 29.484 -17.449 1.00 97.81 810 ILE A CA 1
ATOM 6598 C C . ILE A 1 810 ? 3.302 28.854 -18.820 1.00 97.81 810 ILE A C 1
ATOM 6600 O O . ILE A 1 810 ? 2.449 27.982 -18.995 1.00 97.81 810 ILE A O 1
ATOM 6604 N N . TYR A 1 811 ? 4.151 29.275 -19.752 1.00 98.38 811 TYR A N 1
ATOM 6605 C CA . TYR A 1 811 ? 4.207 28.795 -21.123 1.00 98.38 811 TYR A CA 1
ATOM 6606 C C . TYR A 1 811 ? 5.630 28.346 -21.486 1.00 98.38 811 TYR A C 1
ATOM 6608 O O . TYR A 1 811 ? 6.569 29.131 -21.366 1.00 98.38 811 TYR A O 1
ATOM 6616 N N . ILE A 1 812 ? 5.799 27.081 -21.879 1.00 98.25 812 ILE A N 1
ATOM 6617 C CA . ILE A 1 812 ? 7.092 26.468 -22.225 1.00 98.25 812 ILE A CA 1
ATOM 6618 C C . ILE A 1 812 ? 7.189 26.252 -23.740 1.00 98.25 812 ILE A C 1
ATOM 6620 O O . ILE A 1 812 ? 6.387 25.512 -24.309 1.00 98.25 812 ILE A O 1
ATOM 6624 N N . ASP A 1 813 ? 8.199 26.863 -24.358 1.00 97.00 813 ASP A N 1
ATOM 6625 C CA . ASP A 1 813 ? 8.485 26.836 -25.800 1.00 97.00 813 ASP A CA 1
ATOM 6626 C C . ASP A 1 813 ? 9.989 27.078 -26.104 1.00 97.00 813 ASP A C 1
ATOM 6628 O O . ASP A 1 813 ? 10.371 27.793 -27.027 1.00 97.00 813 ASP A O 1
ATOM 6632 N N . ALA A 1 814 ? 10.889 26.550 -25.259 1.00 94.62 814 ALA A N 1
ATOM 6633 C CA . ALA A 1 814 ? 12.330 26.825 -25.355 1.00 94.62 814 ALA A CA 1
ATOM 6634 C C . ALA A 1 814 ? 13.092 25.846 -26.260 1.00 94.62 814 ALA A C 1
ATOM 6636 O O . ALA A 1 814 ? 13.677 26.240 -27.269 1.00 94.62 814 ALA A O 1
ATOM 6637 N N . ARG A 1 815 ? 13.152 24.571 -25.862 1.00 94.06 815 ARG A N 1
ATOM 6638 C CA . ARG A 1 815 ? 13.738 23.480 -26.654 1.00 94.06 815 ARG A CA 1
ATOM 6639 C C . ARG A 1 815 ? 12.672 22.439 -26.926 1.00 94.06 815 ARG A C 1
ATOM 6641 O O . ARG A 1 815 ? 11.878 22.146 -26.040 1.00 94.06 815 ARG A O 1
ATOM 6648 N N . HIS A 1 816 ? 12.740 21.814 -28.095 1.00 94.69 816 HIS A N 1
ATOM 6649 C CA . HIS A 1 816 ? 11.756 20.814 -28.519 1.00 94.69 816 HIS A CA 1
ATOM 6650 C C . HIS A 1 816 ? 12.196 19.363 -28.310 1.00 94.69 816 HIS A C 1
ATOM 6652 O O . HIS A 1 816 ? 11.403 18.443 -28.494 1.00 94.69 816 HIS A O 1
ATOM 6658 N N . ASP A 1 817 ? 13.443 19.127 -27.891 1.00 93.81 817 ASP A N 1
ATOM 6659 C CA . ASP A 1 817 ? 13.893 17.779 -27.548 1.00 93.81 817 ASP A CA 1
ATOM 6660 C C . ASP A 1 817 ? 13.350 17.319 -26.192 1.00 93.81 817 ASP A C 1
ATOM 6662 O O . ASP A 1 817 ? 13.203 18.097 -25.246 1.00 93.81 817 ASP A O 1
ATOM 6666 N N . TYR A 1 818 ? 13.114 16.012 -26.077 1.00 94.31 818 TYR A N 1
ATOM 6667 C CA . TYR A 1 818 ? 12.531 15.398 -24.884 1.00 94.31 818 TYR A CA 1
ATOM 6668 C C . TYR A 1 818 ? 13.236 15.800 -23.575 1.00 94.31 818 TYR A C 1
ATOM 6670 O O . TYR A 1 818 ? 12.580 16.014 -22.556 1.00 94.31 818 TYR A O 1
ATOM 6678 N N . ALA A 1 819 ? 14.573 15.875 -23.571 1.00 91.50 819 ALA A N 1
ATOM 6679 C CA . ALA A 1 819 ? 15.331 16.145 -22.352 1.00 91.50 819 ALA A CA 1
ATOM 6680 C C . ALA A 1 819 ? 15.225 17.617 -21.932 1.00 91.50 819 ALA A C 1
ATOM 6682 O O . ALA A 1 819 ? 15.069 17.884 -20.738 1.00 91.50 819 ALA A O 1
ATOM 6683 N N . GLY A 1 820 ? 15.276 18.539 -22.897 1.00 91.75 820 GLY A N 1
ATOM 6684 C CA . GLY A 1 820 ? 15.068 19.970 -22.680 1.00 91.75 820 GLY A CA 1
ATOM 6685 C C . GLY A 1 820 ? 13.672 20.273 -22.138 1.00 91.75 820 GLY A C 1
ATOM 6686 O O . GLY A 1 820 ? 13.551 20.844 -21.055 1.00 91.75 820 GLY A O 1
ATOM 6687 N N . VAL A 1 821 ? 12.626 19.786 -22.816 1.00 96.00 821 VAL A N 1
ATOM 6688 C CA . VAL A 1 821 ? 11.228 19.984 -22.387 1.00 96.00 821 VAL A CA 1
ATOM 6689 C C . VAL A 1 821 ? 11.014 19.436 -20.981 1.00 96.00 821 VAL A C 1
ATOM 6691 O O . VAL A 1 821 ? 10.516 20.135 -20.103 1.00 96.00 821 VAL A O 1
ATOM 6694 N N . MET A 1 822 ? 11.433 18.192 -20.732 1.00 94.75 822 MET A N 1
ATOM 6695 C CA . MET A 1 822 ? 11.272 17.563 -19.423 1.00 94.75 822 MET A CA 1
ATOM 6696 C C . MET A 1 822 ? 12.003 18.353 -18.324 1.00 94.75 822 MET A C 1
ATOM 6698 O O . MET A 1 822 ? 11.450 18.532 -17.240 1.00 94.75 822 MET A O 1
ATOM 6702 N N . GLN A 1 823 ? 13.214 18.864 -18.591 1.00 94.62 823 GLN A N 1
ATOM 6703 C CA . GLN A 1 823 ? 13.961 19.705 -17.648 1.00 94.62 823 GLN A CA 1
ATOM 6704 C C . GLN A 1 823 ? 13.179 20.971 -17.278 1.00 94.62 823 GLN A C 1
ATOM 6706 O O . GLN A 1 823 ? 13.023 21.255 -16.086 1.00 94.62 823 GLN A O 1
ATOM 6711 N N . ASP A 1 824 ? 12.655 21.690 -18.270 1.00 95.75 824 ASP A N 1
ATOM 6712 C CA . ASP A 1 824 ? 11.878 22.907 -18.040 1.00 95.75 824 ASP A CA 1
ATOM 6713 C C . ASP A 1 824 ? 10.589 22.599 -17.278 1.00 95.75 824 ASP A C 1
ATOM 6715 O O . ASP A 1 824 ? 10.313 23.228 -16.253 1.00 95.75 824 ASP A O 1
ATOM 6719 N N . MET A 1 825 ? 9.854 21.556 -17.677 1.00 96.25 825 MET A N 1
ATOM 6720 C CA . MET A 1 825 ? 8.631 21.152 -16.983 1.00 96.25 825 MET A CA 1
ATOM 6721 C C . MET A 1 825 ? 8.876 20.907 -15.487 1.00 96.25 825 MET A C 1
ATOM 6723 O O . MET A 1 825 ? 8.140 21.416 -14.645 1.00 96.25 825 MET A O 1
ATOM 6727 N N . ILE A 1 826 ? 9.945 20.195 -15.120 1.00 92.19 826 ILE A N 1
ATOM 6728 C CA . ILE A 1 826 ? 10.269 19.893 -13.713 1.00 92.19 826 ILE A CA 1
ATOM 6729 C C . ILE A 1 826 ? 10.628 21.145 -12.923 1.00 92.19 826 ILE A C 1
ATOM 6731 O O . ILE A 1 826 ? 10.148 21.331 -11.800 1.00 92.19 826 ILE A O 1
ATOM 6735 N N . LEU A 1 827 ? 11.519 21.970 -13.472 1.00 92.31 827 LEU A N 1
ATOM 6736 C CA . LEU A 1 827 ? 12.053 23.126 -12.759 1.00 92.31 827 LEU A CA 1
ATOM 6737 C C . LEU A 1 827 ? 10.948 24.153 -12.512 1.00 92.31 827 LEU A C 1
ATOM 6739 O O . LEU A 1 827 ? 10.786 24.654 -11.391 1.00 92.31 827 LEU A O 1
ATOM 6743 N N . TYR A 1 828 ? 10.135 24.390 -13.536 1.00 95.94 828 TYR A N 1
ATOM 6744 C CA . TYR A 1 828 ? 9.103 25.408 -13.512 1.00 95.94 828 TYR A CA 1
ATOM 6745 C C . TYR A 1 828 ? 7.793 24.949 -12.863 1.00 95.94 828 TYR A C 1
ATOM 6747 O O . TYR A 1 828 ? 7.057 25.788 -12.340 1.00 95.94 828 TYR A O 1
ATOM 6755 N N . TRP A 1 829 ? 7.527 23.640 -12.755 1.00 95.69 829 TRP A N 1
ATOM 6756 C CA . TRP A 1 829 ? 6.349 23.136 -12.035 1.00 95.69 829 TRP A CA 1
ATOM 6757 C C . TRP A 1 829 ? 6.274 23.650 -10.600 1.00 95.69 829 TRP A C 1
ATOM 6759 O O . TRP A 1 829 ? 5.207 24.021 -10.119 1.00 95.69 829 TRP A O 1
ATOM 6769 N N . SER A 1 830 ? 7.410 23.728 -9.902 1.00 91.62 830 SER A N 1
ATOM 6770 C CA . SER A 1 830 ? 7.478 24.229 -8.521 1.00 91.62 830 SER A CA 1
ATOM 6771 C C . SER A 1 830 ? 7.178 25.732 -8.381 1.00 91.62 830 SER A C 1
ATOM 6773 O O . SER A 1 830 ? 6.846 26.195 -7.285 1.00 91.62 830 SER A O 1
ATOM 6775 N N . LYS A 1 831 ? 7.262 26.488 -9.481 1.00 94.69 831 LYS A N 1
ATOM 6776 C CA . LYS A 1 831 ? 7.061 27.943 -9.527 1.00 94.69 831 LYS A CA 1
ATOM 6777 C C . LYS A 1 831 ? 5.592 28.322 -9.651 1.00 94.69 831 LYS A C 1
ATOM 6779 O O . LYS A 1 831 ? 5.187 29.347 -9.108 1.00 94.69 831 LYS A O 1
ATOM 6784 N N . VAL A 1 832 ? 4.793 27.463 -10.279 1.00 95.19 832 VAL A N 1
ATOM 6785 C CA . VAL A 1 832 ? 3.357 27.688 -10.473 1.00 95.19 832 VAL A CA 1
ATOM 6786 C C . VAL A 1 832 ? 2.574 27.443 -9.183 1.00 95.19 832 VAL A C 1
ATOM 6788 O O . VAL A 1 832 ? 2.874 26.510 -8.431 1.00 95.19 832 VAL A O 1
ATOM 6791 N N . LYS A 1 833 ? 1.581 28.285 -8.905 1.00 91.69 833 LYS A N 1
ATOM 6792 C CA . LYS A 1 833 ? 0.667 28.158 -7.768 1.00 91.69 833 LYS A CA 1
ATOM 6793 C C . LYS A 1 833 ? -0.264 26.963 -7.935 1.00 91.69 833 LYS A C 1
ATOM 6795 O O . LYS A 1 833 ? -0.600 26.574 -9.049 1.00 91.69 833 LYS A O 1
ATOM 6800 N N . THR A 1 834 ? -0.716 26.384 -6.826 1.00 86.31 834 THR A N 1
ATOM 6801 C CA . THR A 1 834 ? -1.847 25.442 -6.861 1.00 86.31 834 THR A CA 1
ATOM 6802 C C . THR A 1 834 ? -3.078 26.150 -7.432 1.00 86.31 834 THR A C 1
ATOM 6804 O O . THR A 1 834 ? -3.441 27.216 -6.941 1.00 86.31 834 THR A O 1
ATOM 6807 N N . GLY A 1 835 ? -3.710 25.569 -8.451 1.00 83.56 835 GLY A N 1
ATOM 6808 C CA . GLY A 1 835 ? -4.777 26.192 -9.235 1.00 83.56 835 GLY A CA 1
ATOM 6809 C C . GLY A 1 835 ? -4.287 27.009 -10.438 1.00 83.56 835 GLY A C 1
ATOM 6810 O O . GLY A 1 835 ? -5.113 27.483 -11.210 1.00 83.56 835 GLY A O 1
ATOM 6811 N N . GLY A 1 836 ? -2.975 27.162 -10.631 1.00 91.62 836 GLY A N 1
ATOM 6812 C CA . GLY A 1 836 ? -2.399 27.822 -11.803 1.00 91.62 836 GLY A CA 1
ATOM 6813 C C . GLY A 1 836 ? -2.440 26.955 -13.066 1.00 91.62 836 GLY A C 1
ATOM 6814 O O . GLY A 1 836 ? -2.707 25.749 -13.010 1.00 91.62 836 GLY A O 1
ATOM 6815 N N . VAL A 1 837 ? -2.169 27.565 -14.219 1.00 95.25 837 VAL A N 1
ATOM 6816 C CA . VAL A 1 837 ? -2.134 26.881 -15.522 1.00 95.25 837 VAL A CA 1
ATOM 6817 C C . VAL A 1 837 ? -0.692 26.682 -15.980 1.00 95.25 837 VAL A C 1
ATOM 6819 O O . VAL A 1 837 ? 0.095 27.622 -16.058 1.00 95.25 837 VAL A O 1
ATOM 6822 N N . PHE A 1 838 ? -0.367 25.429 -16.286 1.00 96.81 838 PHE A N 1
ATOM 6823 C CA . PHE A 1 838 ? 0.910 24.988 -16.827 1.00 96.81 838 PHE A CA 1
ATOM 6824 C C . PHE A 1 838 ? 0.724 24.644 -18.299 1.00 96.81 838 PHE A C 1
ATOM 6826 O O . PHE A 1 838 ? -0.089 23.777 -18.612 1.00 96.81 838 PHE A O 1
ATOM 6833 N N . SER A 1 839 ? 1.428 25.324 -19.196 1.00 97.62 839 SER A N 1
ATOM 6834 C CA . SER A 1 839 ? 1.197 25.211 -20.637 1.00 97.62 839 SER A CA 1
ATOM 6835 C C . SER A 1 839 ? 2.482 25.279 -21.453 1.00 97.62 839 SER A C 1
ATOM 6837 O O . SER A 1 839 ? 3.549 25.585 -20.919 1.00 97.62 839 SER A O 1
ATOM 6839 N N . GLY A 1 840 ? 2.374 24.984 -22.744 1.00 97.25 840 GLY A N 1
ATOM 6840 C CA . GLY A 1 840 ? 3.460 25.097 -23.708 1.00 97.25 840 GLY A CA 1
ATOM 6841 C C . GLY A 1 840 ? 3.004 24.851 -25.143 1.00 97.25 840 GLY A C 1
ATOM 6842 O O . GLY A 1 840 ? 1.814 24.648 -25.405 1.00 97.25 840 GLY A O 1
ATOM 6843 N N . HIS A 1 841 ? 3.950 24.898 -26.074 1.00 95.75 841 HIS A N 1
ATOM 6844 C CA . HIS A 1 841 ? 3.703 24.745 -27.510 1.00 95.75 841 HIS A CA 1
ATOM 6845 C C . HIS A 1 841 ? 4.150 23.373 -28.039 1.00 95.75 841 HIS A C 1
ATOM 6847 O O . HIS A 1 841 ? 4.612 22.525 -27.271 1.00 95.75 841 HIS A O 1
ATOM 6853 N N . ASP A 1 842 ? 3.991 23.167 -29.348 1.00 95.19 842 ASP A N 1
ATOM 6854 C CA . ASP A 1 842 ? 4.638 22.107 -30.124 1.00 95.19 842 ASP A CA 1
ATOM 6855 C C . ASP A 1 842 ? 4.400 20.683 -29.610 1.00 95.19 842 ASP A C 1
ATOM 6857 O O . ASP A 1 842 ? 5.317 19.870 -29.560 1.00 95.19 842 ASP A O 1
ATOM 6861 N N . TYR A 1 843 ? 3.162 20.350 -29.234 1.00 95.62 843 TYR A N 1
ATOM 6862 C CA . TYR A 1 843 ? 2.761 19.045 -28.697 1.00 95.62 843 TYR A CA 1
ATOM 6863 C C . TYR A 1 843 ? 2.820 17.916 -29.753 1.00 95.62 843 TYR A C 1
ATOM 6865 O O . TYR A 1 843 ? 1.807 17.337 -30.144 1.00 95.62 843 TYR A O 1
ATOM 6873 N N . LEU A 1 844 ? 4.024 17.588 -30.220 1.00 93.81 844 LEU A N 1
ATOM 6874 C CA . LEU A 1 844 ? 4.319 16.572 -31.231 1.00 93.81 844 LEU A CA 1
ATOM 6875 C C . LEU A 1 844 ? 5.582 15.781 -30.848 1.00 93.81 844 LEU A C 1
ATOM 6877 O O . LEU A 1 844 ? 6.461 16.279 -30.138 1.00 93.81 844 LEU A O 1
ATOM 6881 N N . ASP A 1 845 ? 5.661 14.532 -31.302 1.00 93.25 845 ASP A N 1
ATOM 6882 C CA . ASP A 1 845 ? 6.880 13.716 -31.291 1.00 93.25 845 ASP A CA 1
ATOM 6883 C C . ASP A 1 845 ? 7.632 13.812 -32.640 1.00 93.25 845 ASP A C 1
ATOM 6885 O O . ASP A 1 845 ? 7.095 14.278 -33.643 1.00 93.25 845 ASP A O 1
ATOM 6889 N N . THR A 1 846 ? 8.902 13.393 -32.696 1.00 86.94 846 THR A N 1
ATOM 6890 C CA . THR A 1 846 ? 9.777 13.610 -33.881 1.00 86.94 846 THR A CA 1
ATOM 6891 C C . THR A 1 846 ? 9.258 12.981 -35.184 1.00 86.94 846 THR A C 1
ATOM 6893 O O . THR A 1 846 ? 9.517 13.475 -36.280 1.00 86.94 846 THR A O 1
ATOM 6896 N N . ASN A 1 847 ? 8.508 11.885 -35.088 1.00 86.06 847 ASN A N 1
ATOM 6897 C CA . ASN A 1 847 ? 7.869 11.235 -36.230 1.00 86.06 847 ASN A CA 1
ATOM 6898 C C . ASN A 1 847 ? 6.657 12.025 -36.747 1.00 86.06 847 ASN A C 1
ATOM 6900 O O . ASN A 1 847 ? 6.319 11.921 -37.920 1.00 86.06 847 ASN A O 1
ATOM 6904 N N . GLU A 1 848 ? 6.018 12.817 -35.889 1.00 85.19 848 GLU A N 1
ATOM 6905 C CA . GLU A 1 848 ? 4.884 13.676 -36.239 1.00 85.19 848 GLU A CA 1
ATOM 6906 C C . GLU A 1 848 ? 5.347 15.013 -36.836 1.00 85.19 848 GLU A C 1
ATOM 6908 O O . GLU A 1 848 ? 4.569 15.694 -37.497 1.00 85.19 848 GLU A O 1
ATOM 6913 N N . THR A 1 849 ? 6.623 15.374 -36.664 1.00 81.56 849 THR A N 1
ATOM 6914 C CA . THR A 1 849 ? 7.210 16.594 -37.239 1.00 81.56 849 THR A CA 1
ATOM 6915 C C . THR A 1 849 ? 7.914 16.378 -38.578 1.00 81.56 849 THR A C 1
ATOM 6917 O O . THR A 1 849 ? 8.310 17.344 -39.240 1.00 81.56 849 THR A O 1
ATOM 6920 N N . THR A 1 850 ? 8.052 15.124 -39.019 1.00 71.69 850 THR A N 1
ATOM 6921 C CA . THR A 1 850 ? 8.781 14.766 -40.242 1.00 71.69 850 THR A CA 1
ATOM 6922 C C . THR A 1 850 ? 8.112 15.397 -41.473 1.00 71.69 850 THR A C 1
ATOM 6924 O O . THR A 1 850 ? 6.968 15.089 -41.792 1.00 71.69 850 THR A O 1
ATOM 6927 N N . GLY A 1 851 ? 8.819 16.299 -42.166 1.00 65.88 851 GLY A N 1
ATOM 6928 C CA . GLY A 1 851 ? 8.299 17.044 -43.326 1.00 65.88 851 GLY A CA 1
ATOM 6929 C C . GLY A 1 851 ? 7.589 18.367 -42.999 1.00 65.88 851 GLY A C 1
ATOM 6930 O O . GLY A 1 851 ? 7.246 19.100 -43.921 1.00 65.88 851 GLY A O 1
ATOM 6931 N N . ILE A 1 852 ? 7.417 18.700 -41.714 1.00 70.88 852 ILE A N 1
ATOM 6932 C CA . ILE A 1 852 ? 6.750 19.930 -41.249 1.00 70.88 852 ILE A CA 1
ATOM 6933 C C . ILE A 1 852 ? 7.769 20.945 -40.698 1.00 70.88 852 ILE A C 1
ATOM 6935 O O . ILE A 1 852 ? 7.666 22.135 -40.980 1.00 70.88 852 ILE A O 1
ATOM 6939 N N . VAL A 1 853 ? 8.796 20.488 -39.969 1.00 68.69 853 VAL A N 1
ATOM 6940 C CA . VAL A 1 853 ? 9.779 21.361 -39.276 1.00 68.69 853 VAL A CA 1
ATOM 6941 C C . VAL A 1 853 ? 11.054 21.672 -40.081 1.00 68.69 853 VAL A C 1
ATOM 6943 O O . VAL A 1 853 ? 12.047 22.161 -39.535 1.00 68.69 853 VAL A O 1
ATOM 6946 N N . GLY A 1 854 ? 11.042 21.406 -41.392 1.00 74.31 854 GLY A N 1
ATOM 6947 C CA . GLY A 1 854 ? 12.148 21.719 -42.302 1.00 74.31 854 GLY A CA 1
ATOM 6948 C C . GLY A 1 854 ? 13.459 21.015 -41.928 1.00 74.31 854 GLY A C 1
ATOM 6949 O O . GLY A 1 854 ? 13.520 19.790 -41.896 1.00 74.31 854 GLY A O 1
ATOM 6950 N N . THR A 1 855 ? 14.516 21.794 -41.673 1.00 74.31 855 THR A N 1
ATOM 6951 C CA . THR A 1 855 ? 15.864 21.303 -41.317 1.00 74.31 855 THR A CA 1
ATOM 6952 C C . THR A 1 855 ? 16.061 21.031 -39.819 1.00 74.31 855 THR A C 1
ATOM 6954 O O . THR A 1 855 ? 17.179 20.719 -39.409 1.00 74.31 855 THR A O 1
ATOM 6957 N N . SER A 1 856 ? 15.025 21.197 -38.992 1.00 84.62 856 SER A N 1
ATOM 6958 C CA . SER A 1 856 ? 15.106 20.978 -37.541 1.00 84.62 856 SER A CA 1
ATOM 6959 C C . SER A 1 856 ? 15.109 19.483 -37.195 1.00 84.62 856 SER A C 1
ATOM 6961 O O . SER A 1 856 ? 14.472 18.681 -37.877 1.00 84.62 856 SER A O 1
ATOM 6963 N N . ASP A 1 857 ? 15.795 19.101 -36.115 1.00 87.94 857 ASP A N 1
ATOM 6964 C CA . ASP A 1 857 ? 15.827 17.728 -35.593 1.00 87.94 857 ASP A CA 1
ATOM 6965 C C . ASP A 1 857 ? 15.587 17.722 -34.078 1.00 87.94 857 ASP A C 1
ATOM 6967 O O . ASP A 1 857 ? 16.506 17.862 -33.266 1.00 87.94 857 ASP A O 1
ATOM 6971 N N . TRP A 1 858 ? 14.325 17.519 -33.697 1.00 90.62 858 TRP A N 1
ATOM 6972 C CA . TRP A 1 858 ? 13.881 17.484 -32.298 1.00 90.62 858 TRP A CA 1
ATOM 6973 C C . TRP A 1 858 ? 14.316 16.209 -31.553 1.00 90.62 858 TRP A C 1
ATOM 6975 O O . TRP A 1 858 ? 14.070 16.069 -30.357 1.00 90.62 858 TRP A O 1
ATOM 6985 N N . GLY A 1 859 ? 14.978 15.263 -32.228 1.00 88.69 859 GLY A N 1
ATOM 6986 C CA . GLY A 1 859 ? 15.521 14.060 -31.599 1.00 88.69 859 GLY A CA 1
ATOM 6987 C C . GLY A 1 859 ? 16.875 14.273 -30.922 1.00 88.69 859 GLY A C 1
ATOM 6988 O O . GLY A 1 859 ? 17.343 13.363 -30.234 1.00 88.69 859 GLY A O 1
ATOM 6989 N N . VAL A 1 860 ? 17.525 15.425 -31.124 1.00 88.31 860 VAL A N 1
ATOM 6990 C CA . VAL A 1 860 ? 18.893 15.698 -30.657 1.00 88.31 860 VAL A CA 1
ATOM 6991 C C . VAL A 1 860 ? 18.889 16.556 -29.393 1.00 88.31 860 VAL A C 1
ATOM 6993 O O . VAL A 1 860 ? 18.437 17.700 -29.394 1.00 88.31 860 VAL A O 1
ATOM 6996 N N . ASP A 1 861 ? 19.437 16.012 -28.305 1.00 87.69 861 ASP A N 1
ATOM 6997 C CA . ASP A 1 861 ? 19.542 16.732 -27.033 1.00 87.69 861 ASP A CA 1
ATOM 6998 C C . ASP A 1 861 ? 20.712 17.738 -26.996 1.00 87.69 861 ASP A C 1
ATOM 7000 O O . ASP A 1 861 ? 21.559 17.793 -27.889 1.00 87.69 861 ASP A O 1
ATOM 7004 N N . SER A 1 862 ? 20.808 18.522 -25.918 1.00 86.00 862 SER A N 1
ATOM 7005 C CA . SER A 1 862 ? 21.863 19.536 -25.730 1.00 86.00 862 SER A CA 1
ATOM 7006 C C . SER A 1 862 ? 23.299 18.981 -25.712 1.00 86.00 862 SER A C 1
ATOM 7008 O O . SER A 1 862 ? 24.265 19.736 -25.848 1.00 86.00 862 SER A O 1
ATOM 7010 N N . ARG A 1 863 ? 23.473 17.660 -25.582 1.00 86.44 863 ARG A N 1
ATOM 7011 C CA . ARG A 1 863 ? 24.774 16.975 -25.651 1.00 86.44 863 ARG A CA 1
ATOM 7012 C C . ARG A 1 863 ? 25.111 16.508 -27.069 1.00 86.44 863 ARG A C 1
ATOM 7014 O O . ARG A 1 863 ? 26.185 15.948 -27.266 1.00 86.44 863 ARG A O 1
ATOM 7021 N N . GLY A 1 864 ? 24.216 16.715 -28.035 1.00 84.75 864 GLY A N 1
ATOM 7022 C CA . GLY A 1 864 ? 24.354 16.231 -29.407 1.00 84.75 864 GLY A CA 1
ATOM 7023 C C . GLY A 1 864 ? 23.958 14.764 -29.575 1.00 84.75 864 GLY A C 1
ATOM 7024 O O . GLY A 1 864 ? 24.316 14.148 -30.577 1.00 84.75 864 GLY A O 1
ATOM 7025 N N . ILE A 1 865 ? 23.249 14.173 -28.606 1.00 84.12 865 ILE A N 1
ATOM 7026 C CA . ILE A 1 865 ? 22.848 12.764 -28.662 1.00 84.12 865 ILE A CA 1
ATOM 7027 C C . ILE A 1 865 ? 21.469 12.663 -29.309 1.00 84.12 865 ILE A C 1
ATOM 7029 O O . ILE A 1 865 ? 20.486 13.168 -28.765 1.00 84.12 865 ILE A O 1
ATOM 7033 N N . LYS A 1 866 ? 21.391 11.952 -30.440 1.00 85.50 866 LYS A N 1
ATOM 7034 C CA . LYS A 1 866 ? 20.125 11.645 -31.112 1.00 85.50 866 LYS A CA 1
ATOM 7035 C C . LYS A 1 866 ? 19.416 10.467 -30.446 1.00 85.50 866 LYS A C 1
ATOM 7037 O O . LYS A 1 866 ? 19.984 9.381 -30.304 1.00 85.50 866 LYS A O 1
ATOM 7042 N N . ARG A 1 867 ? 18.163 10.671 -30.053 1.00 78.50 867 ARG A N 1
ATOM 7043 C CA . ARG A 1 867 ? 17.279 9.623 -29.541 1.00 78.50 867 ARG A CA 1
ATOM 7044 C C . ARG A 1 867 ? 16.695 8.795 -30.686 1.00 78.50 867 ARG A C 1
ATOM 7046 O O . ARG A 1 867 ? 16.346 9.331 -31.730 1.00 78.50 867 ARG A O 1
ATOM 7053 N N . LEU A 1 868 ? 16.577 7.483 -30.471 1.00 79.81 868 LEU A N 1
ATOM 7054 C CA . LEU A 1 868 ? 16.034 6.526 -31.451 1.00 79.81 868 LEU A CA 1
ATOM 7055 C C . LEU A 1 868 ? 14.563 6.160 -31.195 1.00 79.81 868 LEU A C 1
ATOM 7057 O O . LEU A 1 868 ? 13.972 5.429 -31.980 1.00 79.81 868 LEU A O 1
ATOM 7061 N N . ASP A 1 869 ? 13.980 6.617 -30.086 1.00 84.88 869 ASP A N 1
ATOM 7062 C CA . ASP A 1 869 ? 12.613 6.282 -29.666 1.00 84.88 869 ASP A CA 1
ATOM 7063 C C . ASP A 1 869 ? 11.566 7.307 -30.121 1.00 84.88 869 ASP A C 1
ATOM 7065 O O . ASP A 1 869 ? 10.434 7.280 -29.650 1.00 84.88 869 ASP A O 1
ATOM 7069 N N . ASN A 1 870 ? 11.951 8.208 -31.027 1.00 87.38 870 ASN A N 1
ATOM 7070 C CA . ASN A 1 870 ? 11.152 9.291 -31.597 1.00 87.38 870 ASN A CA 1
ATOM 7071 C C . ASN A 1 870 ? 10.546 10.300 -30.602 1.00 87.38 870 ASN A C 1
ATOM 7073 O O . ASN A 1 870 ? 9.829 11.208 -31.024 1.00 87.38 870 ASN A O 1
ATOM 7077 N N . LYS A 1 871 ? 10.848 10.193 -29.307 1.00 91.94 871 LYS A N 1
ATOM 7078 C CA . LYS A 1 871 ? 10.272 11.051 -28.268 1.00 91.94 871 LYS A CA 1
ATOM 7079 C C . LYS A 1 871 ? 10.772 12.490 -28.370 1.00 91.94 871 LYS A C 1
ATOM 7081 O O . LYS A 1 871 ? 11.982 12.717 -28.400 1.00 91.94 871 LYS A O 1
ATOM 7086 N N . ALA A 1 872 ? 9.842 13.437 -28.310 1.00 93.50 872 ALA A N 1
ATOM 7087 C CA . ALA A 1 872 ? 10.095 14.869 -28.200 1.00 93.50 872 ALA A CA 1
ATOM 7088 C C . ALA A 1 872 ? 9.129 15.494 -27.170 1.00 93.50 872 ALA A C 1
ATOM 7090 O O . ALA A 1 872 ? 8.986 14.967 -26.059 1.00 93.50 872 ALA A O 1
ATOM 7091 N N . VAL A 1 873 ? 8.485 16.610 -27.517 1.00 95.44 873 VAL A N 1
ATOM 7092 C CA . VAL A 1 873 ? 7.619 17.400 -26.635 1.00 95.44 873 VAL A CA 1
ATOM 7093 C C . VAL A 1 873 ? 6.412 16.595 -26.152 1.00 95.44 873 VAL A C 1
ATOM 7095 O O . VAL A 1 873 ? 6.179 16.506 -24.947 1.00 95.44 873 VAL A O 1
ATOM 7098 N N . LYS A 1 874 ? 5.664 15.955 -27.060 1.00 95.38 874 LYS A N 1
ATOM 7099 C CA . LYS A 1 874 ? 4.436 15.211 -26.723 1.00 95.38 874 LYS A CA 1
ATOM 7100 C C . LYS A 1 874 ? 4.692 14.107 -25.706 1.00 95.38 874 LYS A C 1
ATOM 71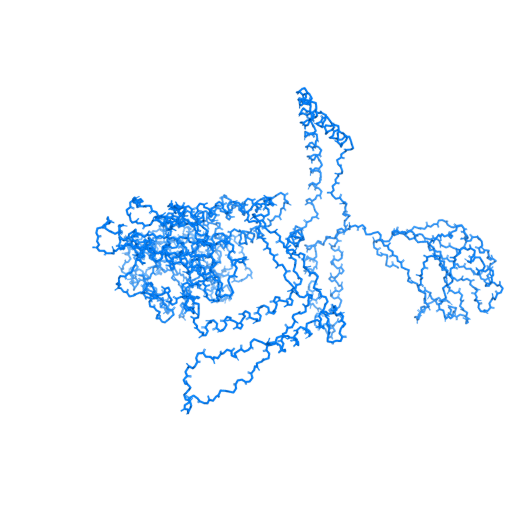02 O O . LYS A 1 874 ? 3.993 14.015 -24.694 1.00 95.38 874 LYS A O 1
ATOM 7107 N N . SER A 1 875 ? 5.715 13.290 -25.944 1.00 95.00 875 SER A N 1
ATOM 7108 C CA . SER A 1 875 ? 6.126 12.247 -25.008 1.00 95.00 875 SER A CA 1
ATOM 7109 C C . SER A 1 875 ? 6.560 12.819 -23.653 1.00 95.00 875 SER A C 1
ATOM 7111 O O . SER A 1 875 ? 6.161 12.283 -22.618 1.00 95.00 875 SER A O 1
ATOM 7113 N N . ALA A 1 876 ? 7.316 13.924 -23.627 1.00 95.12 876 ALA A N 1
ATOM 7114 C CA . ALA A 1 876 ? 7.724 14.567 -22.375 1.00 95.12 876 ALA A CA 1
ATOM 7115 C C . ALA A 1 876 ? 6.516 15.067 -21.567 1.00 95.12 876 ALA A C 1
ATOM 7117 O O . ALA A 1 876 ? 6.406 14.775 -20.374 1.00 95.12 876 ALA A O 1
ATOM 7118 N N . VAL A 1 877 ? 5.573 15.745 -22.225 1.00 96.25 877 VAL A N 1
ATOM 7119 C CA . VAL A 1 877 ? 4.358 16.279 -21.597 1.00 96.25 877 VAL A CA 1
ATOM 7120 C C . VAL A 1 877 ? 3.462 15.154 -21.080 1.00 96.25 877 VAL A C 1
ATOM 7122 O O . VAL A 1 877 ? 2.994 15.225 -19.943 1.00 96.25 877 VAL A O 1
ATOM 7125 N N . ASN A 1 878 ? 3.271 14.087 -21.860 1.00 91.00 878 ASN A N 1
ATOM 7126 C CA . ASN A 1 878 ? 2.474 12.926 -21.457 1.00 91.00 878 ASN A CA 1
ATOM 7127 C C . ASN A 1 878 ? 3.048 12.211 -20.241 1.00 91.00 878 ASN A C 1
ATOM 7129 O O . ASN A 1 878 ? 2.326 11.949 -19.278 1.00 91.00 878 ASN A O 1
ATOM 7133 N N . GLU A 1 879 ? 4.345 11.913 -20.259 1.00 92.00 879 GLU A N 1
ATOM 7134 C CA . GLU A 1 879 ? 5.007 11.271 -19.125 1.00 92.00 879 GLU A CA 1
ATOM 7135 C C . GLU A 1 879 ? 4.964 12.164 -17.880 1.00 92.00 879 GLU A C 1
ATOM 7137 O O . GLU A 1 879 ? 4.681 11.683 -16.779 1.00 92.00 879 GLU A O 1
ATOM 7142 N N . PHE A 1 880 ? 5.160 13.474 -18.051 1.00 92.38 880 PHE A N 1
ATOM 7143 C CA . PHE A 1 880 ? 5.074 14.433 -16.959 1.00 92.38 880 PHE A CA 1
ATOM 7144 C C . PHE A 1 880 ? 3.664 14.507 -16.358 1.00 92.38 880 PHE A C 1
ATOM 7146 O O . PHE A 1 880 ? 3.514 14.442 -15.135 1.00 92.38 880 PHE A O 1
ATOM 7153 N N . ALA A 1 881 ? 2.622 14.619 -17.182 1.00 81.62 881 ALA A N 1
ATOM 7154 C CA . ALA A 1 881 ? 1.252 14.742 -16.697 1.00 81.62 881 ALA A CA 1
ATOM 7155 C C . ALA A 1 881 ? 0.734 13.442 -16.078 1.00 81.62 881 ALA A C 1
ATOM 7157 O O . ALA A 1 881 ? 0.085 13.491 -15.033 1.00 81.62 881 ALA A O 1
ATOM 7158 N N . MET A 1 882 ? 1.072 12.281 -16.655 1.00 75.31 882 MET A N 1
ATOM 7159 C CA . MET A 1 882 ? 0.771 10.980 -16.047 1.00 75.31 882 MET A CA 1
ATOM 7160 C C . MET A 1 882 ? 1.407 10.868 -14.660 1.00 75.31 882 MET A C 1
ATOM 7162 O O . MET A 1 882 ? 0.731 10.494 -13.700 1.00 75.31 882 MET A O 1
ATOM 7166 N N . LYS A 1 883 ? 2.680 11.264 -14.528 1.00 72.38 883 LYS A N 1
ATOM 7167 C CA . LYS A 1 883 ? 3.398 11.280 -13.247 1.00 72.38 883 LYS A CA 1
ATOM 7168 C C . LYS A 1 883 ? 2.735 12.187 -12.207 1.00 72.38 883 LYS A C 1
ATOM 7170 O O . LYS A 1 883 ? 2.670 11.824 -11.035 1.00 72.38 883 LYS A O 1
ATOM 7175 N N . HIS A 1 884 ? 2.210 13.337 -12.627 1.00 77.88 884 HIS A N 1
ATOM 7176 C CA . HIS A 1 884 ? 1.542 14.299 -11.742 1.00 77.88 884 HIS A CA 1
ATOM 7177 C C . HIS A 1 884 ? 0.021 14.105 -11.641 1.00 77.88 884 HIS A C 1
ATOM 7179 O O . HIS A 1 884 ? -0.644 14.898 -10.976 1.00 77.88 884 HIS A O 1
ATOM 7185 N N . GLN A 1 885 ? -0.536 13.057 -12.262 1.00 79.75 885 GLN A N 1
ATOM 7186 C CA . GLN A 1 885 ? -1.979 12.795 -12.329 1.00 79.75 885 GLN A CA 1
ATOM 7187 C C . GLN A 1 885 ? -2.763 14.037 -12.775 1.00 79.75 885 GLN A C 1
ATOM 7189 O O . GLN A 1 885 ? -3.677 14.497 -12.087 1.00 79.75 885 GLN A O 1
ATOM 7194 N N . ARG A 1 886 ? -2.349 14.634 -13.894 1.00 82.12 886 ARG A N 1
ATOM 7195 C CA . ARG A 1 886 ? -3.001 15.806 -14.481 1.00 82.12 886 ARG A CA 1
ATOM 7196 C C . ARG A 1 886 ? -3.618 15.476 -15.826 1.00 82.12 886 ARG A C 1
ATOM 7198 O O . ARG A 1 886 ? -3.049 14.731 -16.617 1.00 82.12 886 ARG A O 1
ATOM 7205 N N . GLN A 1 887 ? -4.794 16.049 -16.062 1.00 82.06 887 GLN A N 1
ATOM 7206 C CA . GLN A 1 887 ? -5.413 16.052 -17.377 1.00 82.06 887 GLN A CA 1
ATOM 7207 C C . GLN A 1 887 ? -4.660 17.044 -18.262 1.00 82.06 887 GLN A C 1
ATOM 7209 O O . GLN A 1 887 ? -4.496 18.205 -17.884 1.00 82.06 887 GLN A O 1
ATOM 7214 N N . ILE A 1 888 ? -4.223 16.576 -19.427 1.00 90.44 888 ILE A N 1
ATOM 7215 C CA . ILE A 1 888 ? -3.691 17.429 -20.488 1.00 90.44 888 ILE A CA 1
ATOM 7216 C C . ILE A 1 888 ? -4.845 17.777 -21.417 1.00 90.44 888 ILE A C 1
ATOM 7218 O O . ILE A 1 888 ? -5.604 16.896 -21.825 1.00 90.44 888 ILE A O 1
ATOM 7222 N N . LEU A 1 889 ? -4.952 19.051 -21.764 1.00 90.19 889 LEU A N 1
ATOM 7223 C CA . LEU A 1 889 ? -5.749 19.520 -22.884 1.00 90.19 889 LEU A CA 1
ATOM 7224 C C . LEU A 1 889 ? -4.811 20.025 -23.974 1.00 90.19 889 LEU A C 1
ATOM 7226 O O . LEU A 1 889 ? -3.726 20.532 -23.688 1.00 90.19 889 LEU A O 1
ATOM 7230 N N . VAL A 1 890 ? -5.237 19.853 -25.219 1.00 93.25 890 VAL A N 1
ATOM 7231 C CA . VAL A 1 890 ? -4.455 20.178 -26.411 1.00 93.25 890 VAL A CA 1
ATOM 7232 C C . VAL A 1 890 ? -5.334 21.024 -27.325 1.00 93.25 890 VAL A C 1
ATOM 7234 O O . VAL A 1 890 ? -6.539 20.770 -27.420 1.00 93.25 890 VAL A O 1
ATOM 7237 N N . THR A 1 891 ? -4.768 22.058 -27.944 1.00 90.06 891 THR A N 1
ATOM 7238 C CA . THR A 1 891 ? -5.481 22.852 -28.954 1.00 90.06 891 THR A CA 1
ATOM 7239 C C . THR A 1 891 ? -5.727 22.009 -30.206 1.00 90.06 891 THR A C 1
ATOM 7241 O O . THR A 1 891 ? -4.991 21.066 -30.484 1.00 90.06 891 THR A O 1
ATOM 7244 N N . TYR A 1 892 ? -6.800 22.286 -30.947 1.00 82.75 892 TYR A N 1
ATOM 7245 C CA . TYR A 1 892 ? -7.247 21.388 -32.026 1.00 82.75 892 TYR A CA 1
ATOM 7246 C C . TYR A 1 892 ? -7.308 22.029 -33.418 1.00 82.75 892 TYR A C 1
ATOM 7248 O O . TYR A 1 892 ? -7.583 21.319 -34.382 1.00 82.75 892 TYR A O 1
ATOM 7256 N N . ALA A 1 893 ? -7.052 23.336 -33.550 1.00 83.19 893 ALA A N 1
ATOM 7257 C CA . ALA A 1 893 ? -7.100 24.054 -34.829 1.00 83.19 893 ALA A CA 1
ATOM 7258 C C . ALA A 1 893 ? -5.734 24.616 -35.281 1.00 83.19 893 ALA A C 1
ATOM 7260 O O . ALA A 1 893 ? -5.682 25.466 -36.168 1.00 83.19 893 ALA A O 1
ATOM 7261 N N . GLU A 1 894 ? -4.626 24.152 -34.694 1.00 84.81 894 GLU A N 1
ATOM 7262 C CA . GLU A 1 894 ? -3.263 24.602 -35.010 1.00 84.81 894 GLU A CA 1
ATOM 7263 C C . GLU A 1 894 ? -2.423 23.476 -35.621 1.00 84.81 894 GLU A C 1
ATOM 7265 O O . GLU A 1 894 ? -2.537 22.317 -35.227 1.00 84.81 894 GLU A O 1
ATOM 7270 N N . GLN A 1 895 ? -1.545 23.826 -36.567 1.00 83.81 895 GLN A N 1
ATOM 7271 C CA . GLN A 1 895 ? -0.594 22.884 -37.174 1.00 83.81 895 GLN A CA 1
ATOM 7272 C C . GLN A 1 895 ? 0.404 22.329 -36.146 1.00 83.81 895 GLN A C 1
ATOM 7274 O O . GLN A 1 895 ? 0.803 21.171 -36.233 1.00 83.81 895 GLN A O 1
ATOM 7279 N N . PHE A 1 896 ? 0.773 23.161 -35.172 1.00 89.25 896 PHE A N 1
ATOM 7280 C CA . PHE A 1 896 ? 1.608 22.819 -34.029 1.00 89.25 896 PHE A CA 1
ATOM 7281 C C . PHE A 1 896 ? 0.786 23.034 -32.757 1.00 89.25 896 PHE A C 1
ATOM 7283 O O . PHE A 1 896 ? 0.651 24.172 -32.310 1.00 89.25 896 PHE A O 1
ATOM 7290 N N . PRO A 1 897 ? 0.162 21.980 -32.208 1.00 93.50 897 PRO A N 1
ATOM 7291 C CA . PRO A 1 897 ? -0.775 22.150 -31.109 1.00 93.50 897 PRO A CA 1
ATOM 7292 C C . PRO A 1 897 ? -0.094 22.605 -29.815 1.00 93.50 897 PRO A C 1
ATOM 7294 O O . PRO A 1 897 ? 0.936 22.063 -29.416 1.00 93.50 897 PRO A O 1
ATOM 7297 N N . SER A 1 898 ? -0.713 23.543 -29.106 1.00 96.62 898 SER A N 1
ATOM 7298 C CA . SER A 1 898 ? -0.361 23.880 -27.727 1.00 96.62 898 SER A CA 1
ATOM 7299 C C . SER A 1 898 ? -0.992 22.909 -26.741 1.00 96.62 898 SER A C 1
ATOM 7301 O O . SER A 1 898 ? -2.086 22.389 -26.958 1.00 96.62 898 SER A O 1
ATOM 7303 N N . TRP A 1 899 ? -0.337 22.726 -25.601 1.00 97.12 899 TRP A N 1
ATOM 7304 C CA . TRP A 1 899 ? -0.819 21.905 -24.497 1.00 97.12 899 TRP A CA 1
ATOM 7305 C C . TRP A 1 899 ? -0.958 22.737 -23.225 1.00 97.12 899 TRP A C 1
ATOM 7307 O O . TRP A 1 899 ? -0.224 23.699 -23.003 1.00 97.12 899 TRP A O 1
ATOM 7317 N N . TYR A 1 900 ? -1.913 22.380 -22.371 1.00 96.19 900 TYR A N 1
ATOM 7318 C CA . TYR A 1 900 ? -2.130 23.047 -21.090 1.00 96.19 900 TYR A CA 1
ATOM 7319 C C . TYR A 1 900 ? -2.787 22.111 -20.077 1.00 96.19 900 TYR A C 1
ATOM 7321 O O . TYR A 1 900 ? -3.554 21.210 -20.415 1.00 96.19 900 TYR A O 1
ATOM 7329 N N . MET A 1 901 ? -2.456 22.314 -18.806 1.00 93.94 901 MET A N 1
ATOM 7330 C CA . MET A 1 901 ? -2.969 21.545 -17.680 1.00 93.94 901 MET A CA 1
ATOM 7331 C C . MET A 1 901 ? -3.067 22.418 -16.428 1.00 93.94 901 MET A C 1
ATOM 7333 O O . MET A 1 901 ? -2.320 23.380 -16.251 1.00 93.94 901 MET A O 1
ATOM 7337 N N . ARG A 1 902 ? -3.986 22.069 -15.529 1.00 90.25 902 ARG A N 1
ATOM 7338 C CA . ARG A 1 902 ? -4.126 22.725 -14.222 1.00 90.25 902 ARG A CA 1
ATOM 7339 C C . ARG A 1 902 ? -3.151 22.091 -13.231 1.00 90.25 902 ARG A C 1
ATOM 7341 O O . ARG A 1 902 ? -3.091 20.865 -13.152 1.00 90.25 902 ARG A O 1
ATOM 7348 N N . LYS A 1 903 ? -2.422 22.891 -12.456 1.00 86.31 903 LYS A N 1
ATOM 7349 C CA . LYS A 1 903 ? -1.654 22.395 -11.306 1.00 86.31 903 LYS A CA 1
ATOM 7350 C C . LYS A 1 903 ? -2.552 22.212 -10.097 1.00 86.31 903 LYS A C 1
ATOM 7352 O O . LYS A 1 903 ? -2.480 21.109 -9.504 1.00 86.31 903 LYS A O 1
#

Foldseek 3Di:
DPDDPFWDKDWDDDPDPQKTWMWIDFPHIAIEIEHEQDPVDDDDPVSCVVRQDQWYKYWYQQVDAVVPRVVVNCRNVVSCVVRQWAWAFQPFQFFLVDRGGRTTMTTHPWDKHKHFDPDDDPDRTTDIDMDGDGHHPPQVKDKDFPVVVLVVVCVVCVVVLVVVCPDPCVPVSVVVVVVVSVVSRVVRIDIGGDDPPDDDDDPVLVVLVVVLVVLVVVCVVVVDPVSVVVSVVSVVVSVVVVCVVCVVVVVVVVVVVVVDDDPPPVVVVVVVVVPDDPPDQFFFDQAPVRDGHPDPVVVVVRLVVVCCVQVPDDPPDDPDPPDDDDDPDVDPPPVDNDPDDDDDVSQVDWDWDWAACDDPDDDSVRTDIDTDTHPSVVVVVVVVVVVVLVVCVVVVVDDLLDQPPDPQRDPLLNVLVVVQVQLQLQVLQKKKKKKKWAWPPQVVQDDPPDTDGIDIDIFIFDGPDDRLNRLVRSLVVLQVVLQVVVVVCVVRVTHTPLVLIAMEIAHPDDDDRPDWHAHDDDDGRTHYYDQWDQDPNAIAGSDRARPVVLVVLLVQLVVQLVVLCVCVVVDDDDLVNLLVSCVVRRVVSLVVCLSCVLVHAPVSLVVVQVSSLCSSCSSSVNNVDDSLRSCVVVLNDTSVVVSVVVVVVVLLSLVPGPSSVVSCVSQQWDDDPSDTDHDPDDGSPPSPRDPPPVCVVVPPDQDAAQAPLCVLVSCQVLLFAFEEEAACQLVPSVLSNCVSNVNHQAYEYHAQLAAAPFFQAPSRDHNVVSVVSVVSNCVSCVVVVNRYDYHNNHLLVSLVVADFQAGQEYEYDHAFALVSLLSNCSSCVRRHHQQGKYKYWQLDFQVLCVPPRPRGGNQIDSVRDGDPVRGTNNNNVVVSCVSVVWDKHWHDNDSIIMIMTGD

Sequence (903 aa):
MLVKNFVKVSRIECKLPNVCVVDVKGVEVVRLLGVYAPTSRSWNWQDLSPYVTKKCIIYGDFNIDFCQDIQKAESLLSWADEHFLAPFLTGMPTSLRSDREVDYAFASNINITIQAYSGKTTSDHVPILSVIPFKIEQNNVGKNVHWKVFSLFTKYTFSFWEGLWNFDNLDILYNDYTKFLFLLSARCTIVFPIEKYRPAIPAELRSFLSFIRALSFRQMRTKCSELRNEVNCLGKIAKKELKNFFSSNLSSVLRFRNSSSPAGNFFWSRSKKHLKPSSSSVHALIDSSGKANKDPVLMCEVAADYYEKIFRKSVIIRPHPYTDSPFLHHENVDELIPENTILPDAWKETRMILIAKKESICSPALTRPISLIDSFLKIGERLLLNRFRDVLLRRGLLPDNQSGFRDGFRLQTRLLLFLEDVYSLMSNSAPVCTIFIDFRSAFDQLWHSGCIDDVAAILAGQMGVRFTDQCLYLEKRVKSFLDRLEFYSCLSDQPLNRSKTDALFSAPAIGLPKFTISFDSDCGDEIKWKKEYKYLGYIIPSKLGWGKLIKDVECKVRKRISLIRSFKLFGCSSPSVRKVLFYSHVLPIFTWIYPVYPLLTRKQHESMCKFYYTSLRRVLYCLEWNEIFFSYVLDELSLEDRCSAYWNRYLIALSDSTDGNLLVEKANLLFVGGVLTGYAGFSAFSFKQTWTLNTASGFKLLPLLTGRNELAKLILSEGFISGAEVGVHTGLFSEILLKDWTGCKEFHVIDVWAKQANYLDTANVDNNIQENRYQETRNRLKRFEHILHYHRNYSHIAVNEIKNNSLDFIYIDARHDYAGVMQDMILYWSKVKTGGVFSGHDYLDTNETTGIVGTSDWGVDSRGIKRLDNKAVKSAVNEFAMKHQRQILVTYAEQFPSWYMRK

pLDDT: mean 75.36, std 18.04, range [24.52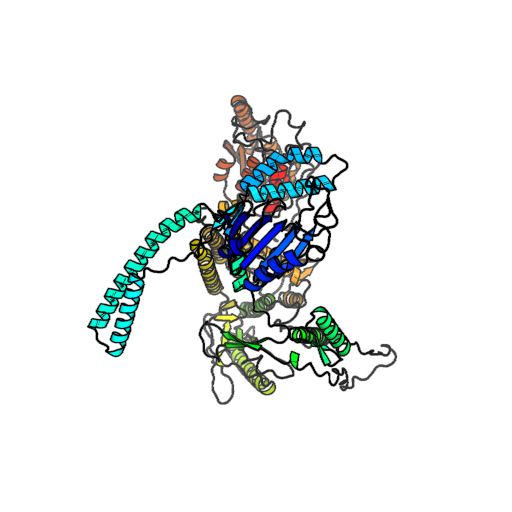, 98.56]

InterPro domains:
  IPR000477 Reverse transcriptase domain [PF00078] (358-472)
  IPR029063 S-adenosyl-L-methionine-dependent methyltransferase superfamily [G3DSA:3.40.50.150] (712-903)
  IPR036691 Endonuclease/exonuclease/phosphatase superfamily [G3DSA:3.60.10.10] (1-132)
  IPR036691 Endonuclease/exonuclease/phosphatase superfamily [SSF56219] (17-132)